Protein AF-0000000086704732 (afdb_homodimer)

Nearest PDB structures (foldseek):
  6et7-assembly1_B  TM=9.488E-01  e=5.090E-14  Idiomarina sp. A28L
  6zxc-assembly2_D  TM=8.901E-01  e=1.200E-12  Leptospira biflexa serovar Patoc strain 'Patoc 1 (Paris)'
  6eib-assembly4_D  TM=9.648E-01  e=4.124E-11  Vibrio cholerae O395
  7e6g-assembly1_B  TM=6.571E-01  e=1.592E-12  Pseudomonas aeruginosa
  6hc2-assembly4_S  TM=5.818E-01  e=4.267E-07  Homo sapiens

Secondary structure (DSSP, 8-state):
--------------SS------HHHHHHHHHHHHHSPS--THHHHHHHHHHHTGGGS-HHHHHHHHHHHHHTS--SSHHHHHHHHHHHHHHHHHHHHTT-HHHHHHHHHHHHHHHHHTT-HHHHHHHHHHHHHHHHHHT-HHHHHHHHHHHHHHHHHTT-HHHHHHHHHHHHHHHHHHT-HHHHHHHHHHHHHHHHHTT-HHHHHHHHHHHHHHHHHTT--HHHHHHHHHHHHHHHHTT-HHHHHHHHHHHHHHS-TTS-HHHHHHHHHHHHHHHHHTT-HHHHHHHHHHHGGG--TTT-HHHHHHHHHHHHHHHHHTT-HHHHHHHHHHHHHHHHHTT-HHHHHHHHHHHHHHHHHTT-HHHHHHHHHHHHHHHHHHHHHHHHHHHHHHHHHHHHHHHHHHHHHHHHHHHHHHHHHHHHHHHHHHHHHHHHHHHHHHHHHHHHHHHHHHHHHHHHHB-TTT-SBPHHHHHHHHHHHHHHHHHHT--EEEEEEEETTHHHHHHHH-HHHHHHHHHHHHHHHHTTS-TT-EEEE-SSSEEEEEEET--HHHHHHHHHHHHHHHHHS--TT-SS---EEEEEEE--TT--SHHHHHHHHHHHHHHHHHTTSSSEEE--/---------------S------HHHHHHHHHHHHHSPS--HHHHHHHHHHHHTGGGS-HHHHHHHHHHHHHTS--SSHHHHHHHHHHHHHHHHHHHHTT-HHHHHHHHHHHHHHHHHTT-HHHHHHHHHHHHHHHHHHT-HHHHHHHHHHHHHHHHHTT-HHHHHHHHHHHHHHHHHHT-HHHHHHHHHHHHHHHHHTT-HHHHHHHHHHHHHHHHHTT--HHHHHHHHHHHHHHHHTT-HHHHHHHHHHHHHHS-TTS-HHHHHHHHHHHHHHHHHTT-HHHHHHHHHHHGGG--TTT-HHHHHHHHHHHHHHHHHTT-HHHHHHHHHHHHHHHHHTT-HHHHHHHHHHHHHHHHHTT-HHHHHHHHHHHHHHHHHHHHHHHHHHHHHHHHHHHHHHHHHHHHHHHHHHHHHHHHHHHHHHHHHHHHHHHHHHHHHHHHHHHHHHHHHHHHHHHHHB-TTT-SBPHHHHHHHHHHHHHHHHHHT--EEEEEEEETTHHHHHHHH-HHHHHHHHHHHHHHHHHHS-TT-EEEE-SSSEEEEEEET--HHHHHHHHHHHHHHHHHS--TT-SS---EEEEEEE--TT--SHHHHHHHHHHHHHHHHHTTSSSEEE--

Organism: NCBI:txid218936

pLDDT: mean 85.39, std 13.97, range [18.52, 98.19]

Foldseek 3Di:
DDPDPVPPCPPPDDPDLPPDDDPVVLVVLLVCLLLAAPDFLVNLVVLVSCQVCLVVDDPVSSLSSLLNVLLNFDQQFLVSLVVSLVSLVVSLVVCVVVVNLLSNLSSLQSNLLSCVQNLNPVSSLVSLVVSLVSCVVVVPLLSNLSSLLSNLLLCLQQLLLLSSLVSLVSSLVSSVVVVSVNHNLVSLLSNLVSCLSVVVLVVSVVSLVVSVVVCVVVVPLLVVLVSLQSVLVSCLSNLVLVSNLVSLVVSLVSDDPSGDPLSNLVSLQSNLSSCVSVLNLVSSVVSLVVCVVSQDCGRGVLSNLSSLLSVLLSCLSVLNLVVSVVSLVVSCVSSVSSSRLSVNLSSLQSNLSSCVSVVVNVSSVVSVVVSVVSVVVSVVSNVVSVVVVVVVVVVVVVVVVVVVVVVVVVVVVVVVVVVVVVVVVVVVVVVVVVVVVVVVVVVVVVVVVVVVVCVVFADPLQRFGEQVNVQVVQQVLVVVCVVVVAKKKKKKKFWAPLVVVCVPPNVVSSSVLLNVLSVLLVVLDDPPKGKYDHDDGMIMIIDTRAHQVRVQVSVLVSQCSQQVDDDPPDPHGIGMFMFMFMDDPPQPGPVSRVVLSVVQSVVCNVVPHSHYGYRD/DCPDPPPPPPPPDDPDLPPDDDPVVLVVLLVCQLLAADDQLVSLVVLVSCQVCLVVDDPVSSLSSLLNVLLNFDQQFLVSLVVSLVSLVVSLVVCVVVVNLLSNLSSLQSNLLSCVQNLNPVSSLVSLVVSLVSCVVVVPLLSNLSSLLSNLLLCLQQLLLLSSLVSLVSSLVSSVVVVSVNVNLVSLLSNLVSCLSVVVLVVSVVSLVVSVVVCVVVVPLLVVLVSLQSVLVSCLSNLVLVSNLVSLVVSLVSDDPSGDPLVNLVSLQSNLSSCVSVLNLVSSVVSLVVCVVSQDCGGGVLSNLSSLLSVCLSCLSVLNLVVSVVSLVVSCVSSVSSSRLSVNLSSLQSNLSSCVSVVVNVSSVVSVVVSVVSVVVSVVSNVVSVVVVVVVVVVVVVVVVVVVVVVVVVVVVVVVVVVVVVVVVVVVVVVVVVVVVVVVVVVVVVVVVVVVVCVVFADPLQRFGEQVNVQVVQQVLVVVCVVVVAKKKKKKKFKAPLVVVCVVPNVVVSSVLLNVLSVLLVVLDDPPKGKYDHDDGMIMIIDTRAHQVRVQVSVLVSQCRQQVDDDPPDPHGIGMEMFMEMDDPPQPGPVSRVVLSVVQSVVCNVVPGSYYGYRD

Radius of gyration: 63.34 Å; Cα contacts (8 Å, |Δi|>4): 1736; chains: 2; bounding box: 105×170×114 Å

Solvent-accessible surface area (backbone atoms only — not comparable to full-atom values): 61531 Å² total; per-residue (Å²): 137,80,76,83,75,78,71,78,72,76,72,79,73,76,85,59,86,70,69,80,67,53,72,70,57,39,52,52,49,51,52,47,60,70,29,34,48,84,69,54,55,68,46,41,52,53,46,50,55,50,56,73,48,37,86,79,47,56,70,73,54,34,54,52,45,50,54,54,41,57,69,58,49,65,65,66,28,50,68,40,27,52,49,42,39,52,49,28,52,51,51,31,52,52,24,54,75,66,69,33,64,66,55,31,25,48,34,32,33,43,34,16,52,39,29,42,66,73,47,37,48,68,60,13,49,53,25,20,52,52,17,29,53,50,16,58,74,69,67,36,52,59,49,30,16,50,20,28,32,54,47,10,51,52,30,32,68,30,43,42,43,34,62,9,49,52,29,22,54,52,14,30,53,39,17,50,71,72,61,25,52,30,45,23,50,51,34,46,52,50,42,22,49,38,29,37,75,70,62,37,50,68,60,16,49,52,47,50,50,53,52,48,55,52,34,63,72,66,69,45,68,78,61,46,22,59,49,30,40,52,49,12,52,45,26,40,78,69,67,38,28,68,60,12,39,54,26,26,54,52,18,57,69,54,48,55,93,71,48,63,68,65,56,54,44,49,38,35,49,51,36,19,52,23,29,45,73,68,72,33,39,68,64,18,49,55,37,48,55,71,39,46,87,75,54,38,71,57,36,41,45,65,60,32,32,51,48,30,44,51,49,20,50,37,28,33,70,70,70,40,25,79,70,14,54,62,34,40,53,54,25,43,55,54,32,60,70,43,58,19,51,51,59,45,27,52,46,24,45,47,49,14,52,25,28,44,76,69,67,38,24,63,61,13,35,52,27,41,52,50,21,48,53,44,49,51,52,44,47,52,52,33,50,55,36,45,51,51,46,52,51,48,50,50,47,49,52,48,48,50,35,48,49,48,46,49,52,35,51,48,53,38,50,52,51,51,51,53,37,53,55,53,44,49,50,35,52,49,50,40,53,52,52,52,50,51,45,51,51,50,52,52,51,52,57,54,52,59,56,53,55,59,48,51,72,67,35,44,28,86,83,67,66,35,28,17,45,68,37,35,51,53,51,45,47,52,51,50,53,49,24,62,74,64,70,41,45,31,23,39,39,31,34,36,52,58,63,46,65,56,45,25,72,73,62,30,62,70,52,39,50,50,49,53,35,50,51,51,52,58,47,56,72,75,52,57,88,83,36,47,59,19,40,67,50,89,61,32,36,39,35,43,33,67,76,22,44,54,71,57,46,45,52,52,46,45,49,46,38,49,54,46,42,72,40,77,58,87,96,49,96,62,63,56,37,33,20,29,2,30,23,45,68,52,92,80,44,83,44,63,66,51,40,50,47,39,7,46,51,14,21,52,49,15,52,69,73,71,39,64,36,72,27,68,36,131,143,82,78,82,79,75,72,78,73,78,72,80,75,75,87,58,86,71,68,81,66,54,71,70,57,40,52,54,50,51,50,49,58,70,30,33,48,84,72,49,54,68,51,40,51,53,46,49,54,51,55,73,48,37,88,79,46,56,71,74,54,35,56,54,45,51,53,54,42,56,67,56,48,62,64,66,28,49,67,39,27,52,48,41,38,51,49,28,51,52,50,33,54,51,25,56,75,66,69,33,65,67,54,31,26,47,36,32,32,43,33,16,52,40,29,43,69,71,46,38,47,68,62,13,49,51,26,20,50,51,18,29,53,49,15,57,74,66,68,35,52,60,49,30,15,50,19,28,33,52,46,10,51,52,30,33,68,31,42,41,44,35,63,8,46,52,29,22,53,52,14,29,53,39,17,49,71,73,61,24,53,30,46,23,50,52,32,47,53,50,42,23,50,39,29,38,75,70,62,38,51,69,60,16,49,52,46,49,49,52,51,48,58,52,34,62,73,66,70,46,65,78,60,46,22,59,49,30,41,53,50,11,51,46,26,40,78,70,65,39,27,68,62,11,38,53,26,27,54,53,17,57,68,53,48,56,92,70,48,63,67,64,56,54,44,49,38,35,48,51,35,19,51,23,30,46,72,70,72,34,39,68,64,18,50,54,37,48,56,70,41,45,86,74,54,38,71,55,36,41,44,66,61,31,31,50,48,30,44,51,50,19,49,38,29,31,69,69,69,40,24,80,70,14,52,62,34,41,52,55,27,43,55,54,33,59,68,44,58,19,52,53,61,45,28,52,45,24,44,47,48,14,52,24,28,44,76,70,67,37,24,62,60,12,35,53,27,41,51,51,20,50,54,44,49,51,51,46,47,52,52,33,51,58,36,43,50,52,45,52,51,48,50,51,47,50,51,50,48,50,36,47,49,48,45,47,51,34,51,48,52,38,50,52,51,50,50,53,38,53,55,51,44,50,51,35,52,51,49,39,53,52,53,51,50,50,47,53,51,52,51,52,51,51,58,53,53,58,56,50,56,59,49,53,72,66,36,44,30,86,85,67,64,34,26,17,45,65,37,36,51,52,50,44,46,54,50,50,54,49,23,62,74,65,70,41,45,31,22,39,40,30,34,35,54,57,65,47,64,56,45,25,70,73,63,32,61,68,52,39,50,50,48,53,36,48,51,52,54,58,48,56,71,75,51,57,88,83,38,45,60,19,41,68,50,90,61,32,35,39,34,43,34,68,76,20,43,54,70,56,45,46,50,52,48,47,50,45,38,49,53,47,42,73,38,77,58,87,97,49,97,64,66,54,35,32,19,28,2,30,22,44,69,51,91,81,44,83,45,62,63,50,40,50,47,40,6,46,53,14,21,50,50,14,52,72,74,69,39,63,36,71,27,70,36,130

Structure (mmCIF, N/CA/C/O backbone):
data_AF-0000000086704732-model_v1
#
loop_
_entity.id
_entity.type
_entity.pdbx_description
1 polymer 'diguanylate cyclase'
#
loop_
_atom_site.group_PDB
_atom_site.id
_atom_site.type_symbol
_atom_site.label_atom_id
_atom_site.label_alt_id
_atom_site.label_comp_id
_atom_site.label_asym_id
_atom_site.label_entity_id
_atom_site.label_seq_id
_atom_site.pdbx_PDB_ins_code
_atom_site.Cartn_x
_atom_site.Cartn_y
_atom_site.Cartn_z
_atom_site.occupancy
_atom_site.B_iso_or_equiv
_atom_site.auth_seq_id
_atom_site.auth_comp_id
_atom_site.auth_asym_id
_atom_site.auth_atom_id
_atom_site.pdbx_PDB_model_num
ATOM 1 N N . MET A 1 1 ? 22.547 39.312 -31.703 1 18.84 1 MET A N 1
ATOM 2 C CA . MET A 1 1 ? 23.609 38.469 -32.25 1 18.84 1 MET A CA 1
ATOM 3 C C . MET A 1 1 ? 24.391 37.781 -31.156 1 18.84 1 MET A C 1
ATOM 5 O O . MET A 1 1 ? 24.547 36.531 -31.203 1 18.84 1 MET A O 1
ATOM 9 N N . VAL A 1 2 ? 25.391 38.312 -30.562 1 18.52 2 VAL A N 1
ATOM 10 C CA . VAL A 1 2 ? 26.75 37.875 -30.297 1 18.52 2 VAL A CA 1
ATOM 11 C C . VAL A 1 2 ? 26.828 37.25 -28.906 1 18.52 2 VAL A C 1
ATOM 13 O O . VAL A 1 2 ? 27.047 37.938 -27.906 1 18.52 2 VAL A O 1
ATOM 16 N N . LYS A 1 3 ? 25.734 36.875 -28.312 1 27.14 3 LYS A N 1
ATOM 17 C CA . LYS A 1 3 ? 26 36.594 -26.906 1 27.14 3 LYS A CA 1
ATOM 18 C C . LYS A 1 3 ? 27.109 35.562 -26.734 1 27.14 3 LYS A C 1
ATOM 20 O O . LYS A 1 3 ? 27.219 34.625 -27.516 1 27.14 3 LYS A O 1
ATOM 25 N N . ARG A 1 4 ? 28.109 35.844 -25.844 1 25.12 4 ARG A N 1
ATOM 26 C CA . ARG A 1 4 ? 29.422 35.406 -25.422 1 25.12 4 ARG A CA 1
ATOM 27 C C . ARG A 1 4 ? 29.375 33.969 -24.891 1 25.12 4 ARG A C 1
ATOM 29 O O . ARG A 1 4 ? 28.703 33.688 -23.906 1 25.12 4 ARG A O 1
ATOM 36 N N . ALA A 1 5 ? 29.562 32.938 -25.781 1 24.98 5 ALA A N 1
ATOM 37 C CA . ALA A 1 5 ? 29.766 31.516 -25.625 1 24.98 5 ALA A CA 1
ATOM 38 C C . ALA A 1 5 ? 30.938 31.219 -24.688 1 24.98 5 ALA A C 1
ATOM 40 O O . ALA A 1 5 ? 32.094 31.344 -25.078 1 24.98 5 ALA A O 1
ATOM 41 N N . VAL A 1 6 ? 30.875 31.828 -23.469 1 24.98 6 VAL A N 1
ATOM 42 C CA . VAL A 1 6 ? 32 31.531 -22.609 1 24.98 6 VAL A CA 1
ATOM 43 C C . VAL A 1 6 ? 32.281 30.016 -22.578 1 24.98 6 VAL A C 1
ATOM 45 O O . VAL A 1 6 ? 31.391 29.234 -22.188 1 24.98 6 VAL A O 1
ATOM 48 N N . TRP A 1 7 ? 33.031 29.5 -23.547 1 22.5 7 TRP A N 1
ATOM 49 C CA . TRP A 1 7 ? 33.625 28.188 -23.719 1 22.5 7 TRP A CA 1
ATOM 50 C C . TRP A 1 7 ? 34.281 27.703 -22.438 1 22.5 7 TRP A C 1
ATOM 52 O O . TRP A 1 7 ? 35.219 28.344 -21.938 1 22.5 7 TRP A O 1
ATOM 62 N N . LEU A 1 8 ? 33.5 27.328 -21.469 1 24.89 8 LEU A N 1
ATOM 63 C CA . LEU A 1 8 ? 34.125 26.625 -20.359 1 24.89 8 LEU A CA 1
ATOM 64 C C . LEU A 1 8 ? 35 25.5 -20.844 1 24.89 8 LEU A C 1
ATOM 66 O O . LEU A 1 8 ? 34.5 24.516 -21.406 1 24.89 8 LEU A O 1
ATOM 70 N N . LEU A 1 9 ? 36.156 25.812 -21.484 1 25.66 9 LEU A N 1
ATOM 71 C CA . LEU A 1 9 ? 37.25 24.938 -21.859 1 25.66 9 LEU A CA 1
ATOM 72 C C . LEU A 1 9 ? 37.625 24 -20.703 1 25.66 9 LEU A C 1
ATOM 74 O O . LEU A 1 9 ? 38.156 24.453 -19.688 1 25.66 9 LEU A O 1
ATOM 78 N N . CYS A 1 10 ? 36.781 23.094 -20.344 1 28 10 CYS A N 1
ATOM 79 C CA . CYS A 1 10 ? 37.25 21.984 -19.531 1 28 10 CYS A CA 1
ATOM 80 C C . CYS A 1 10 ? 38.469 21.328 -20.141 1 28 10 CYS A C 1
ATOM 82 O O . CYS A 1 10 ? 38.375 20.688 -21.203 1 28 10 CYS A O 1
ATOM 84 N N . GLY A 1 11 ? 39.688 22.031 -20.234 1 28.98 11 GLY A N 1
ATOM 85 C CA . GLY A 1 11 ? 40.969 21.484 -20.641 1 28.98 11 GLY A CA 1
ATOM 86 C C . GLY A 1 11 ? 41.219 20.078 -20.094 1 28.98 11 GLY A C 1
ATOM 87 O O . GLY A 1 11 ? 41.188 19.875 -18.875 1 28.98 11 GLY A O 1
ATOM 88 N N . VAL A 1 12 ? 40.906 19.109 -20.781 1 30.81 12 VAL A N 1
ATOM 89 C CA . VAL A 1 12 ? 41.344 17.734 -20.625 1 30.81 12 VAL A CA 1
ATOM 90 C C . VAL A 1 12 ? 42.875 17.703 -20.531 1 30.81 12 VAL A C 1
ATOM 92 O O . VAL A 1 12 ? 43.562 17.969 -21.516 1 30.81 12 VAL A O 1
ATOM 95 N N . SER A 1 13 ? 43.562 18.406 -19.594 1 31.7 13 SER A N 1
ATOM 96 C CA . SER A 1 13 ? 45 18.297 -19.453 1 31.7 13 SER A CA 1
ATOM 97 C C . SER A 1 13 ? 45.469 16.828 -19.516 1 31.7 13 SER A C 1
ATOM 99 O O . SER A 1 13 ? 44.75 15.945 -19.047 1 31.7 13 SER A O 1
ATOM 101 N N . LEU A 1 14 ? 46.375 16.5 -20.375 1 32.03 14 LEU A N 1
ATOM 102 C CA . LEU A 1 14 ? 47.25 15.359 -20.672 1 32.03 14 LEU A CA 1
ATOM 103 C C . LEU A 1 14 ? 47.781 14.742 -19.375 1 32.03 14 LEU A C 1
ATOM 105 O O . LEU A 1 14 ? 47.906 15.422 -18.344 1 32.03 14 LEU A O 1
ATOM 109 N N . MET A 1 15 ? 48.125 13.367 -19.391 1 36.94 15 MET A N 1
ATOM 110 C CA . MET A 1 15 ? 48.531 12.289 -18.484 1 36.94 15 MET A CA 1
ATOM 111 C C . MET A 1 15 ? 49.812 12.656 -17.75 1 36.94 15 MET A C 1
ATOM 113 O O . MET A 1 15 ? 50.5 11.773 -17.219 1 36.94 15 MET A O 1
ATOM 117 N N . GLY A 1 16 ? 50.438 13.82 -17.906 1 36.28 16 GLY A N 1
ATOM 118 C CA . GLY A 1 16 ? 51.625 13.836 -17.062 1 36.28 16 GLY A CA 1
ATOM 119 C C . GLY A 1 16 ? 51.344 13.477 -15.617 1 36.28 16 GLY A C 1
ATOM 120 O O . GLY A 1 16 ? 50.188 13.492 -15.188 1 36.28 16 GLY A O 1
ATOM 121 N N . ALA A 1 17 ? 52.375 13.016 -14.812 1 40.84 17 ALA A N 1
ATOM 122 C CA . ALA A 1 17 ? 52.312 12.805 -13.367 1 40.84 17 ALA A CA 1
ATOM 123 C C . ALA A 1 17 ? 51.469 13.898 -12.703 1 40.84 17 ALA A C 1
ATOM 125 O O . ALA A 1 17 ? 51.906 15.055 -12.633 1 40.84 17 ALA A O 1
ATOM 126 N N . ALA A 1 18 ? 50.25 13.898 -12.883 1 50.75 18 ALA A N 1
ATOM 127 C CA . ALA A 1 18 ? 49.344 14.906 -12.328 1 50.75 18 ALA A CA 1
ATOM 128 C C . ALA A 1 18 ? 49.781 15.312 -10.922 1 50.75 18 ALA A C 1
ATOM 130 O O . ALA A 1 18 ? 50.031 14.453 -10.078 1 50.75 18 ALA A O 1
ATOM 131 N N . ALA A 1 19 ? 50.406 16.359 -10.773 1 62.31 19 ALA A N 1
ATOM 132 C CA . ALA A 1 19 ? 50.719 17 -9.492 1 62.31 19 ALA A CA 1
ATOM 133 C C . ALA A 1 19 ? 49.625 16.766 -8.469 1 62.31 19 ALA A C 1
ATOM 135 O O . ALA A 1 19 ? 48.438 16.688 -8.828 1 62.31 19 ALA A O 1
ATOM 136 N N . PRO A 1 20 ? 50.094 16.203 -7.27 1 76.25 20 PRO A N 1
ATOM 137 C CA . PRO A 1 20 ? 49.125 16.078 -6.203 1 76.25 20 PRO A CA 1
ATOM 138 C C . PRO A 1 20 ? 48.156 17.266 -6.129 1 76.25 20 PRO A C 1
ATOM 140 O O . PRO A 1 20 ? 48.562 18.391 -6.406 1 76.25 20 PRO A O 1
ATOM 143 N N . LEU A 1 21 ? 46.938 16.938 -6.082 1 83.25 21 LEU A N 1
ATOM 144 C CA . LEU A 1 21 ? 45.906 17.969 -6.055 1 83.25 21 LEU A CA 1
ATOM 145 C C . LEU A 1 21 ? 46.094 18.875 -4.832 1 83.25 21 LEU A C 1
ATOM 147 O O . LEU A 1 21 ? 46.469 18.406 -3.758 1 83.25 21 LEU A O 1
ATOM 151 N N . PRO A 1 22 ? 45.938 20.125 -5.031 1 84.06 22 PRO A N 1
ATOM 152 C CA . PRO A 1 22 ? 45.906 21.016 -3.867 1 84.06 22 PRO A CA 1
ATOM 153 C C . PRO A 1 22 ? 44.812 20.656 -2.875 1 84.06 22 PRO A C 1
ATOM 155 O O . PRO A 1 22 ? 43.812 20 -3.242 1 84.06 22 PRO A O 1
ATOM 158 N N . PRO A 1 23 ? 44.969 21.031 -1.613 1 84.88 23 PRO A N 1
ATOM 159 C CA . PRO A 1 23 ? 44.062 20.594 -0.542 1 84.88 23 PRO A CA 1
ATOM 160 C C . PRO A 1 23 ? 42.594 20.938 -0.823 1 84.88 23 PRO A C 1
ATOM 162 O O . PRO A 1 23 ? 41.688 20.125 -0.558 1 84.88 23 PRO A O 1
ATOM 165 N N . GLU A 1 24 ? 42.375 22.109 -1.37 1 84.88 24 GLU A N 1
ATOM 166 C CA . GLU A 1 24 ? 41 22.5 -1.62 1 84.88 24 GLU A CA 1
ATOM 167 C C . GLU A 1 24 ? 40.375 21.672 -2.744 1 84.88 24 GLU A C 1
ATOM 169 O O . GLU A 1 24 ? 39.219 21.234 -2.646 1 84.88 24 GLU A O 1
ATOM 174 N N . GLN A 1 25 ? 41.125 21.406 -3.725 1 88.06 25 GLN A N 1
ATOM 175 C CA . GLN A 1 25 ? 40.656 20.609 -4.852 1 88.06 25 GLN A CA 1
ATOM 176 C C . GLN A 1 25 ? 40.531 19.141 -4.465 1 88.06 25 GLN A C 1
ATOM 178 O O . GLN A 1 25 ? 39.594 18.453 -4.926 1 88.06 25 GLN A O 1
ATOM 183 N N . LEU A 1 26 ? 41.375 18.766 -3.555 1 89.38 26 LEU A N 1
ATOM 184 C CA . LEU A 1 26 ? 41.312 17.391 -3.072 1 89.38 26 LEU A CA 1
ATOM 185 C C . LEU A 1 26 ? 40.031 17.141 -2.299 1 89.38 26 LEU A C 1
ATOM 187 O O . LEU A 1 26 ? 39.375 16.125 -2.508 1 89.38 26 LEU A O 1
ATOM 191 N N . GLU A 1 27 ? 39.719 18.094 -1.511 1 88.69 27 GLU A N 1
ATOM 192 C CA . GLU A 1 27 ? 38.5 17.938 -0.709 1 88.69 27 GLU A CA 1
ATOM 193 C C . GLU A 1 27 ? 37.25 17.891 -1.592 1 88.69 27 GLU A C 1
ATOM 195 O O . GLU A 1 27 ? 36.344 17.094 -1.352 1 88.69 27 GLU A O 1
ATOM 200 N N . GLN A 1 28 ? 37.312 18.688 -2.57 1 85.5 28 GLN A N 1
ATOM 201 C CA . GLN A 1 28 ? 36.156 18.734 -3.482 1 85.5 28 GLN A CA 1
ATOM 202 C C . GLN A 1 28 ? 36.062 17.438 -4.281 1 85.5 28 GLN A C 1
ATOM 204 O O . GLN A 1 28 ? 34.969 16.906 -4.477 1 85.5 28 GLN A O 1
ATOM 209 N N . GLU A 1 29 ? 37.156 16.969 -4.684 1 85.81 29 GLU A N 1
ATOM 210 C CA . GLU A 1 29 ? 37.156 15.742 -5.469 1 85.81 29 GLU A CA 1
ATOM 211 C C . GLU A 1 29 ? 36.75 14.539 -4.625 1 85.81 29 GLU A C 1
ATOM 213 O O . GLU A 1 29 ? 35.969 13.695 -5.07 1 85.81 29 GLU A O 1
ATOM 218 N N . LEU A 1 30 ? 37.281 14.5 -3.424 1 86.94 30 LEU A N 1
ATOM 219 C CA . LEU A 1 30 ? 36.969 13.391 -2.539 1 86.94 30 LEU A CA 1
ATOM 220 C C . LEU A 1 30 ? 35.469 13.383 -2.189 1 86.94 30 LEU A C 1
ATOM 222 O O . LEU A 1 30 ? 34.844 12.328 -2.203 1 86.94 30 LEU A O 1
ATOM 226 N N . THR A 1 31 ? 35 14.539 -1.972 1 83.81 31 THR A N 1
ATOM 227 C CA . THR A 1 31 ? 33.594 14.648 -1.632 1 83.81 31 THR A CA 1
ATOM 228 C C . THR A 1 31 ? 32.719 14.25 -2.82 1 83.81 31 THR A C 1
ATOM 230 O O . THR A 1 31 ? 31.688 13.586 -2.65 1 83.81 31 THR A O 1
ATOM 233 N N . SER A 1 32 ? 33.125 14.547 -3.967 1 81.25 32 SER A N 1
ATOM 234 C CA . SER A 1 32 ? 32.375 14.203 -5.176 1 81.25 32 SER A CA 1
ATOM 235 C C . SER A 1 32 ? 32.406 12.695 -5.422 1 81.25 32 SER A C 1
ATOM 237 O O . SER A 1 32 ? 31.391 12.109 -5.801 1 81.25 32 SER A O 1
ATOM 239 N N . LEU A 1 33 ? 33.5 12.18 -5.133 1 82.5 33 LEU A N 1
ATOM 240 C CA . LEU A 1 33 ? 33.656 10.742 -5.344 1 82.5 33 LEU A CA 1
ATOM 241 C C . LEU A 1 33 ? 32.875 9.961 -4.289 1 82.5 33 LEU A C 1
ATOM 243 O O . LEU A 1 33 ? 32.312 8.898 -4.582 1 82.5 33 LEU A O 1
ATOM 247 N N . GLU A 1 34 ? 32.812 10.492 -3.156 1 82.62 34 GLU A N 1
ATOM 248 C CA . GLU A 1 34 ? 32.125 9.82 -2.057 1 82.62 34 GLU A CA 1
ATOM 249 C C . GLU A 1 34 ? 30.625 9.93 -2.211 1 82.62 34 GLU A C 1
ATOM 251 O O . GLU A 1 34 ? 29.891 9.039 -1.773 1 82.62 34 GLU A O 1
ATOM 256 N N . GLN A 1 35 ? 30.156 11.023 -2.812 1 76.12 35 GLN A N 1
ATOM 257 C CA . GLN A 1 35 ? 28.719 11.266 -2.939 1 76.12 35 GLN A CA 1
ATOM 258 C C . GLN A 1 35 ? 28.188 10.727 -4.266 1 76.12 35 GLN A C 1
ATOM 260 O O . GLN A 1 35 ? 26.969 10.602 -4.449 1 76.12 35 GLN A O 1
ATOM 265 N N . GLY A 1 36 ? 29 10.406 -5.113 1 68.19 36 GLY A N 1
ATOM 266 C CA . GLY A 1 36 ? 28.609 9.969 -6.445 1 68.19 36 GLY A CA 1
ATOM 267 C C . GLY A 1 36 ? 28.375 8.469 -6.535 1 68.19 36 GLY A C 1
ATOM 268 O O . GLY A 1 36 ? 28.578 7.746 -5.559 1 68.19 36 GLY A O 1
ATOM 269 N N . PRO A 1 37 ? 27.625 8.109 -7.59 1 62.97 37 PRO A N 1
ATOM 270 C CA . PRO A 1 37 ? 27.406 6.68 -7.812 1 62.97 37 PRO A CA 1
ATOM 271 C C . PRO A 1 37 ? 28.703 5.898 -8 1 62.97 37 PRO A C 1
ATOM 273 O O . PRO A 1 37 ? 29.719 6.465 -8.414 1 62.97 37 PRO A O 1
ATOM 276 N N . PRO A 1 38 ? 28.625 4.695 -7.352 1 56.53 38 PRO A N 1
ATOM 277 C CA . PRO A 1 38 ? 29.859 3.924 -7.555 1 56.53 38 PRO A CA 1
ATOM 278 C C . PRO A 1 38 ? 30.312 3.92 -9.008 1 56.53 38 PRO A C 1
ATOM 280 O O . PRO A 1 38 ? 29.5 4.043 -9.922 1 56.53 38 PRO A O 1
ATOM 283 N N . LEU A 1 39 ? 31.875 3.641 -9.203 1 53.88 39 LEU A N 1
ATOM 284 C CA . LEU A 1 39 ? 33.062 3.902 -9.977 1 53.88 39 LEU A CA 1
ATOM 285 C C . LEU A 1 39 ? 32.906 3.387 -11.406 1 53.88 39 LEU A C 1
ATOM 287 O O . LEU A 1 39 ? 33 2.18 -11.648 1 53.88 39 LEU A O 1
ATOM 291 N N . PHE A 1 40 ? 31.984 4.16 -12.102 1 56.06 40 PHE A N 1
ATOM 292 C CA . PHE A 1 40 ? 32.094 3.828 -13.516 1 56.06 40 PHE A CA 1
ATOM 293 C C . PHE A 1 40 ? 33.312 4.484 -14.133 1 56.06 40 PHE A C 1
ATOM 295 O O . PHE A 1 40 ? 33.688 5.605 -13.758 1 56.06 40 PHE A O 1
ATOM 302 N N . GLY A 1 41 ? 33.938 3.811 -14.992 1 57.19 41 GLY A N 1
ATOM 303 C CA . GLY A 1 41 ? 35.094 4.035 -15.836 1 57.19 41 GLY A CA 1
ATOM 304 C C . GLY A 1 41 ? 35.938 5.238 -15.406 1 57.19 41 GLY A C 1
ATOM 305 O O . GLY A 1 41 ? 37.094 5.102 -15.055 1 57.19 41 GLY A O 1
ATOM 306 N N . SER A 1 42 ? 35.281 6.406 -15.523 1 58.81 42 SER A N 1
ATOM 307 C CA . SER A 1 42 ? 36.062 7.613 -15.258 1 58.81 42 SER A CA 1
ATOM 308 C C . SER A 1 42 ? 36.375 7.75 -13.773 1 58.81 42 SER A C 1
ATOM 310 O O . SER A 1 42 ? 37.469 8.18 -13.398 1 58.81 42 SER A O 1
ATOM 312 N N . LEU A 1 43 ? 35.469 7.199 -13 1 63.06 43 LEU A N 1
ATOM 313 C CA . LEU A 1 43 ? 35.656 7.34 -11.57 1 63.06 43 LEU A CA 1
ATOM 314 C C . LEU A 1 43 ? 36.75 6.375 -11.078 1 63.06 43 LEU A C 1
ATOM 316 O O . LEU A 1 43 ? 37.5 6.699 -10.164 1 63.06 43 LEU A O 1
ATOM 320 N N . HIS A 1 44 ? 36.875 5.406 -11.875 1 70.19 44 HIS A N 1
ATOM 321 C CA . HIS A 1 44 ? 37.938 4.434 -11.57 1 70.19 44 HIS A CA 1
ATOM 322 C C . HIS A 1 44 ? 39.312 5.027 -11.797 1 70.19 44 HIS A C 1
ATOM 324 O O . HIS A 1 44 ? 40.188 4.898 -10.953 1 70.19 44 HIS A O 1
ATOM 330 N N . ARG A 1 45 ? 39.312 5.754 -12.82 1 72.44 45 ARG A N 1
ATOM 331 C CA . ARG A 1 45 ? 40.594 6.336 -13.188 1 72.44 45 ARG A CA 1
ATOM 332 C C . ARG A 1 45 ? 41.031 7.422 -12.203 1 72.44 45 ARG A C 1
ATOM 334 O O . ARG A 1 45 ? 42.188 7.52 -11.836 1 72.44 45 ARG A O 1
ATOM 341 N N . ARG A 1 46 ? 40.062 8.133 -11.766 1 76.94 46 ARG A N 1
ATOM 342 C CA . ARG A 1 46 ? 40.344 9.219 -10.836 1 76.94 46 ARG A CA 1
ATOM 343 C C . ARG A 1 46 ? 40.781 8.68 -9.477 1 76.94 46 ARG A C 1
ATOM 345 O O . ARG A 1 46 ? 41.719 9.203 -8.875 1 76.94 46 ARG A O 1
ATOM 352 N N . THR A 1 47 ? 40.188 7.637 -9.07 1 80.88 47 THR A N 1
ATOM 353 C CA . THR A 1 47 ? 40.562 7.055 -7.781 1 80.88 47 THR A CA 1
ATOM 354 C C . THR A 1 47 ? 41.938 6.414 -7.844 1 80.88 47 THR A C 1
ATOM 356 O O . THR A 1 47 ? 42.719 6.512 -6.891 1 80.88 47 THR A O 1
ATOM 359 N N . HIS A 1 48 ? 42.219 5.867 -8.977 1 80.88 48 HIS A N 1
ATOM 360 C CA . HIS A 1 48 ? 43.531 5.254 -9.148 1 80.88 48 HIS A CA 1
ATOM 361 C C . HIS A 1 48 ? 44.656 6.309 -9.148 1 80.88 48 HIS A C 1
ATOM 363 O O . HIS A 1 48 ? 45.719 6.078 -8.602 1 80.88 48 HIS A O 1
ATOM 369 N N . ALA A 1 49 ? 44.312 7.402 -9.719 1 82.75 49 ALA A N 1
ATOM 370 C CA . ALA A 1 49 ? 45.281 8.492 -9.742 1 82.75 49 ALA A CA 1
ATOM 371 C C . ALA A 1 49 ? 45.531 9.016 -8.328 1 82.75 49 ALA A C 1
ATOM 373 O O . ALA A 1 49 ? 46.688 9.305 -7.984 1 82.75 49 ALA A O 1
ATOM 374 N N . LEU A 1 50 ? 44.5 9.094 -7.582 1 85.69 50 LEU A N 1
ATOM 375 C CA . LEU A 1 50 ? 44.656 9.562 -6.207 1 85.69 50 LEU A CA 1
ATOM 376 C C . LEU A 1 50 ? 45.438 8.555 -5.367 1 85.69 50 LEU A C 1
ATOM 378 O O . LEU A 1 50 ? 46.25 8.938 -4.531 1 85.69 50 LEU A O 1
ATOM 382 N N . SER A 1 51 ? 45.219 7.273 -5.605 1 86.56 51 SER A N 1
ATOM 383 C CA . SER A 1 51 ? 45.875 6.211 -4.848 1 86.56 51 SER A CA 1
ATOM 384 C C . SER A 1 51 ? 47.344 6.137 -5.176 1 86.56 51 SER A C 1
ATOM 386 O O . SER A 1 51 ? 48.156 5.773 -4.324 1 86.56 51 SER A O 1
ATOM 388 N N . ALA A 1 52 ? 47.656 6.469 -6.387 1 85.12 52 ALA A N 1
ATOM 389 C CA . ALA A 1 52 ? 49.062 6.453 -6.816 1 85.12 52 ALA A CA 1
ATOM 390 C C . ALA A 1 52 ? 49.875 7.52 -6.082 1 85.12 52 ALA A C 1
ATOM 392 O O . ALA A 1 52 ? 51.062 7.336 -5.828 1 85.12 52 ALA A O 1
ATOM 393 N N . ASP A 1 53 ? 49.219 8.594 -5.688 1 85.19 53 ASP A N 1
ATOM 394 C CA . ASP A 1 53 ? 49.906 9.703 -5.012 1 85.19 53 ASP A CA 1
ATOM 395 C C . ASP A 1 53 ? 49.562 9.711 -3.52 1 85.19 53 ASP A C 1
ATOM 397 O O . ASP A 1 53 ? 49.594 10.766 -2.879 1 85.19 53 ASP A O 1
ATOM 401 N N . LEU A 1 54 ? 49.25 8.625 -2.988 1 88.12 54 LEU A N 1
ATOM 402 C CA . LEU A 1 54 ? 48.688 8.523 -1.647 1 88.12 54 LEU A CA 1
ATOM 403 C C . LEU A 1 54 ? 49.625 9.148 -0.615 1 8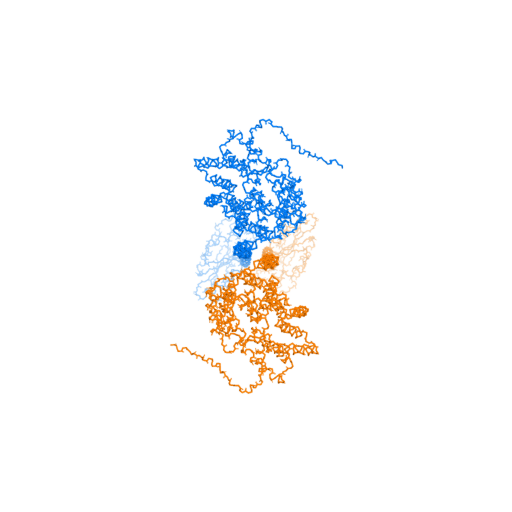8.12 54 LEU A C 1
ATOM 405 O O . LEU A 1 54 ? 49.156 9.852 0.295 1 88.12 54 LEU A O 1
ATOM 409 N N . SER A 1 55 ? 50.875 8.992 -0.789 1 86.5 55 SER A N 1
ATOM 410 C CA . SER A 1 55 ? 51.875 9.422 0.206 1 86.5 55 SER A CA 1
ATOM 411 C C . SER A 1 55 ? 51.969 10.938 0.271 1 86.5 55 SER A C 1
ATOM 413 O O . SER A 1 55 ? 52.438 11.492 1.271 1 86.5 55 SER A O 1
ATOM 415 N N . HIS A 1 56 ? 51.406 11.609 -0.687 1 88.44 56 HIS A N 1
ATOM 416 C CA . HIS A 1 56 ? 51.531 13.055 -0.762 1 88.44 56 HIS A CA 1
ATOM 417 C C . HIS A 1 56 ? 50.375 13.742 -0.027 1 88.44 56 HIS A C 1
ATOM 419 O O . HIS A 1 56 ? 50.406 14.961 0.181 1 88.44 56 HIS A O 1
ATOM 425 N N . TYR A 1 57 ? 49.406 12.984 0.333 1 90.88 57 TYR A N 1
ATOM 426 C CA . TYR A 1 57 ? 48.219 13.578 0.931 1 90.88 57 TYR A CA 1
ATOM 427 C C . TYR A 1 57 ? 48.25 13.422 2.445 1 90.88 57 TYR A C 1
ATOM 429 O O . TYR A 1 57 ? 48.938 12.539 2.979 1 90.88 57 TYR A O 1
ATOM 437 N N . PRO A 1 58 ? 47.531 14.258 3.215 1 88.75 58 PRO A N 1
ATOM 438 C CA . PRO A 1 58 ? 47.438 14.125 4.672 1 88.75 58 PRO A CA 1
ATOM 439 C C . PRO A 1 58 ? 46.781 12.828 5.105 1 88.75 58 PRO A C 1
ATOM 441 O O . PRO A 1 58 ? 46 12.234 4.336 1 88.75 58 PRO A O 1
ATOM 444 N N . PRO A 1 59 ? 47.062 12.438 6.309 1 86.31 59 PRO A N 1
ATOM 445 C CA . PRO A 1 59 ? 46.562 11.148 6.789 1 86.31 59 PRO A CA 1
ATOM 446 C C . PRO A 1 59 ? 45.031 11.055 6.715 1 86.31 59 PRO A C 1
ATOM 448 O O . PRO A 1 59 ? 44.5 9.992 6.371 1 86.31 59 PRO A O 1
ATOM 451 N N . ALA A 1 60 ? 44.438 12.117 6.977 1 86.69 60 ALA A N 1
ATOM 452 C CA . ALA A 1 60 ? 42.969 12.102 6.934 1 86.69 60 ALA A CA 1
ATOM 453 C C . ALA A 1 60 ? 42.469 11.844 5.516 1 86.69 60 ALA A C 1
ATOM 455 O O . ALA A 1 60 ? 41.5 11.109 5.316 1 86.69 60 ALA A O 1
ATOM 456 N N . ALA A 1 61 ? 43.125 12.398 4.562 1 89.94 61 ALA A N 1
ATOM 457 C CA . ALA A 1 61 ? 42.75 12.211 3.158 1 89.94 61 ALA A CA 1
ATOM 458 C C . ALA A 1 61 ? 43.188 10.82 2.67 1 89.94 61 ALA A C 1
ATOM 460 O O . ALA A 1 61 ? 42.5 10.227 1.833 1 89.94 61 ALA A O 1
ATOM 461 N N . GLN A 1 62 ? 44.25 10.383 3.234 1 90.44 62 GLN A N 1
ATOM 462 C CA . GLN A 1 62 ? 44.719 9.047 2.867 1 90.44 62 GLN A CA 1
ATOM 463 C C . GLN A 1 62 ? 43.688 7.988 3.24 1 90.44 62 GLN A C 1
ATOM 465 O O . GLN A 1 62 ? 43.406 7.07 2.463 1 90.44 62 GLN A O 1
ATOM 470 N N . ALA A 1 63 ? 43.125 8.133 4.371 1 89.75 63 ALA A N 1
ATOM 471 C CA . ALA A 1 63 ? 42.094 7.191 4.82 1 89.75 63 ALA A CA 1
ATOM 472 C C . ALA A 1 63 ? 40.906 7.191 3.883 1 89.75 63 ALA A C 1
ATOM 474 O O . ALA A 1 63 ? 40.344 6.133 3.553 1 89.75 63 ALA A O 1
ATOM 475 N N . ARG A 1 64 ? 40.594 8.32 3.391 1 89.94 64 ARG A N 1
ATOM 476 C CA . ARG A 1 64 ? 39.469 8.461 2.482 1 89.94 64 ARG A CA 1
ATOM 477 C C . ARG A 1 64 ? 39.781 7.855 1.12 1 89.94 64 ARG A C 1
ATOM 479 O O . ARG A 1 64 ? 38.906 7.199 0.52 1 89.94 64 ARG A O 1
ATOM 486 N N . ILE A 1 65 ? 40.938 8.055 0.74 1 90.44 65 ILE A N 1
ATOM 487 C CA . ILE A 1 65 ? 41.375 7.531 -0.553 1 90.44 65 ILE A CA 1
ATOM 488 C C . ILE A 1 65 ? 41.438 6.008 -0.497 1 90.44 65 ILE A C 1
ATOM 490 O O . ILE A 1 65 ? 41 5.328 -1.441 1 90.44 65 ILE A O 1
ATOM 494 N N . ARG A 1 66 ? 41.875 5.5 0.625 1 90.12 66 ARG A N 1
ATOM 495 C CA . ARG A 1 66 ? 41.938 4.055 0.8 1 90.12 66 ARG A CA 1
ATOM 496 C C . ARG A 1 66 ? 40.562 3.42 0.74 1 90.12 66 ARG A C 1
ATOM 498 O O . ARG A 1 66 ? 40.375 2.348 0.157 1 90.12 66 ARG A O 1
ATOM 505 N N . ARG A 1 67 ? 39.625 4.059 1.303 1 90.75 67 ARG A N 1
ATOM 506 C CA . ARG A 1 67 ? 38.25 3.572 1.27 1 90.75 67 ARG A CA 1
ATOM 507 C C . ARG A 1 67 ? 37.719 3.537 -0.158 1 90.75 67 ARG A C 1
ATOM 509 O O . ARG A 1 67 ? 37.094 2.562 -0.565 1 90.75 67 ARG A O 1
ATOM 516 N N . LEU A 1 68 ? 38 4.574 -0.843 1 88.88 68 LEU A N 1
ATOM 517 C CA . LEU A 1 68 ? 37.562 4.648 -2.23 1 88.88 68 LEU A CA 1
ATOM 518 C C . LEU A 1 68 ? 38.281 3.598 -3.084 1 88.88 68 LEU A C 1
ATOM 520 O O . LEU A 1 68 ? 37.656 2.996 -3.965 1 88.88 68 LEU A O 1
ATOM 524 N N . ASP A 1 69 ? 39.438 3.389 -2.768 1 88.19 69 ASP A N 1
ATOM 525 C CA . ASP A 1 69 ? 40.219 2.424 -3.516 1 88.19 69 ASP A CA 1
ATOM 526 C C . ASP A 1 69 ? 39.75 0.998 -3.266 1 88.19 69 ASP A C 1
ATOM 528 O O . ASP A 1 69 ? 39.844 0.145 -4.152 1 88.19 69 ASP A O 1
ATOM 532 N N . CYS A 1 70 ? 39.312 0.756 -2.094 1 91.19 70 CYS A N 1
ATOM 533 C CA . CYS A 1 70 ? 38.781 -0.559 -1.782 1 91.19 70 CYS A CA 1
ATOM 534 C C . CYS A 1 70 ? 37.656 -0.927 -2.748 1 91.19 70 CYS A C 1
ATOM 536 O O . CYS A 1 70 ? 37.625 -2.045 -3.264 1 91.19 70 CYS A O 1
ATOM 538 N N . TYR A 1 71 ? 36.781 -0.012 -3.096 1 88.5 71 TYR A N 1
ATOM 539 C CA . TYR A 1 71 ? 35.625 -0.254 -3.957 1 88.5 71 TYR A CA 1
ATOM 540 C C . TYR A 1 71 ? 36.062 -0.312 -5.422 1 88.5 71 TYR A C 1
ATOM 542 O O . TYR A 1 71 ? 35.281 -0.723 -6.281 1 88.5 71 TYR A O 1
ATOM 550 N N . ASN A 1 72 ? 37.25 0.075 -5.703 1 83.25 72 ASN A N 1
ATOM 551 C CA . ASN A 1 72 ? 37.656 0.219 -7.098 1 83.25 72 ASN A CA 1
ATOM 552 C C . ASN A 1 72 ? 38.625 -0.885 -7.516 1 83.25 72 ASN A C 1
ATOM 554 O O . ASN A 1 72 ? 39.219 -0.815 -8.586 1 83.25 72 ASN A O 1
ATOM 558 N N . GLN A 1 73 ? 38.688 -1.837 -6.711 1 83.06 73 GLN A N 1
ATOM 559 C CA . GLN A 1 73 ? 39.562 -2.949 -7.09 1 83.06 73 GLN A CA 1
ATOM 560 C C . GLN A 1 73 ? 38.969 -3.732 -8.258 1 83.06 73 GLN A C 1
ATOM 562 O O . GLN A 1 73 ? 37.75 -3.811 -8.406 1 83.06 73 GLN A O 1
ATOM 567 N N . SER A 1 74 ? 39.844 -4.203 -9.094 1 77.25 74 SER A N 1
ATOM 568 C CA . SER A 1 74 ? 39.375 -5.02 -10.211 1 77.25 74 SER A CA 1
ATOM 569 C C . SER A 1 74 ? 38.75 -6.32 -9.727 1 77.25 74 SER A C 1
ATOM 571 O O . SER A 1 74 ? 39.25 -6.949 -8.797 1 77.25 74 SER A O 1
ATOM 573 N N . ALA A 1 75 ? 37.656 -6.59 -10.195 1 77.06 75 ALA A N 1
ATOM 574 C CA . ALA A 1 75 ? 36.906 -7.789 -9.789 1 77.06 75 ALA A CA 1
ATOM 575 C C . ALA A 1 75 ? 36.438 -8.578 -11.008 1 77.06 75 ALA A C 1
ATOM 577 O O . ALA A 1 75 ? 35.312 -9.055 -11.039 1 77.06 75 ALA A O 1
ATOM 578 N N . ASP A 1 76 ? 37.375 -8.742 -11.961 1 75.44 76 ASP A N 1
ATOM 579 C CA . ASP A 1 76 ? 36.969 -9.391 -13.203 1 75.44 76 ASP A CA 1
ATOM 580 C C . ASP A 1 76 ? 37.312 -10.883 -13.18 1 75.44 76 ASP A C 1
ATOM 582 O O . ASP A 1 76 ? 36.844 -11.648 -14.023 1 75.44 76 ASP A O 1
ATOM 586 N N . ARG A 1 77 ? 38.219 -11.242 -12.227 1 84.94 77 ARG A N 1
ATOM 587 C CA . ARG A 1 77 ? 38.625 -12.641 -12.078 1 84.94 77 ARG A CA 1
ATOM 588 C C . ARG A 1 77 ? 38.562 -13.07 -10.625 1 84.94 77 ARG A C 1
ATOM 590 O O . ARG A 1 77 ? 38.688 -12.242 -9.719 1 84.94 77 ARG A O 1
ATOM 597 N N . ILE A 1 78 ? 38.406 -14.359 -10.492 1 88.25 78 ILE A N 1
ATOM 598 C CA . ILE A 1 78 ? 38.281 -14.898 -9.141 1 88.25 78 ILE A CA 1
ATOM 599 C C . ILE A 1 78 ? 39.531 -14.531 -8.344 1 88.25 78 ILE A C 1
ATOM 601 O O . ILE A 1 78 ? 39.438 -14.133 -7.18 1 88.25 78 ILE A O 1
ATOM 605 N N . GLU A 1 79 ? 40.688 -14.617 -9.031 1 89.06 79 GLU A N 1
ATOM 606 C CA . GLU A 1 79 ? 41.938 -14.312 -8.359 1 89.06 79 GLU A CA 1
ATOM 607 C C . GLU A 1 79 ? 42 -12.852 -7.93 1 89.06 79 GLU A C 1
ATOM 609 O O . GLU A 1 79 ? 42.469 -12.531 -6.844 1 89.06 79 GLU A O 1
ATOM 614 N N . LEU A 1 80 ? 41.531 -12.023 -8.781 1 88.31 80 LEU A N 1
ATOM 615 C CA . LEU A 1 80 ? 41.531 -10.594 -8.469 1 88.31 80 LEU A CA 1
ATOM 616 C C . LEU A 1 80 ? 40.5 -10.289 -7.363 1 88.31 80 LEU A C 1
ATOM 618 O O . LEU A 1 80 ? 40.75 -9.43 -6.516 1 88.31 80 LEU A O 1
ATOM 622 N N . MET A 1 81 ? 39.438 -10.938 -7.344 1 89.62 81 MET A N 1
ATOM 623 C CA . MET A 1 81 ? 38.438 -10.758 -6.297 1 89.62 81 MET A CA 1
ATOM 624 C C . MET A 1 81 ? 39 -11.203 -4.941 1 89.62 81 MET A C 1
ATOM 626 O O . MET A 1 81 ? 38.781 -10.539 -3.93 1 89.62 81 MET A O 1
ATOM 630 N N . GLN A 1 82 ? 39.688 -12.312 -4.992 1 93 82 GLN A N 1
ATOM 631 C CA . GLN A 1 82 ? 40.312 -12.805 -3.768 1 93 82 GLN A CA 1
ATOM 632 C C . GLN A 1 82 ? 41.375 -11.828 -3.271 1 93 82 GLN A C 1
ATOM 634 O O . GLN A 1 82 ? 41.5 -11.602 -2.066 1 93 82 GLN A O 1
ATOM 639 N N . ALA A 1 83 ? 42.094 -11.297 -4.219 1 93.75 83 ALA A N 1
ATOM 640 C CA . ALA A 1 83 ? 43.094 -10.289 -3.863 1 93.75 83 ALA A CA 1
ATOM 641 C C . ALA A 1 83 ? 42.406 -9.055 -3.266 1 93.75 83 ALA A C 1
ATOM 643 O O . ALA A 1 83 ? 42.969 -8.445 -2.338 1 93.75 83 ALA A O 1
ATOM 644 N N . ALA A 1 84 ? 41.312 -8.703 -3.865 1 93.38 84 ALA A N 1
ATOM 645 C CA . ALA A 1 84 ? 40.562 -7.555 -3.354 1 93.38 84 ALA A CA 1
ATOM 646 C C . ALA A 1 84 ? 40.094 -7.797 -1.92 1 93.38 84 ALA A C 1
ATOM 648 O O . ALA A 1 84 ? 40.125 -6.883 -1.094 1 93.38 84 ALA A O 1
ATOM 649 N N . VAL A 1 85 ? 39.719 -9.023 -1.603 1 95.75 85 VAL A N 1
ATOM 650 C CA . VAL A 1 85 ? 39.281 -9.383 -0.25 1 95.75 85 VAL A CA 1
ATOM 651 C C . VAL A 1 85 ? 40.469 -9.266 0.704 1 95.75 85 VAL A C 1
ATOM 653 O O . VAL A 1 85 ? 40.344 -8.727 1.805 1 95.75 85 VAL A O 1
ATOM 656 N N . ARG A 1 86 ? 41.594 -9.719 0.246 1 95.44 86 ARG A N 1
ATOM 657 C CA . ARG A 1 86 ? 42.781 -9.617 1.067 1 95.44 86 ARG A CA 1
ATOM 658 C C . ARG A 1 86 ? 43.156 -8.164 1.316 1 95.44 86 ARG A C 1
ATOM 660 O O . ARG A 1 86 ? 43.531 -7.793 2.434 1 95.44 86 ARG A O 1
ATOM 667 N N . GLU A 1 87 ? 43.062 -7.418 0.267 1 94.06 87 GLU A N 1
ATOM 668 C CA . GLU A 1 87 ? 43.375 -5.996 0.416 1 94.06 87 GLU A CA 1
ATOM 669 C C . GLU A 1 87 ? 42.375 -5.328 1.375 1 94.06 87 GLU A C 1
ATOM 671 O O . GLU A 1 87 ? 42.781 -4.504 2.203 1 94.06 87 GLU A O 1
ATOM 676 N N . ALA A 1 88 ? 41.156 -5.641 1.234 1 96.31 88 ALA A N 1
ATOM 677 C CA . ALA A 1 88 ? 40.156 -5.102 2.143 1 96.31 88 ALA A CA 1
ATOM 678 C C . ALA A 1 88 ? 40.469 -5.484 3.588 1 96.31 88 ALA A C 1
ATOM 680 O O . ALA A 1 88 ? 40.312 -4.664 4.496 1 96.31 88 ALA A O 1
ATOM 681 N N . ASN A 1 89 ? 40.875 -6.727 3.805 1 96.62 89 ASN A N 1
ATOM 682 C CA . ASN A 1 89 ? 41.281 -7.176 5.137 1 96.62 89 ASN A CA 1
ATOM 683 C C . ASN A 1 89 ? 42.406 -6.336 5.703 1 96.62 89 ASN A C 1
ATOM 685 O O . ASN A 1 89 ? 42.375 -5.945 6.875 1 96.62 89 ASN A O 1
ATOM 689 N N . ARG A 1 90 ? 43.344 -6.125 4.883 1 96 90 ARG A N 1
ATOM 690 C CA . ARG A 1 90 ? 44.469 -5.316 5.293 1 96 90 ARG A CA 1
ATOM 691 C C . ARG A 1 90 ? 44.031 -3.906 5.676 1 96 90 ARG A C 1
ATOM 693 O O . ARG A 1 90 ? 44.469 -3.379 6.711 1 96 90 ARG A O 1
ATOM 700 N N . LEU A 1 91 ? 43.219 -3.336 4.871 1 95.38 91 LEU A N 1
ATOM 701 C CA . LEU A 1 91 ? 42.75 -1.975 5.105 1 95.38 91 LEU A CA 1
ATOM 702 C C . LEU A 1 91 ? 41.906 -1.905 6.359 1 95.38 91 LEU A C 1
ATOM 704 O O . LEU A 1 91 ? 41.906 -0.905 7.078 1 95.38 91 LEU A O 1
ATOM 708 N N . ILE A 1 92 ? 41.125 -2.934 6.605 1 96.69 92 ILE A N 1
ATOM 709 C CA . ILE A 1 92 ? 40.281 -2.986 7.801 1 96.69 92 ILE A CA 1
ATOM 710 C C . ILE A 1 92 ? 41.156 -3.004 9.047 1 96.69 92 ILE A C 1
ATOM 712 O O . ILE A 1 92 ? 40.906 -2.273 10.008 1 96.69 92 ILE A O 1
ATOM 716 N N . GLU A 1 93 ? 42.219 -3.781 9.016 1 96.06 93 GLU A N 1
ATOM 717 C CA . GLU A 1 93 ? 43.156 -3.844 10.133 1 96.06 93 GLU A CA 1
ATOM 718 C C . GLU A 1 93 ? 43.844 -2.498 10.352 1 96.06 93 GLU A C 1
ATOM 720 O O . GLU A 1 93 ? 44.031 -2.072 11.492 1 96.06 93 GLU A O 1
ATOM 725 N N . LEU A 1 94 ? 44.219 -1.87 9.297 1 94.62 94 LEU A N 1
ATOM 726 C CA . LEU A 1 94 ? 44.812 -0.55 9.391 1 94.62 94 LEU A CA 1
ATOM 727 C C . LEU A 1 94 ? 43.844 0.456 10.008 1 94.62 94 LEU A C 1
ATOM 729 O O . LEU A 1 94 ? 44.25 1.264 10.852 1 94.62 94 LEU A O 1
ATOM 733 N N . ALA A 1 95 ? 42.656 0.448 9.562 1 95.06 95 ALA A N 1
ATOM 734 C CA . ALA A 1 95 ? 41.656 1.354 10.102 1 95.06 95 ALA A CA 1
ATOM 735 C C . ALA A 1 95 ? 41.438 1.094 11.594 1 95.06 95 ALA A C 1
ATOM 737 O O . ALA A 1 95 ? 41.188 2.025 12.359 1 95.06 95 ALA A O 1
ATOM 738 N N . ARG A 1 96 ? 41.469 -0.187 11.961 1 94.88 96 ARG A N 1
ATOM 739 C CA . ARG A 1 96 ? 41.344 -0.541 13.367 1 94.88 96 ARG A CA 1
ATOM 740 C C . ARG A 1 96 ? 42.5 0.031 14.195 1 94.88 96 ARG A C 1
ATOM 742 O O . ARG A 1 96 ? 42.281 0.53 15.305 1 94.88 96 ARG A O 1
ATOM 749 N N . GLN A 1 97 ? 43.656 0.004 13.688 1 94.12 97 GLN A N 1
ATOM 750 C CA . GLN A 1 97 ? 44.812 0.555 14.359 1 94.12 97 GLN A CA 1
ATOM 751 C C . GLN A 1 97 ? 44.688 2.07 14.508 1 94.12 97 GLN A C 1
ATOM 753 O O . GLN A 1 97 ? 45.125 2.631 15.523 1 94.12 97 GLN A O 1
ATOM 758 N N . GLU A 1 98 ? 44.062 2.586 13.477 1 92.25 98 GLU A N 1
ATOM 759 C CA . GLU A 1 98 ? 43.906 4.035 13.5 1 92.25 98 GLU A CA 1
ATOM 760 C C . GLU A 1 98 ? 42.656 4.426 14.312 1 92.25 98 GLU A C 1
ATOM 762 O O . GLU A 1 98 ? 42.344 5.609 14.406 1 92.25 98 GLU A O 1
ATOM 767 N N . GLN A 1 99 ? 41.906 3.512 14.867 1 92.69 99 GLN A N 1
ATOM 768 C CA . GLN A 1 99 ? 40.719 3.693 15.695 1 92.69 99 GLN A CA 1
ATOM 769 C C . GLN A 1 99 ? 39.656 4.465 14.945 1 92.69 99 GLN A C 1
ATOM 771 O O . GLN A 1 99 ? 39 5.348 15.516 1 92.69 99 GLN A O 1
ATOM 776 N N . ASP A 1 100 ? 39.562 4.215 13.648 1 93.19 100 ASP A N 1
ATOM 777 C CA . ASP A 1 100 ? 38.531 4.793 12.805 1 93.19 100 ASP A CA 1
ATOM 778 C C . ASP A 1 100 ? 37.406 3.787 12.562 1 93.19 100 ASP A C 1
ATOM 780 O O . ASP A 1 100 ? 37.406 3.07 11.562 1 93.19 100 ASP A O 1
ATOM 784 N N . ALA A 1 101 ? 36.406 3.869 13.375 1 93.69 101 ALA A N 1
ATOM 785 C CA . ALA A 1 101 ? 35.344 2.875 13.352 1 93.69 101 ALA A CA 1
ATOM 786 C C . ALA A 1 101 ? 34.469 3.041 12.109 1 93.69 101 ALA A C 1
ATOM 788 O O . ALA A 1 101 ? 33.938 2.061 11.586 1 93.69 101 ALA A O 1
ATOM 789 N N . VAL A 1 102 ? 34.344 4.227 11.641 1 93.88 102 VAL A N 1
ATOM 790 C CA . VAL A 1 102 ? 33.531 4.477 10.453 1 93.88 102 VAL A CA 1
ATOM 791 C C . VAL A 1 102 ? 34.219 3.857 9.227 1 93.88 102 VAL A C 1
ATOM 793 O O . VAL A 1 102 ? 33.531 3.238 8.391 1 93.88 102 VAL A O 1
ATOM 796 N N . ALA A 1 103 ? 35.5 4.016 9.203 1 94.5 103 ALA A N 1
ATOM 797 C CA . ALA A 1 103 ? 36.25 3.412 8.109 1 94.5 103 ALA A CA 1
ATOM 798 C C . ALA A 1 103 ? 36.156 1.889 8.164 1 94.5 103 ALA A C 1
ATOM 800 O O . ALA A 1 103 ? 36.094 1.225 7.129 1 94.5 103 ALA A O 1
ATOM 801 N N . VAL A 1 104 ? 36.156 1.374 9.328 1 96.19 104 VAL A N 1
ATOM 802 C CA . VAL A 1 104 ? 36.031 -0.072 9.492 1 96.19 104 VAL A CA 1
ATOM 803 C C . VAL A 1 104 ? 34.719 -0.55 8.922 1 96.19 104 VAL A C 1
ATOM 805 O O . VAL A 1 104 ? 34.656 -1.533 8.18 1 96.19 104 VAL A O 1
ATOM 808 N N . ALA A 1 105 ? 33.688 0.148 9.234 1 96.25 105 ALA A N 1
ATOM 809 C CA . ALA A 1 105 ? 32.375 -0.208 8.727 1 96.25 105 ALA A CA 1
ATOM 810 C C . ALA A 1 105 ? 32.312 -0.12 7.203 1 96.25 105 ALA A C 1
ATOM 812 O O . ALA A 1 105 ? 31.844 -1.039 6.535 1 96.25 105 ALA A O 1
ATOM 813 N N . ASP A 1 106 ? 32.812 0.891 6.699 1 95.44 106 ASP A N 1
ATOM 814 C CA . ASP A 1 106 ? 32.781 1.129 5.258 1 95.44 106 ASP A CA 1
ATOM 815 C C . ASP A 1 106 ? 33.594 0.053 4.516 1 95.44 106 ASP A C 1
ATOM 817 O O . ASP A 1 106 ? 33.094 -0.497 3.52 1 95.44 106 ASP A O 1
ATOM 821 N N . LEU A 1 107 ? 34.719 -0.191 5.02 1 96.38 107 LEU A N 1
ATOM 822 C CA . LEU A 1 107 ? 35.594 -1.177 4.391 1 96.38 107 LEU A CA 1
ATOM 823 C C . LEU A 1 107 ? 35.031 -2.582 4.531 1 96.38 107 LEU A C 1
ATOM 825 O O . LEU A 1 107 ? 35.219 -3.43 3.658 1 96.38 107 LEU A O 1
ATOM 829 N N . THR A 1 108 ? 34.281 -2.826 5.574 1 97.38 108 THR A N 1
ATOM 830 C CA . THR A 1 108 ? 33.594 -4.105 5.754 1 97.38 108 THR A CA 1
ATOM 831 C C . THR A 1 108 ? 32.5 -4.281 4.707 1 97.38 108 THR A C 1
ATOM 833 O O . THR A 1 108 ? 32.281 -5.387 4.207 1 97.38 108 THR A O 1
ATOM 836 N N . ILE A 1 109 ? 31.859 -3.209 4.391 1 96.44 109 ILE A N 1
ATOM 837 C CA . ILE A 1 109 ? 30.859 -3.236 3.328 1 96.44 109 ILE A CA 1
ATOM 838 C C . ILE A 1 109 ? 31.531 -3.596 2.002 1 96.44 109 ILE A C 1
ATOM 840 O O . ILE A 1 109 ? 31.031 -4.438 1.256 1 96.44 109 ILE A O 1
ATOM 844 N N . CYS A 1 110 ? 32.594 -2.943 1.782 1 94.81 110 CYS A N 1
ATOM 845 C CA . CYS A 1 110 ? 33.375 -3.197 0.562 1 94.81 110 CYS A CA 1
ATOM 846 C C . CYS A 1 110 ? 33.75 -4.664 0.464 1 94.81 110 CYS A C 1
ATOM 848 O O . CYS A 1 110 ? 33.562 -5.301 -0.572 1 94.81 110 CYS A O 1
ATOM 850 N N . ARG A 1 111 ? 34.281 -5.215 1.532 1 96.19 111 ARG A N 1
ATOM 851 C CA . ARG A 1 111 ? 34.656 -6.617 1.547 1 96.19 111 ARG A CA 1
ATOM 852 C C . ARG A 1 111 ? 33.469 -7.527 1.263 1 96.19 111 ARG A C 1
ATOM 854 O O . ARG A 1 111 ? 33.594 -8.492 0.499 1 96.19 111 ARG A O 1
ATOM 861 N N . GLY A 1 112 ? 32.406 -7.223 1.927 1 95.75 112 GLY A N 1
ATOM 862 C CA . GLY A 1 112 ? 31.188 -7.988 1.681 1 95.75 112 GLY A CA 1
ATOM 863 C C . GLY A 1 112 ? 30.781 -8.023 0.217 1 95.75 112 GLY A C 1
ATOM 864 O O . GLY A 1 112 ? 30.312 -9.047 -0.279 1 95.75 112 GLY A O 1
ATOM 865 N N . GLY A 1 113 ? 30.969 -6.934 -0.478 1 93.69 113 GLY A N 1
ATOM 866 C CA . GLY A 1 113 ? 30.688 -6.879 -1.904 1 93.69 113 GLY A CA 1
ATOM 867 C C . GLY A 1 113 ? 31.5 -7.871 -2.711 1 93.69 113 GLY A C 1
ATOM 868 O O . GLY A 1 113 ? 30.984 -8.516 -3.623 1 93.69 113 GLY A O 1
ATOM 869 N N . TYR A 1 114 ? 32.75 -7.977 -2.332 1 93.38 114 TYR A N 1
ATOM 870 C CA . TYR A 1 114 ? 33.625 -8.906 -3.045 1 93.38 114 TYR A CA 1
ATOM 871 C C . TYR A 1 114 ? 33.281 -10.352 -2.695 1 93.38 114 TYR A C 1
ATOM 873 O O . TYR A 1 114 ? 33.375 -11.234 -3.547 1 93.38 114 TYR A O 1
ATOM 881 N N . TYR A 1 115 ? 32.844 -10.602 -1.432 1 93.44 115 TYR A N 1
ATOM 882 C CA . TYR A 1 115 ? 32.375 -11.93 -1.074 1 93.44 115 TYR A CA 1
ATOM 883 C C . TYR A 1 115 ? 31.156 -12.312 -1.911 1 93.44 115 TYR A C 1
ATOM 885 O O . TYR A 1 115 ? 31.031 -13.453 -2.361 1 93.44 115 TYR A O 1
ATOM 893 N N . GLN A 1 116 ? 30.297 -11.383 -2.113 1 90.88 116 GLN A N 1
ATOM 894 C CA . GLN A 1 116 ? 29.109 -11.633 -2.926 1 90.88 116 GLN A CA 1
ATOM 895 C C . GLN A 1 116 ? 29.484 -12 -4.355 1 90.88 116 GLN A C 1
ATOM 897 O O . GLN A 1 116 ? 28.922 -12.922 -4.938 1 90.88 116 GLN A O 1
ATOM 902 N N . LEU A 1 117 ? 30.438 -11.266 -4.922 1 86.69 117 LEU A N 1
ATOM 903 C CA . LEU A 1 117 ? 30.891 -11.523 -6.289 1 86.69 117 LEU A CA 1
ATOM 904 C C . LEU A 1 117 ? 31.516 -12.914 -6.398 1 86.69 117 LEU A C 1
ATOM 906 O O . LEU A 1 117 ? 31.406 -13.562 -7.441 1 86.69 117 LEU A O 1
ATOM 910 N N . LEU A 1 118 ? 32.125 -13.328 -5.297 1 87.62 118 LEU A N 1
ATOM 911 C CA . LEU A 1 118 ? 32.75 -14.633 -5.254 1 87.62 118 LEU A CA 1
ATOM 912 C C . LEU A 1 118 ? 31.734 -15.742 -5.047 1 87.62 118 LEU A C 1
ATOM 914 O O . LEU A 1 118 ? 32.062 -16.922 -5.113 1 87.62 118 LEU A O 1
ATOM 918 N N . GLY A 1 119 ? 30.5 -15.359 -4.762 1 86.56 119 GLY A N 1
ATOM 919 C CA . GLY A 1 119 ? 29.422 -16.328 -4.547 1 86.56 119 GLY A CA 1
ATOM 920 C C . GLY A 1 119 ? 29.312 -16.766 -3.1 1 86.56 119 GLY A C 1
ATOM 921 O O . GLY A 1 119 ? 28.578 -17.703 -2.793 1 86.56 119 GLY A O 1
ATOM 922 N N . ASP A 1 120 ? 30.094 -16.156 -2.254 1 90.06 120 ASP A N 1
ATOM 923 C CA . ASP A 1 120 ? 30 -16.469 -0.829 1 90.06 120 ASP A CA 1
ATOM 924 C C . ASP A 1 120 ? 28.953 -15.586 -0.144 1 90.06 120 ASP A C 1
ATOM 926 O O . ASP A 1 120 ? 29.297 -14.641 0.574 1 90.06 120 ASP A O 1
ATOM 930 N N . VAL A 1 121 ? 27.797 -16 -0.254 1 92 121 VAL A N 1
ATOM 931 C CA . VAL A 1 121 ? 26.656 -15.219 0.2 1 92 121 VAL A CA 1
ATOM 932 C C . VAL A 1 121 ? 26.656 -15.125 1.724 1 92 121 VAL A C 1
ATOM 934 O O . VAL A 1 121 ? 26.328 -14.078 2.291 1 92 121 VAL A O 1
ATOM 937 N N . GLU A 1 122 ? 27.047 -16.172 2.369 1 92.81 122 GLU A N 1
ATOM 938 C CA . GLU A 1 122 ? 27.047 -16.188 3.828 1 92.81 122 GLU A CA 1
ATOM 939 C C . GLU A 1 122 ? 28.062 -15.18 4.383 1 92.81 122 GLU A C 1
ATOM 941 O O . GLU A 1 122 ? 27.75 -14.422 5.305 1 92.81 122 GLU A O 1
ATOM 946 N N . ALA A 1 123 ? 29.234 -15.18 3.824 1 95.12 123 ALA A N 1
ATOM 947 C CA . ALA A 1 123 ? 30.25 -14.242 4.254 1 95.12 123 ALA A CA 1
ATOM 948 C C . ALA A 1 123 ? 29.844 -12.805 3.959 1 95.12 123 ALA A C 1
ATOM 950 O O . ALA A 1 123 ? 30.078 -11.906 4.773 1 95.12 123 ALA A O 1
ATOM 951 N N . ALA A 1 124 ? 29.312 -12.578 2.83 1 96.25 124 ALA A N 1
ATOM 952 C CA . ALA A 1 124 ? 28.828 -11.25 2.459 1 96.25 124 ALA A CA 1
ATOM 953 C C . ALA A 1 124 ? 27.766 -10.758 3.439 1 96.25 124 ALA A C 1
ATOM 955 O O . ALA A 1 124 ? 27.844 -9.625 3.922 1 96.25 124 ALA A O 1
ATOM 956 N N . ARG A 1 125 ? 26.828 -11.625 3.756 1 95.44 125 ARG A N 1
ATOM 957 C CA . ARG A 1 125 ? 25.766 -11.266 4.676 1 95.44 125 ARG A CA 1
ATOM 958 C C . ARG A 1 125 ? 26.312 -10.914 6.051 1 95.44 125 ARG A C 1
ATOM 960 O O . ARG A 1 125 ? 25.891 -9.938 6.664 1 95.44 125 ARG A O 1
ATOM 967 N N . ARG A 1 126 ? 27.25 -11.695 6.504 1 96.5 126 ARG A N 1
ATOM 968 C CA . ARG A 1 126 ? 27.875 -11.43 7.797 1 96.5 126 ARG A CA 1
ATOM 969 C C . ARG A 1 126 ? 28.531 -10.055 7.812 1 96.5 126 ARG A C 1
ATOM 971 O O . ARG A 1 126 ? 28.406 -9.305 8.781 1 96.5 126 ARG A O 1
ATOM 978 N N . ASP A 1 127 ? 29.188 -9.727 6.766 1 97.81 127 ASP A N 1
ATOM 979 C CA . ASP A 1 127 ? 29.859 -8.438 6.672 1 97.81 127 ASP A CA 1
ATOM 980 C C . ASP A 1 127 ? 28.859 -7.293 6.645 1 97.81 127 ASP A C 1
ATOM 982 O O . ASP A 1 127 ? 29.016 -6.297 7.352 1 97.81 127 ASP A O 1
ATOM 986 N N . PHE A 1 128 ? 27.875 -7.406 5.816 1 97.94 128 PHE A N 1
ATOM 987 C CA . PHE A 1 128 ? 26.875 -6.352 5.719 1 97.94 128 PHE A CA 1
ATOM 988 C C . PHE A 1 128 ? 26.172 -6.148 7.055 1 97.94 128 PHE A C 1
ATOM 990 O O . PHE A 1 128 ? 25.938 -5.016 7.48 1 97.94 128 PHE A O 1
ATOM 997 N N . ASP A 1 129 ? 25.875 -7.281 7.766 1 97 129 ASP A N 1
ATOM 998 C CA . ASP A 1 129 ? 25.234 -7.199 9.07 1 97 129 ASP A CA 1
ATOM 999 C C . ASP A 1 129 ? 26.141 -6.531 10.102 1 97 129 ASP A C 1
ATOM 1001 O O . ASP A 1 129 ? 25.688 -5.68 10.867 1 97 129 ASP A O 1
ATOM 1005 N N . ALA A 1 130 ? 27.344 -6.941 10.078 1 97.19 130 ALA A N 1
ATOM 1006 C CA . ALA A 1 130 ? 28.312 -6.367 11.008 1 97.19 130 ALA A CA 1
ATOM 1007 C C . ALA A 1 130 ? 28.5 -4.871 10.758 1 97.19 130 ALA A C 1
ATOM 1009 O O . ALA A 1 130 ? 28.531 -4.078 11.703 1 97.19 130 ALA A O 1
ATOM 1010 N N . ALA A 1 131 ? 28.641 -4.504 9.508 1 97.56 131 ALA A N 1
ATOM 1011 C CA . ALA A 1 131 ? 28.812 -3.1 9.156 1 97.56 131 ALA A CA 1
ATOM 1012 C C . ALA A 1 131 ? 27.578 -2.287 9.531 1 97.56 131 ALA A C 1
ATOM 1014 O O . ALA A 1 131 ? 27.688 -1.147 9.992 1 97.56 131 ALA A O 1
ATOM 1015 N N . LEU A 1 132 ? 26.438 -2.879 9.281 1 96.5 132 LEU A N 1
ATOM 1016 C CA . LEU A 1 132 ? 25.188 -2.213 9.625 1 96.5 132 LEU A CA 1
ATOM 1017 C C . LEU A 1 132 ? 25.109 -1.943 11.125 1 96.5 132 LEU A C 1
ATOM 1019 O O . LEU A 1 132 ? 24.766 -0.832 11.539 1 96.5 132 LEU A O 1
ATOM 1023 N N . HIS A 1 133 ? 25.422 -2.93 11.906 1 96.19 133 HIS A N 1
ATOM 1024 C CA . HIS A 1 133 ? 25.391 -2.791 13.352 1 96.19 133 HIS A CA 1
ATOM 1025 C C . HIS A 1 133 ? 26.359 -1.711 13.828 1 96.19 133 HIS A C 1
ATOM 1027 O O . HIS A 1 133 ? 26.016 -0.884 14.672 1 96.19 133 HIS A O 1
ATOM 1033 N N . GLU A 1 134 ? 27.5 -1.735 13.289 1 94.94 134 GLU A N 1
ATOM 1034 C CA . GLU A 1 134 ? 28.516 -0.753 13.664 1 94.94 134 GLU A CA 1
ATOM 1035 C C . GLU A 1 134 ? 28.109 0.653 13.234 1 94.94 134 GLU A C 1
ATOM 1037 O O . GLU A 1 134 ? 28.281 1.612 13.992 1 94.94 134 GLU A O 1
ATOM 1042 N N . ALA A 1 135 ? 27.594 0.787 12.047 1 95.75 135 ALA A N 1
ATOM 1043 C CA . ALA A 1 135 ? 27.172 2.09 11.547 1 95.75 135 ALA A CA 1
ATOM 1044 C C . ALA A 1 135 ? 26.047 2.662 12.406 1 95.75 135 ALA A C 1
ATOM 1046 O O . ALA A 1 135 ? 26.016 3.865 12.68 1 95.75 135 ALA A O 1
ATOM 1047 N N . GLN A 1 136 ? 25.188 1.799 12.797 1 94.56 136 GLN A N 1
ATOM 1048 C CA . GLN A 1 136 ? 24.078 2.225 13.641 1 94.56 136 GLN A CA 1
ATOM 1049 C C . GLN A 1 136 ? 24.578 2.668 15.016 1 94.56 136 GLN A C 1
ATOM 1051 O O . GLN A 1 136 ? 24.141 3.693 15.539 1 94.56 136 GLN A O 1
ATOM 1056 N N . ARG A 1 137 ? 25.5 1.926 15.555 1 94.31 137 ARG A N 1
ATOM 1057 C CA . ARG A 1 137 ? 26.094 2.268 16.844 1 94.31 137 ARG A CA 1
ATOM 1058 C C . ARG A 1 137 ? 26.797 3.627 16.781 1 94.31 137 ARG A C 1
ATOM 1060 O O . ARG A 1 137 ? 26.688 4.422 17.719 1 94.31 137 ARG A O 1
ATOM 1067 N N . LEU A 1 138 ? 27.391 3.979 15.719 1 94.06 138 LEU A N 1
ATOM 1068 C CA . LEU A 1 138 ? 28.188 5.191 15.547 1 94.06 138 LEU A CA 1
ATOM 1069 C C . LEU A 1 138 ? 27.328 6.328 15 1 94.06 138 LEU A C 1
ATOM 1071 O O . LEU A 1 138 ? 27.797 7.461 14.867 1 94.06 138 LEU A O 1
ATOM 1075 N N . HIS A 1 139 ? 26.078 6.027 14.609 1 92.94 139 HIS A N 1
ATOM 1076 C CA . HIS A 1 139 ? 25.156 6.973 13.977 1 92.94 139 HIS A CA 1
ATOM 1077 C C . HIS A 1 139 ? 25.719 7.5 12.664 1 92.94 139 HIS A C 1
ATOM 1079 O O . HIS A 1 139 ? 25.609 8.688 12.367 1 92.94 139 HIS A O 1
ATOM 1085 N N . ALA A 1 140 ? 26.438 6.621 12.016 1 94.06 140 ALA A N 1
ATOM 1086 C CA . ALA A 1 140 ? 26.938 6.934 10.672 1 94.06 140 ALA A CA 1
ATOM 1087 C C . ALA A 1 140 ? 25.875 6.645 9.617 1 94.06 140 ALA A C 1
ATOM 1089 O O . ALA A 1 140 ? 25.797 5.527 9.102 1 94.06 140 ALA A O 1
ATOM 1090 N N . ILE A 1 141 ? 25.172 7.613 9.078 1 93.56 141 ILE A N 1
ATOM 1091 C CA . ILE A 1 141 ? 23.969 7.465 8.273 1 93.56 141 ILE A CA 1
ATOM 1092 C C . ILE A 1 141 ? 24.328 6.984 6.871 1 93.56 141 ILE A C 1
ATOM 1094 O O . ILE A 1 141 ? 23.641 6.137 6.301 1 93.56 141 ILE A O 1
ATOM 1098 N N . ARG A 1 142 ? 25.359 7.492 6.379 1 91.62 142 ARG A N 1
ATOM 1099 C CA . ARG A 1 142 ? 25.75 7.105 5.027 1 91.62 142 ARG A CA 1
ATOM 1100 C C . ARG A 1 142 ? 26.125 5.625 4.969 1 91.62 142 ARG A C 1
ATOM 1102 O O . ARG A 1 142 ? 25.641 4.891 4.105 1 91.62 142 ARG A O 1
ATOM 1109 N N . GLU A 1 143 ? 26.953 5.219 5.953 1 94.19 143 GLU A N 1
ATOM 1110 C CA . GLU A 1 143 ? 27.391 3.83 5.984 1 94.19 143 GLU A CA 1
ATOM 1111 C C . GLU A 1 143 ? 26.25 2.885 6.312 1 94.19 143 GLU A C 1
ATOM 1113 O O . GLU A 1 143 ? 26.203 1.757 5.816 1 94.19 143 GLU A O 1
ATOM 1118 N N . GLU A 1 144 ? 25.359 3.346 7.094 1 96.44 144 GLU A N 1
ATOM 1119 C CA . GLU A 1 144 ? 24.156 2.566 7.336 1 96.44 144 GLU A CA 1
ATOM 1120 C C . GLU A 1 144 ? 23.375 2.35 6.047 1 96.44 144 GLU A C 1
ATOM 1122 O O . GLU A 1 144 ? 22.953 1.227 5.742 1 96.44 144 GLU A O 1
ATOM 1127 N N . GLY A 1 145 ? 23.203 3.438 5.32 1 95.12 145 GLY A N 1
ATOM 1128 C CA . GLY A 1 145 ? 22.5 3.355 4.047 1 95.12 145 GLY A CA 1
ATOM 1129 C C . GLY A 1 145 ? 23.203 2.455 3.043 1 95.12 145 GLY A C 1
ATOM 1130 O O . GLY A 1 145 ? 22.562 1.672 2.346 1 95.12 145 GLY A O 1
ATOM 1131 N N . LEU A 1 146 ? 24.484 2.51 3.027 1 94.44 146 LEU A N 1
ATOM 1132 C CA . LEU A 1 146 ? 25.266 1.707 2.086 1 94.44 146 LEU A CA 1
ATOM 1133 C C . LEU A 1 146 ? 25.188 0.227 2.443 1 94.44 146 LEU A C 1
ATOM 1135 O O . LEU A 1 146 ? 25.047 -0.624 1.561 1 94.44 146 LEU A O 1
ATOM 1139 N N . ALA A 1 147 ? 25.281 -0.064 3.715 1 97 147 ALA A N 1
ATOM 1140 C CA . ALA A 1 147 ? 25.188 -1.449 4.168 1 97 147 ALA A CA 1
ATOM 1141 C C . ALA A 1 147 ? 23.828 -2.045 3.82 1 97 147 ALA A C 1
ATOM 1143 O O . ALA A 1 147 ? 23.75 -3.168 3.316 1 97 147 ALA A O 1
ATOM 1144 N N . LEU A 1 148 ? 22.812 -1.279 4.02 1 96 148 LEU A N 1
ATOM 1145 C CA . LEU A 1 148 ? 21.453 -1.71 3.689 1 96 148 LEU A CA 1
ATOM 1146 C C . LEU A 1 148 ? 21.297 -1.896 2.184 1 96 148 LEU A C 1
ATOM 1148 O O . LEU A 1 148 ? 20.656 -2.85 1.735 1 96 148 LEU A O 1
ATOM 1152 N N . ALA A 1 149 ? 21.828 -1.055 1.438 1 95.38 149 ALA A N 1
ATOM 1153 C CA . ALA A 1 149 ? 21.734 -1.12 -0.018 1 95.38 149 ALA A CA 1
ATOM 1154 C C . ALA A 1 149 ? 22.375 -2.402 -0.549 1 95.38 149 ALA A C 1
ATOM 1156 O O . ALA A 1 149 ? 21.766 -3.115 -1.352 1 95.38 149 ALA A O 1
ATOM 1157 N N . LYS A 1 150 ? 23.516 -2.672 -0.062 1 96.31 150 LYS A N 1
ATOM 1158 C CA . LYS A 1 150 ? 24.234 -3.852 -0.53 1 96.31 150 LYS A CA 1
ATOM 1159 C C . LYS A 1 150 ? 23.562 -5.133 -0.056 1 96.31 150 LYS A C 1
ATOM 1161 O O . LYS A 1 150 ? 23.438 -6.094 -0.82 1 96.31 150 LYS A O 1
ATOM 1166 N N . ARG A 1 151 ? 23.156 -5.109 1.175 1 96.44 151 ARG A N 1
ATOM 1167 C CA . ARG A 1 151 ? 22.438 -6.277 1.677 1 96.44 151 ARG A CA 1
ATOM 1168 C C . ARG A 1 151 ? 21.141 -6.496 0.909 1 96.44 151 ARG A C 1
ATOM 1170 O O . ARG A 1 151 ? 20.797 -7.629 0.566 1 96.44 151 ARG A O 1
ATOM 1177 N N . GLY A 1 152 ? 20.469 -5.41 0.674 1 94.38 152 GLY A N 1
ATOM 1178 C CA . GLY A 1 152 ? 19.234 -5.492 -0.093 1 94.38 152 GLY A CA 1
ATOM 1179 C C . GLY A 1 152 ? 19.438 -6.031 -1.497 1 94.38 152 GLY A C 1
ATOM 1180 O O . GLY A 1 152 ? 18.641 -6.836 -1.98 1 94.38 152 GLY A O 1
ATOM 1181 N N . ASP A 1 153 ? 20.453 -5.633 -2.137 1 94.25 153 ASP A N 1
ATOM 1182 C CA . ASP A 1 153 ? 20.781 -6.113 -3.477 1 94.25 153 ASP A CA 1
ATOM 1183 C C . ASP A 1 153 ? 21.078 -7.613 -3.467 1 94.25 153 ASP A C 1
ATOM 1185 O O . ASP A 1 153 ? 20.625 -8.344 -4.352 1 94.25 153 ASP A O 1
ATOM 1189 N N . MET A 1 154 ? 21.828 -7.977 -2.496 1 94.19 154 MET A N 1
ATOM 1190 C CA . MET A 1 154 ? 22.172 -9.391 -2.369 1 94.19 154 MET A CA 1
ATOM 1191 C C . MET A 1 154 ? 20.938 -10.234 -2.127 1 94.19 154 MET A C 1
ATOM 1193 O O . MET A 1 154 ? 20.75 -11.273 -2.768 1 94.19 154 MET A O 1
ATOM 1197 N N . LEU A 1 155 ? 20.109 -9.789 -1.223 1 91.94 155 LEU A N 1
ATOM 1198 C CA . LEU A 1 155 ? 18.891 -10.508 -0.904 1 91.94 155 LEU A CA 1
ATOM 1199 C C . LEU A 1 155 ? 17.969 -10.594 -2.123 1 91.94 155 LEU A C 1
ATOM 1201 O O . LEU A 1 155 ? 17.406 -11.648 -2.404 1 91.94 155 LEU A O 1
ATOM 1205 N N . SER A 1 156 ? 17.844 -9.516 -2.871 1 91.5 156 SER A N 1
ATOM 1206 C CA . SER A 1 156 ? 17.078 -9.5 -4.113 1 91.5 156 SER A CA 1
ATOM 1207 C C . SER A 1 156 ? 17.641 -10.516 -5.113 1 91.5 156 SER A C 1
ATOM 1209 O O . SER A 1 156 ? 16.875 -11.242 -5.75 1 91.5 156 SER A O 1
ATOM 1211 N N . TYR A 1 157 ? 18.938 -10.602 -5.207 1 91.38 157 TYR A N 1
ATOM 1212 C CA . TYR A 1 157 ? 19.594 -11.484 -6.16 1 91.38 157 TYR A CA 1
ATOM 1213 C C . TYR A 1 157 ? 19.312 -12.945 -5.84 1 91.38 157 TYR A C 1
ATOM 1215 O O . TYR A 1 157 ? 19.062 -13.758 -6.738 1 91.38 157 TYR A O 1
ATOM 1223 N N . ILE A 1 158 ? 19.219 -13.305 -4.57 1 89.62 158 ILE A N 1
ATOM 1224 C CA . ILE A 1 158 ? 19.109 -14.719 -4.199 1 89.62 158 ILE A CA 1
ATOM 1225 C C . ILE A 1 158 ? 17.641 -15.102 -4.039 1 89.62 158 ILE A C 1
ATOM 1227 O O . ILE A 1 158 ? 17.328 -16.219 -3.623 1 89.62 158 ILE A O 1
ATOM 1231 N N . GLY A 1 159 ? 16.781 -14.148 -4.195 1 87.56 159 GLY A N 1
ATOM 1232 C CA . GLY A 1 159 ? 15.375 -14.5 -4.246 1 87.56 159 GLY A CA 1
ATOM 1233 C C . GLY A 1 159 ? 14.617 -14.109 -2.994 1 87.56 159 GLY A C 1
ATOM 1234 O O . GLY A 1 159 ? 13.445 -14.461 -2.84 1 87.56 159 GLY A O 1
ATOM 1235 N N . ARG A 1 160 ? 15.281 -13.5 -2.09 1 87.06 160 ARG A N 1
ATOM 1236 C CA . ARG A 1 160 ? 14.594 -12.969 -0.919 1 87.06 160 ARG A CA 1
ATOM 1237 C C . ARG A 1 160 ? 14.133 -11.531 -1.162 1 87.06 160 ARG A C 1
ATOM 1239 O O . ARG A 1 160 ? 14.648 -10.602 -0.546 1 87.06 160 ARG A O 1
ATOM 1246 N N . LEU A 1 161 ? 13.164 -11.43 -2.002 1 86.69 161 LEU A N 1
ATOM 1247 C CA . LEU A 1 161 ? 12.781 -10.18 -2.656 1 86.69 161 LEU A CA 1
ATOM 1248 C C . LEU A 1 161 ? 12.133 -9.219 -1.662 1 86.69 161 LEU A C 1
ATOM 1250 O O . LEU A 1 161 ? 12.406 -8.023 -1.688 1 86.69 161 LEU A O 1
ATOM 1254 N N . GLY A 1 162 ? 11.32 -9.742 -0.802 1 81.31 162 GLY A N 1
ATOM 1255 C CA . GLY A 1 162 ? 10.664 -8.891 0.178 1 81.31 162 GLY A CA 1
ATOM 1256 C C . GLY A 1 162 ? 11.625 -8.203 1.124 1 81.31 162 GLY A C 1
ATOM 1257 O O . GLY A 1 162 ? 11.539 -6.996 1.339 1 81.31 162 GLY A O 1
ATOM 1258 N N . GLU A 1 163 ? 12.578 -8.93 1.634 1 85.19 163 GLU A N 1
ATOM 1259 C CA . GLU A 1 163 ? 13.602 -8.367 2.508 1 85.19 163 GLU A CA 1
ATOM 1260 C C . GLU A 1 163 ? 14.5 -7.395 1.75 1 85.19 163 GLU A C 1
ATOM 1262 O O . GLU A 1 163 ? 14.898 -6.359 2.289 1 85.19 163 GLU A O 1
ATOM 1267 N N . GLY A 1 164 ? 14.773 -7.754 0.559 1 90.31 164 GLY A N 1
ATOM 1268 C CA . GLY A 1 164 ? 15.625 -6.906 -0.265 1 90.31 164 GLY A CA 1
ATOM 1269 C C . GLY A 1 164 ? 15.047 -5.523 -0.494 1 90.31 164 GLY A C 1
ATOM 1270 O O . GLY A 1 164 ? 15.719 -4.516 -0.272 1 90.31 164 GLY A O 1
ATOM 1271 N N . ILE A 1 165 ? 13.773 -5.484 -0.853 1 87.06 165 ILE A N 1
ATOM 1272 C CA . ILE A 1 165 ? 13.156 -4.203 -1.179 1 87.06 165 ILE A CA 1
ATOM 1273 C C . ILE A 1 165 ? 13.016 -3.359 0.086 1 87.06 165 ILE A C 1
ATOM 1275 O O . ILE A 1 165 ? 13.141 -2.133 0.039 1 87.06 165 ILE A O 1
ATOM 1279 N N . LYS A 1 166 ? 12.797 -3.996 1.194 1 82.81 166 LYS A N 1
ATOM 1280 C CA . LYS A 1 166 ? 12.727 -3.289 2.469 1 82.81 166 LYS A CA 1
ATOM 1281 C C . LYS A 1 166 ? 14.039 -2.58 2.785 1 82.81 166 LYS A C 1
ATOM 1283 O O . LYS A 1 166 ? 14.039 -1.397 3.133 1 82.81 166 LYS A O 1
ATOM 1288 N N . ASP A 1 167 ? 15.094 -3.285 2.678 1 90.81 167 ASP A N 1
ATOM 1289 C CA . ASP A 1 167 ? 16.422 -2.719 2.91 1 90.81 167 ASP A CA 1
ATOM 1290 C C . ASP A 1 167 ? 16.703 -1.582 1.933 1 90.81 167 ASP A C 1
ATOM 1292 O O . ASP A 1 167 ? 17.219 -0.531 2.328 1 90.81 167 ASP A O 1
ATOM 1296 N N . GLN A 1 168 ? 16.359 -1.773 0.734 1 91.81 168 GLN A N 1
ATOM 1297 C CA . GLN A 1 168 ? 16.656 -0.795 -0.31 1 91.81 168 GLN A CA 1
ATOM 1298 C C . GLN A 1 168 ? 15.844 0.485 -0.098 1 91.81 168 GLN A C 1
ATOM 1300 O O . GLN A 1 168 ? 16.359 1.587 -0.292 1 91.81 168 GLN A O 1
ATOM 1305 N N . GLN A 1 169 ? 14.641 0.358 0.276 1 85.44 169 GLN A N 1
ATOM 1306 C CA . GLN A 1 169 ? 13.812 1.529 0.547 1 85.44 169 GLN A CA 1
ATOM 1307 C C . GLN A 1 169 ? 14.383 2.346 1.705 1 85.44 169 GLN A C 1
ATOM 1309 O O . GLN A 1 169 ? 14.453 3.574 1.631 1 85.44 169 GLN A O 1
ATOM 1314 N N . GLN A 1 170 ? 14.758 1.633 2.76 1 88.06 170 GLN A N 1
ATOM 1315 C CA . GLN A 1 170 ? 15.367 2.312 3.898 1 88.06 170 GLN A CA 1
ATOM 1316 C C . GLN A 1 170 ? 16.688 2.969 3.5 1 88.06 170 GLN A C 1
ATOM 1318 O O . GLN A 1 170 ? 16.969 4.098 3.902 1 88.06 170 GLN A O 1
ATOM 1323 N N . ALA A 1 171 ? 17.438 2.26 2.748 1 93.81 171 ALA A N 1
ATOM 1324 C CA . ALA A 1 171 ? 18.703 2.797 2.26 1 93.81 171 ALA A CA 1
ATOM 1325 C C . ALA A 1 171 ? 18.484 4.066 1.44 1 93.81 171 ALA A C 1
ATOM 1327 O O . ALA A 1 171 ? 19.188 5.059 1.617 1 93.81 171 ALA A O 1
ATOM 1328 N N . TYR A 1 172 ? 17.469 4.07 0.585 1 91.62 172 TYR A N 1
ATOM 1329 C CA . TYR A 1 172 ? 17.156 5.219 -0.262 1 91.62 172 TYR A CA 1
ATOM 1330 C C . TYR A 1 172 ? 16.828 6.445 0.58 1 91.62 172 TYR A C 1
ATOM 1332 O O . TYR A 1 172 ? 17.328 7.543 0.314 1 91.62 172 TYR A O 1
ATOM 1340 N N . ARG A 1 173 ? 16.078 6.215 1.58 1 84.19 173 ARG A N 1
ATOM 1341 C CA . ARG A 1 173 ? 15.688 7.309 2.465 1 84.19 173 ARG A CA 1
ATOM 1342 C C . ARG A 1 173 ? 16.906 7.879 3.199 1 84.19 173 ARG A C 1
ATOM 1344 O O . ARG A 1 173 ? 17.078 9.094 3.248 1 84.19 173 ARG A O 1
ATOM 1351 N N . LEU A 1 174 ? 17.719 7.031 3.756 1 88.62 174 LEU A N 1
ATOM 1352 C CA . LEU A 1 174 ? 18.891 7.445 4.527 1 88.62 174 LEU A CA 1
ATOM 1353 C C . LEU A 1 174 ? 19.891 8.188 3.648 1 88.62 174 LEU A C 1
ATOM 1355 O O . LEU A 1 174 ? 20.359 9.258 4.02 1 88.62 174 LEU A O 1
ATOM 1359 N N . LEU A 1 175 ? 20.125 7.684 2.479 1 91.19 175 LEU A N 1
ATOM 1360 C CA . LEU A 1 175 ? 21.109 8.273 1.581 1 91.19 175 LEU A CA 1
ATOM 1361 C C . LEU A 1 175 ? 20.594 9.586 0.996 1 91.19 175 LEU A C 1
ATOM 1363 O O . LEU A 1 175 ? 21.375 10.523 0.782 1 91.19 175 LEU A O 1
ATOM 1367 N N . HIS A 1 176 ? 19.359 9.633 0.776 1 84.25 176 HIS A N 1
ATOM 1368 C CA . HIS A 1 176 ? 18.766 10.883 0.302 1 84.25 176 HIS A CA 1
ATOM 1369 C C . HIS A 1 176 ? 18.844 11.969 1.365 1 84.25 176 HIS A C 1
ATOM 1371 O O . HIS A 1 176 ? 19.078 13.141 1.048 1 84.25 176 HIS A O 1
ATOM 1377 N N . GLN A 1 177 ? 18.688 11.562 2.527 1 83.25 177 GLN A N 1
ATOM 1378 C CA . GLN A 1 177 ? 18.75 12.492 3.65 1 83.25 177 GLN A CA 1
ATOM 1379 C C . GLN A 1 177 ? 20.156 13.055 3.807 1 83.25 177 GLN A C 1
ATOM 1381 O O . GLN A 1 177 ? 20.328 14.219 4.172 1 83.25 177 GLN A O 1
ATOM 1386 N N . THR A 1 178 ? 21.188 12.281 3.551 1 85 178 THR A N 1
ATOM 1387 C CA . THR A 1 178 ? 22.578 12.695 3.73 1 85 178 THR A CA 1
ATOM 1388 C C . THR A 1 178 ? 23.047 13.523 2.541 1 85 178 THR A C 1
ATOM 1390 O O . THR A 1 178 ? 24.125 14.117 2.584 1 85 178 THR A O 1
ATOM 1393 N N . GLY A 1 179 ? 22.234 13.562 1.493 1 82.19 179 GLY A N 1
ATOM 1394 C CA . GLY A 1 179 ? 22.625 14.297 0.301 1 82.19 179 GLY A CA 1
ATOM 1395 C C . GLY A 1 179 ? 23.484 13.477 -0.655 1 82.19 179 GLY A C 1
ATOM 1396 O O . GLY A 1 179 ? 23.969 14 -1.658 1 82.19 179 GLY A O 1
ATOM 1397 N N . ALA A 1 180 ? 23.719 12.258 -0.33 1 85.75 180 ALA A N 1
ATOM 1398 C CA . ALA A 1 180 ? 24.438 11.367 -1.235 1 85.75 180 ALA A CA 1
ATOM 1399 C C . ALA A 1 180 ? 23.562 10.953 -2.41 1 85.75 180 ALA A C 1
ATOM 1401 O O . ALA A 1 180 ? 23.219 9.773 -2.551 1 85.75 180 ALA A O 1
ATOM 1402 N N . ILE A 1 181 ? 23.359 11.766 -3.377 1 81.88 181 ILE A N 1
ATOM 1403 C CA . ILE A 1 181 ? 22.359 11.633 -4.426 1 81.88 181 ILE A CA 1
ATOM 1404 C C . ILE A 1 181 ? 22.781 10.555 -5.414 1 81.88 181 ILE A C 1
ATOM 1406 O O . ILE A 1 181 ? 21.953 9.82 -5.945 1 81.88 181 ILE A O 1
ATOM 1410 N N . GLY A 1 182 ? 24.016 10.461 -5.641 1 83.06 182 GLY A N 1
ATOM 1411 C CA . GLY A 1 182 ? 24.5 9.422 -6.535 1 83.06 182 GLY A CA 1
ATOM 1412 C C . GLY A 1 182 ? 24.219 8.016 -6.027 1 83.06 182 GLY A C 1
ATOM 1413 O O . GLY A 1 182 ? 23.734 7.168 -6.777 1 83.06 182 GLY A O 1
ATOM 1414 N N . HIS A 1 183 ? 24.469 7.828 -4.754 1 88.69 183 HIS A N 1
ATOM 1415 C CA . HIS A 1 183 ? 24.188 6.535 -4.137 1 88.69 183 HIS A CA 1
ATOM 1416 C C . HIS A 1 183 ? 22.688 6.266 -4.082 1 88.69 183 HIS A C 1
ATOM 1418 O O . HIS A 1 183 ? 22.25 5.129 -4.285 1 88.69 183 HIS A O 1
ATOM 1424 N N . ALA A 1 184 ? 21.969 7.281 -3.838 1 88.25 184 ALA A N 1
ATOM 1425 C CA . ALA A 1 184 ? 20.516 7.141 -3.791 1 88.25 184 ALA A CA 1
ATOM 1426 C C . ALA A 1 184 ? 19.969 6.688 -5.141 1 88.25 184 ALA A C 1
ATOM 1428 O O . ALA A 1 184 ? 19.047 5.863 -5.203 1 88.25 184 ALA A O 1
ATOM 1429 N N . ARG A 1 185 ? 20.5 7.16 -6.152 1 86.31 185 ARG A N 1
ATOM 1430 C CA . ARG A 1 185 ? 20.078 6.785 -7.492 1 86.31 185 ARG A CA 1
ATOM 1431 C C . ARG A 1 185 ? 20.375 5.316 -7.773 1 86.31 185 ARG A C 1
ATOM 1433 O O . ARG A 1 185 ? 19.578 4.617 -8.391 1 86.31 185 ARG A O 1
ATOM 1440 N N . VAL A 1 186 ? 21.531 4.902 -7.328 1 88.62 186 VAL A N 1
ATOM 1441 C CA . VAL A 1 186 ? 21.906 3.508 -7.512 1 88.62 186 VAL A CA 1
ATOM 1442 C C . VAL A 1 186 ? 20.938 2.6 -6.766 1 88.62 186 VAL A C 1
ATOM 1444 O O . VAL A 1 186 ? 20.531 1.553 -7.281 1 88.62 186 VAL A O 1
ATOM 1447 N N . VAL A 1 187 ? 20.641 3.02 -5.617 1 92 187 VAL A N 1
ATOM 1448 C CA . VAL A 1 187 ? 19.688 2.242 -4.832 1 92 187 VAL A CA 1
ATOM 1449 C C . VAL A 1 187 ? 18.328 2.242 -5.52 1 92 187 VAL A C 1
ATOM 1451 O O . VAL A 1 187 ? 17.625 1.228 -5.52 1 92 187 VAL A O 1
ATOM 1454 N N . GLN A 1 188 ? 17.938 3.346 -6.109 1 89.5 188 GLN A N 1
ATOM 1455 C CA . GLN A 1 188 ? 16.672 3.426 -6.836 1 89.5 188 GLN A CA 1
ATOM 1456 C C . GLN A 1 188 ? 16.656 2.463 -8.016 1 89.5 188 GLN A C 1
ATOM 1458 O O . GLN A 1 188 ? 15.641 1.829 -8.297 1 89.5 188 GLN A O 1
ATOM 1463 N N . LEU A 1 189 ? 17.719 2.367 -8.672 1 91.06 189 LEU A N 1
ATOM 1464 C CA . LEU A 1 189 ? 17.859 1.411 -9.766 1 91.06 189 LEU A CA 1
ATOM 1465 C C . LEU A 1 189 ? 17.734 -0.021 -9.258 1 91.06 189 LEU A C 1
ATOM 1467 O O . LEU A 1 189 ? 17.109 -0.863 -9.891 1 91.06 189 LEU A O 1
ATOM 1471 N N . ALA A 1 190 ? 18.359 -0.223 -8.109 1 93.56 190 ALA A N 1
ATOM 1472 C CA . ALA A 1 190 ? 18.281 -1.54 -7.484 1 93.56 190 ALA A CA 1
ATOM 1473 C C . ALA A 1 190 ? 16.844 -1.872 -7.09 1 93.56 190 ALA A C 1
ATOM 1475 O O . ALA A 1 190 ? 16.406 -3.02 -7.211 1 93.56 190 ALA A O 1
ATOM 1476 N N . MET A 1 191 ? 16.188 -0.88 -6.641 1 89.81 191 MET A N 1
ATOM 1477 C CA . MET A 1 191 ? 14.781 -1.07 -6.316 1 89.81 191 MET A CA 1
ATOM 1478 C C . MET A 1 191 ? 13.984 -1.456 -7.559 1 89.81 191 MET A C 1
ATOM 1480 O O . MET A 1 191 ? 13.164 -2.369 -7.512 1 89.81 191 MET A O 1
ATOM 1484 N N . ALA A 1 192 ? 14.227 -0.785 -8.664 1 91.06 192 ALA A N 1
ATOM 1485 C CA . ALA A 1 192 ? 13.547 -1.11 -9.922 1 91.06 192 ALA A CA 1
ATOM 1486 C C . ALA A 1 192 ? 13.828 -2.553 -10.336 1 91.06 192 ALA A C 1
ATOM 1488 O O . ALA A 1 192 ? 12.922 -3.262 -10.781 1 91.06 192 ALA A O 1
ATOM 1489 N N . ARG A 1 193 ? 15.008 -2.992 -10.125 1 94 193 ARG A N 1
ATOM 1490 C CA . ARG A 1 193 ? 15.391 -4.371 -10.414 1 94 193 ARG A CA 1
ATOM 1491 C C . ARG A 1 193 ? 14.625 -5.348 -9.531 1 94 193 ARG A C 1
ATOM 1493 O O . ARG A 1 193 ? 14.141 -6.375 -10.008 1 94 193 ARG A O 1
ATOM 1500 N N . THR A 1 194 ? 14.617 -5.023 -8.305 1 91.62 194 THR A N 1
ATOM 1501 C CA . THR A 1 194 ? 13.914 -5.891 -7.363 1 91.62 194 THR A CA 1
ATOM 1502 C C . THR A 1 194 ? 12.43 -5.969 -7.703 1 91.62 194 THR A C 1
ATOM 1504 O O . THR A 1 194 ? 11.836 -7.047 -7.68 1 91.62 194 THR A O 1
ATOM 1507 N N . TYR A 1 195 ? 11.797 -4.832 -8.055 1 86.12 195 TYR A N 1
ATOM 1508 C CA . TYR A 1 195 ? 10.398 -4.828 -8.477 1 86.12 195 TYR A CA 1
ATOM 1509 C C . TYR A 1 195 ? 10.195 -5.688 -9.719 1 86.12 195 TYR A C 1
ATOM 1511 O O . TYR A 1 195 ? 9.195 -6.395 -9.836 1 86.12 195 TYR A O 1
ATOM 1519 N N . ARG A 1 196 ? 11.117 -5.566 -10.609 1 90.12 196 ARG A N 1
ATOM 1520 C CA . ARG A 1 196 ? 11.062 -6.418 -11.797 1 90.12 196 ARG A CA 1
ATOM 1521 C C . ARG A 1 196 ? 11.078 -7.891 -11.414 1 90.12 196 ARG A C 1
ATOM 1523 O O . ARG A 1 196 ? 10.273 -8.68 -11.914 1 90.12 196 ARG A O 1
ATOM 1530 N N . ARG A 1 197 ? 12 -8.242 -10.445 1 89.19 197 ARG A N 1
ATOM 1531 C CA . ARG A 1 197 ? 12.141 -9.625 -10.016 1 89.19 197 ARG A CA 1
ATOM 1532 C C . ARG A 1 197 ? 10.898 -10.094 -9.273 1 89.19 197 ARG A C 1
ATOM 1534 O O . ARG A 1 197 ? 10.578 -11.289 -9.273 1 89.19 197 ARG A O 1
ATOM 1541 N N . MET A 1 198 ? 10.203 -9.164 -8.703 1 81.31 198 MET A N 1
ATOM 1542 C CA . MET A 1 198 ? 8.945 -9.438 -8.023 1 81.31 198 MET A CA 1
ATOM 1543 C C . MET A 1 198 ? 7.793 -9.516 -9.023 1 81.31 198 MET A C 1
ATOM 1545 O O . MET A 1 198 ? 6.648 -9.766 -8.641 1 81.31 198 MET A O 1
ATOM 1549 N N . GLU A 1 199 ? 8.078 -9.156 -10.297 1 82.38 199 GLU A N 1
ATOM 1550 C CA . GLU A 1 199 ? 7.121 -9.141 -11.398 1 82.38 199 GLU A CA 1
ATOM 1551 C C . GLU A 1 199 ? 6.152 -7.965 -11.281 1 82.38 199 GLU A C 1
ATOM 1553 O O . GLU A 1 199 ? 5.027 -8.031 -11.773 1 82.38 199 GLU A O 1
ATOM 1558 N N . TYR A 1 200 ? 6.566 -7.008 -10.5 1 80.19 200 TYR A N 1
ATOM 1559 C CA . TYR A 1 200 ? 5.875 -5.727 -10.492 1 80.19 200 TYR A CA 1
ATOM 1560 C C . TYR A 1 200 ? 6.391 -4.82 -11.602 1 80.19 200 TYR A C 1
ATOM 1562 O O . TYR A 1 200 ? 7.043 -3.807 -11.328 1 80.19 200 TYR A O 1
ATOM 1570 N N . TYR A 1 201 ? 6.035 -5.086 -12.766 1 85.38 201 TYR A N 1
ATOM 1571 C CA . TYR A 1 201 ? 6.664 -4.484 -13.938 1 85.38 201 TYR A CA 1
ATOM 1572 C C . TYR A 1 201 ? 6.285 -3.016 -14.07 1 85.38 201 TYR A C 1
ATOM 1574 O O . TYR A 1 201 ? 7.113 -2.186 -14.445 1 85.38 201 TYR A O 1
ATOM 1582 N N . SER A 1 202 ? 5.047 -2.689 -13.773 1 79.75 202 SER A N 1
ATOM 1583 C CA . SER A 1 202 ? 4.617 -1.3 -13.883 1 79.75 202 SER A CA 1
ATOM 1584 C C . SER A 1 202 ? 5.367 -0.411 -12.898 1 79.75 202 SER A C 1
ATOM 1586 O O . SER A 1 202 ? 5.762 0.707 -13.234 1 79.75 202 SER A O 1
ATOM 1588 N N . GLU A 1 203 ? 5.566 -0.923 -11.711 1 78.69 203 GLU A N 1
ATOM 1589 C CA . GLU A 1 203 ? 6.312 -0.177 -10.703 1 78.69 203 GLU A CA 1
ATOM 1590 C C . GLU A 1 203 ? 7.781 -0.03 -11.102 1 78.69 203 GLU A C 1
ATOM 1592 O O . GLU A 1 203 ? 8.367 1.04 -10.938 1 78.69 203 GLU A O 1
ATOM 1597 N N . ALA A 1 204 ? 8.352 -1.103 -11.516 1 89.19 204 ALA A N 1
ATOM 1598 C CA . ALA A 1 204 ? 9.727 -1.063 -11.992 1 89.19 204 ALA A CA 1
ATOM 1599 C C . ALA A 1 204 ? 9.898 -0.027 -13.102 1 89.19 204 ALA A C 1
ATOM 1601 O O . ALA A 1 204 ? 10.828 0.785 -13.062 1 89.19 204 ALA A O 1
ATOM 1602 N N . LEU A 1 205 ? 8.953 -0.027 -14.047 1 88.62 205 LEU A N 1
ATOM 1603 C CA . LEU A 1 205 ? 9 0.898 -15.18 1 88.62 205 LEU A CA 1
ATOM 1604 C C . LEU A 1 205 ? 8.875 2.342 -14.703 1 88.62 205 LEU A C 1
ATOM 1606 O O . LEU A 1 205 ? 9.562 3.229 -15.211 1 88.62 205 LEU A O 1
ATOM 1610 N N . SER A 1 206 ? 7.996 2.566 -13.766 1 83.69 206 SER A N 1
ATOM 1611 C CA . SER A 1 206 ? 7.816 3.904 -13.211 1 83.69 206 SER A CA 1
ATOM 1612 C C . SER A 1 206 ? 9.117 4.426 -12.602 1 83.69 206 SER A C 1
ATOM 1614 O O . SER A 1 206 ? 9.484 5.582 -12.805 1 83.69 206 SER A O 1
ATOM 1616 N N . HIS A 1 207 ? 9.812 3.574 -11.844 1 86.69 207 HIS A N 1
ATOM 1617 C CA . HIS A 1 207 ? 11.094 3.959 -11.25 1 86.69 207 HIS A CA 1
ATOM 1618 C C . HIS A 1 207 ? 12.133 4.258 -12.32 1 86.69 207 HIS A C 1
ATOM 1620 O O . HIS A 1 207 ? 12.844 5.258 -12.234 1 86.69 207 HIS A O 1
ATOM 1626 N N . LEU A 1 208 ? 12.203 3.418 -13.297 1 92.62 208 LEU A N 1
ATOM 1627 C CA . LEU A 1 208 ? 13.172 3.611 -14.375 1 92.62 208 LEU A CA 1
ATOM 1628 C C . LEU A 1 208 ? 12.891 4.91 -15.125 1 92.62 208 LEU A C 1
ATOM 1630 O O . LEU A 1 208 ? 13.82 5.66 -15.438 1 92.62 208 LEU A O 1
ATOM 1634 N N . ASN A 1 209 ? 11.648 5.184 -15.359 1 90.5 209 ASN A N 1
ATOM 1635 C CA . ASN A 1 209 ? 11.266 6.402 -16.062 1 90.5 209 ASN A CA 1
ATOM 1636 C C . ASN A 1 209 ? 11.625 7.648 -15.266 1 90.5 209 ASN A C 1
ATOM 1638 O O . ASN A 1 209 ? 12.07 8.648 -15.836 1 90.5 209 ASN A O 1
ATOM 1642 N N . ARG A 1 210 ? 11.461 7.594 -14 1 86 210 ARG A N 1
ATOM 1643 C CA . ARG A 1 210 ? 11.828 8.711 -13.141 1 86 210 ARG A CA 1
ATOM 1644 C C . ARG A 1 210 ? 13.328 8.961 -13.172 1 86 210 ARG A C 1
ATOM 1646 O O . ARG A 1 210 ? 13.773 10.109 -13.227 1 86 210 ARG A O 1
ATOM 1653 N N . ILE A 1 211 ? 14.086 7.859 -13.094 1 87.94 211 ILE A N 1
ATOM 1654 C CA . ILE A 1 211 ? 15.539 7.969 -13.172 1 87.94 211 ILE A CA 1
ATOM 1655 C C . ILE A 1 211 ? 15.945 8.531 -14.531 1 87.94 211 ILE A C 1
ATOM 1657 O O . ILE A 1 211 ? 16.797 9.422 -14.609 1 87.94 211 ILE A O 1
ATOM 1661 N N . HIS A 1 212 ? 15.32 8.016 -15.562 1 89.19 212 HIS A N 1
ATOM 1662 C CA . HIS A 1 212 ? 15.602 8.469 -16.922 1 89.19 212 HIS A CA 1
ATOM 1663 C C . HIS A 1 212 ? 15.359 9.969 -17.062 1 89.19 212 HIS A C 1
ATOM 1665 O O . HIS A 1 212 ? 16.203 10.695 -17.594 1 89.19 212 HIS A O 1
ATOM 1671 N N . ALA A 1 213 ? 14.219 10.438 -16.578 1 85.88 213 ALA A N 1
ATOM 1672 C CA . ALA A 1 213 ? 13.867 11.852 -16.656 1 85.88 213 ALA A CA 1
ATOM 1673 C C . ALA A 1 213 ? 14.898 12.719 -15.945 1 85.88 213 ALA A C 1
ATOM 1675 O O . ALA A 1 213 ? 15.281 13.781 -16.453 1 85.88 213 ALA A O 1
ATOM 1676 N N . ARG A 1 214 ? 15.414 12.273 -14.844 1 82.62 214 ARG A N 1
ATOM 1677 C CA . ARG A 1 214 ? 16.391 13.023 -14.07 1 82.62 214 ARG A CA 1
ATOM 1678 C C . ARG A 1 214 ? 17.75 13.023 -14.766 1 82.62 214 ARG A C 1
ATOM 1680 O O . ARG A 1 214 ? 18.453 14.031 -14.75 1 82.62 214 ARG A O 1
ATOM 1687 N N . LEU A 1 215 ? 18.125 11.891 -15.297 1 83.25 215 LEU A N 1
ATOM 1688 C CA . LEU A 1 215 ? 19.422 11.773 -15.961 1 83.25 215 LEU A CA 1
ATOM 1689 C C . LEU A 1 215 ? 19.469 12.625 -17.219 1 83.25 215 LEU A C 1
ATOM 1691 O O . LEU A 1 215 ? 20.5 13.219 -17.547 1 83.25 215 LEU A O 1
ATOM 1695 N N . VAL A 1 216 ? 18.391 12.648 -17.969 1 80.94 216 VAL A N 1
ATOM 1696 C CA . VAL A 1 216 ? 18.312 13.461 -19.172 1 80.94 216 VAL A CA 1
ATOM 1697 C C . VAL A 1 216 ? 18.422 14.938 -18.812 1 80.94 216 VAL A C 1
ATOM 1699 O O . VAL A 1 216 ? 19.125 15.695 -19.484 1 80.94 216 VAL A O 1
ATOM 1702 N N . GLN A 1 217 ? 17.844 15.289 -17.75 1 76.94 217 GLN A N 1
ATOM 1703 C CA . GLN A 1 217 ? 17.891 16.672 -17.281 1 76.94 217 GLN A CA 1
ATOM 1704 C C . GLN A 1 217 ? 19.312 17.062 -16.875 1 76.94 217 GLN A C 1
ATOM 1706 O O . GLN A 1 217 ? 19.75 18.188 -17.094 1 76.94 217 GLN A O 1
ATOM 1711 N N . GLN A 1 218 ? 20.094 16.125 -16.359 1 75.25 218 GLN A N 1
ATOM 1712 C CA . GLN A 1 218 ? 21.422 16.406 -15.844 1 75.25 218 GLN A CA 1
ATOM 1713 C C . GLN A 1 218 ? 22.5 16.078 -16.875 1 75.25 218 GLN A C 1
ATOM 1715 O O . GLN A 1 218 ? 23.688 16.172 -16.594 1 75.25 218 GLN A O 1
ATOM 1720 N N . GLU A 1 219 ? 22.094 15.672 -18.109 1 66.44 219 GLU A N 1
ATOM 1721 C CA . GLU A 1 219 ? 22.984 15.344 -19.219 1 66.44 219 GLU A CA 1
ATOM 1722 C C . GLU A 1 219 ? 24.031 14.305 -18.812 1 66.44 219 GLU A C 1
ATOM 1724 O O . GLU A 1 219 ? 25.203 14.445 -19.125 1 66.44 219 GLU A O 1
ATOM 1729 N N . ARG A 1 220 ? 23.688 13.406 -17.984 1 70.25 220 ARG A N 1
ATOM 1730 C CA . ARG A 1 220 ? 24.578 12.328 -17.547 1 70.25 220 ARG A CA 1
ATOM 1731 C C . ARG A 1 220 ? 24.406 11.102 -18.453 1 70.25 220 ARG A C 1
ATOM 1733 O O . ARG A 1 220 ? 23.688 10.164 -18.094 1 70.25 220 ARG A O 1
ATOM 1740 N N . HIS A 1 221 ? 25.188 10.906 -19.5 1 65.31 221 HIS A N 1
ATOM 1741 C CA . HIS A 1 221 ? 25.016 9.906 -20.547 1 65.31 221 HIS A CA 1
ATOM 1742 C C . HIS A 1 221 ? 25.578 8.555 -20.109 1 65.31 221 HIS A C 1
ATOM 1744 O O . HIS A 1 221 ? 25.094 7.508 -20.578 1 65.31 221 HIS A O 1
ATOM 1750 N N . ASP A 1 222 ? 26.547 8.57 -19.203 1 65.69 222 ASP A N 1
ATOM 1751 C CA . ASP A 1 222 ? 27.188 7.32 -18.812 1 65.69 222 ASP A CA 1
ATOM 1752 C C . ASP A 1 222 ? 26.219 6.43 -18.031 1 65.69 222 ASP A C 1
ATOM 1754 O O . ASP A 1 222 ? 26.234 5.207 -18.172 1 65.69 222 ASP A O 1
ATOM 1758 N N . GLU A 1 223 ? 25.375 7.027 -17.422 1 74.62 223 GLU A N 1
ATOM 1759 C CA . GLU A 1 223 ? 24.453 6.266 -16.578 1 74.62 223 GLU A CA 1
ATOM 1760 C C . GLU A 1 223 ? 23.234 5.785 -17.391 1 74.62 223 GLU A C 1
ATOM 1762 O O . GLU A 1 223 ? 22.516 4.898 -16.938 1 74.62 223 GLU A O 1
ATOM 1767 N N . LEU A 1 224 ? 23.172 6.246 -18.672 1 79 224 LEU A N 1
ATOM 1768 C CA . LEU A 1 224 ? 22.016 5.918 -19.5 1 79 224 LEU A CA 1
ATOM 1769 C C . LEU A 1 224 ? 22.125 4.5 -20.047 1 79 224 LEU A C 1
ATOM 1771 O O . LEU A 1 224 ? 21.109 3.824 -20.25 1 79 224 LEU A O 1
ATOM 1775 N N . ALA A 1 225 ? 23.375 4.121 -20.188 1 81.81 225 ALA A N 1
ATOM 1776 C CA . ALA A 1 225 ? 23.578 2.764 -20.688 1 81.81 225 ALA A CA 1
ATOM 1777 C C . ALA A 1 225 ? 23.047 1.728 -19.703 1 81.81 225 ALA A C 1
ATOM 1779 O O . ALA A 1 225 ? 22.375 0.778 -20.094 1 81.81 225 ALA A O 1
ATOM 1780 N N . ARG A 1 226 ? 23.328 1.909 -18.5 1 83.5 226 ARG A N 1
ATOM 1781 C CA . ARG A 1 226 ? 22.859 0.998 -17.469 1 83.5 226 ARG A CA 1
ATOM 1782 C C . ARG A 1 226 ? 21.328 1.021 -17.359 1 83.5 226 ARG A C 1
ATOM 1784 O O . ARG A 1 226 ? 20.703 -0.013 -17.125 1 83.5 226 ARG A O 1
ATOM 1791 N N . LEU A 1 227 ? 20.828 2.186 -17.578 1 88.69 227 LEU A N 1
ATOM 1792 C CA . LEU A 1 227 ? 19.375 2.316 -17.562 1 88.69 227 LEU A CA 1
ATOM 1793 C C . LEU A 1 227 ? 18.75 1.537 -18.703 1 88.69 227 LEU A C 1
ATOM 1795 O O . LEU A 1 227 ? 17.703 0.897 -18.531 1 88.69 227 LEU A O 1
ATOM 1799 N N . GLN A 1 228 ? 19.359 1.585 -19.812 1 89.75 228 GLN A N 1
ATOM 1800 C CA . GLN A 1 228 ? 18.844 0.856 -20.969 1 89.75 228 GLN A CA 1
ATOM 1801 C C . GLN A 1 228 ? 18.891 -0.651 -20.734 1 89.75 228 GLN A C 1
ATOM 1803 O O . GLN A 1 228 ? 18 -1.38 -21.156 1 89.75 228 GLN A O 1
ATOM 1808 N N . LEU A 1 229 ? 19.938 -1.041 -20.109 1 92 229 LEU A N 1
ATOM 1809 C CA . LEU A 1 229 ? 20.047 -2.455 -19.766 1 92 229 LEU A CA 1
ATOM 1810 C C . LEU A 1 229 ? 18.906 -2.875 -18.828 1 92 229 LEU A C 1
ATOM 1812 O O . LEU A 1 229 ? 18.312 -3.939 -19.016 1 92 229 LEU A O 1
ATOM 1816 N N . GLU A 1 230 ? 18.641 -2.051 -17.906 1 93.81 230 GLU A N 1
ATOM 1817 C CA . GLU A 1 230 ? 17.547 -2.357 -16.984 1 93.81 230 GLU A CA 1
ATOM 1818 C C . GLU A 1 230 ? 16.203 -2.396 -17.703 1 93.81 230 GLU A C 1
ATOM 1820 O O . GLU A 1 230 ? 15.352 -3.221 -17.391 1 93.81 230 GLU A O 1
ATOM 1825 N N . TYR A 1 231 ? 16 -1.52 -18.719 1 94.44 231 TYR A N 1
ATOM 1826 C CA . TYR A 1 231 ? 14.797 -1.575 -19.547 1 94.44 231 TYR A CA 1
ATOM 1827 C C . TYR A 1 231 ? 14.711 -2.9 -20.297 1 94.44 231 TYR A C 1
ATOM 1829 O O . TYR A 1 231 ? 13.648 -3.523 -20.344 1 94.44 231 TYR A O 1
ATOM 1837 N N . ALA A 1 232 ? 15.82 -3.258 -20.781 1 96.12 232 ALA A N 1
ATOM 1838 C CA . ALA A 1 232 ? 15.867 -4.488 -21.578 1 96.12 232 ALA A CA 1
ATOM 1839 C C . ALA A 1 232 ? 15.508 -5.699 -20.719 1 96.12 232 ALA A C 1
ATOM 1841 O O . ALA A 1 232 ? 14.703 -6.539 -21.141 1 96.12 232 ALA A O 1
ATOM 1842 N N . LEU A 1 233 ? 16.062 -5.738 -19.562 1 96.12 233 LEU A N 1
ATOM 1843 C CA . LEU A 1 233 ? 15.797 -6.852 -18.656 1 96.12 233 LEU A CA 1
ATOM 1844 C C . LEU A 1 233 ? 14.344 -6.848 -18.203 1 96.12 233 LEU A C 1
ATOM 1846 O O . LEU A 1 233 ? 13.742 -7.91 -18.031 1 96.12 233 LEU A O 1
ATOM 1850 N N . LEU A 1 234 ? 13.797 -5.695 -18.016 1 94.75 234 LEU A N 1
ATOM 1851 C CA . LEU A 1 234 ? 12.391 -5.57 -17.656 1 94.75 234 LEU A CA 1
ATOM 1852 C C . LEU A 1 234 ? 11.5 -6.125 -18.766 1 94.75 234 LEU A C 1
ATOM 1854 O O . LEU A 1 234 ? 10.578 -6.895 -18.5 1 94.75 234 LEU A O 1
ATOM 1858 N N . HIS A 1 235 ? 11.82 -5.758 -19.984 1 95.62 235 HIS A N 1
ATOM 1859 C CA . HIS A 1 235 ? 11.047 -6.246 -21.125 1 95.62 235 HIS A CA 1
ATOM 1860 C C . HIS A 1 235 ? 11.203 -7.754 -21.297 1 95.62 235 HIS A C 1
ATOM 1862 O O . HIS A 1 235 ? 10.242 -8.445 -21.641 1 95.62 235 HIS A O 1
ATOM 1868 N N . LEU A 1 236 ? 12.336 -8.203 -21 1 96.06 236 LEU A N 1
ATOM 1869 C CA . LEU A 1 236 ? 12.602 -9.633 -21.094 1 96.06 236 LEU A CA 1
ATOM 1870 C C . LEU A 1 236 ? 11.758 -10.406 -20.078 1 96.06 236 LEU A C 1
ATOM 1872 O O . LEU A 1 236 ? 11.039 -11.344 -20.453 1 96.06 236 LEU A O 1
ATOM 1876 N N . ASP A 1 237 ? 11.781 -9.992 -18.844 1 93 237 ASP A N 1
ATOM 1877 C CA . ASP A 1 237 ? 11.078 -10.688 -17.781 1 93 237 ASP A CA 1
ATOM 1878 C C . ASP A 1 237 ? 9.562 -10.594 -17.953 1 93 237 ASP A C 1
ATOM 1880 O O . ASP A 1 237 ? 8.82 -11.469 -17.5 1 93 237 ASP A O 1
ATOM 1884 N N . SER A 1 238 ? 9.109 -9.539 -18.688 1 89.56 238 SER A N 1
ATOM 1885 C CA . SER A 1 238 ? 7.676 -9.344 -18.891 1 89.56 238 SER A CA 1
ATOM 1886 C C . SER A 1 238 ? 7.191 -10.055 -20.156 1 89.56 238 SER A C 1
ATOM 1888 O O . SER A 1 238 ? 6.027 -9.914 -20.547 1 89.56 238 SER A O 1
ATOM 1890 N N . GLY A 1 239 ? 8.07 -10.68 -20.844 1 91.31 239 GLY A N 1
ATOM 1891 C CA . GLY A 1 239 ? 7.699 -11.461 -22.016 1 91.31 239 GLY A CA 1
ATOM 1892 C C . GLY A 1 239 ? 7.598 -10.641 -23.281 1 91.31 239 GLY A C 1
ATOM 1893 O O . GLY A 1 239 ? 7.121 -11.133 -24.312 1 91.31 239 GLY A O 1
ATOM 1894 N N . ARG A 1 240 ? 7.969 -9.391 -23.266 1 92.94 240 ARG A N 1
ATOM 1895 C CA . ARG A 1 240 ? 8.008 -8.539 -24.453 1 92.94 240 ARG A CA 1
ATOM 1896 C C . ARG A 1 240 ? 9.352 -8.641 -25.156 1 92.94 240 ARG A C 1
ATOM 1898 O O . ARG A 1 240 ? 10.156 -7.707 -25.109 1 92.94 240 ARG A O 1
ATOM 1905 N N . TYR A 1 241 ? 9.562 -9.695 -25.812 1 96.5 241 TYR A N 1
ATOM 1906 C CA . TYR A 1 241 ? 10.875 -10.117 -26.281 1 96.5 241 TYR A CA 1
ATOM 1907 C C . TYR A 1 241 ? 11.398 -9.164 -27.359 1 96.5 241 TYR A C 1
ATOM 1909 O O . TYR A 1 241 ? 12.586 -8.82 -27.359 1 96.5 241 TYR A O 1
ATOM 1917 N N . GLN A 1 242 ? 10.531 -8.695 -28.219 1 96.75 242 GLN A N 1
ATOM 1918 C CA . GLN A 1 242 ? 10.992 -7.789 -29.25 1 96.75 242 GLN A CA 1
ATOM 1919 C C . GLN A 1 242 ? 11.477 -6.469 -28.656 1 96.75 242 GLN A C 1
ATOM 1921 O O . GLN A 1 242 ? 12.531 -5.957 -29.047 1 96.75 242 GLN A O 1
ATOM 1926 N N . MET A 1 243 ? 10.719 -5.941 -27.75 1 95.56 243 MET A N 1
ATOM 1927 C CA . MET A 1 243 ? 11.125 -4.715 -27.078 1 95.56 243 MET A CA 1
ATOM 1928 C C . MET A 1 243 ? 12.43 -4.922 -26.312 1 95.56 243 MET A C 1
ATOM 1930 O O . MET A 1 243 ? 13.266 -4.016 -26.234 1 95.56 243 MET A O 1
ATOM 1934 N N . ALA A 1 244 ? 12.562 -6.105 -25.703 1 97.06 244 ALA A N 1
ATOM 1935 C CA . ALA A 1 244 ? 13.789 -6.438 -24.984 1 97.06 244 ALA A CA 1
ATOM 1936 C C . ALA A 1 244 ? 14.992 -6.402 -25.922 1 97.06 244 ALA A C 1
ATOM 1938 O O . ALA A 1 244 ? 16.016 -5.797 -25.609 1 97.06 244 ALA A O 1
ATOM 1939 N N . ILE A 1 245 ? 14.844 -7 -27.078 1 97 245 ILE A N 1
ATOM 1940 C CA . ILE A 1 245 ? 15.922 -7.055 -28.062 1 97 245 ILE A CA 1
ATOM 1941 C C . ILE A 1 245 ? 16.312 -5.641 -28.484 1 97 245 ILE A C 1
ATOM 1943 O O . ILE A 1 245 ? 17.484 -5.297 -28.516 1 97 245 ILE A O 1
ATOM 1947 N N . ASP A 1 246 ? 15.289 -4.805 -28.734 1 96.06 246 ASP A N 1
ATOM 1948 C CA . ASP A 1 246 ? 15.547 -3.42 -29.125 1 96.06 246 ASP A CA 1
ATOM 1949 C C . ASP A 1 246 ? 16.312 -2.682 -28.031 1 96.06 246 ASP A C 1
ATOM 1951 O O . ASP A 1 246 ? 17.266 -1.95 -28.312 1 96.06 246 ASP A O 1
ATOM 1955 N N . SER A 1 247 ? 15.914 -2.936 -26.859 1 94.88 247 SER A N 1
ATOM 1956 C CA . SER A 1 247 ? 16.562 -2.27 -25.734 1 94.88 247 SER A CA 1
ATOM 1957 C C . SER A 1 247 ? 17.969 -2.811 -25.5 1 94.88 247 SER A C 1
ATOM 1959 O O . SER A 1 247 ? 18.875 -2.061 -25.125 1 94.88 247 SER A O 1
ATOM 1961 N N . PHE A 1 248 ? 18.172 -4.105 -25.656 1 95.25 248 PHE A N 1
ATOM 1962 C CA . PHE A 1 248 ? 19.5 -4.68 -25.531 1 95.25 248 PHE A CA 1
ATOM 1963 C C . PHE A 1 248 ? 20.438 -4.113 -26.578 1 95.25 248 PHE A C 1
ATOM 1965 O O . PHE A 1 248 ? 21.594 -3.781 -26.281 1 95.25 248 PHE A O 1
ATOM 1972 N N . ILE A 1 249 ? 19.953 -3.99 -27.781 1 93.75 249 ILE A N 1
ATOM 1973 C CA . ILE A 1 249 ? 20.734 -3.426 -28.875 1 93.75 249 ILE A CA 1
ATOM 1974 C C . ILE A 1 249 ? 21.109 -1.979 -28.547 1 93.75 249 ILE A C 1
ATOM 1976 O O . ILE A 1 249 ? 22.25 -1.571 -28.703 1 93.75 249 ILE A O 1
ATOM 1980 N N . ALA A 1 250 ? 20.125 -1.246 -28.062 1 91.12 250 ALA A N 1
ATOM 1981 C CA . ALA A 1 250 ? 20.375 0.137 -27.656 1 91.12 250 ALA A CA 1
ATOM 1982 C C . ALA A 1 250 ? 21.422 0.209 -26.547 1 91.12 250 ALA A C 1
ATOM 1984 O O . ALA A 1 250 ? 22.297 1.083 -26.562 1 91.12 250 ALA A O 1
ATOM 1985 N N . ALA A 1 251 ? 21.312 -0.729 -25.594 1 90.19 251 ALA A N 1
ATOM 1986 C CA . ALA A 1 251 ? 22.266 -0.769 -24.5 1 90.19 251 ALA A CA 1
ATOM 1987 C C . ALA A 1 251 ? 23.672 -1.109 -25 1 90.19 251 ALA A C 1
ATOM 1989 O O . ALA A 1 251 ? 24.656 -0.517 -24.547 1 90.19 251 ALA A O 1
ATOM 1990 N N . ARG A 1 252 ? 23.766 -2.049 -25.828 1 87.69 252 ARG A N 1
ATOM 1991 C CA . ARG A 1 252 ? 25.062 -2.451 -26.391 1 87.69 252 ARG A CA 1
ATOM 1992 C C . ARG A 1 252 ? 25.734 -1.278 -27.078 1 87.69 252 ARG A C 1
ATOM 1994 O O . ARG A 1 252 ? 26.953 -1.114 -26.984 1 87.69 252 ARG A O 1
ATOM 2001 N N . HIS A 1 253 ? 24.953 -0.402 -27.734 1 85.62 253 HIS A N 1
ATOM 2002 C CA . HIS A 1 253 ? 25.5 0.758 -28.438 1 85.62 253 HIS A CA 1
ATOM 2003 C C . HIS A 1 253 ? 25.906 1.852 -27.453 1 85.62 253 HIS A C 1
ATOM 2005 O O . HIS A 1 253 ? 26.844 2.607 -27.719 1 85.62 253 HIS A O 1
ATOM 2011 N N . ALA A 1 254 ? 25.172 1.868 -26.391 1 81.81 254 ALA A N 1
ATOM 2012 C CA . ALA A 1 254 ? 25.438 2.914 -25.406 1 81.81 254 ALA A CA 1
ATOM 2013 C C . ALA A 1 254 ? 26.688 2.592 -24.594 1 81.81 254 ALA A C 1
ATOM 2015 O O . ALA A 1 254 ? 27.391 3.498 -24.125 1 81.81 254 ALA A O 1
ATOM 2016 N N . PHE A 1 255 ? 26.906 1.252 -24.391 1 78 255 PHE A N 1
ATOM 2017 C CA . PHE A 1 255 ? 28.078 0.862 -23.625 1 78 255 PHE A CA 1
ATOM 2018 C C . PHE A 1 255 ? 29.344 1.072 -24.438 1 78 255 PHE A C 1
ATOM 2020 O O . PHE A 1 255 ? 29.406 0.705 -25.625 1 78 255 PHE A O 1
ATOM 2027 N N . GLY A 1 256 ? 30.219 1.97 -24.109 1 64.25 256 GLY A N 1
ATOM 2028 C CA . GLY A 1 256 ? 31.469 2.297 -24.781 1 64.25 256 GLY A CA 1
ATOM 2029 C C . GLY A 1 256 ? 32.625 1.403 -24.375 1 64.25 256 GLY A C 1
ATOM 2030 O O . GLY A 1 256 ? 32.438 0.432 -23.641 1 64.25 256 GLY A O 1
ATOM 2031 N N . GLU A 1 257 ? 33.844 1.513 -25.016 1 56.66 257 GLU A N 1
ATOM 2032 C CA . GLU A 1 257 ? 35.094 0.779 -24.828 1 56.66 257 GLU A CA 1
ATOM 2033 C C . GLU A 1 257 ? 35.5 0.783 -23.359 1 56.66 257 GLU A C 1
ATOM 2035 O O . GLU A 1 257 ? 36.125 -0.163 -22.875 1 56.66 257 GLU A O 1
ATOM 2040 N N . GLY A 1 258 ? 35.094 1.749 -22.531 1 57.22 258 GLY A N 1
ATOM 2041 C CA . GLY A 1 258 ? 35.531 1.82 -21.141 1 57.22 258 GLY A CA 1
ATOM 2042 C C . GLY A 1 258 ? 34.594 1.097 -20.188 1 57.22 258 GLY A C 1
ATOM 2043 O O . GLY A 1 258 ? 34.938 0.93 -19.016 1 57.22 258 GLY A O 1
ATOM 2044 N N . ASP A 1 259 ? 33.562 0.456 -20.688 1 61.03 259 ASP A N 1
ATOM 2045 C CA . ASP A 1 259 ? 32.594 -0.167 -19.797 1 61.03 259 ASP A CA 1
ATOM 2046 C C . ASP A 1 259 ? 32.938 -1.634 -19.547 1 61.03 259 ASP A C 1
ATOM 2048 O O . ASP A 1 259 ? 33.75 -2.217 -20.281 1 61.03 259 ASP A O 1
ATOM 2052 N N . SER A 1 260 ? 32.406 -2.117 -18.406 1 66.75 260 SER A N 1
ATOM 2053 C CA . SER A 1 260 ? 32.719 -3.465 -17.938 1 66.75 260 SER A CA 1
ATOM 2054 C C . SER A 1 260 ? 32.344 -4.508 -18.984 1 66.75 260 SER A C 1
ATOM 2056 O O . SER A 1 260 ? 31.234 -4.484 -19.516 1 66.75 260 SER A O 1
ATOM 2058 N N . VAL A 1 261 ? 33.344 -5.234 -19.453 1 73.38 261 VAL A N 1
ATOM 2059 C CA . VAL A 1 261 ? 33.188 -6.336 -20.406 1 73.38 261 VAL A CA 1
ATOM 2060 C C . VAL A 1 261 ? 32.094 -7.277 -19.922 1 73.38 261 VAL A C 1
ATOM 2062 O O . VAL A 1 261 ? 31.359 -7.848 -20.719 1 73.38 261 VAL A O 1
ATOM 2065 N N . GLN A 1 262 ? 31.875 -7.285 -18.656 1 78.44 262 GLN A N 1
ATOM 2066 C CA . GLN A 1 262 ? 30.875 -8.156 -18.062 1 78.44 262 GLN A CA 1
ATOM 2067 C C . GLN A 1 262 ? 29.469 -7.676 -18.422 1 78.44 262 GLN A C 1
ATOM 2069 O O . GLN A 1 262 ? 28.562 -8.484 -18.656 1 78.44 262 GLN A O 1
ATOM 2074 N N . ASP A 1 263 ? 29.312 -6.441 -18.578 1 81.88 263 ASP A N 1
ATOM 2075 C CA . ASP A 1 263 ? 28 -5.887 -18.906 1 81.88 263 ASP A CA 1
ATOM 2076 C C . ASP A 1 263 ? 27.625 -6.195 -20.359 1 81.88 263 ASP A C 1
ATOM 2078 O O . ASP A 1 263 ? 26.469 -6.504 -20.641 1 81.88 263 ASP A O 1
ATOM 2082 N N . ILE A 1 264 ? 28.625 -6.117 -21.156 1 85.25 264 ILE A N 1
ATOM 2083 C CA . ILE A 1 264 ? 28.375 -6.395 -22.562 1 85.25 264 ILE A CA 1
ATOM 2084 C C . ILE A 1 264 ? 27.984 -7.859 -22.734 1 85.25 264 ILE A C 1
ATOM 2086 O O . ILE A 1 264 ? 27.094 -8.18 -23.531 1 85.25 264 ILE A O 1
ATOM 2090 N N . ASP A 1 265 ? 28.656 -8.68 -22.016 1 89.19 265 ASP A N 1
ATOM 2091 C CA . ASP A 1 265 ? 28.344 -10.102 -22.094 1 89.19 265 ASP A CA 1
ATOM 2092 C C . ASP A 1 265 ? 26.938 -10.375 -21.531 1 89.19 265 ASP A C 1
ATOM 2094 O O . ASP A 1 265 ? 26.203 -11.195 -22.078 1 89.19 265 ASP A O 1
ATOM 2098 N N . LEU A 1 266 ? 26.641 -9.711 -20.469 1 91.06 266 LEU A N 1
ATOM 2099 C CA . LEU A 1 266 ? 25.281 -9.852 -19.922 1 91.06 266 LEU A CA 1
ATOM 2100 C C . LEU A 1 266 ? 24.234 -9.438 -20.953 1 91.06 266 LEU A C 1
ATOM 2102 O O . LEU A 1 266 ? 23.188 -10.07 -21.078 1 91.06 266 LEU A O 1
ATOM 2106 N N . ILE A 1 267 ? 24.5 -8.398 -21.703 1 92.88 267 ILE A N 1
ATOM 2107 C CA . ILE A 1 267 ? 23.594 -7.895 -22.734 1 92.88 267 ILE A CA 1
ATOM 2108 C C . ILE A 1 267 ? 23.406 -8.953 -23.812 1 92.88 267 ILE A C 1
ATOM 2110 O O . ILE A 1 267 ? 22.266 -9.242 -24.219 1 92.88 267 ILE A O 1
ATOM 2114 N N . ARG A 1 268 ? 24.5 -9.547 -24.203 1 94.19 268 ARG A N 1
ATOM 2115 C CA . ARG A 1 268 ? 24.438 -10.57 -25.234 1 94.19 268 ARG A CA 1
ATOM 2116 C C . ARG A 1 268 ? 23.641 -11.781 -24.766 1 94.19 268 ARG A C 1
ATOM 2118 O O . ARG A 1 268 ? 22.828 -12.32 -25.516 1 94.19 268 ARG A O 1
ATOM 2125 N N . ILE A 1 269 ? 23.922 -12.18 -23.547 1 95.88 269 ILE A N 1
ATOM 2126 C CA . ILE A 1 269 ? 23.219 -13.328 -22.984 1 95.88 269 ILE A CA 1
ATOM 2127 C C . ILE A 1 269 ? 21.734 -13.016 -22.859 1 95.88 269 ILE A C 1
ATOM 2129 O O . ILE A 1 269 ? 20.891 -13.844 -23.219 1 95.88 269 ILE A O 1
ATOM 2133 N N . GLY A 1 270 ? 21.422 -11.812 -22.391 1 96.69 270 GLY A N 1
ATOM 2134 C CA . GLY A 1 270 ? 20.031 -11.391 -22.297 1 96.69 270 GLY A CA 1
ATOM 2135 C C . GLY A 1 270 ? 19.344 -11.336 -23.641 1 96.69 270 GLY A C 1
ATOM 2136 O O . GLY A 1 270 ? 18.203 -11.781 -23.766 1 96.69 270 GLY A O 1
ATOM 2137 N N . GLU A 1 271 ? 20.047 -10.805 -24.609 1 96.94 271 GLU A N 1
ATOM 2138 C CA . GLU A 1 271 ? 19.484 -10.766 -25.969 1 96.94 271 GLU A CA 1
ATOM 2139 C C . GLU A 1 271 ? 19.234 -12.18 -26.5 1 96.94 271 GLU A C 1
ATOM 2141 O O . GLU A 1 271 ? 18.219 -12.422 -27.156 1 96.94 271 GLU A O 1
ATOM 2146 N N . ALA A 1 272 ? 20.125 -13.047 -26.219 1 97.88 272 ALA A N 1
ATOM 2147 C CA . ALA A 1 272 ? 19.969 -14.438 -26.625 1 97.88 272 ALA A CA 1
ATOM 2148 C C . ALA A 1 272 ? 18.703 -15.047 -26 1 97.88 272 ALA A C 1
ATOM 2150 O O . ALA A 1 272 ? 17.953 -15.75 -26.672 1 97.88 272 ALA A O 1
ATOM 2151 N N . GLU A 1 273 ? 18.547 -14.805 -24.781 1 97.38 273 GLU A N 1
ATOM 2152 C CA . GLU A 1 273 ? 17.359 -15.312 -24.094 1 97.38 273 GLU A CA 1
ATOM 2153 C C . GLU A 1 273 ? 16.078 -14.766 -24.719 1 97.38 273 GLU A C 1
ATOM 2155 O O . GLU A 1 273 ? 15.102 -15.5 -24.891 1 97.38 273 GLU A O 1
ATOM 2160 N N . ALA A 1 274 ? 16.078 -13.508 -25.078 1 97.44 274 ALA A N 1
ATOM 2161 C CA . ALA A 1 274 ? 14.93 -12.891 -25.734 1 97.44 274 ALA A CA 1
ATOM 2162 C C . ALA A 1 274 ? 14.664 -13.523 -27.094 1 97.44 274 ALA A C 1
ATOM 2164 O O . ALA A 1 274 ? 13.508 -13.734 -27.469 1 97.44 274 ALA A O 1
ATOM 2165 N N . ARG A 1 275 ? 15.742 -13.828 -27.781 1 97.62 275 ARG A N 1
ATOM 2166 C CA . ARG A 1 275 ? 15.609 -14.469 -29.078 1 97.62 275 ARG A CA 1
ATOM 2167 C C . ARG A 1 275 ? 15.008 -15.867 -28.938 1 97.62 275 ARG A C 1
ATOM 2169 O O . ARG A 1 275 ? 14.242 -16.297 -29.797 1 97.62 275 ARG A O 1
ATOM 2176 N N . LEU A 1 276 ? 15.383 -16.547 -27.891 1 97.19 276 LEU A N 1
ATOM 2177 C CA . LEU A 1 276 ? 14.781 -17.844 -27.609 1 97.19 276 LEU A CA 1
ATOM 2178 C C . LEU A 1 276 ? 13.281 -17.719 -27.375 1 97.19 276 LEU A C 1
ATOM 2180 O O . LEU A 1 276 ? 12.5 -18.578 -27.781 1 97.19 276 LEU A O 1
ATOM 2184 N N . GLY A 1 277 ? 12.891 -16.594 -26.703 1 95.62 277 GLY A N 1
ATOM 2185 C CA . GLY A 1 277 ? 11.477 -16.344 -26.484 1 95.62 277 GLY A CA 1
ATOM 2186 C C . GLY A 1 277 ? 10.703 -16.141 -27.781 1 95.62 277 GLY A C 1
ATOM 2187 O O . GLY A 1 277 ? 9.516 -16.484 -27.844 1 95.62 277 GLY A O 1
ATOM 2188 N N . LEU A 1 278 ? 11.391 -15.711 -28.812 1 96.19 278 LEU A N 1
ATOM 2189 C CA . LEU A 1 278 ? 10.773 -15.5 -30.109 1 96.19 278 LEU A CA 1
ATOM 2190 C C . LEU A 1 278 ? 10.969 -16.719 -31 1 96.19 278 LEU A C 1
ATOM 2192 O O . LEU A 1 278 ? 10.719 -16.672 -32.219 1 96.19 278 LEU A O 1
ATOM 2196 N N . ARG A 1 279 ? 11.5 -17.828 -30.5 1 95.81 279 ARG A N 1
ATOM 2197 C CA . ARG A 1 279 ? 11.727 -19.094 -31.188 1 95.81 279 ARG A CA 1
ATOM 2198 C C . ARG A 1 279 ? 12.742 -18.938 -32.312 1 95.81 279 ARG A C 1
ATOM 2200 O O . ARG A 1 279 ? 12.516 -19.391 -33.438 1 95.81 279 ARG A O 1
ATOM 2207 N N . GLN A 1 280 ? 13.773 -18.125 -31.984 1 96.94 280 GLN A N 1
ATOM 2208 C CA . GLN A 1 280 ? 14.898 -17.938 -32.906 1 96.94 280 GLN A CA 1
ATOM 2209 C C . GLN A 1 280 ? 16.188 -18.484 -32.312 1 96.94 280 GLN A C 1
ATOM 2211 O O . GLN A 1 280 ? 17.125 -17.719 -32.062 1 96.94 280 GLN A O 1
ATOM 2216 N N . PRO A 1 281 ? 16.297 -19.781 -32.125 1 96.94 281 PRO A N 1
ATOM 2217 C CA . PRO A 1 281 ? 17.453 -20.359 -31.422 1 96.94 281 PRO A CA 1
ATOM 2218 C C . PRO A 1 281 ? 18.766 -20.172 -32.188 1 96.94 281 PRO A C 1
ATOM 2220 O O . PRO A 1 281 ? 19.828 -20.094 -31.562 1 96.94 281 PRO A O 1
ATOM 2223 N N . GLU A 1 282 ? 18.766 -20.031 -33.5 1 97.12 282 GLU A N 1
ATOM 2224 C CA . GLU A 1 282 ? 19.984 -19.844 -34.281 1 97.12 282 GLU A CA 1
ATOM 2225 C C . GLU A 1 282 ? 20.641 -18.5 -33.969 1 97.12 282 GLU A C 1
ATOM 2227 O O . GLU A 1 282 ? 21.859 -18.406 -33.844 1 97.12 282 GLU A O 1
ATOM 2232 N N . LEU A 1 283 ? 19.797 -17.5 -33.938 1 96.81 283 LEU A N 1
ATOM 2233 C CA . LEU A 1 283 ? 20.297 -16.172 -33.594 1 96.81 283 LEU A CA 1
ATOM 2234 C C . LEU A 1 283 ? 20.828 -16.141 -32.156 1 96.81 283 LEU A C 1
ATOM 2236 O O . LEU A 1 283 ? 21.812 -15.461 -31.875 1 96.81 283 LEU A O 1
ATOM 2240 N N . ALA A 1 284 ? 20.156 -16.859 -31.266 1 97.75 284 ALA A N 1
ATOM 2241 C CA . ALA A 1 284 ? 20.625 -16.984 -29.891 1 97.75 284 ALA A CA 1
ATOM 2242 C C . ALA A 1 284 ? 21.984 -17.656 -29.828 1 97.75 284 ALA A C 1
ATOM 2244 O O . ALA A 1 284 ? 22.859 -17.25 -29.062 1 97.75 284 ALA A O 1
ATOM 2245 N N . GLN A 1 285 ? 22.125 -18.672 -30.609 1 97.5 285 GLN A N 1
ATOM 2246 C CA . GLN A 1 285 ? 23.391 -19.406 -30.656 1 97.5 285 GLN A CA 1
ATOM 2247 C C . GLN A 1 285 ? 24.531 -18.484 -31.078 1 97.5 285 GLN A C 1
ATOM 2249 O O . GLN A 1 285 ? 25.625 -18.547 -30.5 1 97.5 285 GLN A O 1
ATOM 2254 N N . ALA A 1 286 ? 24.312 -17.672 -32.062 1 96.94 286 ALA A N 1
ATOM 2255 C CA . ALA A 1 286 ? 25.344 -16.75 -32.562 1 96.94 286 ALA A CA 1
ATOM 2256 C C . ALA A 1 286 ? 25.766 -15.789 -31.438 1 96.94 286 ALA A C 1
ATOM 2258 O O . ALA A 1 286 ? 26.969 -15.523 -31.281 1 96.94 286 ALA A O 1
ATOM 2259 N N . LEU A 1 287 ? 24.828 -15.266 -30.734 1 96 287 LEU A N 1
ATOM 2260 C CA . LEU A 1 287 ? 25.094 -14.32 -29.656 1 96 287 LEU A CA 1
ATOM 2261 C C . LEU A 1 287 ? 25.875 -14.992 -28.531 1 96 287 LEU A C 1
ATOM 2263 O O . LEU A 1 287 ? 26.844 -14.422 -28 1 96 287 LEU A O 1
ATOM 2267 N N . LEU A 1 288 ? 25.5 -16.219 -28.156 1 96.56 288 LEU A N 1
ATOM 2268 C CA . LEU A 1 288 ? 26.156 -16.953 -27.078 1 96.56 288 LEU A CA 1
ATOM 2269 C C . LEU A 1 288 ? 27.578 -17.359 -27.484 1 96.56 288 LEU A C 1
ATOM 2271 O O . LEU A 1 288 ? 28.484 -17.391 -26.656 1 96.56 288 LEU A O 1
ATOM 2275 N N . GLN A 1 289 ? 27.719 -17.625 -28.734 1 95.56 289 GLN A N 1
ATOM 2276 C CA . GLN A 1 289 ? 29.047 -17.953 -29.25 1 95.56 289 GLN A CA 1
ATOM 2277 C C . GLN A 1 289 ? 29.984 -16.75 -29.188 1 95.56 289 GLN A C 1
ATOM 2279 O O . GLN A 1 289 ? 31.188 -16.906 -28.953 1 95.56 289 GLN A O 1
ATOM 2284 N N . GLU A 1 290 ? 29.484 -15.586 -29.406 1 92.69 290 GLU A N 1
ATOM 2285 C CA . GLU A 1 290 ? 30.281 -14.359 -29.328 1 92.69 290 GLU A CA 1
ATOM 2286 C C . GLU A 1 290 ? 30.781 -14.125 -27.906 1 92.69 290 GLU A C 1
ATOM 2288 O O . GLU A 1 290 ? 31.875 -13.562 -27.719 1 92.69 290 GLU A O 1
ATOM 2293 N N . SER A 1 291 ? 30.047 -14.609 -26.953 1 91.06 291 SER A N 1
ATOM 2294 C CA . SER A 1 291 ? 30.438 -14.398 -25.562 1 91.06 291 SER A CA 1
ATOM 2295 C C . SER A 1 291 ? 31.297 -15.547 -25.047 1 91.06 291 SER A C 1
ATOM 2297 O O . SER A 1 291 ? 31.969 -15.422 -24.016 1 91.06 291 SER A O 1
ATOM 2299 N N . ALA A 1 292 ? 31.375 -16.641 -25.719 1 92.19 292 ALA A N 1
ATOM 2300 C CA . ALA A 1 292 ? 31.969 -17.906 -25.281 1 92.19 292 ALA A CA 1
ATOM 2301 C C . ALA A 1 292 ? 33.438 -17.734 -24.906 1 92.19 292 ALA A C 1
ATOM 2303 O O . ALA A 1 292 ? 33.875 -18.25 -23.891 1 92.19 292 ALA A O 1
ATOM 2304 N N . PRO A 1 293 ? 34.188 -16.906 -25.688 1 88.38 293 PRO A N 1
ATOM 2305 C CA . PRO A 1 293 ? 35.625 -16.797 -25.375 1 88.38 293 PRO A CA 1
ATOM 2306 C C . PRO A 1 293 ? 35.875 -16.141 -24.031 1 88.38 293 PRO A C 1
ATOM 2308 O O . PRO A 1 293 ? 36.906 -16.375 -23.406 1 88.38 293 PRO A O 1
ATOM 2311 N N . ARG A 1 294 ? 34.969 -15.406 -23.562 1 84.56 294 ARG A N 1
ATOM 2312 C CA . ARG A 1 294 ? 35.156 -14.672 -22.328 1 84.56 294 ARG A CA 1
ATOM 2313 C C . ARG A 1 294 ? 34.469 -15.391 -21.156 1 84.56 294 ARG A C 1
ATOM 2315 O O . ARG A 1 294 ? 34.656 -15 -20 1 84.56 294 ARG A O 1
ATOM 2322 N N . MET A 1 295 ? 33.75 -16.391 -21.5 1 87.5 295 MET A N 1
ATOM 2323 C CA . MET A 1 295 ? 33 -17.125 -20.469 1 87.5 295 MET A CA 1
ATOM 2324 C C . MET A 1 295 ? 33.875 -18.219 -19.844 1 87.5 295 MET A C 1
ATOM 2326 O O . MET A 1 295 ? 34.25 -19.172 -20.516 1 87.5 295 MET A O 1
ATOM 2330 N N . ASN A 1 296 ? 34.188 -17.969 -18.672 1 84.31 296 ASN A N 1
ATOM 2331 C CA . ASN A 1 296 ? 34.938 -18.969 -17.906 1 84.31 296 ASN A CA 1
ATOM 2332 C C . ASN A 1 296 ? 34.594 -18.906 -16.422 1 84.31 296 ASN A C 1
ATOM 2334 O O . ASN A 1 296 ? 34.188 -17.844 -15.914 1 84.31 296 ASN A O 1
ATOM 2338 N N . ARG A 1 297 ? 34.656 -19.969 -15.711 1 82.75 297 ARG A N 1
ATOM 2339 C CA . ARG A 1 297 ? 34.281 -20.094 -14.312 1 82.75 297 ARG A CA 1
ATOM 2340 C C . ARG A 1 297 ? 35.219 -19.281 -13.414 1 82.75 297 ARG A C 1
ATOM 2342 O O . ARG A 1 297 ? 34.844 -18.906 -12.305 1 82.75 297 ARG A O 1
ATOM 2349 N N . GLN A 1 298 ? 36.344 -18.938 -13.992 1 81.88 298 GLN A N 1
ATOM 2350 C CA . GLN A 1 298 ? 37.344 -18.234 -13.195 1 81.88 298 GLN A CA 1
ATOM 2351 C C . GLN A 1 298 ? 37.156 -16.734 -13.242 1 81.88 298 GLN A C 1
ATOM 2353 O O . GLN A 1 298 ? 37.656 -16 -12.391 1 81.88 298 GLN A O 1
ATOM 2358 N N . SER A 1 299 ? 36.406 -16.219 -14.203 1 80 299 SER A N 1
ATOM 2359 C CA . SER A 1 299 ? 36.188 -14.781 -14.32 1 80 299 SER A CA 1
ATOM 2360 C C . SER A 1 299 ? 34.938 -14.344 -13.57 1 80 299 SER A C 1
ATOM 2362 O O . SER A 1 299 ? 35.031 -13.555 -12.633 1 80 299 SER A O 1
ATOM 2364 N N . ASP A 1 300 ? 33.812 -14.766 -13.938 1 82.19 300 ASP A N 1
ATOM 2365 C CA . ASP A 1 300 ? 32.531 -14.492 -13.289 1 82.19 300 ASP A CA 1
ATOM 2366 C C . ASP A 1 300 ? 31.672 -15.75 -13.203 1 82.19 300 ASP A C 1
ATOM 2368 O O . ASP A 1 300 ? 30.922 -16.047 -14.133 1 82.19 300 ASP A O 1
ATOM 2372 N N . PRO A 1 301 ? 31.859 -16.281 -12.023 1 84.88 301 PRO A N 1
ATOM 2373 C CA . PRO A 1 301 ? 31.156 -17.562 -11.914 1 84.88 301 PRO A CA 1
ATOM 2374 C C . PRO A 1 301 ? 29.656 -17.422 -12.055 1 84.88 301 PRO A C 1
ATOM 2376 O O . PRO A 1 301 ? 29 -18.312 -12.602 1 84.88 301 PRO A O 1
ATOM 2379 N N . SER A 1 302 ? 29.078 -16.359 -11.547 1 87 302 SER A N 1
ATOM 2380 C CA . SER A 1 302 ? 27.641 -16.156 -11.625 1 87 302 SER A CA 1
ATOM 2381 C C . SER A 1 302 ? 27.188 -15.984 -13.07 1 87 302 SER A C 1
ATOM 2383 O O . SER A 1 302 ? 26.219 -16.609 -13.5 1 87 302 SER A O 1
ATOM 2385 N N . LEU A 1 303 ? 27.891 -15.172 -13.805 1 89.44 303 LEU A N 1
ATOM 2386 C CA . LEU A 1 303 ? 27.547 -14.93 -15.203 1 89.44 303 LEU A CA 1
ATOM 2387 C C . LEU A 1 303 ? 27.75 -16.188 -16.047 1 89.44 303 LEU A C 1
ATOM 2389 O O . LEU A 1 303 ? 26.969 -16.453 -16.969 1 89.44 303 LEU A O 1
ATOM 2393 N N . TYR A 1 304 ? 28.781 -16.891 -15.68 1 92.25 304 TYR A N 1
ATOM 2394 C CA . TYR A 1 304 ? 29.078 -18.125 -16.391 1 92.25 304 TYR A CA 1
ATOM 2395 C C . TYR A 1 304 ? 27.953 -19.141 -16.203 1 92.25 304 TYR A C 1
ATOM 2397 O O . TYR A 1 304 ? 27.516 -19.781 -17.156 1 92.25 304 TYR A O 1
ATOM 2405 N N . ALA A 1 305 ? 27.531 -19.25 -14.953 1 93.5 305 ALA A N 1
ATOM 2406 C CA . ALA A 1 305 ? 26.422 -20.172 -14.672 1 93.5 305 ALA A CA 1
ATOM 2407 C C . ALA A 1 305 ? 25.156 -19.75 -15.406 1 93.5 305 ALA A C 1
ATOM 2409 O O . ALA A 1 305 ? 24.406 -20.609 -15.898 1 93.5 305 ALA A O 1
ATOM 2410 N N . TYR A 1 306 ? 24.906 -18.531 -15.492 1 94.5 306 TYR A N 1
ATOM 2411 C CA . TYR A 1 306 ? 23.766 -18.016 -16.234 1 94.5 306 TYR A CA 1
ATOM 2412 C C . TYR A 1 306 ? 23.906 -18.312 -17.719 1 94.5 306 TYR A C 1
ATOM 2414 O O . TYR A 1 306 ? 22.938 -18.719 -18.375 1 94.5 306 TYR A O 1
ATOM 2422 N N . TRP A 1 307 ? 25.109 -18.094 -18.219 1 95.81 307 TRP A N 1
ATOM 2423 C CA . TRP A 1 307 ? 25.422 -18.406 -19.609 1 95.81 307 TRP A CA 1
ATOM 2424 C C . TRP A 1 307 ? 25.156 -19.891 -19.891 1 95.81 307 TRP A C 1
ATOM 2426 O O . TRP A 1 307 ? 24.578 -20.219 -20.938 1 95.81 307 TRP A O 1
ATOM 2436 N N . GLU A 1 308 ? 25.531 -20.766 -18.969 1 96.69 308 GLU A N 1
ATOM 2437 C CA . GLU A 1 308 ? 25.281 -22.203 -19.109 1 96.69 308 GLU A CA 1
ATOM 2438 C C . GLU A 1 308 ? 23.781 -22.5 -19.172 1 96.69 308 GLU A C 1
ATOM 2440 O O . GLU A 1 308 ? 23.344 -23.328 -19.953 1 96.69 308 GLU A O 1
ATOM 2445 N N . LEU A 1 309 ? 23.047 -21.844 -18.359 1 97.31 309 LEU A N 1
ATOM 2446 C CA . LEU A 1 309 ? 21.594 -22.016 -18.328 1 97.31 309 LEU A CA 1
ATOM 2447 C C . LEU A 1 309 ? 20.969 -21.641 -19.672 1 97.31 309 LEU A C 1
ATOM 2449 O O . LEU A 1 309 ? 20.172 -22.406 -20.219 1 97.31 309 LEU A O 1
ATOM 2453 N N . ILE A 1 310 ? 21.375 -20.516 -20.219 1 97.75 310 ILE A N 1
ATOM 2454 C CA . ILE A 1 310 ? 20.781 -20.047 -21.469 1 97.75 310 ILE A CA 1
ATOM 2455 C C . ILE A 1 310 ? 21.266 -20.922 -22.625 1 97.75 310 ILE A C 1
ATOM 2457 O O . ILE A 1 310 ? 20.5 -21.188 -23.562 1 97.75 310 ILE A O 1
ATOM 2461 N N . GLN A 1 311 ? 22.531 -21.359 -22.516 1 97.62 311 GLN A N 1
ATOM 2462 C CA . GLN A 1 311 ? 23.031 -22.312 -23.5 1 97.62 311 GLN A CA 1
ATOM 2463 C C . GLN A 1 311 ? 22.203 -23.594 -23.5 1 97.62 311 GLN A C 1
ATOM 2465 O O . GLN A 1 311 ? 21.875 -24.109 -24.578 1 97.62 311 GLN A O 1
ATOM 2470 N N . ALA A 1 312 ? 21.875 -24.031 -22.344 1 98.12 312 ALA A N 1
ATOM 2471 C CA . ALA A 1 312 ? 21.078 -25.25 -22.234 1 98.12 312 ALA A CA 1
ATOM 2472 C C . ALA A 1 312 ? 19.703 -25.062 -22.859 1 98.12 312 ALA A C 1
ATOM 2474 O O . ALA A 1 312 ? 19.203 -25.938 -23.562 1 98.12 312 ALA A O 1
ATOM 2475 N N . LYS A 1 313 ? 19.078 -23.953 -22.594 1 97.88 313 LYS A N 1
ATOM 2476 C CA . LYS A 1 313 ? 17.781 -23.641 -23.172 1 97.88 313 LYS A CA 1
ATOM 2477 C C . LYS A 1 313 ? 17.859 -23.609 -24.703 1 97.88 313 LYS A C 1
ATOM 2479 O O . LYS A 1 313 ? 16.953 -24.094 -25.391 1 97.88 313 LYS A O 1
ATOM 2484 N N . MET A 1 314 ? 18.938 -23 -25.188 1 97.75 314 MET A N 1
ATOM 2485 C CA . MET A 1 314 ? 19.156 -22.906 -26.625 1 97.75 314 MET A CA 1
ATOM 2486 C C . MET A 1 314 ? 19.312 -24.281 -27.25 1 97.75 314 MET A C 1
ATOM 2488 O O . MET A 1 314 ? 18.688 -24.594 -28.266 1 97.75 314 MET A O 1
ATOM 2492 N N . LEU A 1 315 ? 20.078 -25.125 -26.609 1 97.94 315 LEU A N 1
ATOM 2493 C CA . LEU A 1 315 ? 20.297 -26.484 -27.109 1 97.94 315 LEU A CA 1
ATOM 2494 C C . LEU A 1 315 ? 19 -27.266 -27.125 1 97.94 315 LEU A C 1
ATOM 2496 O O . LEU A 1 315 ? 18.75 -28.031 -28.062 1 97.94 315 LEU A O 1
ATOM 2500 N N . THR A 1 316 ? 18.219 -27.125 -26.109 1 97.75 316 THR A N 1
ATOM 2501 C CA . THR A 1 316 ? 16.922 -27.797 -26.078 1 97.75 316 THR A CA 1
ATOM 2502 C C . THR A 1 316 ? 16.031 -27.312 -27.219 1 97.75 316 THR A C 1
ATOM 2504 O O . THR A 1 316 ? 15.367 -28.125 -27.875 1 97.75 316 THR A O 1
ATOM 2507 N N . ALA A 1 317 ? 16.031 -26 -27.5 1 97.06 317 ALA A N 1
ATOM 2508 C CA . ALA A 1 317 ? 15.234 -25.406 -28.562 1 97.06 317 ALA A CA 1
ATOM 2509 C C . ALA A 1 317 ? 15.703 -25.906 -29.938 1 97.06 317 ALA A C 1
ATOM 2511 O O . ALA A 1 317 ? 14.898 -26 -30.859 1 97.06 317 ALA A O 1
ATOM 2512 N N . LEU A 1 318 ? 16.984 -26.25 -30.031 1 96.81 318 LEU A N 1
ATOM 2513 C CA . LEU A 1 318 ? 17.547 -26.734 -31.281 1 96.81 318 LEU A CA 1
ATOM 2514 C C . LEU A 1 318 ? 17.391 -28.25 -31.422 1 96.81 318 LEU A C 1
ATOM 2516 O O . LEU A 1 318 ? 17.828 -28.844 -32.406 1 96.81 318 LEU A O 1
ATOM 2520 N N . GLY A 1 319 ? 16.797 -28.859 -30.406 1 95.81 319 GLY A N 1
ATOM 2521 C CA . GLY A 1 319 ? 16.562 -30.297 -30.438 1 95.81 319 GLY A CA 1
ATOM 2522 C C . GLY A 1 319 ? 17.734 -31.094 -29.891 1 95.81 319 GLY A C 1
ATOM 2523 O O . GLY A 1 319 ? 17.812 -32.312 -30.125 1 95.81 319 GLY A O 1
ATOM 2524 N N . GLN A 1 320 ? 18.703 -30.469 -29.281 1 97.06 320 GLN A N 1
ATOM 2525 C CA . GLN A 1 320 ? 19.875 -31.125 -28.703 1 97.06 320 GLN A CA 1
ATOM 2526 C C . GLN A 1 320 ? 19.797 -31.141 -27.188 1 97.06 320 GLN A C 1
ATOM 2528 O O . GLN A 1 320 ? 20.75 -30.75 -26.5 1 97.06 320 GLN A O 1
ATOM 2533 N N . ALA A 1 321 ? 18.719 -31.641 -26.719 1 97 321 ALA A N 1
ATOM 2534 C CA . ALA A 1 321 ? 18.422 -31.578 -25.281 1 97 321 ALA A CA 1
ATOM 2535 C C . ALA A 1 321 ? 19.375 -32.469 -24.484 1 97 321 ALA A C 1
ATOM 2537 O O . ALA A 1 321 ? 19.672 -32.156 -23.328 1 97 321 ALA A O 1
ATOM 2538 N N . GLN A 1 322 ? 19.906 -33.469 -25.078 1 97.25 322 GLN A N 1
ATOM 2539 C CA . GLN A 1 322 ? 20.828 -34.375 -24.375 1 97.25 322 GLN A CA 1
ATOM 2540 C C . GLN A 1 322 ? 22.078 -33.625 -23.922 1 97.25 322 GLN A C 1
ATOM 2542 O O . GLN A 1 322 ? 22.609 -33.875 -22.859 1 97.25 322 GLN A O 1
ATOM 2547 N N . GLN A 1 323 ? 22.5 -32.688 -24.781 1 97.25 323 GLN A N 1
ATOM 2548 C CA . GLN A 1 323 ? 23.688 -31.906 -24.484 1 97.25 323 GLN A CA 1
ATOM 2549 C C . GLN A 1 323 ? 23.391 -30.797 -23.484 1 97.25 323 GLN A C 1
ATOM 2551 O O . GLN A 1 323 ? 24.297 -30.234 -22.875 1 97.25 323 GLN A O 1
ATOM 2556 N N . ALA A 1 324 ? 22.156 -30.484 -23.281 1 97.62 324 ALA A N 1
ATOM 2557 C CA . ALA A 1 324 ? 21.734 -29.406 -22.375 1 97.62 324 ALA A CA 1
ATOM 2558 C C . ALA A 1 324 ? 21.812 -29.844 -20.922 1 97.62 324 ALA A C 1
ATOM 2560 O O . ALA A 1 324 ? 22.062 -29.031 -20.031 1 97.62 324 ALA A O 1
ATOM 2561 N N . LEU A 1 325 ? 21.594 -31.172 -20.609 1 97.62 325 LEU A N 1
ATOM 2562 C CA . LEU A 1 325 ? 21.406 -31.688 -19.266 1 97.62 325 LEU A CA 1
ATOM 2563 C C . LEU A 1 325 ? 22.672 -31.5 -18.422 1 97.62 325 LEU A C 1
ATOM 2565 O O . LEU A 1 325 ? 22.609 -31.031 -17.297 1 97.62 325 LEU A O 1
ATOM 2569 N N . PRO A 1 326 ? 23.891 -31.781 -19.031 1 97.25 326 PRO A N 1
ATOM 2570 C CA . PRO A 1 326 ? 25.109 -31.547 -18.234 1 97.25 326 PRO A CA 1
ATOM 2571 C C . PRO A 1 326 ? 25.312 -30.078 -17.891 1 97.25 326 PRO A C 1
ATOM 2573 O O . PRO A 1 326 ? 25.828 -29.75 -16.812 1 97.25 326 PRO A O 1
ATOM 2576 N N . LEU A 1 327 ? 24.984 -29.172 -18.812 1 97.06 327 LEU A N 1
ATOM 2577 C CA . LEU A 1 327 ? 25.094 -27.734 -18.547 1 97.06 327 LEU A CA 1
ATOM 2578 C C . LEU A 1 327 ? 24.188 -27.312 -17.406 1 97.06 327 LEU A C 1
ATOM 2580 O O . LEU A 1 327 ? 24.609 -26.516 -16.547 1 97.06 327 LEU A O 1
ATOM 2584 N N . LEU A 1 328 ? 22.984 -27.828 -17.375 1 97.88 328 LEU A N 1
ATOM 2585 C CA . LEU A 1 328 ? 22.031 -27.516 -16.312 1 97.88 328 LEU A CA 1
ATOM 2586 C C . LEU A 1 328 ? 22.516 -28.031 -14.961 1 97.88 328 LEU A C 1
ATOM 2588 O O . LEU A 1 328 ? 22.359 -27.359 -13.945 1 97.88 328 LEU A O 1
ATOM 2592 N N . GLU A 1 329 ? 23.125 -29.188 -14.953 1 97.19 329 GLU A N 1
ATOM 2593 C CA . GLU A 1 329 ? 23.656 -29.766 -13.719 1 97.19 329 GLU A CA 1
ATOM 2594 C C . GLU A 1 329 ? 24.781 -28.906 -13.141 1 97.19 329 GLU A C 1
ATOM 2596 O O . GLU A 1 329 ? 24.828 -28.688 -11.93 1 97.19 329 GLU A O 1
ATOM 2601 N N . GLN A 1 330 ? 25.641 -28.438 -14.023 1 95.44 330 GLN A N 1
ATOM 2602 C CA . GLN A 1 330 ? 26.75 -27.594 -13.586 1 95.44 330 GLN A CA 1
ATOM 2603 C C . GLN A 1 330 ? 26.25 -26.266 -13.039 1 95.44 330 GLN A C 1
ATOM 2605 O O . GLN A 1 330 ? 26.703 -25.812 -11.984 1 95.44 330 GLN A O 1
ATOM 2610 N N . ALA A 1 331 ? 25.344 -25.641 -13.789 1 96 331 ALA A N 1
ATOM 2611 C CA . ALA A 1 331 ? 24.766 -24.375 -13.328 1 96 331 ALA A CA 1
ATOM 2612 C C . ALA A 1 331 ? 24.047 -24.562 -12 1 96 331 ALA A C 1
ATOM 2614 O O . ALA A 1 331 ? 24.109 -23.688 -11.125 1 96 331 ALA A O 1
ATOM 2615 N N . GLU A 1 332 ? 23.344 -25.688 -11.828 1 96.75 332 GLU A N 1
ATOM 2616 C CA . GLU A 1 332 ? 22.609 -25.984 -10.602 1 96.75 332 GLU A CA 1
ATOM 2617 C C . GLU A 1 332 ? 23.547 -26.062 -9.398 1 96.75 332 GLU A C 1
ATOM 2619 O O . GLU A 1 332 ? 23.219 -25.578 -8.32 1 96.75 332 GLU A O 1
ATOM 2624 N N . LEU A 1 333 ? 24.688 -26.703 -9.609 1 94.56 333 LEU A N 1
ATOM 2625 C CA . LEU A 1 333 ? 25.672 -26.828 -8.531 1 94.56 333 LEU A CA 1
ATOM 2626 C C . LEU A 1 333 ? 26.094 -25.453 -8.023 1 94.56 333 LEU A C 1
ATOM 2628 O O . LEU A 1 333 ? 26.203 -25.25 -6.812 1 94.56 333 LEU A O 1
ATOM 2632 N N . PHE A 1 334 ? 26.328 -24.531 -8.93 1 91.06 334 PHE A N 1
ATOM 2633 C CA . PHE A 1 334 ? 26.766 -23.188 -8.547 1 91.06 334 PHE A CA 1
ATOM 2634 C C . PHE A 1 334 ? 25.672 -22.453 -7.793 1 91.06 334 PHE A C 1
ATOM 2636 O O . PHE A 1 334 ? 25.906 -21.922 -6.707 1 91.06 334 PHE A O 1
ATOM 2643 N N . PHE A 1 335 ? 24.453 -22.438 -8.375 1 93.44 335 PHE A N 1
ATOM 2644 C CA . PHE A 1 335 ? 23.359 -21.641 -7.797 1 93.44 335 PHE A CA 1
ATOM 2645 C C . PHE A 1 335 ? 22.859 -22.281 -6.508 1 93.44 335 PHE A C 1
ATOM 2647 O O . PHE A 1 335 ? 22.328 -21.594 -5.633 1 93.44 335 PHE A O 1
ATOM 2654 N N . ALA A 1 336 ? 22.984 -23.594 -6.336 1 93.75 336 ALA A N 1
ATOM 2655 C CA . ALA A 1 336 ? 22.641 -24.266 -5.082 1 93.75 336 ALA A CA 1
ATOM 2656 C C . ALA A 1 336 ? 23.594 -23.828 -3.961 1 93.75 336 ALA A C 1
ATOM 2658 O O . ALA A 1 336 ? 23.156 -23.625 -2.824 1 93.75 336 ALA A O 1
ATOM 2659 N N . HIS A 1 337 ? 24.875 -23.656 -4.375 1 89.44 337 HIS A N 1
ATOM 2660 C CA . HIS A 1 337 ? 25.859 -23.203 -3.408 1 89.44 337 HIS A CA 1
ATOM 2661 C C . HIS A 1 337 ? 25.547 -21.781 -2.932 1 89.44 337 HIS A C 1
ATOM 2663 O O . HIS A 1 337 ? 25.75 -21.469 -1.758 1 89.44 337 HIS A O 1
ATOM 2669 N N . GLU A 1 338 ? 25.031 -20.984 -3.869 1 87.88 338 GLU A N 1
ATOM 2670 C CA . GLU A 1 338 ? 24.672 -19.609 -3.545 1 87.88 338 GLU A CA 1
ATOM 2671 C C . GLU A 1 338 ? 23.312 -19.547 -2.861 1 87.88 338 GLU A C 1
ATOM 2673 O O . GLU A 1 338 ? 22.875 -18.469 -2.432 1 87.88 338 GLU A O 1
ATOM 2678 N N . GLU A 1 339 ? 22.641 -20.625 -2.734 1 88.56 339 GLU A N 1
ATOM 2679 C CA . GLU A 1 339 ? 21.281 -20.672 -2.229 1 88.56 339 GLU A CA 1
ATOM 2680 C C . GLU A 1 339 ? 20.375 -19.703 -2.984 1 88.56 339 GLU A C 1
ATOM 2682 O O . GLU A 1 339 ? 19.594 -18.969 -2.375 1 88.56 339 GLU A O 1
ATOM 2687 N N . ASN A 1 340 ? 20.609 -19.641 -4.371 1 92.31 340 ASN A N 1
ATOM 2688 C CA . ASN A 1 340 ? 19.812 -18.766 -5.223 1 92.31 340 ASN A CA 1
ATOM 2689 C C . ASN A 1 340 ? 18.547 -19.469 -5.703 1 92.31 340 ASN A C 1
ATOM 2691 O O . ASN A 1 340 ? 18.562 -20.172 -6.715 1 92.31 340 ASN A O 1
ATOM 2695 N N . GLN A 1 341 ? 17.484 -19.203 -5.031 1 91.69 341 GLN A N 1
ATOM 2696 C CA . GLN A 1 341 ? 16.234 -19.906 -5.301 1 91.69 341 GLN A CA 1
ATOM 2697 C C . GLN A 1 341 ? 15.664 -19.516 -6.66 1 91.69 341 GLN A C 1
ATOM 2699 O O . GLN A 1 341 ? 15.008 -20.328 -7.324 1 91.69 341 GLN A O 1
ATOM 2704 N N . ARG A 1 342 ? 15.914 -18.375 -7.098 1 90.56 342 ARG A N 1
ATOM 2705 C CA . ARG A 1 342 ? 15.383 -17.891 -8.367 1 90.56 342 ARG A CA 1
ATOM 2706 C C . ARG A 1 342 ? 15.969 -18.656 -9.539 1 90.56 342 ARG A C 1
ATOM 2708 O O . ARG A 1 342 ? 15.227 -19.188 -10.375 1 90.56 342 ARG A O 1
ATOM 2715 N N . PHE A 1 343 ? 17.266 -18.75 -9.57 1 94.19 343 PHE A N 1
ATOM 2716 C CA . PHE A 1 343 ? 17.922 -19.438 -10.68 1 94.19 343 PHE A CA 1
ATOM 2717 C C . PHE A 1 343 ? 17.703 -20.938 -10.602 1 94.19 343 PHE A C 1
ATOM 2719 O O . PHE A 1 343 ? 17.594 -21.609 -11.625 1 94.19 343 PHE A O 1
ATOM 2726 N N . LEU A 1 344 ? 17.609 -21.391 -9.336 1 95.75 344 LEU A N 1
ATOM 2727 C CA . LEU A 1 344 ? 17.297 -22.797 -9.188 1 95.75 344 LEU A CA 1
ATOM 2728 C C . LEU A 1 344 ? 15.922 -23.125 -9.781 1 95.75 344 LEU A C 1
ATOM 2730 O O . LEU A 1 344 ? 15.742 -24.156 -10.43 1 95.75 344 LEU A O 1
ATOM 2734 N N . MET A 1 345 ? 15 -22.203 -9.539 1 95.06 345 MET A N 1
ATOM 2735 C CA . MET A 1 345 ? 13.672 -22.344 -10.133 1 95.06 345 MET A CA 1
ATOM 2736 C C . MET A 1 345 ? 13.758 -22.375 -11.656 1 95.06 345 MET A C 1
ATOM 2738 O O . MET A 1 345 ? 13.148 -23.234 -12.297 1 95.06 345 MET A O 1
ATOM 2742 N N . TRP A 1 346 ? 14.562 -21.547 -12.266 1 95.25 346 TRP A N 1
ATOM 2743 C CA . TRP A 1 346 ? 14.711 -21.469 -13.711 1 95.25 346 TRP A CA 1
ATOM 2744 C C . TRP A 1 346 ? 15.367 -22.719 -14.266 1 95.25 346 TRP A C 1
ATOM 2746 O O . TRP A 1 346 ? 15.016 -23.188 -15.352 1 95.25 346 TRP A O 1
ATOM 2756 N N . ILE A 1 347 ? 16.297 -23.234 -13.531 1 97.62 347 ILE A N 1
ATOM 2757 C CA . ILE A 1 347 ? 17.016 -24.422 -13.953 1 97.62 347 ILE A CA 1
ATOM 2758 C C . ILE A 1 347 ? 16.062 -25.625 -13.992 1 97.62 347 ILE A C 1
ATOM 2760 O O . ILE A 1 347 ? 16.094 -26.406 -14.945 1 97.62 347 ILE A O 1
ATOM 2764 N N . GLN A 1 348 ? 15.211 -25.688 -12.961 1 97.69 348 GLN A N 1
ATOM 2765 C CA . GLN A 1 348 ? 14.266 -26.797 -12.938 1 97.69 348 GLN A CA 1
ATOM 2766 C C . GLN A 1 348 ? 13.273 -26.688 -14.094 1 97.69 348 GLN A C 1
ATOM 2768 O O . GLN A 1 348 ? 12.867 -27.703 -14.664 1 97.69 348 GLN A O 1
ATOM 2773 N N . ARG A 1 349 ? 12.898 -25.547 -14.422 1 97 349 ARG A N 1
ATOM 2774 C CA . ARG A 1 349 ? 12.016 -25.344 -15.562 1 97 349 ARG A CA 1
ATOM 2775 C C . ARG A 1 349 ? 12.695 -25.766 -16.859 1 97 349 ARG A C 1
ATOM 2777 O O . ARG A 1 349 ? 12.094 -26.469 -17.672 1 97 349 ARG A O 1
ATOM 2784 N N . ALA A 1 350 ? 13.953 -25.359 -17.031 1 97.75 350 ALA A N 1
ATOM 2785 C CA . ALA A 1 350 ? 14.719 -25.719 -18.219 1 97.75 350 ALA A CA 1
ATOM 2786 C C . ALA A 1 350 ? 14.945 -27.219 -18.297 1 97.75 350 ALA A C 1
ATOM 2788 O O . ALA A 1 350 ? 14.867 -27.828 -19.375 1 97.75 350 ALA A O 1
ATOM 2789 N N . ARG A 1 351 ? 15.219 -27.812 -17.125 1 98.06 351 ARG A N 1
ATOM 2790 C CA . ARG A 1 351 ? 15.414 -29.266 -17.062 1 98.06 351 ARG A CA 1
ATOM 2791 C C . ARG A 1 351 ? 14.148 -30 -17.469 1 98.06 351 ARG A C 1
ATOM 2793 O O . ARG A 1 351 ? 14.211 -30.984 -18.219 1 98.06 351 ARG A O 1
ATOM 2800 N N . SER A 1 352 ? 13.008 -29.516 -16.953 1 98.19 352 SER A N 1
ATOM 2801 C CA . SER A 1 352 ? 11.727 -30.125 -17.297 1 98.19 352 SER A CA 1
ATOM 2802 C C . SER A 1 352 ? 11.484 -30.094 -18.812 1 98.19 352 SER A C 1
ATOM 2804 O O . SER A 1 352 ? 11.094 -31.094 -19.406 1 98.19 352 SER A O 1
ATOM 2806 N N . GLU A 1 353 ? 11.789 -29.031 -19.453 1 97.06 353 GLU A N 1
ATOM 2807 C CA . GLU A 1 353 ? 11.586 -28.859 -20.891 1 97.06 353 GLU A CA 1
ATOM 2808 C C . GLU A 1 353 ? 12.539 -29.75 -21.688 1 97.06 353 GLU A C 1
ATOM 2810 O O . GLU A 1 353 ? 12.156 -30.344 -22.688 1 97.06 353 GLU A O 1
ATOM 2815 N N . ALA A 1 354 ? 13.789 -29.797 -21.219 1 98 354 ALA A N 1
ATOM 2816 C CA . ALA A 1 354 ? 14.781 -30.641 -21.891 1 98 354 ALA A CA 1
ATOM 2817 C C . ALA A 1 354 ? 14.383 -32.094 -21.828 1 98 354 ALA A C 1
ATOM 2819 O O . ALA A 1 354 ? 14.43 -32.812 -22.828 1 98 354 ALA A O 1
ATOM 2820 N N . MET A 1 355 ? 13.938 -32.531 -20.656 1 98.12 355 MET A N 1
ATOM 2821 C CA . MET A 1 355 ? 13.539 -33.906 -20.469 1 98.12 355 MET A CA 1
ATOM 2822 C C . MET A 1 355 ? 12.305 -34.25 -21.312 1 98.12 355 MET A C 1
ATOM 2824 O O . MET A 1 355 ? 12.195 -35.344 -21.859 1 98.12 355 MET A O 1
ATOM 2828 N N . ALA A 1 356 ? 11.359 -33.312 -21.359 1 97.25 356 ALA A N 1
ATOM 2829 C CA . ALA A 1 356 ? 10.164 -33.531 -22.172 1 97.25 356 ALA A CA 1
ATOM 2830 C C . ALA A 1 356 ? 10.523 -33.656 -23.641 1 97.25 356 ALA A C 1
ATOM 2832 O O . ALA A 1 356 ? 9.938 -34.469 -24.359 1 97.25 356 ALA A O 1
ATOM 2833 N N . SER A 1 357 ? 11.539 -32.844 -24.109 1 96.5 357 SER A N 1
ATOM 2834 C CA . SER A 1 357 ? 12 -32.906 -25.5 1 96.5 357 SER A CA 1
ATOM 2835 C C . SER A 1 357 ? 12.625 -34.281 -25.812 1 96.5 357 SER A C 1
ATOM 2837 O O . SER A 1 357 ? 12.578 -34.75 -26.953 1 96.5 357 SER A O 1
ATOM 2839 N N . LEU A 1 358 ? 13.18 -34.969 -24.766 1 97 358 LEU A N 1
ATOM 2840 C CA . LEU A 1 358 ? 13.773 -36.312 -24.891 1 97 358 LEU A CA 1
ATOM 2841 C C . LEU A 1 358 ? 12.734 -37.406 -24.672 1 97 358 LEU A C 1
ATOM 2843 O O . LEU A 1 358 ? 13.078 -38.594 -24.609 1 97 358 LEU A O 1
ATOM 2847 N N . GLN A 1 359 ? 11.469 -36.969 -24.406 1 96.25 359 GLN A N 1
ATOM 2848 C CA . GLN A 1 359 ? 10.336 -37.875 -24.188 1 96.25 359 GLN A CA 1
ATOM 2849 C C . GLN A 1 359 ? 10.508 -38.656 -22.891 1 96.25 359 GLN A C 1
ATOM 2851 O O . GLN A 1 359 ? 10.055 -39.812 -22.781 1 96.25 359 GLN A O 1
ATOM 2856 N N . ARG A 1 360 ? 11.344 -38.125 -22.016 1 97 360 ARG A N 1
ATOM 2857 C CA . ARG A 1 360 ? 11.453 -38.656 -20.656 1 97 360 ARG A CA 1
ATOM 2858 C C . ARG A 1 360 ? 10.484 -37.938 -19.719 1 97 360 ARG A C 1
ATOM 2860 O O . ARG A 1 360 ? 10.906 -37.188 -18.828 1 97 360 ARG A O 1
ATOM 2867 N N . TYR A 1 361 ? 9.25 -38.25 -19.828 1 97.19 361 TYR A N 1
ATOM 2868 C CA . TYR A 1 361 ? 8.172 -37.469 -19.234 1 97.19 361 TYR A CA 1
ATOM 2869 C C . TYR A 1 361 ? 8.125 -37.656 -17.719 1 97.19 361 TYR A C 1
ATOM 2871 O O . TYR A 1 361 ? 7.699 -36.781 -17 1 97.19 361 TYR A O 1
ATOM 2879 N N . GLU A 1 362 ? 8.57 -38.844 -17.219 1 97 362 GLU A N 1
ATOM 2880 C CA . GLU A 1 362 ? 8.617 -39.031 -15.766 1 97 362 GLU A CA 1
ATOM 2881 C C . GLU A 1 362 ? 9.555 -38.031 -15.109 1 97 362 GLU A C 1
ATOM 2883 O O . GLU A 1 362 ? 9.195 -37.375 -14.117 1 97 362 GLU A O 1
ATOM 2888 N N . GLU A 1 363 ? 10.719 -37.906 -15.711 1 97.31 363 GLU A N 1
ATOM 2889 C CA . GLU A 1 363 ? 11.703 -36.969 -15.195 1 97.31 363 GLU A CA 1
ATOM 2890 C C . GLU A 1 363 ? 11.273 -35.531 -15.445 1 97.31 363 GLU A C 1
ATOM 2892 O O . GLU A 1 363 ? 11.523 -34.656 -14.617 1 97.31 363 GLU A O 1
ATOM 2897 N N . ALA A 1 364 ? 10.633 -35.281 -16.609 1 98.06 364 ALA A N 1
ATOM 2898 C CA . ALA A 1 364 ? 10.117 -33.938 -16.922 1 98.06 364 ALA A CA 1
ATOM 2899 C C . ALA A 1 364 ? 9.078 -33.5 -15.891 1 98.06 364 ALA A C 1
ATOM 2901 O O . ALA A 1 364 ? 9.094 -32.375 -15.43 1 98.06 364 ALA A O 1
ATOM 2902 N N . TYR A 1 365 ? 8.234 -34.469 -15.539 1 97.44 365 TYR A N 1
ATOM 2903 C CA . TYR A 1 365 ? 7.188 -34.219 -14.555 1 97.44 365 TYR A CA 1
ATOM 2904 C C . TYR A 1 365 ? 7.785 -33.938 -13.188 1 97.44 365 TYR A C 1
ATOM 2906 O O . TYR A 1 365 ? 7.359 -33 -12.5 1 97.44 365 TYR A O 1
ATOM 2914 N N . ALA A 1 366 ? 8.766 -34.656 -12.805 1 97.19 366 ALA A N 1
ATOM 2915 C CA . ALA A 1 366 ? 9.414 -34.469 -11.508 1 97.19 366 ALA A CA 1
ATOM 2916 C C . ALA A 1 366 ? 10.109 -33.125 -11.438 1 97.19 366 ALA A C 1
ATOM 2918 O O . ALA A 1 366 ? 10.016 -32.438 -10.422 1 97.19 366 ALA A O 1
ATOM 2919 N N . ALA A 1 367 ? 10.758 -32.719 -12.523 1 97.75 367 ALA A N 1
ATOM 2920 C CA . ALA A 1 367 ? 11.438 -31.422 -12.578 1 97.75 367 ALA A CA 1
ATOM 2921 C C . ALA A 1 367 ? 10.438 -30.266 -12.516 1 97.75 367 ALA A C 1
ATOM 2923 O O . ALA A 1 367 ? 10.688 -29.25 -11.867 1 97.75 367 ALA A O 1
ATOM 2924 N N . LEU A 1 368 ? 9.352 -30.438 -13.188 1 97.38 368 LEU A N 1
ATOM 2925 C CA . LEU A 1 368 ? 8.312 -29.406 -13.18 1 97.38 368 LEU A CA 1
ATOM 2926 C C . LEU A 1 368 ? 7.695 -29.281 -11.789 1 97.38 368 LEU A C 1
ATOM 2928 O O . LEU A 1 368 ? 7.352 -28.172 -11.367 1 97.38 368 LEU A O 1
ATOM 2932 N N . GLN A 1 369 ? 7.535 -30.391 -11.078 1 97 369 GLN A N 1
ATOM 2933 C CA . GLN A 1 369 ? 7.039 -30.359 -9.703 1 97 369 GLN A CA 1
ATOM 2934 C C . GLN A 1 369 ? 8 -29.594 -8.797 1 97 369 GLN A C 1
ATOM 2936 O O . GLN A 1 369 ? 7.566 -28.828 -7.926 1 97 369 GLN A O 1
ATOM 2941 N N . LEU A 1 370 ? 9.266 -29.812 -9.039 1 96.19 370 LEU A N 1
ATOM 2942 C CA . LEU A 1 370 ? 10.266 -29.094 -8.25 1 96.19 370 LEU A CA 1
ATOM 2943 C C . LEU A 1 370 ? 10.242 -27.609 -8.547 1 96.19 370 LEU A C 1
ATOM 2945 O O . LEU A 1 370 ? 10.383 -26.781 -7.645 1 96.19 370 LEU A O 1
ATOM 2949 N N . TYR A 1 371 ? 10.031 -27.25 -9.852 1 96 371 TYR A N 1
ATOM 2950 C CA . TYR A 1 371 ? 9.859 -25.859 -10.242 1 96 371 TYR A CA 1
ATOM 2951 C C . TYR A 1 371 ? 8.711 -25.219 -9.469 1 96 371 TYR A C 1
ATOM 2953 O O . TYR A 1 371 ? 8.859 -24.125 -8.922 1 96 371 TYR A O 1
ATOM 2961 N N . LEU A 1 372 ? 7.629 -25.922 -9.445 1 94.88 372 LEU A N 1
ATOM 2962 C CA . LEU A 1 372 ? 6.43 -25.422 -8.789 1 94.88 372 LEU A CA 1
ATOM 2963 C C . LEU A 1 372 ? 6.664 -25.234 -7.293 1 94.88 372 LEU A C 1
ATOM 2965 O O . LEU A 1 372 ? 6.215 -24.234 -6.711 1 94.88 372 LEU A O 1
ATOM 2969 N N . ALA A 1 373 ? 7.32 -26.172 -6.684 1 93.75 373 ALA A N 1
ATOM 2970 C CA . ALA A 1 373 ? 7.605 -26.078 -5.254 1 93.75 373 ALA A CA 1
ATOM 2971 C C . ALA A 1 373 ? 8.469 -24.859 -4.941 1 93.75 373 ALA A C 1
ATOM 2973 O O . ALA A 1 373 ? 8.211 -24.141 -3.973 1 93.75 373 ALA A O 1
ATOM 2974 N N . LEU A 1 374 ? 9.477 -24.609 -5.789 1 92.56 374 LEU A N 1
ATOM 2975 C CA . LEU A 1 374 ? 10.359 -23.469 -5.605 1 92.56 374 LEU A CA 1
ATOM 2976 C C . LEU A 1 374 ? 9.617 -22.156 -5.836 1 92.56 374 LEU A C 1
ATOM 2978 O O . LEU A 1 374 ? 9.789 -21.188 -5.078 1 92.56 374 LEU A O 1
ATOM 2982 N N . GLU A 1 375 ? 8.789 -22.125 -6.844 1 91.25 375 GLU A N 1
ATOM 2983 C CA . GLU A 1 375 ? 8.008 -20.938 -7.148 1 91.25 375 GLU A CA 1
ATOM 2984 C C . GLU A 1 375 ? 7.062 -20.594 -6 1 91.25 375 GLU A C 1
ATOM 2986 O O . GLU A 1 375 ? 6.957 -19.438 -5.605 1 91.25 375 GLU A O 1
ATOM 2991 N N . HIS A 1 376 ? 6.402 -21.609 -5.473 1 88.38 376 HIS A N 1
ATOM 2992 C CA . HIS A 1 376 ? 5.477 -21.391 -4.367 1 88.38 376 HIS A CA 1
ATOM 2993 C C . HIS A 1 376 ? 6.211 -20.875 -3.131 1 88.38 376 HIS A C 1
ATOM 2995 O O . HIS A 1 376 ? 5.691 -20.031 -2.408 1 88.38 376 HIS A O 1
ATOM 3001 N N . ARG A 1 377 ? 7.379 -21.344 -2.904 1 87.25 377 ARG A N 1
ATOM 3002 C CA . ARG A 1 377 ? 8.164 -20.875 -1.766 1 87.25 377 ARG A CA 1
ATOM 3003 C C . ARG A 1 377 ? 8.539 -19.406 -1.917 1 87.25 377 ARG A C 1
ATOM 3005 O O . ARG A 1 377 ? 8.43 -18.625 -0.965 1 87.25 377 ARG A O 1
ATOM 3012 N N . ILE A 1 378 ? 8.953 -19.062 -3.105 1 86.25 378 ILE A N 1
ATOM 3013 C CA . ILE A 1 378 ? 9.336 -17.688 -3.381 1 86.25 378 ILE A CA 1
ATOM 3014 C C . ILE A 1 378 ? 8.117 -16.766 -3.234 1 86.25 378 ILE A C 1
ATOM 3016 O O . ILE A 1 378 ? 8.188 -15.719 -2.598 1 86.25 378 ILE A O 1
ATOM 3020 N N . ASP A 1 379 ? 6.988 -17.219 -3.723 1 82.38 379 ASP A N 1
ATOM 3021 C CA . ASP A 1 379 ? 5.758 -16.438 -3.674 1 82.38 379 ASP A CA 1
ATOM 3022 C C . ASP A 1 379 ? 5.277 -16.266 -2.234 1 82.38 379 ASP A C 1
ATOM 3024 O O . ASP A 1 379 ? 4.84 -15.18 -1.85 1 82.38 379 ASP A O 1
ATOM 3028 N N . GLU A 1 380 ? 5.344 -17.312 -1.535 1 80.44 380 GLU A N 1
ATOM 3029 C CA . GLU A 1 380 ? 4.922 -17.25 -0.138 1 80.44 380 GLU A CA 1
ATOM 3030 C C . GLU A 1 380 ? 5.77 -16.266 0.652 1 80.44 380 GLU A C 1
ATOM 3032 O O . GLU A 1 380 ? 5.238 -15.477 1.438 1 80.44 380 GLU A O 1
ATOM 3037 N N . GLN A 1 381 ? 7.027 -16.312 0.414 1 78.56 381 GLN A N 1
ATOM 3038 C CA . GLN A 1 381 ? 7.93 -15.375 1.091 1 78.56 381 GLN A CA 1
ATOM 3039 C C . GLN A 1 381 ? 7.664 -13.938 0.655 1 78.56 381 GLN A C 1
ATOM 3041 O O . GLN A 1 381 ? 7.672 -13.023 1.48 1 78.56 381 GLN A O 1
ATOM 3046 N N . LEU A 1 382 ? 7.383 -13.828 -0.595 1 77.69 382 LEU A N 1
ATOM 3047 C CA . LEU A 1 382 ? 7.125 -12.5 -1.149 1 77.69 382 LEU A CA 1
ATOM 3048 C C . LEU A 1 382 ? 5.844 -11.914 -0.572 1 77.69 382 LEU A C 1
ATOM 3050 O O . LEU A 1 382 ? 5.824 -10.75 -0.154 1 77.69 382 LEU A O 1
ATOM 3054 N N . LEU A 1 383 ? 4.809 -12.695 -0.571 1 74.56 383 LEU A N 1
ATOM 3055 C CA . LEU A 1 383 ? 3.508 -12.227 -0.107 1 74.56 383 LEU A CA 1
ATOM 3056 C C . LEU A 1 383 ? 3.562 -11.844 1.369 1 74.56 383 LEU A C 1
ATOM 3058 O O . LEU A 1 383 ? 2.994 -10.828 1.772 1 74.56 383 LEU A O 1
ATOM 3062 N N . GLU A 1 384 ? 4.223 -12.547 2.131 1 70.25 384 GLU A N 1
ATOM 3063 C CA . GLU A 1 384 ? 4.367 -12.242 3.551 1 70.25 384 GLU A CA 1
ATOM 3064 C C . GLU A 1 384 ? 5.109 -10.922 3.76 1 70.25 384 GLU A C 1
ATOM 3066 O O . GLU A 1 384 ? 4.691 -10.094 4.57 1 70.25 384 GLU A O 1
ATOM 3071 N N . GLN A 1 385 ? 6.066 -10.797 3.002 1 68.75 385 GLN A N 1
ATOM 3072 C CA . GLN A 1 385 ? 6.895 -9.602 3.15 1 68.75 385 GLN A CA 1
ATOM 3073 C C . GLN A 1 385 ? 6.184 -8.367 2.604 1 68.75 385 GLN A C 1
ATOM 3075 O O . GLN A 1 385 ? 6.293 -7.281 3.172 1 68.75 385 GLN A O 1
ATOM 3080 N N . GLN A 1 386 ? 5.461 -8.523 1.506 1 67.88 386 GLN A N 1
ATOM 3081 C CA . GLN A 1 386 ? 4.688 -7.438 0.924 1 67.88 386 GLN A CA 1
ATOM 3082 C C . GLN A 1 386 ? 3.633 -6.926 1.903 1 67.88 386 GLN A C 1
ATOM 3084 O O . GLN A 1 386 ? 3.412 -5.719 2.012 1 67.88 386 GLN A O 1
ATOM 3089 N N . GLN A 1 387 ? 3.031 -7.867 2.492 1 65.56 387 GLN A N 1
ATOM 3090 C CA . GLN A 1 387 ? 2.027 -7.48 3.479 1 65.56 387 GLN A CA 1
ATOM 3091 C C . GLN A 1 387 ? 2.639 -6.613 4.574 1 65.56 387 GLN A C 1
ATOM 3093 O O . GLN A 1 387 ? 2.045 -5.617 4.988 1 65.56 387 GLN A O 1
ATOM 3098 N N . ILE A 1 388 ? 3.756 -7 4.98 1 60.41 388 ILE A N 1
ATOM 3099 C CA . ILE A 1 388 ? 4.449 -6.246 6.023 1 60.41 388 ILE A CA 1
ATOM 3100 C C . ILE A 1 388 ? 4.805 -4.855 5.504 1 60.41 388 ILE A C 1
ATOM 3102 O O . ILE A 1 388 ? 4.609 -3.857 6.203 1 60.41 388 ILE A O 1
ATOM 3106 N N . TRP A 1 389 ? 5.184 -4.906 4.297 1 61.88 389 TRP A N 1
ATOM 3107 C CA . TRP A 1 389 ? 5.574 -3.641 3.689 1 61.88 389 TRP A CA 1
ATOM 3108 C C . TRP A 1 389 ? 4.367 -2.717 3.537 1 61.88 389 TRP A C 1
ATOM 3110 O O . TRP A 1 389 ? 4.441 -1.53 3.865 1 61.88 389 TRP A O 1
ATOM 3120 N N . MET A 1 390 ? 3.301 -3.26 2.957 1 61.56 390 MET A N 1
ATOM 3121 C CA . MET A 1 390 ? 2.09 -2.467 2.762 1 61.56 390 MET A CA 1
ATOM 3122 C C . MET A 1 390 ? 1.582 -1.917 4.09 1 61.56 390 MET A C 1
ATOM 3124 O O . MET A 1 390 ? 1.209 -0.746 4.18 1 61.56 390 MET A O 1
ATOM 3128 N N . ARG A 1 391 ? 1.631 -2.758 5.035 1 61.59 391 ARG A N 1
ATOM 3129 C CA . ARG A 1 391 ? 1.207 -2.338 6.367 1 61.59 391 ARG A CA 1
ATOM 3130 C C . ARG A 1 391 ? 2.098 -1.22 6.898 1 61.59 391 ARG A C 1
ATOM 3132 O O . ARG A 1 391 ? 1.604 -0.247 7.473 1 61.59 391 ARG A O 1
ATOM 3139 N N . ASN A 1 392 ? 3.377 -1.403 6.703 1 54.78 392 ASN A N 1
ATOM 3140 C CA . ASN A 1 392 ? 4.324 -0.401 7.18 1 54.78 392 ASN A CA 1
ATOM 3141 C C . ASN A 1 392 ? 4.16 0.922 6.438 1 54.78 392 ASN A C 1
ATOM 3143 O O . ASN A 1 392 ? 4.203 1.991 7.047 1 54.78 392 ASN A O 1
ATOM 3147 N N . GLU A 1 393 ? 3.967 0.773 5.16 1 59.09 393 GLU A N 1
ATOM 3148 C CA . GLU A 1 393 ? 3.779 1.982 4.363 1 59.09 393 GLU A CA 1
ATOM 3149 C C . GLU A 1 393 ? 2.506 2.719 4.77 1 59.09 393 GLU A C 1
ATOM 3151 O O . GLU A 1 393 ? 2.492 3.949 4.855 1 59.09 393 GLU A O 1
ATOM 3156 N N . PHE A 1 394 ? 1.518 1.973 4.965 1 56.72 394 PHE A N 1
ATOM 3157 C CA . PHE A 1 394 ? 0.259 2.562 5.402 1 56.72 394 PHE A CA 1
ATOM 3158 C C . PHE A 1 394 ? 0.406 3.188 6.785 1 56.72 394 PHE A C 1
ATOM 3160 O O . PHE A 1 394 ? -0.088 4.289 7.027 1 56.72 394 PHE A O 1
ATOM 3167 N N . THR A 1 395 ? 1.127 2.463 7.566 1 55.28 395 THR A N 1
ATOM 3168 C CA . THR A 1 395 ? 1.361 2.996 8.906 1 55.28 395 THR A CA 1
ATOM 3169 C C . THR A 1 395 ? 2.18 4.281 8.836 1 55.28 395 THR A C 1
ATOM 3171 O O . THR A 1 395 ? 1.887 5.246 9.547 1 55.28 395 THR A O 1
ATOM 3174 N N . LEU A 1 396 ? 3.164 4.234 7.988 1 55.19 396 LEU A N 1
ATOM 3175 C CA . LEU A 1 396 ? 3.99 5.426 7.82 1 55.19 396 LEU A CA 1
ATOM 3176 C C . LEU A 1 396 ? 3.166 6.586 7.277 1 55.19 396 LEU A C 1
ATOM 3178 O O . LEU A 1 396 ? 3.301 7.719 7.746 1 55.19 396 LEU A O 1
ATOM 3182 N N . ALA A 1 397 ? 2.361 6.305 6.375 1 58.47 397 ALA A N 1
ATOM 3183 C CA . ALA A 1 397 ? 1.498 7.34 5.809 1 58.47 397 ALA A CA 1
ATOM 3184 C C . ALA A 1 397 ? 0.532 7.879 6.859 1 58.47 397 ALA A C 1
ATOM 3186 O O . ALA A 1 397 ? 0.307 9.094 6.938 1 58.47 397 ALA A O 1
ATOM 3187 N N . ARG A 1 398 ? 0.064 7.023 7.648 1 60.66 398 ARG A N 1
ATOM 3188 C CA . ARG A 1 398 ? -0.85 7.406 8.719 1 60.66 398 ARG A CA 1
ATOM 3189 C C . ARG A 1 398 ? -0.134 8.242 9.781 1 60.66 398 ARG A C 1
ATOM 3191 O O . ARG A 1 398 ? -0.681 9.227 10.273 1 60.66 398 ARG A O 1
ATOM 3198 N N . GLU A 1 399 ? 1.032 7.789 10.039 1 61.31 399 GLU A N 1
ATOM 3199 C CA . GLU A 1 399 ? 1.811 8.516 11.039 1 61.31 399 GLU A CA 1
ATOM 3200 C C . GLU A 1 399 ? 2.199 9.906 10.531 1 61.31 399 GLU A C 1
ATOM 3202 O O . GLU A 1 399 ? 2.162 10.875 11.281 1 61.31 399 GLU A O 1
ATOM 3207 N N . GLN A 1 400 ? 2.549 9.945 9.336 1 65.06 400 GLN A N 1
ATOM 3208 C CA . GLN A 1 400 ? 2.873 11.242 8.742 1 65.06 400 GLN A CA 1
ATOM 3209 C C . GLN A 1 400 ? 1.654 12.156 8.727 1 65.06 400 GLN A C 1
ATOM 3211 O O . GLN A 1 400 ? 1.764 13.352 9.023 1 65.06 400 GLN A O 1
ATOM 3216 N N . ALA A 1 401 ? 0.534 11.586 8.391 1 63.16 401 ALA A N 1
ATOM 3217 C CA . ALA A 1 401 ? -0.703 12.367 8.414 1 63.16 401 ALA A CA 1
ATOM 3218 C C . ALA A 1 401 ? -1.012 12.852 9.828 1 63.16 401 ALA A C 1
ATOM 3220 O O . ALA A 1 401 ? -1.422 14 10.016 1 63.16 401 ALA A O 1
ATOM 3221 N N . LYS A 1 402 ? -0.784 11.977 10.711 1 65.94 402 LYS A N 1
ATOM 3222 C CA . LYS A 1 402 ? -0.971 12.344 12.109 1 65.94 402 LYS A CA 1
ATOM 3223 C C . LYS A 1 402 ? -0.006 13.453 12.516 1 65.94 402 LYS A C 1
ATOM 3225 O O . LYS A 1 402 ? -0.4 14.406 13.188 1 65.94 402 LYS A O 1
ATOM 3230 N N . HIS A 1 403 ? 1.228 13.258 12.156 1 66.88 403 HIS A N 1
ATOM 3231 C CA . HIS A 1 403 ? 2.234 14.273 12.461 1 66.88 403 HIS A CA 1
ATOM 3232 C C . HIS A 1 403 ? 1.859 15.617 11.844 1 66.88 403 HIS A C 1
ATOM 3234 O O . HIS A 1 403 ? 1.976 16.656 12.5 1 66.88 403 HIS A O 1
ATOM 3240 N N . ASP A 1 404 ? 1.45 15.602 10.711 1 66.69 404 ASP A N 1
ATOM 3241 C CA . ASP A 1 404 ? 1.041 16.828 10.031 1 66.69 404 ASP A CA 1
ATOM 3242 C C . ASP A 1 404 ? -0.168 17.453 10.727 1 66.69 404 ASP A C 1
ATOM 3244 O O . ASP A 1 404 ? -0.236 18.688 10.875 1 66.69 404 ASP A O 1
ATOM 3248 N N . ARG A 1 405 ? -1.057 16.625 11.125 1 69.06 405 ARG A N 1
ATOM 3249 C CA . ARG A 1 405 ? -2.219 17.094 11.867 1 69.06 405 ARG A CA 1
ATOM 3250 C C . ARG A 1 405 ? -1.801 17.703 13.203 1 69.06 405 ARG A C 1
ATOM 3252 O O . ARG A 1 405 ? -2.301 18.766 13.586 1 69.06 405 ARG A O 1
ATOM 3259 N N . LEU A 1 406 ? -0.867 17.094 13.812 1 71.44 406 LEU A N 1
ATOM 3260 C CA . LEU A 1 406 ? -0.394 17.594 15.102 1 71.44 406 LEU A CA 1
ATOM 3261 C C . LEU A 1 406 ? 0.365 18.906 14.938 1 71.44 406 LEU A C 1
ATOM 3263 O O . LEU A 1 406 ? 0.213 19.812 15.758 1 71.44 406 LEU A O 1
ATOM 3267 N N . LYS A 1 407 ? 1.146 18.969 13.969 1 75.12 407 LYS A N 1
ATOM 3268 C CA . LYS A 1 407 ? 1.852 20.219 13.672 1 75.12 407 LYS A CA 1
ATOM 3269 C C . LYS A 1 407 ? 0.87 21.359 13.406 1 75.12 407 LYS A C 1
ATOM 3271 O O . LYS A 1 407 ? 1.048 22.469 13.906 1 75.12 407 LYS A O 1
ATOM 3276 N N . ALA A 1 408 ? -0.128 21.062 12.68 1 73.94 408 ALA A N 1
ATOM 3277 C CA . ALA A 1 408 ? -1.151 22.062 12.391 1 73.94 408 ALA A CA 1
ATOM 3278 C C . ALA A 1 408 ? -1.904 22.453 13.656 1 73.94 408 ALA A C 1
ATOM 3280 O O . ALA A 1 408 ? -2.174 23.641 13.891 1 73.94 408 ALA A O 1
ATOM 3281 N N . ALA A 1 409 ? -2.195 21.453 14.43 1 75.38 409 ALA A N 1
ATOM 3282 C CA . ALA A 1 409 ? -2.877 21.719 15.695 1 75.38 409 ALA A CA 1
ATOM 3283 C C . ALA A 1 409 ? -2.006 22.578 16.609 1 75.38 409 ALA A C 1
ATOM 3285 O O . ALA A 1 409 ? -2.502 23.484 17.281 1 75.38 409 ALA A O 1
ATOM 3286 N N . HIS A 1 410 ? -0.738 22.312 16.594 1 77.62 410 HIS A N 1
ATOM 3287 C CA . HIS A 1 410 ? 0.199 23.094 17.391 1 77.62 410 HIS A CA 1
ATOM 3288 C C . HIS A 1 410 ? 0.296 24.531 16.875 1 77.62 410 HIS A C 1
ATOM 3290 O O . HIS A 1 410 ? 0.343 25.469 17.672 1 77.62 410 HIS A O 1
ATOM 3296 N N . ALA A 1 411 ? 0.355 24.672 15.672 1 78.62 411 ALA A N 1
ATOM 3297 C CA . ALA A 1 411 ? 0.405 26 15.07 1 78.62 411 ALA A CA 1
ATOM 3298 C C . ALA A 1 411 ? -0.858 26.797 15.391 1 78.62 411 ALA A C 1
ATOM 3300 O O . ALA A 1 411 ? -0.791 27.984 15.68 1 78.62 411 ALA A O 1
ATOM 3301 N N . LEU A 1 412 ? -1.934 26.109 15.398 1 80.25 412 LEU A N 1
ATOM 3302 C CA . LEU A 1 412 ? -3.199 26.734 15.758 1 80.25 412 LEU A CA 1
ATOM 3303 C C . LEU A 1 412 ? -3.201 27.141 17.234 1 80.25 412 LEU A C 1
ATOM 3305 O O . LEU A 1 412 ? -3.646 28.25 17.562 1 80.25 412 LEU A O 1
ATOM 3309 N N . GLN A 1 413 ? -2.686 26.312 18 1 80.81 413 GLN A N 1
ATOM 3310 C CA . GLN A 1 413 ? -2.621 26.609 19.422 1 80.81 413 GLN A CA 1
ATOM 3311 C C . GLN A 1 413 ? -1.682 27.781 19.703 1 80.81 413 GLN A C 1
ATOM 3313 O O . GLN A 1 413 ? -1.991 28.656 20.5 1 80.81 413 GLN A O 1
ATOM 3318 N N . GLN A 1 414 ? -0.555 27.781 19.047 1 80.5 414 GLN A N 1
ATOM 3319 C CA . GLN A 1 414 ? 0.398 28.891 19.188 1 80.5 414 GLN A CA 1
ATOM 3320 C C . GLN A 1 414 ? -0.211 30.203 18.734 1 80.5 414 GLN A C 1
ATOM 3322 O O . GLN A 1 414 ? -0.043 31.234 19.391 1 80.5 414 GLN A O 1
ATOM 3327 N N . GLN A 1 415 ? -0.951 30.156 17.703 1 79.56 415 GLN A N 1
ATOM 3328 C CA . GLN A 1 415 ? -1.592 31.359 17.203 1 79.56 415 GLN A CA 1
ATOM 3329 C C . GLN A 1 415 ? -2.676 31.844 18.172 1 79.56 415 GLN A C 1
ATOM 3331 O O . GLN A 1 415 ? -2.848 33.062 18.359 1 79.56 415 GLN A O 1
ATOM 3336 N N . LYS A 1 416 ? -3.307 30.938 18.75 1 80.81 416 LYS A N 1
ATOM 3337 C CA . LYS A 1 416 ? -4.309 31.281 19.75 1 80.81 416 LYS A CA 1
ATOM 3338 C C . LYS A 1 416 ? -3.668 31.938 20.969 1 80.81 416 LYS A C 1
ATOM 3340 O O . LYS A 1 416 ? -4.191 32.906 21.5 1 80.81 416 LYS A O 1
ATOM 3345 N N . LEU A 1 417 ? -2.541 31.469 21.344 1 79.94 417 LEU A N 1
ATOM 3346 C CA . LEU A 1 417 ? -1.83 32.031 22.484 1 79.94 417 LEU A CA 1
ATOM 3347 C C . LEU A 1 417 ? -1.329 33.438 22.156 1 79.94 417 LEU A C 1
ATOM 3349 O O . LEU A 1 417 ? -1.453 34.344 22.984 1 79.94 417 LEU A O 1
ATOM 3353 N N . GLU A 1 418 ? -0.864 33.625 21.031 1 80.75 418 GLU A N 1
ATOM 3354 C CA . GLU A 1 418 ? -0.391 34.938 20.609 1 80.75 418 GLU A CA 1
ATOM 3355 C C . GLU A 1 418 ? -1.538 35.938 20.531 1 80.75 418 GLU A C 1
ATOM 3357 O O . GLU A 1 418 ? -1.38 37.094 20.906 1 80.75 418 GLU A O 1
ATOM 3362 N N . ARG A 1 419 ? -2.646 35.438 20.172 1 78.25 419 ARG A N 1
ATOM 3363 C CA . ARG A 1 419 ? -3.84 36.25 20.141 1 78.25 419 ARG A CA 1
ATOM 3364 C C . ARG A 1 419 ? -4.238 36.719 21.547 1 78.25 419 ARG A C 1
ATOM 3366 O O . ARG A 1 419 ? -4.512 37.875 21.781 1 78.25 419 ARG A O 1
ATOM 3373 N N . LEU A 1 420 ? -4.195 35.844 22.391 1 80.81 420 LEU A N 1
ATOM 3374 C CA . LEU A 1 420 ? -4.609 36.156 23.766 1 80.81 420 LEU A CA 1
ATOM 3375 C C . LEU A 1 420 ? -3.66 37.188 24.406 1 80.81 420 LEU A C 1
ATOM 3377 O O . LEU A 1 420 ? -4.102 38.094 25.109 1 80.81 420 LEU A O 1
ATOM 3381 N N . VAL A 1 421 ? -2.393 37.062 24.078 1 81.19 421 VAL A N 1
ATOM 3382 C CA . VAL A 1 421 ? -1.405 38 24.641 1 81.19 421 VAL A CA 1
ATOM 3383 C C . VAL A 1 421 ? -1.603 39.375 24.047 1 81.19 421 VAL A C 1
ATOM 3385 O O . VAL A 1 421 ? -1.585 40.375 24.781 1 81.19 421 VAL A O 1
ATOM 3388 N N . GLU A 1 422 ? -1.897 39.438 22.797 1 82.56 422 GLU A N 1
ATOM 3389 C CA . GLU A 1 422 ? -2.07 40.719 22.125 1 82.56 422 GLU A CA 1
ATOM 3390 C C . GLU A 1 422 ? -3.352 41.406 22.594 1 82.56 422 GLU A C 1
ATOM 3392 O O . GLU A 1 422 ? -3.355 42.625 22.859 1 82.56 422 GLU A O 1
ATOM 3397 N N . VAL A 1 423 ? -4.375 40.688 22.75 1 81.44 423 VAL A N 1
ATOM 3398 C CA . VAL A 1 423 ? -5.648 41.25 23.203 1 81.44 423 VAL A CA 1
ATOM 3399 C C . VAL A 1 423 ? -5.527 41.719 24.641 1 81.44 423 VAL A C 1
ATOM 3401 O O . VAL A 1 423 ? -6.055 42.781 25 1 81.44 423 VAL A O 1
ATOM 3404 N N . ARG A 1 424 ? -4.797 41.031 25.422 1 79.38 424 ARG A N 1
ATOM 3405 C CA . ARG A 1 424 ? -4.605 41.438 26.812 1 79.38 424 ARG A CA 1
ATOM 3406 C C . ARG A 1 424 ? -3.83 42.75 26.922 1 79.38 424 ARG A C 1
ATOM 3408 O O . ARG A 1 424 ? -4.141 43.594 27.766 1 79.38 424 ARG A O 1
ATOM 3415 N N . PHE A 1 425 ? -2.967 42.969 26 1 82.19 425 PHE A N 1
ATOM 3416 C CA . PHE A 1 425 ? -2.178 44.188 25.984 1 82.19 425 PHE A CA 1
ATOM 3417 C C . PHE A 1 425 ? -3.057 45.375 25.688 1 82.19 425 PHE A C 1
ATOM 3419 O O . PHE A 1 425 ? -3.045 46.375 26.422 1 82.19 425 PHE A O 1
ATOM 3426 N N . TRP A 1 426 ? -3.854 45.156 24.719 1 82.5 426 TRP A N 1
ATOM 3427 C CA . TRP A 1 426 ? -4.703 46.25 24.312 1 82.5 426 TRP A CA 1
ATOM 3428 C C . TRP A 1 426 ? -5.793 46.531 25.344 1 82.5 426 TRP A C 1
ATOM 3430 O O . TRP A 1 426 ? -6.113 47.688 25.641 1 82.5 426 TRP A O 1
ATOM 3440 N N . ARG A 1 427 ? -6.203 45.438 25.875 1 80.31 427 ARG A N 1
ATOM 3441 C CA . ARG A 1 427 ? -7.199 45.562 26.922 1 80.31 427 ARG A CA 1
ATOM 3442 C C . ARG A 1 427 ? -6.621 46.281 28.141 1 80.31 427 ARG A C 1
ATOM 3444 O O . ARG A 1 427 ? -7.258 47.156 28.703 1 80.31 427 ARG A O 1
ATOM 3451 N N . ASN A 1 428 ? -5.375 46.062 28.484 1 81.06 428 ASN A N 1
ATOM 3452 C CA . ASN A 1 428 ? -4.723 46.719 29.625 1 81.06 428 ASN A CA 1
ATOM 3453 C C . ASN A 1 428 ? -4.426 48.188 29.328 1 81.06 428 ASN A C 1
ATOM 3455 O O . ASN A 1 428 ? -4.539 49.031 30.219 1 81.06 428 ASN A O 1
ATOM 3459 N N . LEU A 1 429 ? -4.25 48.438 28.125 1 83.44 429 LEU A N 1
ATOM 3460 C CA . LEU A 1 429 ? -3.994 49.812 27.719 1 83.44 429 LEU A CA 1
ATOM 3461 C C . LEU A 1 429 ? -5.27 50.656 27.797 1 83.44 429 LEU A C 1
ATOM 3463 O O . LEU A 1 429 ? -5.234 51.781 28.25 1 83.44 429 LEU A O 1
ATOM 3467 N N . VAL A 1 430 ? -6.352 50.062 27.516 1 82.44 430 VAL A N 1
ATOM 3468 C CA . VAL A 1 430 ? -7.645 50.719 27.609 1 82.44 430 VAL A CA 1
ATOM 3469 C C . VAL A 1 430 ? -7.984 51 29.078 1 82.44 430 VAL A C 1
ATOM 3471 O O . VAL A 1 430 ? -8.43 52.062 29.438 1 82.44 430 VAL A O 1
ATOM 3474 N N . TYR A 1 431 ? -7.641 50.094 29.891 1 81.06 431 TYR A N 1
ATOM 3475 C CA . TYR A 1 431 ? -7.883 50.25 31.328 1 81.06 431 TYR A CA 1
ATOM 3476 C C . TYR A 1 431 ? -7 51.375 31.906 1 81.06 431 TYR A C 1
ATOM 3478 O O . TYR A 1 431 ? -7.465 52.188 32.688 1 81.06 431 TYR A O 1
ATOM 3486 N N . ALA A 1 432 ? -5.816 51.469 31.422 1 82.81 432 ALA A N 1
ATOM 3487 C CA . ALA A 1 432 ? -4.879 52.469 31.906 1 82.81 432 ALA A CA 1
ATOM 3488 C C . ALA A 1 432 ? -5.293 53.875 31.469 1 82.81 432 ALA A C 1
ATOM 3490 O O . ALA A 1 432 ? -5.301 54.812 32.281 1 82.81 432 ALA A O 1
ATOM 3491 N N . LEU A 1 433 ? -5.797 53.969 30.281 1 81.38 433 LEU A N 1
ATOM 3492 C CA . LEU A 1 433 ? -6.211 55.25 29.75 1 81.38 433 LEU A CA 1
ATOM 3493 C C . LEU A 1 433 ? -7.52 55.719 30.406 1 81.38 433 LEU A C 1
ATOM 3495 O O . LEU A 1 433 ? -7.684 56.875 30.703 1 81.38 433 LEU A O 1
ATOM 3499 N N . GLY A 1 434 ? -8.289 54.688 30.656 1 79.62 434 GLY A N 1
ATOM 3500 C CA . GLY A 1 434 ? -9.516 54.969 31.375 1 79.62 434 GLY A CA 1
ATOM 3501 C C . GLY A 1 434 ? -9.281 55.469 32.781 1 79.62 434 GLY A C 1
ATOM 3502 O O . GLY A 1 434 ? -9.922 56.406 33.25 1 79.62 434 GLY A O 1
ATOM 3503 N N . LEU A 1 435 ? -8.258 54.969 33.406 1 81.44 435 LEU A N 1
ATOM 3504 C CA . LEU A 1 435 ? -7.898 55.375 34.75 1 81.44 435 LEU A CA 1
ATOM 3505 C C . LEU A 1 435 ? -7.297 56.781 34.781 1 81.44 435 LEU A C 1
ATOM 3507 O O . LEU A 1 435 ? -7.617 57.594 35.656 1 81.44 435 LEU A O 1
ATOM 3511 N N . VAL A 1 436 ? -6.598 57.094 33.781 1 80.88 436 VAL A N 1
ATOM 3512 C CA . VAL A 1 436 ? -5.977 58.438 33.688 1 80.88 436 VAL A CA 1
ATOM 3513 C C . VAL A 1 436 ? -7.051 59.469 33.438 1 80.88 436 VAL A C 1
ATOM 3515 O O . VAL A 1 436 ? -7.035 60.531 34.062 1 80.88 436 VAL A O 1
ATOM 3518 N N . LEU A 1 437 ? -8 59.125 32.688 1 79.12 437 LEU A N 1
ATOM 3519 C CA . LEU A 1 437 ? -9.102 60.062 32.375 1 79.12 437 LEU A CA 1
ATOM 3520 C C . LEU A 1 437 ? -9.945 60.312 33.625 1 79.12 437 LEU A C 1
ATOM 3522 O O . LEU A 1 437 ? -10.336 61.438 33.906 1 79.12 437 LEU A O 1
ATOM 3526 N N . ALA A 1 438 ? -10.062 59.281 34.375 1 80.19 438 ALA A N 1
ATOM 3527 C CA . ALA A 1 438 ? -10.828 59.406 35.625 1 80.19 438 ALA A CA 1
ATOM 3528 C C . ALA A 1 438 ? -10.086 60.25 36.625 1 80.19 438 ALA A C 1
ATOM 3530 O O . ALA A 1 438 ? -10.695 61.125 37.281 1 80.19 438 ALA A O 1
ATOM 3531 N N . LEU A 1 439 ? -8.828 60.219 36.656 1 80.75 439 LEU A N 1
ATOM 3532 C CA . LEU A 1 439 ? -8.016 60.969 37.594 1 80.75 439 LEU A CA 1
ATOM 3533 C C . LEU A 1 439 ? -7.953 62.438 37.188 1 80.75 439 LEU A C 1
ATOM 3535 O O . LEU A 1 439 ? -8.055 63.344 38.062 1 80.75 439 LEU A O 1
ATOM 3539 N N . LEU A 1 440 ? -7.941 62.688 35.969 1 77.56 440 LEU A N 1
ATOM 3540 C CA . LEU A 1 440 ? -7.918 64.062 35.469 1 77.56 440 LEU A CA 1
ATOM 3541 C C . LEU A 1 440 ? -9.25 64.75 35.719 1 77.56 440 LEU A C 1
ATOM 3543 O O . LEU A 1 440 ? -9.289 65.938 36.062 1 77.56 440 LEU A O 1
ATOM 3547 N N . ALA A 1 441 ? -10.266 63.969 35.625 1 77.19 441 ALA A N 1
ATOM 3548 C CA . ALA A 1 441 ? -11.602 64.5 35.875 1 77.19 441 ALA A CA 1
ATOM 3549 C C . ALA A 1 441 ? -11.773 64.875 37.344 1 77.19 441 ALA A C 1
ATOM 3551 O O . ALA A 1 441 ? -12.305 65.938 37.656 1 77.19 441 ALA A O 1
ATOM 3552 N N . VAL A 1 442 ? -11.195 64.188 38.219 1 73.75 442 VAL A N 1
ATOM 3553 C CA . VAL A 1 442 ? -11.289 64.438 39.656 1 73.75 442 VAL A CA 1
ATOM 3554 C C . VAL A 1 442 ? -10.43 65.625 40.031 1 73.75 442 VAL A C 1
ATOM 3556 O O . VAL A 1 442 ? -10.859 66.5 40.781 1 73.75 442 VAL A O 1
ATOM 3559 N N . ALA A 1 443 ? -9.32 65.75 39.406 1 73.75 443 ALA A N 1
ATOM 3560 C CA . ALA A 1 443 ? -8.422 66.875 39.656 1 73.75 443 ALA A CA 1
ATOM 3561 C C . ALA A 1 443 ? -9.008 68.188 39.156 1 73.75 443 ALA A C 1
ATOM 3563 O O . ALA A 1 443 ? -8.914 69.188 39.812 1 73.75 443 ALA A O 1
ATOM 3564 N N . TRP A 1 444 ? -9.68 68.062 38.062 1 71.25 444 TRP A N 1
ATOM 3565 C CA . TRP A 1 444 ? -10.328 69.25 37.469 1 71.25 444 TRP A CA 1
ATOM 3566 C C . TRP A 1 444 ? -11.469 69.75 38.344 1 71.25 444 TRP A C 1
ATOM 3568 O O . TRP A 1 444 ? -11.586 70.938 38.625 1 71.25 444 TRP A O 1
ATOM 3578 N N . LEU A 1 445 ? -12.188 68.812 38.938 1 69.56 445 LEU A N 1
ATOM 3579 C CA . LEU A 1 445 ? -13.312 69.188 39.781 1 69.56 445 LEU A CA 1
ATOM 3580 C C . LEU A 1 445 ? -12.828 69.75 41.094 1 69.56 445 LEU A C 1
ATOM 3582 O O . LEU A 1 445 ? -13.406 70.75 41.594 1 69.56 445 LEU A O 1
ATOM 3586 N N . ALA A 1 446 ? -11.656 69.375 41.531 1 71.5 446 ALA A N 1
ATOM 3587 C CA . ALA A 1 446 ? -11.094 69.875 42.781 1 71.5 446 ALA A CA 1
ATOM 3588 C C . ALA A 1 446 ? -10.484 71.25 42.625 1 71.5 446 ALA A C 1
ATOM 3590 O O . ALA A 1 446 ? -10.656 72.125 43.469 1 71.5 446 ALA A O 1
ATOM 3591 N N . ALA A 1 447 ? -9.891 71.562 41.562 1 69.31 447 ALA A N 1
ATOM 3592 C CA . ALA A 1 447 ? -9.25 72.875 41.281 1 69.31 447 ALA A CA 1
ATOM 3593 C C . ALA A 1 447 ? -10.281 73.938 41.062 1 69.31 447 ALA A C 1
ATOM 3595 O O . ALA A 1 447 ? -10.141 75.062 41.562 1 69.31 447 ALA A O 1
ATOM 3596 N N . HIS A 1 448 ? -11.289 73.625 40.344 1 66.38 448 HIS A N 1
ATOM 3597 C CA . HIS A 1 448 ? -12.359 74.625 40.094 1 66.38 448 HIS A CA 1
ATOM 3598 C C . HIS A 1 448 ? -13.07 75 41.375 1 66.38 448 HIS A C 1
ATOM 3600 O O . HIS A 1 448 ? -13.391 76.188 41.594 1 66.38 448 HIS A O 1
ATOM 3606 N N . SER A 1 449 ? -13.102 74.188 42.312 1 64.25 449 SER A N 1
ATOM 3607 C CA . SER A 1 449 ? -13.773 74.438 43.562 1 64.25 449 SER A CA 1
ATOM 3608 C C . SER A 1 449 ? -12.93 75.312 44.469 1 64.25 449 SER A C 1
ATOM 3610 O O . SER A 1 449 ? -13.453 76.25 45.125 1 64.25 449 SER A O 1
ATOM 3612 N N . ARG A 1 450 ? -11.648 75.375 44.406 1 61.19 450 ARG A N 1
ATOM 3613 C CA . ARG A 1 450 ? -10.75 76.125 45.25 1 61.19 450 ARG A CA 1
ATOM 3614 C C . ARG A 1 450 ? -10.648 77.562 44.781 1 61.19 450 ARG A C 1
ATOM 3616 O O . ARG A 1 450 ? -10.656 78.5 45.594 1 61.19 450 ARG A O 1
ATOM 3623 N N . GLN A 1 451 ? -10.5 77.812 43.625 1 58.94 451 GLN A N 1
ATOM 3624 C CA . GLN A 1 451 ? -10.406 79.125 43.062 1 58.94 451 GLN A CA 1
ATOM 3625 C C . GLN A 1 451 ? -11.68 79.938 43.281 1 58.94 451 GLN A C 1
ATOM 3627 O O . GLN A 1 451 ? -11.625 81.125 43.656 1 58.94 451 GLN A O 1
ATOM 3632 N N . LEU A 1 452 ? -12.766 79.438 43.188 1 59.88 452 LEU A N 1
ATOM 3633 C CA . LEU A 1 452 ? -14.039 80.125 43.438 1 59.88 452 LEU A CA 1
ATOM 3634 C C . LEU A 1 452 ? -14.164 80.5 44.906 1 59.88 452 LEU A C 1
ATOM 3636 O O . LEU A 1 452 ? -14.688 81.562 45.188 1 59.88 452 LEU A O 1
ATOM 3640 N N . ARG A 1 453 ? -13.422 79.875 45.719 1 59.34 453 ARG A N 1
ATOM 3641 C CA . ARG A 1 453 ? -13.492 80.188 47.156 1 59.34 453 ARG A CA 1
ATOM 3642 C C . ARG A 1 453 ? -12.594 81.375 47.5 1 59.34 453 ARG A C 1
ATOM 3644 O O . ARG A 1 453 ? -12.984 82.25 48.281 1 59.34 453 ARG A O 1
ATOM 3651 N N . ALA A 1 454 ? -11.492 81.438 46.906 1 57.84 454 ALA A N 1
ATOM 3652 C CA . ALA A 1 454 ? -10.547 82.562 47.188 1 57.84 454 ALA A CA 1
ATOM 3653 C C . ALA A 1 454 ? -11.055 83.875 46.688 1 57.84 454 ALA A C 1
ATOM 3655 O O . ALA A 1 454 ? -10.953 84.875 47.375 1 57.84 454 ALA A O 1
ATOM 3656 N N . LEU A 1 455 ? -11.57 83.938 45.531 1 56.38 455 LEU A N 1
ATOM 3657 C CA . LEU A 1 455 ? -12.086 85.125 44.938 1 56.38 455 LEU A CA 1
ATOM 3658 C C . LEU A 1 455 ? -13.305 85.625 45.719 1 56.38 455 LEU A C 1
ATOM 3660 O O . LEU A 1 455 ? -13.508 86.875 45.844 1 56.38 455 LEU A O 1
ATOM 3664 N N . ALA A 1 456 ? -13.852 84.75 46.406 1 59.72 456 ALA A N 1
ATOM 3665 C CA . ALA A 1 456 ? -15.125 85.125 47.031 1 59.72 456 ALA A CA 1
ATOM 3666 C C . ALA A 1 456 ? -14.938 85.562 48.469 1 59.72 456 ALA A C 1
ATOM 3668 O O . ALA A 1 456 ? -15.766 86.25 49.031 1 59.72 456 ALA A O 1
ATOM 3669 N N . PHE A 1 457 ? -13.516 85.375 48.969 1 66.25 457 PHE A N 1
ATOM 3670 C CA . PHE A 1 457 ? -13.547 85.5 50.438 1 66.25 457 PHE A CA 1
ATOM 3671 C C . PHE A 1 457 ? -12.391 86.312 50.938 1 66.25 457 PHE A C 1
ATOM 3673 O O . PHE A 1 457 ? -12.242 86.562 52.125 1 66.25 457 PHE A O 1
ATOM 3680 N N . THR A 1 458 ? -11.469 86.938 50.062 1 75.25 458 THR A N 1
ATOM 3681 C CA . THR A 1 458 ? -10.32 87.75 50.531 1 75.25 458 THR A CA 1
ATOM 3682 C C . THR A 1 458 ? -10.25 89.062 49.844 1 75.25 458 THR A C 1
ATOM 3684 O O . THR A 1 458 ? -10.625 89.188 48.688 1 75.25 458 THR A O 1
ATOM 3687 N N . ASP A 1 459 ? -9.82 90.188 50.75 1 75 459 ASP A N 1
ATOM 3688 C CA . ASP A 1 459 ? -9.578 91.5 50.188 1 75 459 ASP A CA 1
ATOM 3689 C C . ASP A 1 459 ? -8.305 91.5 49.344 1 75 459 ASP A C 1
ATOM 3691 O O . ASP A 1 459 ? -7.234 91.125 49.812 1 75 459 ASP A O 1
ATOM 3695 N N . GLU A 1 460 ? -8.281 91.938 48.188 1 70.69 460 GLU A N 1
ATOM 3696 C CA . GLU A 1 460 ? -7.191 91.812 47.219 1 70.69 460 GLU A CA 1
ATOM 3697 C C . GLU A 1 460 ? -6.012 92.688 47.625 1 70.69 460 GLU A C 1
ATOM 3699 O O . GLU A 1 460 ? -4.855 92.312 47.406 1 70.69 460 GLU A O 1
ATOM 3704 N N . LEU A 1 461 ? -6.332 93.812 48.312 1 75.88 461 LEU A N 1
ATOM 3705 C CA . LEU A 1 461 ? -5.285 94.75 48.625 1 75.88 461 LEU A CA 1
ATOM 3706 C C . LEU A 1 461 ? -4.508 94.312 49.875 1 75.88 461 LEU A C 1
ATOM 3708 O O . LEU A 1 461 ? -3.275 94.375 49.875 1 75.88 461 LEU A O 1
ATOM 3712 N N . THR A 1 462 ? -5.16 93.938 50.906 1 85.38 462 THR A N 1
ATOM 3713 C CA . THR A 1 462 ? -4.543 93.75 52.219 1 85.38 462 THR A CA 1
ATOM 3714 C C . THR A 1 462 ? -4.434 92.25 52.531 1 85.38 462 THR A C 1
ATOM 3716 O O . THR A 1 462 ? -3.709 91.875 53.438 1 85.38 462 THR A O 1
ATOM 3719 N N . GLY A 1 463 ? -5.211 91.312 51.75 1 81.25 463 GLY A N 1
ATOM 3720 C CA . GLY A 1 463 ? -5.137 89.875 51.969 1 81.25 463 GLY A CA 1
ATOM 3721 C C . GLY A 1 463 ? -5.988 89.438 53.156 1 81.25 463 GLY A C 1
ATOM 3722 O O . GLY A 1 463 ? -6.023 88.25 53.469 1 81.25 463 GLY A O 1
ATOM 3723 N N . ILE A 1 464 ? -6.598 90.375 53.75 1 86.06 464 ILE A N 1
ATOM 3724 C CA . ILE A 1 464 ? -7.438 90 54.875 1 86.06 464 ILE A CA 1
ATOM 3725 C C . ILE A 1 464 ? -8.852 89.688 54.406 1 86.06 464 ILE A C 1
ATOM 3727 O O . ILE A 1 464 ? -9.117 89.688 53.188 1 86.06 464 ILE A O 1
ATOM 3731 N N . LYS A 1 465 ? -9.648 89.188 55.344 1 85.75 465 LYS A N 1
ATOM 3732 C CA . LYS A 1 465 ? -11.023 88.812 55 1 85.75 465 LYS A CA 1
ATOM 3733 C C . LYS A 1 465 ? -11.758 90.062 54.406 1 85.75 465 LYS A C 1
ATOM 3735 O O . LYS A 1 465 ? -11.594 91.188 54.906 1 85.75 465 LYS A O 1
ATOM 3740 N N . ASN A 1 466 ? -12.484 89.812 53.375 1 80.69 466 ASN A N 1
ATOM 3741 C CA . ASN A 1 466 ? -13.297 90.938 52.812 1 80.69 466 ASN A CA 1
ATOM 3742 C C . ASN A 1 466 ? -14.586 91.125 53.625 1 80.69 466 ASN A C 1
ATOM 3744 O O . ASN A 1 466 ? -14.859 90.375 54.562 1 80.69 466 ASN A O 1
ATOM 3748 N N . ARG A 1 467 ? -15.305 92.188 53.344 1 80.62 467 ARG A N 1
ATOM 3749 C CA . ARG A 1 467 ? -16.516 92.562 54.094 1 80.62 467 ARG A CA 1
ATOM 3750 C C . ARG A 1 467 ? -17.453 91.375 54.219 1 80.62 467 ARG A C 1
ATOM 3752 O O . ARG A 1 467 ? -17.938 91.062 55.312 1 80.62 467 ARG A O 1
ATOM 3759 N N . ARG A 1 468 ? -17.578 90.562 53.062 1 76.25 468 ARG A N 1
ATOM 3760 C CA . ARG A 1 468 ? -18.5 89.438 53.062 1 76.25 468 ARG A CA 1
ATOM 3761 C C . ARG A 1 468 ? -18.031 88.375 54.031 1 76.25 468 ARG A C 1
ATOM 3763 O O . ARG A 1 468 ? -18.828 87.812 54.844 1 76.25 468 ARG A O 1
ATOM 3770 N N . ARG A 1 469 ? -16.812 88.188 54 1 81.31 469 ARG A N 1
ATOM 3771 C CA . ARG A 1 469 ? -16.25 87.062 54.812 1 81.31 469 ARG A CA 1
ATOM 3772 C C . ARG A 1 469 ? -16.234 87.438 56.281 1 81.31 469 ARG A C 1
ATOM 3774 O O . ARG A 1 469 ? -16.531 86.625 57.125 1 81.31 469 ARG A O 1
ATOM 3781 N N . ILE A 1 470 ? -15.852 88.562 56.5 1 90.06 470 ILE A N 1
ATOM 3782 C CA . ILE A 1 470 ? -15.727 89 57.906 1 90.06 470 ILE A CA 1
ATOM 3783 C C . ILE A 1 470 ? -17.125 89.062 58.531 1 90.06 470 ILE A C 1
ATOM 3785 O O . ILE A 1 470 ? -17.312 88.75 59.719 1 90.06 470 ILE A O 1
ATOM 3789 N N . MET A 1 471 ? -18.047 89.562 57.812 1 87 471 MET A N 1
ATOM 3790 C CA . MET A 1 471 ? -19.422 89.688 58.312 1 87 471 MET A CA 1
ATOM 3791 C C . MET A 1 471 ? -20 88.312 58.562 1 87 471 MET A C 1
ATOM 3793 O O . MET A 1 471 ? -20.672 88.062 59.562 1 87 471 MET A O 1
ATOM 3797 N N . ALA A 1 472 ? -19.672 87.375 57.625 1 86.25 472 ALA A N 1
ATOM 3798 C CA . ALA A 1 472 ? -20.141 86 57.781 1 86.25 472 ALA A CA 1
ATOM 3799 C C . ALA A 1 472 ? -19.5 85.375 59 1 86.25 472 ALA A C 1
ATOM 3801 O O . ALA A 1 472 ? -20.188 84.688 59.781 1 86.25 472 ALA A O 1
ATOM 3802 N N . ARG A 1 473 ? -18.281 85.625 59.156 1 89.69 473 ARG A N 1
ATOM 3803 C CA . ARG A 1 473 ? -17.562 85.062 60.281 1 89.69 473 ARG A CA 1
ATOM 3804 C C . ARG A 1 473 ? -18.078 85.688 61.594 1 89.69 473 ARG A C 1
ATOM 3806 O O . ARG A 1 473 ? -18.219 85 62.594 1 89.69 473 ARG A O 1
ATOM 3813 N N . GLY A 1 474 ? -18.297 86.875 61.562 1 93.12 474 GLY A N 1
ATOM 3814 C CA . GLY A 1 474 ? -18.797 87.625 62.719 1 93.12 474 GLY A CA 1
ATOM 3815 C C . GLY A 1 474 ? -20.172 87.125 63.156 1 93.12 474 GLY A C 1
ATOM 3816 O O . GLY A 1 474 ? -20.438 87 64.375 1 93.12 474 GLY A O 1
ATOM 3817 N N . ALA A 1 475 ? -21.062 86.938 62.25 1 91 475 ALA A N 1
ATOM 3818 C CA . ALA A 1 475 ? -22.391 86.438 62.562 1 91 475 ALA A CA 1
ATOM 3819 C C . ALA A 1 475 ? -22.328 85.062 63.25 1 91 475 ALA A C 1
ATOM 3821 O O . ALA A 1 475 ? -23.047 84.812 64.188 1 91 475 ALA A O 1
ATOM 3822 N N . GLY A 1 476 ? -21.406 84.25 62.719 1 89.25 476 GLY A N 1
ATOM 3823 C CA . GLY A 1 476 ? -21.188 83 63.344 1 89.25 476 GLY A CA 1
ATOM 3824 C C . GLY A 1 476 ? -20.625 83.062 64.75 1 89.25 476 GLY A C 1
ATOM 3825 O O . GLY A 1 476 ? -21.094 82.375 65.625 1 89.25 476 GLY A O 1
ATOM 3826 N N . MET A 1 477 ? -19.688 83.938 64.875 1 92.56 477 MET A N 1
ATOM 3827 C CA . MET A 1 477 ? -19.047 84.125 66.188 1 92.56 477 MET A CA 1
ATOM 3828 C C . MET A 1 477 ? -20.031 84.688 67.188 1 92.56 477 MET A C 1
ATOM 3830 O O . MET A 1 477 ? -20.016 84.312 68.375 1 92.56 477 MET A O 1
ATOM 3834 N N . LEU A 1 478 ? -20.812 85.562 66.75 1 94.06 478 LEU A N 1
ATOM 3835 C CA . LEU A 1 478 ? -21.812 86.188 67.625 1 94.06 478 LEU A CA 1
ATOM 3836 C C . LEU A 1 478 ? -22.828 85.125 68.125 1 94.06 478 LEU A C 1
ATOM 3838 O O . LEU A 1 478 ? -23.172 85.125 69.312 1 94.06 478 LEU A O 1
ATOM 3842 N N . SER A 1 479 ? -23.281 84.312 67.125 1 92.19 479 SER A N 1
ATOM 3843 C CA . SER A 1 479 ? -24.234 83.25 67.5 1 92.19 479 SER A CA 1
ATOM 3844 C C . SER A 1 479 ? -23.641 82.312 68.5 1 92.19 479 SER A C 1
ATOM 3846 O O . SER A 1 479 ? -24.328 81.875 69.438 1 92.19 479 SER A O 1
ATOM 3848 N N . LYS A 1 480 ? -22.453 82 68.375 1 90.56 480 LYS A N 1
ATOM 3849 C CA . LYS A 1 480 ? -21.766 81.125 69.312 1 90.56 480 LYS A CA 1
ATOM 3850 C C . LYS A 1 480 ? -21.609 81.812 70.688 1 90.56 480 LYS A C 1
ATOM 3852 O O . LYS A 1 480 ? -21.812 81.125 71.688 1 90.56 480 LYS A O 1
ATOM 3857 N N . ALA A 1 481 ? -21.266 82.938 70.688 1 93.12 481 ALA A N 1
ATOM 3858 C CA . ALA A 1 481 ? -21.078 83.688 71.938 1 93.12 481 ALA A CA 1
ATOM 3859 C C . ALA A 1 481 ? -22.391 83.75 72.688 1 93.12 481 ALA A C 1
ATOM 3861 O O . ALA A 1 481 ? -22.406 83.625 73.938 1 93.12 481 ALA A O 1
ATOM 3862 N N . ARG A 1 482 ? -23.422 84 72.062 1 91.38 482 ARG A N 1
ATOM 3863 C CA . ARG A 1 482 ? -24.734 84.062 72.625 1 91.38 482 ARG A CA 1
ATOM 3864 C C . ARG A 1 482 ? -25.141 82.75 73.25 1 91.38 482 ARG A C 1
ATOM 3866 O O . ARG A 1 482 ? -25.656 82.688 74.375 1 91.38 482 ARG A O 1
ATOM 3873 N N . ARG A 1 483 ? -24.859 81.75 72.5 1 88.94 483 ARG A N 1
ATOM 3874 C CA . ARG A 1 483 ? -25.234 80.375 72.938 1 88.94 483 ARG A CA 1
ATOM 3875 C C . ARG A 1 483 ? -24.422 80 74.188 1 88.94 483 ARG A C 1
ATOM 3877 O O . ARG A 1 483 ? -24.969 79.375 75.125 1 88.94 483 ARG A O 1
ATOM 3884 N N . GLN A 1 484 ? -23.266 80.375 74.188 1 90.06 484 GLN A N 1
ATOM 3885 C CA . GLN A 1 484 ? -22.375 80 75.25 1 90.06 484 GLN A CA 1
ATOM 3886 C C . GLN A 1 484 ? -22.297 81.062 76.375 1 90.06 484 GLN A C 1
ATOM 3888 O O . GLN A 1 484 ? -21.562 80.875 77.312 1 90.06 484 GLN A O 1
ATOM 3893 N N . GLN A 1 485 ? -22.953 82.062 76.188 1 89.56 485 GLN A N 1
ATOM 3894 C CA . GLN A 1 485 ? -22.984 83.125 77.188 1 89.56 485 GLN A CA 1
ATOM 3895 C C . GLN A 1 485 ? -21.578 83.688 77.438 1 89.56 485 GLN A C 1
ATOM 3897 O O . GLN A 1 485 ? -21.188 83.812 78.625 1 89.56 485 GLN A O 1
ATOM 3902 N N . GLN A 1 486 ? -20.906 83.75 76.438 1 91.94 486 GLN A N 1
ATOM 3903 C CA . GLN A 1 486 ? -19.547 84.25 76.562 1 91.94 486 GLN A CA 1
ATOM 3904 C C . GLN A 1 486 ? -19.453 85.688 76 1 91.94 486 GLN A C 1
ATOM 3906 O O . GLN A 1 486 ? -20.234 86.062 75.125 1 91.94 486 GLN A O 1
ATOM 3911 N N . PRO A 1 487 ? -18.562 86.438 76.562 1 94.31 487 PRO A N 1
ATOM 3912 C CA . PRO A 1 487 ? -18.422 87.812 76.062 1 94.31 487 PRO A CA 1
ATOM 3913 C C . PRO A 1 487 ? -17.875 87.875 74.625 1 94.31 487 PRO A C 1
ATOM 3915 O O . PRO A 1 487 ? -17.094 87 74.25 1 94.31 487 PRO A O 1
ATOM 3918 N N . PHE A 1 488 ? -18.344 88.812 73.875 1 94.38 488 PHE A N 1
ATOM 3919 C CA . PHE A 1 488 ? -17.953 89.062 72.5 1 94.38 488 PHE A CA 1
ATOM 3920 C C . PHE A 1 488 ? -17.859 90.562 72.188 1 94.38 488 PHE A C 1
ATOM 3922 O O . PHE A 1 488 ? -18.766 91.312 72.562 1 94.38 488 PHE A O 1
ATOM 3929 N N . SER A 1 489 ? -16.734 90.938 71.688 1 97 489 SER A N 1
ATOM 3930 C CA . SER A 1 489 ? -16.547 92.375 71.438 1 97 489 SER A CA 1
ATOM 3931 C C . SER A 1 489 ? -16.031 92.625 70 1 97 489 SER A C 1
ATOM 3933 O O . SER A 1 489 ? -15.5 91.688 69.375 1 97 489 SER A O 1
ATOM 3935 N N . VAL A 1 490 ? -16.266 93.812 69.5 1 97 490 VAL A N 1
ATOM 3936 C CA . VAL A 1 490 ? -15.773 94.188 68.125 1 97 490 VAL A CA 1
ATOM 3937 C C . VAL A 1 490 ? -15.008 95.5 68.25 1 97 490 VAL A C 1
ATOM 3939 O O . VAL A 1 490 ? -15.273 96.312 69.125 1 97 490 VAL A O 1
ATOM 3942 N N . LEU A 1 491 ? -13.977 95.625 67.438 1 96.56 491 LEU A N 1
ATOM 3943 C CA . LEU A 1 491 ? -13.25 96.875 67.25 1 96.56 491 LEU A CA 1
ATOM 3944 C C . LEU A 1 491 ? -13.484 97.438 65.812 1 96.56 491 LEU A C 1
ATOM 3946 O O . LEU A 1 491 ? -13.375 96.688 64.875 1 96.56 491 LEU A O 1
ATOM 3950 N N . LEU A 1 492 ? -13.93 98.562 65.688 1 95.25 492 LEU A N 1
ATOM 3951 C CA . LEU A 1 492 ? -14 99.25 64.438 1 95.25 492 LEU A CA 1
ATOM 3952 C C . LEU A 1 492 ? -12.984 100.375 64.375 1 95.25 492 LEU A C 1
ATOM 3954 O O . LEU A 1 492 ? -12.969 101.25 65.25 1 95.25 492 LEU A O 1
ATOM 3958 N N . PHE A 1 493 ? -12.125 100.312 63.406 1 94.38 493 PHE A N 1
ATOM 3959 C CA . PHE A 1 493 ? -11.148 101.375 63.375 1 94.38 493 PHE A CA 1
ATOM 3960 C C . PHE A 1 493 ? -10.969 101.875 61.969 1 94.38 493 PHE A C 1
ATOM 3962 O O . PHE A 1 493 ? -11.305 101.25 61 1 94.38 493 PHE A O 1
ATOM 3969 N N . ASP A 1 494 ? -10.516 103.062 61.875 1 92.88 494 ASP A N 1
ATOM 3970 C CA . ASP A 1 494 ? -10.281 103.812 60.656 1 92.88 494 ASP A CA 1
ATOM 3971 C C . ASP A 1 494 ? -8.93 104.5 60.688 1 92.88 494 ASP A C 1
ATOM 3973 O O . ASP A 1 494 ? -8.469 104.938 61.781 1 92.88 494 ASP A O 1
ATOM 3977 N N . ILE A 1 495 ? -8.359 104.75 59.562 1 93.62 495 ILE A N 1
ATOM 3978 C CA . ILE A 1 495 ? -7.105 105.5 59.469 1 93.62 495 ILE A CA 1
ATOM 3979 C C . ILE A 1 495 ? -7.387 107 59.469 1 93.62 495 ILE A C 1
ATOM 3981 O O . ILE A 1 495 ? -8.164 107.5 58.656 1 93.62 495 ILE A O 1
ATOM 3985 N N . ASP A 1 496 ? -6.695 107.688 60.406 1 91.62 496 ASP A N 1
ATOM 3986 C CA . ASP A 1 496 ? -6.934 109.125 60.562 1 91.62 496 ASP A CA 1
ATOM 3987 C C . ASP A 1 496 ? -6.402 109.875 59.406 1 91.62 496 ASP A C 1
ATOM 3989 O O . ASP A 1 496 ? -5.242 109.75 59 1 91.62 496 ASP A O 1
ATOM 3993 N N . ARG A 1 497 ? -7.191 110.688 58.75 1 87.88 497 ARG A N 1
ATOM 3994 C CA . ARG A 1 497 ? -6.848 111.625 57.656 1 87.88 497 ARG A CA 1
ATOM 3995 C C . ARG A 1 497 ? -6.262 110.875 56.469 1 87.88 497 ARG A C 1
ATOM 3997 O O . ARG A 1 497 ? -5.23 111.25 55.938 1 87.88 497 ARG A O 1
ATOM 4004 N N . PHE A 1 498 ? -6.891 109.875 56.188 1 87.56 498 PHE A N 1
ATOM 4005 C CA . PHE A 1 498 ? -6.383 109.062 55.125 1 87.56 498 PHE A CA 1
ATOM 4006 C C . PHE A 1 498 ? -6.457 109.75 53.75 1 87.56 498 PHE A C 1
ATOM 4008 O O . PHE A 1 498 ? -5.574 109.562 52.906 1 87.56 498 PHE A O 1
ATOM 4015 N N . LYS A 1 499 ? -7.445 110.375 53.625 1 77.81 499 LYS A N 1
ATOM 4016 C CA . LYS A 1 499 ? -7.59 111.188 52.406 1 77.81 499 LYS A CA 1
ATOM 4017 C C . LYS A 1 499 ? -6.426 112.125 52.219 1 77.81 499 LYS A C 1
ATOM 4019 O O . LYS A 1 499 ? -5.938 112.312 51.094 1 77.81 499 LYS A O 1
ATOM 4024 N N . ARG A 1 500 ? -6.074 112.688 53.219 1 81.38 500 ARG A N 1
ATOM 4025 C CA . ARG A 1 500 ? -4.941 113.625 53.156 1 81.38 500 ARG A CA 1
ATOM 4026 C C . ARG A 1 500 ? -3.662 112.875 52.781 1 81.38 500 ARG A C 1
ATOM 4028 O O . ARG A 1 500 ? -2.82 113.438 52.062 1 81.38 500 ARG A O 1
ATOM 4035 N N . ILE A 1 501 ? -3.537 111.75 53.25 1 85.88 501 ILE A N 1
ATOM 4036 C CA . ILE A 1 501 ? -2.389 110.875 52.875 1 85.88 501 ILE A CA 1
ATOM 4037 C C . ILE A 1 501 ? -2.41 110.625 51.375 1 85.88 501 ILE A C 1
ATOM 4039 O O . ILE A 1 501 ? -1.398 110.75 50.688 1 85.88 501 ILE A O 1
ATOM 4043 N N . ASN A 1 502 ? -3.557 110.312 50.938 1 80.06 502 ASN A N 1
ATOM 4044 C CA . ASN A 1 502 ? -3.713 110 49.531 1 80.06 502 ASN A CA 1
ATOM 4045 C C . ASN A 1 502 ? -3.441 111.25 48.656 1 80.06 502 ASN A C 1
ATOM 4047 O O . ASN A 1 502 ? -2.775 111.188 47.625 1 80.06 502 ASN A O 1
ATOM 4051 N N . ASP A 1 503 ? -3.908 112.312 49.156 1 73.38 503 ASP A N 1
ATOM 4052 C CA . ASP A 1 503 ? -3.797 113.562 48.406 1 73.38 503 ASP A CA 1
ATOM 4053 C C . ASP A 1 503 ? -2.352 114.062 48.375 1 73.38 503 ASP A C 1
ATOM 4055 O O . ASP A 1 503 ? -1.903 114.625 47.375 1 73.38 503 ASP A O 1
ATOM 4059 N N . SER A 1 504 ? -1.732 113.812 49.406 1 79.5 504 SER A N 1
ATOM 4060 C CA . SER A 1 504 ? -0.383 114.312 49.562 1 79.5 504 SER A CA 1
ATOM 4061 C C . SER A 1 504 ? 0.654 113.375 48.938 1 79.5 504 SER A C 1
ATOM 4063 O O . SER A 1 504 ? 1.642 113.875 48.375 1 79.5 504 SER A O 1
ATOM 4065 N N . PHE A 1 505 ? 0.401 112.125 49.031 1 79.38 505 PHE A N 1
ATOM 4066 C CA . PHE A 1 505 ? 1.47 111.188 48.688 1 79.38 505 PHE A CA 1
ATOM 4067 C C . PHE A 1 505 ? 1.03 110.25 47.562 1 79.38 505 PHE A C 1
ATOM 4069 O O . PHE A 1 505 ? 1.828 109.438 47.062 1 79.38 505 PHE A O 1
ATOM 4076 N N . GLY A 1 506 ? -0.164 110.375 47.219 1 77.69 506 GLY A N 1
ATOM 4077 C CA . GLY A 1 506 ? -0.665 109.5 46.156 1 77.69 506 GLY A CA 1
ATOM 4078 C C . GLY A 1 506 ? -1.384 108.312 46.656 1 77.69 506 GLY A C 1
ATOM 4079 O O . GLY A 1 506 ? -1.183 107.875 47.781 1 77.69 506 GLY A O 1
ATOM 4080 N N . HIS A 1 507 ? -2.141 107.625 45.781 1 75.31 507 HIS A N 1
ATOM 4081 C CA . HIS A 1 507 ? -2.947 106.438 46.125 1 75.31 507 HIS A CA 1
ATOM 4082 C C . HIS A 1 507 ? -2.072 105.188 46.344 1 75.31 507 HIS A C 1
ATOM 4084 O O . HIS A 1 507 ? -2.406 104.312 47.156 1 75.31 507 HIS A O 1
ATOM 4090 N N . HIS A 1 508 ? -1.062 105.125 45.688 1 77.69 508 HIS A N 1
ATOM 4091 C CA . HIS A 1 508 ? -0.152 104 45.875 1 77.69 508 HIS A CA 1
ATOM 4092 C C . HIS A 1 508 ? 0.423 104 47.281 1 77.69 508 HIS A C 1
ATOM 4094 O O . HIS A 1 508 ? 0.561 102.938 47.875 1 77.69 508 HIS A O 1
ATOM 4100 N N . GLN A 1 509 ? 0.773 105.188 47.656 1 80 509 GLN A N 1
ATOM 4101 C CA . GLN A 1 509 ? 1.268 105.312 49.031 1 80 509 GLN A CA 1
ATOM 4102 C C . GLN A 1 509 ? 0.163 105 50.031 1 80 509 GLN A C 1
ATOM 4104 O O . GLN A 1 509 ? 0.418 104.375 51.094 1 80 509 GLN A O 1
ATOM 4109 N N . GLY A 1 510 ? -1.005 105.438 49.719 1 86.19 510 GLY A N 1
ATOM 4110 C CA . GLY A 1 510 ? -2.15 105.062 50.531 1 86.19 510 GLY A CA 1
ATOM 4111 C C . GLY A 1 510 ? -2.363 103.562 50.656 1 86.19 510 GLY A C 1
ATOM 4112 O O . GLY A 1 510 ? -2.617 103.062 51.75 1 86.19 510 GLY A O 1
ATOM 4113 N N . ASP A 1 511 ? -2.193 102.875 49.562 1 83.75 511 ASP A N 1
ATOM 4114 C CA . ASP A 1 511 ? -2.314 101.438 49.562 1 83.75 511 ASP A CA 1
ATOM 4115 C C . ASP A 1 511 ? -1.27 100.812 50.469 1 83.75 511 ASP A C 1
ATOM 4117 O O . ASP A 1 511 ? -1.567 99.812 51.188 1 83.75 511 ASP A O 1
ATOM 4121 N N . ARG A 1 512 ? -0.15 101.312 50.438 1 85.94 512 ARG A N 1
ATOM 4122 C CA . ARG A 1 512 ? 0.927 100.75 51.281 1 85.94 512 ARG A CA 1
ATOM 4123 C C . ARG A 1 512 ? 0.634 101 52.75 1 85.94 512 ARG A C 1
ATOM 4125 O O . ARG A 1 512 ? 0.978 100.188 53.594 1 85.94 512 ARG A O 1
ATOM 4132 N N . VAL A 1 513 ? 0.078 102.062 53 1 90.88 513 VAL A N 1
ATOM 4133 C CA . VAL A 1 513 ? -0.297 102.438 54.375 1 90.88 513 VAL A CA 1
ATOM 4134 C C . VAL A 1 513 ? -1.36 101.438 54.844 1 90.88 513 VAL A C 1
ATOM 4136 O O . VAL A 1 513 ? -1.283 100.938 55.969 1 90.88 513 VAL A O 1
ATOM 4139 N N . LEU A 1 514 ? -2.316 101.188 54.031 1 91.94 514 LEU A N 1
ATOM 4140 C CA . LEU A 1 514 ? -3.357 100.25 54.375 1 91.94 514 LEU A CA 1
ATOM 4141 C C . LEU A 1 514 ? -2.754 98.875 54.688 1 91.94 514 LEU A C 1
ATOM 4143 O O . LEU A 1 514 ? -3.096 98.312 55.719 1 91.94 514 LEU A O 1
ATOM 4147 N N . GLN A 1 515 ? -1.889 98.438 53.875 1 89.69 515 GLN A N 1
ATOM 4148 C CA . GLN A 1 515 ? -1.226 97.188 54.094 1 89.69 515 GLN A CA 1
ATOM 4149 C C . GLN A 1 515 ? -0.41 97.188 55.375 1 89.69 515 GLN A C 1
ATOM 4151 O O . GLN A 1 515 ? -0.424 96.188 56.125 1 89.69 515 GLN A O 1
ATOM 4156 N N . TRP A 1 516 ? 0.288 98.188 55.5 1 89 516 TRP A N 1
ATOM 4157 C CA . TRP A 1 516 ? 1.136 98.312 56.688 1 89 516 TRP A CA 1
ATOM 4158 C C . TRP A 1 516 ? 0.3 98.312 57.969 1 89 516 TRP A C 1
ATOM 4160 O O . TRP A 1 516 ? 0.666 97.688 58.938 1 89 516 TRP A O 1
ATOM 4170 N N . VAL A 1 517 ? -0.736 99 58.031 1 93.75 517 VAL A N 1
ATOM 4171 C CA . VAL A 1 517 ? -1.618 99.062 59.188 1 93.75 517 VAL A CA 1
ATOM 4172 C C . VAL A 1 517 ? -2.145 97.688 59.5 1 93.75 517 VAL A C 1
ATOM 4174 O O . VAL A 1 517 ? -2.174 97.25 60.656 1 93.75 517 VAL A O 1
ATOM 4177 N N . VAL A 1 518 ? -2.6 96.938 58.406 1 93.31 518 VAL A N 1
ATOM 4178 C CA . VAL A 1 518 ? -3.119 95.625 58.562 1 93.31 518 VAL A CA 1
ATOM 4179 C C . VAL A 1 518 ? -2.049 94.688 59.156 1 93.31 518 VAL A C 1
ATOM 4181 O O . VAL A 1 518 ? -2.34 93.938 60.062 1 93.31 518 VAL A O 1
ATOM 4184 N N . LYS A 1 519 ? -0.879 94.875 58.781 1 88.31 519 LYS A N 1
ATOM 4185 C CA . LYS A 1 519 ? 0.229 94.062 59.344 1 88.31 519 LYS A CA 1
ATOM 4186 C C . LYS A 1 519 ? 0.447 94.375 60.812 1 88.31 519 LYS A C 1
ATOM 4188 O O . LYS A 1 519 ? 0.684 93.5 61.625 1 88.31 519 LYS A O 1
ATOM 4193 N N . CYS A 1 520 ? 0.449 95.562 61.125 1 89.5 520 CYS A N 1
ATOM 4194 C CA . CYS A 1 520 ? 0.631 96 62.5 1 89.5 520 CYS A CA 1
ATOM 4195 C C . CYS A 1 520 ? -0.454 95.438 63.406 1 89.5 520 CYS A C 1
ATOM 4197 O O . CYS A 1 520 ? -0.16 94.938 64.5 1 89.5 520 CYS A O 1
ATOM 4199 N N . VAL A 1 521 ? -1.653 95.562 62.938 1 93.81 521 VAL A N 1
ATOM 4200 C CA . VAL A 1 521 ? -2.787 95.125 63.75 1 93.81 521 VAL A CA 1
ATOM 4201 C C . VAL A 1 521 ? -2.779 93.625 63.875 1 93.81 521 VAL A C 1
ATOM 4203 O O . VAL A 1 521 ? -3.004 93.062 64.938 1 93.81 521 VAL A O 1
ATOM 4206 N N . ARG A 1 522 ? -2.576 93 62.781 1 89.94 522 ARG A N 1
ATOM 4207 C CA . ARG A 1 522 ? -2.574 91.5 62.75 1 89.94 522 ARG A CA 1
ATOM 4208 C C . ARG A 1 522 ? -1.573 90.938 63.75 1 89.94 522 ARG A C 1
ATOM 4210 O O . ARG A 1 522 ? -1.828 89.938 64.375 1 89.94 522 ARG A O 1
ATOM 4217 N N . CYS A 1 523 ? -0.484 91.562 63.969 1 84.62 523 CYS A N 1
ATOM 4218 C CA . CYS A 1 523 ? 0.573 91.125 64.875 1 84.62 523 CYS A CA 1
ATOM 4219 C C . CYS A 1 523 ? 0.103 91.188 66.312 1 84.62 523 CYS A C 1
ATOM 4221 O O . CYS A 1 523 ? 0.633 90.5 67.188 1 84.62 523 CYS A O 1
ATOM 4223 N N . LEU A 1 524 ? -0.849 91.875 66.625 1 88.31 524 LEU A N 1
ATOM 4224 C CA . LEU A 1 524 ? -1.287 92.062 68 1 88.31 524 LEU A CA 1
ATOM 4225 C C . LEU A 1 524 ? -2.539 91.25 68.312 1 88.31 524 LEU A C 1
ATOM 4227 O O . LEU A 1 524 ? -3.023 91.25 69.438 1 88.31 524 LEU A O 1
ATOM 4231 N N . LEU A 1 525 ? -3.068 90.625 67.25 1 91.75 525 LEU A N 1
ATOM 4232 C CA . LEU A 1 525 ? -4.289 89.812 67.438 1 91.75 525 LEU A CA 1
ATOM 4233 C C . LEU A 1 525 ? -3.965 88.375 67.688 1 91.75 525 LEU A C 1
ATOM 4235 O O . LEU A 1 525 ? -2.912 87.875 67.25 1 91.75 525 LEU A O 1
ATOM 4239 N N . ARG A 1 526 ? -4.926 87.625 68.25 1 84.5 526 ARG A N 1
ATOM 4240 C CA . ARG A 1 526 ? -4.809 86.188 68.5 1 84.5 526 ARG A CA 1
ATOM 4241 C C . ARG A 1 526 ? -5.328 85.375 67.312 1 84.5 526 ARG A C 1
ATOM 4243 O O . ARG A 1 526 ? -5.91 85.938 66.375 1 84.5 526 ARG A O 1
ATOM 4250 N N . HIS A 1 527 ? -5.066 84.125 67.438 1 82.5 527 HIS A N 1
ATOM 4251 C CA . HIS A 1 527 ? -5.453 83.188 66.438 1 82.5 527 HIS A CA 1
ATOM 4252 C C . HIS A 1 527 ? -6.965 83.188 66.25 1 82.5 527 HIS A C 1
ATOM 4254 O O . HIS A 1 527 ? -7.457 83 65.125 1 82.5 527 HIS A O 1
ATOM 4260 N N . ASP A 1 528 ? -7.688 83.312 67.312 1 84.44 528 ASP A N 1
ATOM 4261 C CA . ASP A 1 528 ? -9.141 83.188 67.312 1 84.44 528 ASP A CA 1
ATOM 4262 C C . ASP A 1 528 ? -9.789 84.5 66.875 1 84.44 528 ASP A C 1
ATOM 4264 O O . ASP A 1 528 ? -10.984 84.5 66.562 1 84.44 528 ASP A O 1
ATOM 4268 N N . ASP A 1 529 ? -9.016 85.625 66.875 1 91.38 529 ASP A N 1
ATOM 4269 C CA . ASP A 1 529 ? -9.523 86.875 66.438 1 91.38 529 ASP A CA 1
ATOM 4270 C C . ASP A 1 529 ? -9.602 86.938 64.938 1 91.38 529 ASP A C 1
ATOM 4272 O O . ASP A 1 529 ? -8.969 86.188 64.25 1 91.38 529 ASP A O 1
ATOM 4276 N N . ALA A 1 530 ? -10.469 87.812 64.375 1 92.69 530 ALA A N 1
ATOM 4277 C CA . ALA A 1 530 ? -10.602 87.938 62.969 1 92.69 530 ALA A CA 1
ATOM 4278 C C . ALA A 1 530 ? -10.508 89.438 62.562 1 92.69 530 ALA A C 1
ATOM 4280 O O . ALA A 1 530 ? -11.031 90.312 63.25 1 92.69 530 ALA A O 1
ATOM 4281 N N . LEU A 1 531 ? -9.797 89.688 61.562 1 94.12 531 LEU A N 1
ATOM 4282 C CA . LEU A 1 531 ? -9.617 91 61 1 94.12 531 LEU A CA 1
ATOM 4283 C C . LEU A 1 531 ? -10.148 91.062 59.562 1 94.12 531 LEU A C 1
ATOM 4285 O O . LEU A 1 531 ? -9.875 90.188 58.781 1 94.12 531 LEU A O 1
ATOM 4289 N N . GLY A 1 532 ? -10.984 91.938 59.312 1 93.31 532 GLY A N 1
ATOM 4290 C CA . GLY A 1 532 ? -11.531 92.125 57.969 1 93.31 532 GLY A CA 1
ATOM 4291 C C . GLY A 1 532 ? -11.633 93.562 57.531 1 93.31 532 GLY A C 1
ATOM 4292 O O . GLY A 1 532 ? -11.68 94.5 58.406 1 93.31 532 GLY A O 1
ATOM 4293 N N . ARG A 1 533 ? -11.57 93.875 56.281 1 90.06 533 ARG A N 1
ATOM 4294 C CA . ARG A 1 533 ? -11.719 95.188 55.719 1 90.06 533 ARG A CA 1
ATOM 4295 C C . ARG A 1 533 ? -13.156 95.438 55.281 1 90.06 533 ARG A C 1
ATOM 4297 O O . ARG A 1 533 ? -13.688 94.688 54.438 1 90.06 533 ARG A O 1
ATOM 4304 N N . THR A 1 534 ? -13.844 96.375 55.875 1 83.94 534 THR A N 1
ATOM 4305 C CA . THR A 1 534 ? -15.266 96.625 55.625 1 83.94 534 THR A CA 1
ATOM 4306 C C . THR A 1 534 ? -15.461 97.75 54.688 1 83.94 534 THR A C 1
ATOM 4308 O O . THR A 1 534 ? -16.531 97.938 54.062 1 83.94 534 THR A O 1
ATOM 4311 N N . GLY A 1 535 ? -14.516 98.625 54.594 1 77.25 535 GLY A N 1
ATOM 4312 C CA . GLY A 1 535 ? -14.562 99.812 53.719 1 77.25 535 GLY A CA 1
ATOM 4313 C C . GLY A 1 535 ? -13.203 100.188 53.156 1 77.25 535 GLY A C 1
ATOM 4314 O O . GLY A 1 535 ? -12.25 99.438 53.219 1 77.25 535 GLY A O 1
ATOM 4315 N N . GLY A 1 536 ? -13.086 101.375 52.562 1 77.88 536 GLY A N 1
ATOM 4316 C CA . GLY A 1 536 ? -11.82 101.875 52.031 1 77.88 536 GLY A CA 1
ATOM 4317 C C . GLY A 1 536 ? -10.711 101.938 53.062 1 77.88 536 GLY A C 1
ATOM 4318 O O . GLY A 1 536 ? -9.633 101.375 52.844 1 77.88 536 GLY A O 1
ATOM 4319 N N . GLU A 1 537 ? -10.984 102.562 54.094 1 87.75 537 GLU A N 1
ATOM 4320 C CA . GLU A 1 537 ? -10 102.75 55.156 1 87.75 537 GLU A CA 1
ATOM 4321 C C . GLU A 1 537 ? -10.547 102.25 56.469 1 87.75 537 GLU A C 1
ATOM 4323 O O . GLU A 1 537 ? -9.977 102.5 57.531 1 87.75 537 GLU A O 1
ATOM 4328 N N . GLU A 1 538 ? -11.648 101.5 56.406 1 90.62 538 GLU A N 1
ATOM 4329 C CA . GLU A 1 538 ? -12.312 101 57.625 1 90.62 538 GLU A CA 1
ATOM 4330 C C . GLU A 1 538 ? -12.078 99.5 57.812 1 90.62 538 GLU A C 1
ATOM 4332 O O . GLU A 1 538 ? -12.141 98.75 56.875 1 90.62 538 GLU A O 1
ATOM 4337 N N . PHE A 1 539 ? -11.797 99.125 59.031 1 94.25 539 PHE A N 1
ATOM 4338 C CA . PHE A 1 539 ? -11.477 97.75 59.375 1 94.25 539 PHE A CA 1
ATOM 4339 C C . PHE A 1 539 ? -12.305 97.312 60.562 1 94.25 539 PHE A C 1
ATOM 4341 O O . PHE A 1 539 ? -12.656 98.125 61.438 1 94.25 539 PHE A O 1
ATOM 4348 N N . LEU A 1 540 ? -12.641 96.062 60.562 1 95.38 540 LEU A N 1
ATOM 4349 C CA . LEU A 1 540 ? -13.391 95.438 61.656 1 95.38 540 LEU A CA 1
ATOM 4350 C C . LEU A 1 540 ? -12.578 94.312 62.281 1 95.38 540 LEU A C 1
ATOM 4352 O O . LEU A 1 540 ? -11.961 93.5 61.594 1 95.38 540 LEU A O 1
ATOM 4356 N N . VAL A 1 541 ? -12.445 94.312 63.531 1 96.12 541 VAL A N 1
ATOM 4357 C CA . VAL A 1 541 ? -11.828 93.25 64.312 1 96.12 541 VAL A CA 1
ATOM 4358 C C . VAL A 1 541 ? -12.875 92.562 65.188 1 96.12 541 VAL A C 1
ATOM 4360 O O . VAL A 1 541 ? -13.648 93.188 65.875 1 96.12 541 VAL A O 1
ATOM 4363 N N . LEU A 1 542 ? -12.953 91.312 65.062 1 95.81 542 LEU A N 1
ATOM 4364 C CA . LEU A 1 542 ? -13.828 90.5 65.938 1 95.81 542 LEU A CA 1
ATOM 4365 C C . LEU A 1 542 ? -13.039 89.812 67.062 1 95.81 542 LEU A C 1
ATOM 4367 O O . LEU A 1 542 ? -12.016 89.188 66.812 1 95.81 542 LEU A O 1
ATOM 4371 N N . LEU A 1 543 ? -13.469 90 68.312 1 96 543 LEU A N 1
ATOM 4372 C CA . LEU A 1 543 ? -12.789 89.5 69.5 1 96 543 LEU A CA 1
ATOM 4373 C C . LEU A 1 543 ? -13.695 88.562 70.312 1 96 543 LEU A C 1
ATOM 4375 O O . LEU A 1 543 ? -14.414 89 71.188 1 96 543 LEU A O 1
ATOM 4379 N N . PRO A 1 544 ? -13.547 87.312 70 1 94.31 544 PRO A N 1
ATOM 4380 C CA . PRO A 1 544 ? -14.32 86.375 70.812 1 94.31 544 PRO A CA 1
ATOM 4381 C C . PRO A 1 544 ? -13.789 86.188 72.188 1 94.31 544 PRO A C 1
ATOM 4383 O O . PRO A 1 544 ? -12.602 86.438 72.438 1 94.31 544 PRO A O 1
ATOM 4386 N N . HIS A 1 545 ? -14.609 85.938 73.188 1 93.06 545 HIS A N 1
ATOM 4387 C CA . HIS A 1 545 ? -14.281 85.688 74.562 1 93.06 545 HIS A CA 1
ATOM 4388 C C . HIS A 1 545 ? -13.594 86.875 75.188 1 93.06 545 HIS A C 1
ATOM 4390 O O . HIS A 1 545 ? -12.617 86.75 75.938 1 93.06 545 HIS A O 1
ATOM 4396 N N . THR A 1 546 ? -14 87.938 74.75 1 94.69 546 THR A N 1
ATOM 4397 C CA . THR A 1 546 ? -13.359 89.188 75.188 1 94.69 546 THR A CA 1
ATOM 4398 C C . THR A 1 546 ? -14.406 90.188 75.688 1 94.69 546 THR A C 1
ATOM 4400 O O . THR A 1 546 ? -15.344 90.5 74.938 1 94.69 546 THR A O 1
ATOM 4403 N N . ASN A 1 547 ? -14.297 90.625 76.812 1 93.62 547 ASN A N 1
ATOM 4404 C CA . ASN A 1 547 ? -15.219 91.625 77.375 1 93.62 547 ASN A CA 1
ATOM 4405 C C . ASN A 1 547 ? -14.781 93.062 77.062 1 93.62 547 ASN A C 1
ATOM 4407 O O . ASN A 1 547 ? -13.758 93.25 76.375 1 93.62 547 ASN A O 1
ATOM 4411 N N . LEU A 1 548 ? -15.531 94 77.375 1 95.25 548 LEU A N 1
ATOM 4412 C CA . LEU A 1 548 ? -15.344 95.375 77 1 95.25 548 LEU A CA 1
ATOM 4413 C C . LEU A 1 548 ? -14.008 95.875 77.5 1 95.25 548 LEU A C 1
ATOM 4415 O O . LEU A 1 548 ? -13.305 96.625 76.75 1 95.25 548 LEU A O 1
ATOM 4419 N N . THR A 1 549 ? -13.68 95.625 78.75 1 93.88 549 THR A N 1
ATOM 4420 C CA . THR A 1 549 ? -12.445 96.125 79.312 1 93.88 549 THR A CA 1
ATOM 4421 C C . THR A 1 549 ? -11.227 95.5 78.625 1 93.88 549 THR A C 1
ATOM 4423 O O . THR A 1 549 ? -10.266 96.25 78.375 1 93.88 549 THR A O 1
ATOM 4426 N N . GLU A 1 550 ? -11.312 94.25 78.375 1 91.94 550 GLU A N 1
ATOM 4427 C CA . GLU A 1 550 ? -10.227 93.625 77.688 1 91.94 550 GLU A CA 1
ATOM 4428 C C . GLU A 1 550 ? -10.109 94.125 76.25 1 91.94 550 GLU A C 1
ATOM 4430 O O . GLU A 1 550 ? -9 94.312 75.75 1 91.94 550 GLU A O 1
ATOM 4435 N N . ALA A 1 551 ? -11.227 94.25 75.625 1 96.31 551 ALA A N 1
ATOM 4436 C CA . ALA A 1 551 ? -11.25 94.75 74.25 1 96.31 551 ALA A CA 1
ATOM 4437 C C . ALA A 1 551 ? -10.648 96.188 74.188 1 96.31 551 ALA A C 1
ATOM 4439 O O . ALA A 1 551 ? -9.945 96.5 73.25 1 96.31 551 ALA A O 1
ATOM 4440 N N . ASP A 1 552 ? -10.953 96.875 75.125 1 95.31 552 ASP A N 1
ATOM 4441 C CA . ASP A 1 552 ? -10.414 98.25 75.25 1 95.31 552 ASP A CA 1
ATOM 4442 C C . ASP A 1 552 ? -8.891 98.188 75.375 1 95.31 552 ASP A C 1
ATOM 4444 O O . ASP A 1 552 ? -8.195 99.062 74.75 1 95.31 552 ASP A O 1
ATOM 4448 N N . ARG A 1 553 ? -8.422 97.375 76.125 1 92.62 553 ARG A N 1
ATOM 4449 C CA . ARG A 1 553 ? -6.98 97.188 76.25 1 92.62 553 ARG A CA 1
ATOM 4450 C C . ARG A 1 553 ? -6.32 96.812 74.938 1 92.62 553 ARG A C 1
ATOM 4452 O O . ARG A 1 553 ? -5.27 97.375 74.625 1 92.62 553 ARG A O 1
ATOM 4459 N N . VAL A 1 554 ? -6.98 95.875 74.312 1 93.69 554 VAL A N 1
ATOM 4460 C CA . VAL A 1 554 ? -6.465 95.5 73 1 93.69 554 VAL A CA 1
ATOM 4461 C C . VAL A 1 554 ? -6.496 96.688 72.062 1 93.69 554 VAL A C 1
ATOM 4463 O O . VAL A 1 554 ? -5.535 96.875 71.312 1 93.69 554 VAL A O 1
ATOM 4466 N N . ALA A 1 555 ? -7.504 97.375 72.062 1 96.5 555 ALA A N 1
ATOM 4467 C CA . ALA A 1 555 ? -7.676 98.562 71.188 1 96.5 555 ALA A CA 1
ATOM 4468 C C . ALA A 1 555 ? -6.613 99.625 71.438 1 96.5 555 ALA A C 1
ATOM 4470 O O . ALA A 1 555 ? -6.027 100.188 70.562 1 96.5 555 ALA A O 1
ATOM 4471 N N . ARG A 1 556 ? -6.414 99.875 72.688 1 94.69 556 ARG A N 1
ATOM 4472 C CA . ARG A 1 556 ? -5.414 100.875 73.062 1 94.69 556 ARG A CA 1
ATOM 4473 C C . ARG A 1 556 ? -4.012 100.438 72.688 1 94.69 556 ARG A C 1
ATOM 4475 O O . ARG A 1 556 ? -3.203 101.25 72.188 1 94.69 556 ARG A O 1
ATOM 4482 N N . ARG A 1 557 ? -3.809 99.188 72.875 1 93.25 557 ARG A N 1
ATOM 4483 C CA . ARG A 1 557 ? -2.525 98.625 72.438 1 93.25 557 ARG A CA 1
ATOM 4484 C C . ARG A 1 557 ? -2.322 98.812 70.938 1 93.25 557 ARG A C 1
ATOM 4486 O O . ARG A 1 557 ? -1.233 99.188 70.5 1 93.25 557 ARG A O 1
ATOM 4493 N N . ILE A 1 558 ? -3.326 98.5 70.188 1 94.06 558 ILE A N 1
ATOM 4494 C CA . ILE A 1 558 ? -3.275 98.625 68.75 1 94.06 558 ILE A CA 1
ATOM 4495 C C . ILE A 1 558 ? -3.035 100.125 68.375 1 94.06 558 ILE A C 1
ATOM 4497 O O . ILE A 1 558 ? -2.16 100.438 67.562 1 94.06 558 ILE A O 1
ATOM 4501 N N . CYS A 1 559 ? -3.801 100.938 68.875 1 94.75 559 CYS A N 1
ATOM 4502 C CA . CYS A 1 559 ? -3.703 102.375 68.625 1 94.75 559 CYS A CA 1
ATOM 4503 C C . CYS A 1 559 ? -2.295 102.875 68.938 1 94.75 559 CYS A C 1
ATOM 4505 O O . CYS A 1 559 ? -1.709 103.562 68.125 1 94.75 559 CYS A O 1
ATOM 4507 N N . GLN A 1 560 ? -1.772 102.562 70.062 1 90.62 560 GLN A N 1
ATOM 4508 C CA . GLN A 1 560 ? -0.437 102.938 70.438 1 90.62 560 GLN A CA 1
ATOM 4509 C C . GLN A 1 560 ? 0.631 102.375 69.562 1 90.62 560 GLN A C 1
ATOM 4511 O O . GLN A 1 560 ? 1.598 103.062 69.188 1 90.62 560 GLN A O 1
ATOM 4516 N N . PHE A 1 561 ? 0.454 101.188 69.312 1 92.12 561 PHE A N 1
ATOM 4517 C CA . PHE A 1 561 ? 1.415 100.438 68.438 1 92.12 561 PHE A CA 1
ATOM 4518 C C . PHE A 1 561 ? 1.521 101.125 67.062 1 92.12 561 PHE A C 1
ATOM 4520 O O . PHE A 1 561 ? 2.621 101.312 66.562 1 92.12 561 PHE A O 1
ATOM 4527 N N . VAL A 1 562 ? 0.444 101.438 66.438 1 92.56 562 VAL A N 1
ATOM 4528 C CA . VAL A 1 562 ? 0.41 102.062 65.125 1 92.56 562 VAL A CA 1
ATOM 4529 C C . VAL A 1 562 ? 0.989 103.438 65.188 1 92.56 562 VAL A C 1
ATOM 4531 O O . VAL A 1 562 ? 1.765 103.875 64.312 1 92.56 562 VAL A O 1
ATOM 4534 N N . ALA A 1 563 ? 0.683 104.125 66.188 1 90.5 563 ALA A N 1
ATOM 4535 C CA . ALA A 1 563 ? 1.123 105.5 66.375 1 90.5 563 ALA A CA 1
ATOM 4536 C C . ALA A 1 563 ? 2.619 105.562 66.625 1 90.5 563 ALA A C 1
ATOM 4538 O O . ALA A 1 563 ? 3.279 106.562 66.312 1 90.5 563 ALA A O 1
ATOM 4539 N N . ALA A 1 564 ? 3.102 104.625 67.312 1 85.56 564 ALA A N 1
ATOM 4540 C CA . ALA A 1 564 ? 4.492 104.625 67.75 1 85.56 564 ALA A CA 1
ATOM 4541 C C . ALA A 1 564 ? 5.434 104.25 66.562 1 85.56 564 ALA A C 1
ATOM 4543 O O . ALA A 1 564 ? 6.633 104.5 66.625 1 85.56 564 ALA A O 1
ATOM 4544 N N . ARG A 1 565 ? 4.895 103.688 65.562 1 81.62 565 ARG A N 1
ATOM 4545 C CA . ARG A 1 565 ? 5.754 103.188 64.5 1 81.62 565 ARG A CA 1
ATOM 4546 C C . ARG A 1 565 ? 5.746 104.188 63.312 1 81.62 565 ARG A C 1
ATOM 4548 O O . ARG A 1 565 ? 4.723 104.812 63.031 1 81.62 565 ARG A O 1
ATOM 4555 N N . VAL A 1 566 ? 6.922 104.312 62.781 1 77.31 566 VAL A N 1
ATOM 4556 C CA . VAL A 1 566 ? 7.082 105.25 61.688 1 77.31 566 VAL A CA 1
ATOM 4557 C C . VAL A 1 566 ? 7 104.5 60.344 1 77.31 566 VAL A C 1
ATOM 4559 O O . VAL A 1 566 ? 7.672 103.5 60.156 1 77.31 566 VAL A O 1
ATOM 4562 N N . PHE A 1 567 ? 5.91 104.812 59.531 1 81 567 PHE A N 1
ATOM 4563 C CA . PHE A 1 567 ? 5.824 104.312 58.156 1 81 567 PHE A CA 1
ATOM 4564 C C . PHE A 1 567 ? 6.898 104.938 57.281 1 81 567 PHE A C 1
ATOM 4566 O O . PHE A 1 567 ? 7.125 106.125 57.344 1 81 567 PHE A O 1
ATOM 4573 N N . PRO A 1 568 ? 7.676 104.188 56.594 1 75.06 568 PRO A N 1
ATOM 4574 C CA . PRO A 1 568 ? 8.789 104.688 55.812 1 75.06 568 PRO A CA 1
ATOM 4575 C C . PRO A 1 568 ? 8.352 105.812 54.844 1 75.06 568 PRO A C 1
ATOM 4577 O O . PRO A 1 568 ? 7.309 105.688 54.188 1 75.06 568 PRO A O 1
ATOM 4580 N N . ASN A 1 569 ? 9.031 106.938 54.719 1 72.81 569 ASN A N 1
ATOM 4581 C CA . ASN A 1 569 ? 8.922 108 53.75 1 72.81 569 ASN A CA 1
ATOM 4582 C C . ASN A 1 569 ? 7.695 108.875 54.031 1 72.81 569 ASN A C 1
ATOM 4584 O O . ASN A 1 569 ? 7.152 109.5 53.125 1 72.81 569 ASN A O 1
ATOM 4588 N N . MET A 1 570 ? 7.09 108.688 55.219 1 77.88 570 MET A N 1
ATOM 4589 C CA . MET A 1 570 ? 5.988 109.625 55.594 1 77.88 570 MET A CA 1
ATOM 4590 C C . MET A 1 570 ? 6.418 110.562 56.719 1 77.88 570 MET A C 1
ATOM 4592 O O . MET A 1 570 ? 7.031 110.188 57.688 1 77.88 570 MET A O 1
ATOM 4596 N N . PRO A 1 571 ? 6.277 111.875 56.5 1 76 571 PRO A N 1
ATOM 4597 C CA . PRO A 1 571 ? 6.734 112.875 57.469 1 76 571 PRO A CA 1
ATOM 4598 C C . PRO A 1 571 ? 5.961 112.875 58.781 1 76 571 PRO A C 1
ATOM 4600 O O . PRO A 1 571 ? 6.469 113.25 59.812 1 76 571 PRO A O 1
ATOM 4603 N N . ALA A 1 572 ? 4.688 112.438 58.812 1 78.75 572 ALA A N 1
ATOM 4604 C CA . ALA A 1 572 ? 3.855 112.312 60 1 78.75 572 ALA A CA 1
ATOM 4605 C C . ALA A 1 572 ? 3.447 110.875 60.312 1 78.75 572 ALA A C 1
ATOM 4607 O O . ALA A 1 572 ? 3.338 110.062 59.406 1 78.75 572 ALA A O 1
ATOM 4608 N N . PRO A 1 573 ? 3.346 110.625 61.625 1 86.38 573 PRO A N 1
ATOM 4609 C CA . PRO A 1 573 ? 2.92 109.25 62 1 86.38 573 PRO A CA 1
ATOM 4610 C C . PRO A 1 573 ? 1.508 108.938 61.531 1 86.38 573 PRO A C 1
ATOM 4612 O O . PRO A 1 573 ? 0.641 109.812 61.5 1 86.38 573 PRO A O 1
ATOM 4615 N N . VAL A 1 574 ? 1.309 107.75 61.062 1 91.19 574 VAL A N 1
ATOM 4616 C CA . VAL A 1 574 ? -0.021 107.25 60.75 1 91.19 574 VAL A CA 1
ATOM 4617 C C . VAL A 1 574 ? -0.744 106.875 62.031 1 91.19 574 VAL A C 1
ATOM 4619 O O . VAL A 1 574 ? -0.179 106.188 62.906 1 91.19 574 VAL A O 1
ATOM 4622 N N . THR A 1 575 ? -1.843 107.5 62.312 1 93.69 575 THR A N 1
ATOM 4623 C CA . THR A 1 575 ? -2.623 107.188 63.531 1 93.69 575 THR A CA 1
ATOM 4624 C C . THR A 1 575 ? -3.979 106.625 63.156 1 93.69 575 THR A C 1
ATOM 4626 O O . THR A 1 575 ? -4.426 106.75 62 1 93.69 575 THR A O 1
ATOM 4629 N N . ILE A 1 576 ? -4.531 105.875 64.062 1 94.44 576 ILE A N 1
ATOM 4630 C CA . ILE A 1 576 ? -5.855 105.312 63.844 1 94.44 576 ILE A CA 1
ATOM 4631 C C . ILE A 1 576 ? -6.754 105.625 65 1 94.44 576 ILE A C 1
ATOM 4633 O O . ILE A 1 576 ? -6.266 105.938 66.125 1 94.44 576 ILE A O 1
ATOM 4637 N N . SER A 1 577 ? -8.047 105.75 64.812 1 96.75 577 SER A N 1
ATOM 4638 C CA . SER A 1 577 ? -9.086 105.875 65.812 1 96.75 577 SER A CA 1
ATOM 4639 C C . SER A 1 577 ? -9.938 104.625 65.938 1 96.75 577 SER A C 1
ATOM 4641 O O . SER A 1 577 ? -10.242 104 64.938 1 96.75 577 SER A O 1
ATOM 4643 N N . ILE A 1 578 ? -10.234 104.25 67.125 1 96.19 578 ILE A N 1
ATOM 4644 C CA . ILE A 1 578 ? -10.883 102.938 67.312 1 96.19 578 ILE A CA 1
ATOM 4645 C C . ILE A 1 578 ? -12.148 103.125 68.125 1 96.19 578 ILE A C 1
ATOM 4647 O O . ILE A 1 578 ? -12.148 103.875 69.125 1 96.19 578 ILE A O 1
ATOM 4651 N N . GLY A 1 579 ? -13.289 102.562 67.688 1 96.94 579 GLY A N 1
ATOM 4652 C CA . GLY A 1 579 ? -14.5 102.375 68.5 1 96.94 579 GLY A CA 1
ATOM 4653 C C . GLY A 1 579 ? -14.656 100.938 69 1 96.94 579 GLY A C 1
ATOM 4654 O O . GLY A 1 579 ? -14.438 99.938 68.25 1 96.94 579 GLY A O 1
ATOM 4655 N N . VAL A 1 580 ? -14.906 100.75 70.25 1 96.88 580 VAL A N 1
ATOM 4656 C CA . VAL A 1 580 ? -15.023 99.438 70.875 1 96.88 580 VAL A CA 1
ATOM 4657 C C . VAL A 1 580 ? -16.453 99.25 71.375 1 96.88 580 VAL A C 1
ATOM 4659 O O . VAL A 1 580 ? -17.062 100.125 71.938 1 96.88 580 VAL A O 1
ATOM 4662 N N . ALA A 1 581 ? -16.984 98.062 71.125 1 96.81 581 ALA A N 1
ATOM 4663 C CA . ALA A 1 581 ? -18.312 97.688 71.625 1 96.81 581 ALA A CA 1
ATOM 4664 C C . ALA A 1 581 ? -18.375 96.188 72 1 96.81 581 ALA A C 1
ATOM 4666 O O . ALA A 1 581 ? -17.797 95.375 71.375 1 96.81 581 ALA A O 1
ATOM 4667 N N . GLN A 1 582 ? -18.938 95.938 73.062 1 96.19 582 GLN A N 1
ATOM 4668 C CA . GLN A 1 582 ? -19.203 94.562 73.5 1 96.19 582 GLN A CA 1
ATOM 4669 C C . GLN A 1 582 ? -20.641 94.188 73.25 1 96.19 582 GLN A C 1
ATOM 4671 O O . GLN A 1 582 ? -21.547 95 73.375 1 96.19 582 GLN A O 1
ATOM 4676 N N . LEU A 1 583 ? -20.797 92.938 72.938 1 94.62 583 LEU A N 1
ATOM 4677 C CA . LEU A 1 583 ? -22.125 92.375 72.688 1 94.62 583 LEU A CA 1
ATOM 4678 C C . LEU A 1 583 ? -23 92.5 73.938 1 94.62 583 LEU A C 1
ATOM 4680 O O . LEU A 1 583 ? -22.562 92.188 75.062 1 94.62 583 LEU A O 1
ATOM 4684 N N . LYS A 1 584 ? -24.141 93.125 73.75 1 92.25 584 LYS A N 1
ATOM 4685 C CA . LYS A 1 584 ? -25.156 93.25 74.812 1 92.25 584 LYS A CA 1
ATOM 4686 C C . LYS A 1 584 ? -26.406 92.438 74.5 1 92.25 584 LYS A C 1
ATOM 4688 O O . LYS A 1 584 ? -26.578 92 73.312 1 92.25 584 LYS A O 1
ATOM 4693 N N . GLU A 1 585 ? -27.219 92.25 75.438 1 87.75 585 GLU A N 1
ATOM 4694 C CA . GLU A 1 585 ? -28.469 91.5 75.25 1 87.75 585 GLU A CA 1
ATOM 4695 C C . GLU A 1 585 ? -29.391 92.25 74.312 1 87.75 585 GLU A C 1
ATOM 4697 O O . GLU A 1 585 ? -30.125 91.625 73.5 1 87.75 585 GLU A O 1
ATOM 4702 N N . GLU A 1 586 ? -29.219 93.5 74.125 1 83.81 586 GLU A N 1
ATOM 4703 C CA . GLU A 1 586 ? -30.094 94.312 73.312 1 83.81 586 GLU A CA 1
ATOM 4704 C C . GLU A 1 586 ? -29.641 94.375 71.875 1 83.81 586 GLU A C 1
ATOM 4706 O O . GLU A 1 586 ? -30.406 94.688 71 1 83.81 586 GLU A O 1
ATOM 4711 N N . ASP A 1 587 ? -28.484 93.875 71.625 1 87.56 587 ASP A N 1
ATOM 4712 C CA . ASP A 1 587 ? -28 93.812 70.25 1 87.56 587 ASP A CA 1
ATOM 4713 C C . ASP A 1 587 ? -28.672 92.688 69.438 1 87.56 587 ASP A C 1
ATOM 4715 O O . ASP A 1 587 ? -28.469 91.562 69.75 1 87.56 587 ASP A O 1
ATOM 4719 N N . GLY A 1 588 ? -29.422 93.062 68.5 1 81.94 588 GLY A N 1
ATOM 4720 C CA . GLY A 1 588 ? -30.156 92.125 67.75 1 81.94 588 GLY A CA 1
ATOM 4721 C C . GLY A 1 588 ? -29.266 91.25 66.812 1 81.94 588 GLY A C 1
ATOM 4722 O O . GLY A 1 588 ? -29.531 90.125 66.562 1 81.94 588 GLY A O 1
ATOM 4723 N N . ASP A 1 589 ? -28.422 91.875 66.312 1 86.19 589 ASP A N 1
ATOM 4724 C CA . ASP A 1 589 ? -27.531 91.25 65.375 1 86.19 589 ASP A CA 1
ATOM 4725 C C . ASP A 1 589 ? -26.156 91.938 65.312 1 86.19 589 ASP A C 1
ATOM 4727 O O . ASP A 1 589 ? -25.922 92.875 66.062 1 86.19 589 ASP A O 1
ATOM 4731 N N . LEU A 1 590 ? -25.25 91.312 64.5 1 91.94 590 LEU A N 1
ATOM 4732 C CA . LEU A 1 590 ? -23.891 91.812 64.375 1 91.94 590 LEU A CA 1
ATOM 4733 C C . LEU A 1 590 ? -23.891 93.312 63.906 1 91.94 590 LEU A C 1
ATOM 4735 O O . LEU A 1 590 ? -23.062 94.062 64.375 1 91.94 590 LEU A O 1
ATOM 4739 N N . ASN A 1 591 ? -24.766 93.688 63.094 1 86.56 591 ASN A N 1
ATOM 4740 C CA . ASN A 1 591 ? -24.875 95.062 62.594 1 86.56 591 ASN A CA 1
ATOM 4741 C C . ASN A 1 591 ? -25.141 96.062 63.719 1 86.56 591 ASN A C 1
ATOM 4743 O O . ASN A 1 591 ? -24.594 97.188 63.688 1 86.56 591 ASN A O 1
ATOM 4747 N N . ALA A 1 592 ? -25.984 95.625 64.562 1 88.38 592 ALA A N 1
ATOM 4748 C CA . ALA A 1 592 ? -26.297 96.438 65.688 1 88.38 592 ALA A CA 1
ATOM 4749 C C . ALA A 1 592 ? -25.047 96.688 66.562 1 88.38 592 ALA A C 1
ATOM 4751 O O . ALA A 1 592 ? -24.812 97.812 67 1 88.38 592 ALA A O 1
ATOM 4752 N N . LEU A 1 593 ? -24.359 95.688 66.75 1 93.25 593 LEU A N 1
ATOM 4753 C CA . LEU A 1 593 ? -23.125 95.75 67.562 1 93.25 593 LEU A CA 1
ATOM 4754 C C . LEU A 1 593 ? -22.109 96.688 66.812 1 93.25 593 LEU A C 1
ATOM 4756 O O . LEU A 1 593 ? -21.469 97.5 67.438 1 93.25 593 LEU A O 1
ATOM 4760 N N . ILE A 1 594 ? -21.938 96.5 65.5 1 92.94 594 ILE A N 1
ATOM 4761 C CA . ILE A 1 594 ? -21.016 97.312 64.688 1 92.94 594 ILE A CA 1
ATOM 4762 C C . ILE A 1 594 ? -21.438 98.75 64.688 1 92.94 594 ILE A C 1
ATOM 4764 O O . ILE A 1 594 ? -20.594 99.688 64.688 1 92.94 594 ILE A O 1
ATOM 4768 N N . GLN A 1 595 ? -22.641 99 64.75 1 88.06 595 GLN A N 1
ATOM 4769 C CA . GLN A 1 595 ? -23.156 100.375 64.75 1 88.06 595 GLN A CA 1
ATOM 4770 C C . GLN A 1 595 ? -22.766 101.062 66.062 1 88.06 595 GLN A C 1
ATOM 4772 O O . GLN A 1 595 ? -22.453 102.25 66.062 1 88.06 595 GLN A O 1
ATOM 4777 N N . ARG A 1 596 ? -22.891 100.375 67.062 1 93.44 596 ARG A N 1
ATOM 4778 C CA . ARG A 1 596 ? -22.469 100.938 68.312 1 93.44 596 ARG A CA 1
ATOM 4779 C C . ARG A 1 596 ? -20.969 101.25 68.312 1 93.44 596 ARG A C 1
ATOM 4781 O O . ARG A 1 596 ? -20.531 102.312 68.812 1 93.44 596 ARG A O 1
ATOM 4788 N N . ALA A 1 597 ? -20.266 100.312 67.812 1 94.62 597 ALA A N 1
ATOM 4789 C CA . ALA A 1 597 ? -18.828 100.562 67.688 1 94.62 597 ALA A CA 1
ATOM 4790 C C . ALA A 1 597 ? -18.531 101.75 66.75 1 94.62 597 ALA A C 1
ATOM 4792 O O . ALA A 1 597 ? -17.594 102.5 67 1 94.62 597 ALA A O 1
ATOM 4793 N N . ASP A 1 598 ? -19.297 101.875 65.688 1 89.56 598 ASP A N 1
ATOM 4794 C CA . ASP A 1 598 ? -19.172 102.938 64.75 1 89.56 598 ASP A CA 1
ATOM 4795 C C . ASP A 1 598 ? -19.438 104.312 65.438 1 89.56 598 ASP A C 1
ATOM 4797 O O . ASP A 1 598 ? -18.781 105.25 65.125 1 89.56 598 ASP A O 1
ATOM 4801 N N . ALA A 1 599 ? -20.406 104.312 66.25 1 90.31 599 ALA A N 1
ATOM 4802 C CA . ALA A 1 599 ? -20.719 105.5 67 1 90.31 599 ALA A CA 1
ATOM 4803 C C . ALA A 1 599 ? -19.547 105.875 67.875 1 90.31 599 ALA A C 1
ATOM 4805 O O . ALA A 1 599 ? -19.219 107.062 68 1 90.31 599 ALA A O 1
ATOM 4806 N N . ALA A 1 600 ? -19.062 104.938 68.5 1 94.56 600 ALA A N 1
ATOM 4807 C CA . ALA A 1 600 ? -17.891 105.188 69.375 1 94.56 600 ALA A CA 1
ATOM 4808 C C . ALA A 1 600 ? -16.719 105.688 68.5 1 94.56 600 ALA A C 1
ATOM 4810 O O . ALA A 1 600 ? -15.969 106.562 68.938 1 94.56 600 ALA A O 1
ATOM 4811 N N . LEU A 1 601 ? -16.5 105.062 67.375 1 94.25 601 LEU A N 1
ATOM 4812 C CA . LEU A 1 601 ? -15.461 105.5 66.5 1 94.25 601 LEU A CA 1
ATOM 4813 C C . LEU A 1 601 ? -15.656 106.938 66.062 1 94.25 601 LEU A C 1
ATOM 4815 O O . LEU A 1 601 ? -14.695 107.75 66 1 94.25 601 LEU A O 1
ATOM 4819 N N . TYR A 1 602 ? -16.828 107.312 65.75 1 88.81 602 TYR A N 1
ATOM 4820 C CA . TYR A 1 602 ? -17.156 108.688 65.375 1 88.81 602 TYR A CA 1
ATOM 4821 C C . TYR A 1 602 ? -16.781 109.688 66.5 1 88.81 602 TYR A C 1
ATOM 4823 O O . TYR A 1 602 ? -16.234 110.75 66.25 1 88.81 602 TYR A O 1
ATOM 4831 N N . ARG A 1 603 ? -17.062 109.312 67.688 1 92.88 603 ARG A N 1
ATOM 4832 C CA . ARG A 1 603 ? -16.688 110.125 68.812 1 92.88 603 ARG A CA 1
ATOM 4833 C C . ARG A 1 603 ? -15.164 110.188 68.938 1 92.88 603 ARG A C 1
ATOM 4835 O O . ARG A 1 603 ? -14.641 111.312 69.25 1 92.88 603 ARG A O 1
ATOM 4842 N N . ALA A 1 604 ? -14.539 109.188 68.688 1 94.75 604 ALA A N 1
ATOM 4843 C CA . ALA A 1 604 ? -13.086 109.188 68.688 1 94.75 604 ALA A CA 1
ATOM 4844 C C . ALA A 1 604 ? -12.516 110.188 67.688 1 94.75 604 ALA A C 1
ATOM 4846 O O . ALA A 1 604 ? -11.562 110.875 68 1 94.75 604 ALA A O 1
ATOM 4847 N N . LYS A 1 605 ? -13.047 110.188 66.5 1 91.31 605 LYS A N 1
ATOM 4848 C CA . LYS A 1 605 ? -12.617 111.062 65.438 1 91.31 605 LYS A CA 1
ATOM 4849 C C . LYS A 1 605 ? -12.914 112.5 65.812 1 91.31 605 LYS A C 1
ATOM 4851 O O . LYS A 1 605 ? -12.102 113.438 65.562 1 91.31 605 LYS A O 1
ATOM 4856 N N . GLU A 1 606 ? -13.961 112.75 66.438 1 87.56 606 GLU A N 1
ATOM 4857 C CA . GLU A 1 606 ? -14.398 114.125 66.812 1 87.56 606 GLU A CA 1
ATOM 4858 C C . GLU A 1 606 ? -13.609 114.625 68 1 87.56 606 GLU A C 1
ATOM 4860 O O . GLU A 1 606 ? -13.367 115.812 68.062 1 87.56 606 GLU A O 1
ATOM 4865 N N . ASN A 1 607 ? -13.258 113.812 68.875 1 91.44 607 ASN A N 1
ATOM 4866 C CA . ASN A 1 607 ? -12.586 114.188 70.062 1 91.44 607 ASN A CA 1
ATOM 4867 C C . ASN A 1 607 ? -11.078 114.312 69.875 1 91.44 607 ASN A C 1
ATOM 4869 O O . ASN A 1 607 ? -10.312 114.25 70.812 1 91.44 607 ASN A O 1
ATOM 4873 N N . GLY A 1 608 ? -10.578 114.375 68.625 1 86.31 608 GLY A N 1
ATOM 4874 C CA . GLY A 1 608 ? -9.172 114.688 68.438 1 86.31 608 GLY A CA 1
ATOM 4875 C C . GLY A 1 608 ? -8.43 113.625 67.688 1 86.31 608 GLY A C 1
ATOM 4876 O O . GLY A 1 608 ? -7.273 113.812 67.25 1 86.31 608 GLY A O 1
ATOM 4877 N N . ARG A 1 609 ? -9.008 112.438 67.375 1 91.75 609 ARG A N 1
ATOM 4878 C CA . ARG A 1 609 ? -8.43 111.375 66.625 1 91.75 609 ARG A CA 1
ATOM 4879 C C . ARG A 1 609 ? -7.27 110.688 67.375 1 91.75 609 ARG A C 1
ATOM 4881 O O . ARG A 1 609 ? -6.902 111.188 68.438 1 91.75 609 ARG A O 1
ATOM 4888 N N . ASN A 1 610 ? -6.824 109.562 67 1 93.81 610 ASN A N 1
ATOM 4889 C CA . ASN A 1 610 ? -5.758 108.812 67.688 1 93.81 610 ASN A CA 1
ATOM 4890 C C . ASN A 1 610 ? -6.125 108.438 69.062 1 93.81 610 ASN A C 1
ATOM 4892 O O . ASN A 1 610 ? -5.367 108.688 70 1 93.81 610 ASN A O 1
ATOM 4896 N N . ARG A 1 611 ? -7.258 107.875 69.188 1 95.06 611 ARG A N 1
ATOM 4897 C CA . ARG A 1 611 ? -7.707 107.5 70.5 1 95.06 611 ARG A CA 1
ATOM 4898 C C . ARG A 1 611 ? -8.727 106.375 70.438 1 95.06 611 ARG A C 1
ATOM 4900 O O . ARG A 1 611 ? -9.195 106 69.312 1 95.06 611 ARG A O 1
ATOM 4907 N N . VAL A 1 612 ? -9.047 105.75 71.5 1 96.62 612 VAL A N 1
ATOM 4908 C CA . VAL A 1 612 ? -10.008 104.688 71.625 1 96.62 612 VAL A CA 1
ATOM 4909 C C . VAL A 1 612 ? -11.227 105.188 72.375 1 96.62 612 VAL A C 1
ATOM 4911 O O . VAL A 1 612 ? -11.086 105.875 73.375 1 96.62 612 VAL A O 1
ATOM 4914 N N . GLU A 1 613 ? -12.391 104.938 71.875 1 96.69 613 GLU A N 1
ATOM 4915 C CA . GL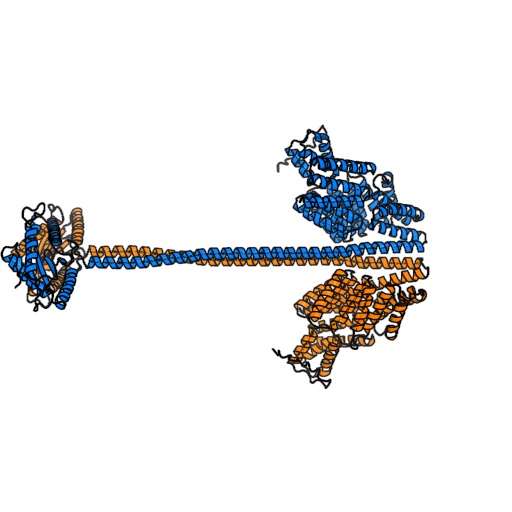U A 1 613 ? -13.633 105.25 72.562 1 96.69 613 GLU A CA 1
ATOM 4916 C C . GLU A 1 613 ? -14.5 104 72.75 1 96.69 613 GLU A C 1
ATOM 4918 O O . GLU A 1 613 ? -14.586 103.188 71.812 1 96.69 613 GLU A O 1
ATOM 4923 N N . ARG A 1 614 ? -15.148 103.812 73.875 1 94.94 614 ARG A N 1
ATOM 4924 C CA . ARG A 1 614 ? -16.016 102.688 74.188 1 94.94 614 ARG A CA 1
ATOM 4925 C C . ARG A 1 614 ? -17.484 103 73.938 1 94.94 614 ARG A C 1
ATOM 4927 O O . ARG A 1 614 ? -17.922 104.125 74.188 1 94.94 614 ARG A O 1
ATOM 4934 N N . ALA A 1 615 ? -18.172 102.125 73.188 1 87.94 615 ALA A N 1
ATOM 4935 C CA . ALA A 1 615 ? -19.609 102.25 73.125 1 87.94 615 ALA A CA 1
ATOM 4936 C C . ALA A 1 615 ? -20.297 101.75 74.375 1 87.94 615 ALA A C 1
ATOM 4938 O O . ALA A 1 615 ? -19.969 100.688 74.938 1 87.94 615 ALA A O 1
ATOM 4939 N N . ASP A 1 616 ? -20.875 102.688 75.312 1 70.12 616 ASP A N 1
ATOM 4940 C CA . ASP A 1 616 ? -21.562 102.375 76.562 1 70.12 616 ASP A CA 1
ATOM 4941 C C . ASP A 1 616 ? -22.719 101.375 76.312 1 70.12 616 ASP A C 1
ATOM 4943 O O . ASP A 1 616 ? -23.344 101.438 75.25 1 70.12 616 ASP A O 1
ATOM 4947 N N . MET B 1 1 ? -27.625 -4.434 48.594 1 20.41 1 MET B N 1
ATOM 4948 C CA . MET B 1 1 ? -28 -3.551 47.469 1 20.41 1 MET B CA 1
ATOM 4949 C C . MET B 1 1 ? -28.344 -4.355 46.219 1 20.41 1 MET B C 1
ATOM 4951 O O . MET B 1 1 ? -27.5 -5.105 45.719 1 20.41 1 MET B O 1
ATOM 4955 N N . VAL B 1 2 ? -29.672 -4.77 46.031 1 21.08 2 VAL B N 1
ATOM 4956 C CA . VAL B 1 2 ? -30.719 -5.641 45.469 1 21.08 2 VAL B CA 1
ATOM 4957 C C . VAL B 1 2 ? -31.031 -5.227 44.031 1 21.08 2 VAL B C 1
ATOM 4959 O O . VAL B 1 2 ? -31.828 -4.305 43.812 1 21.08 2 VAL B O 1
ATOM 4962 N N . LYS B 1 3 ? -29.953 -4.734 43.375 1 28.31 3 LYS B N 1
ATOM 4963 C CA . LYS B 1 3 ? -30.219 -4.07 42.094 1 28.31 3 LYS B CA 1
ATOM 4964 C C . LYS B 1 3 ? -31 -4.977 41.156 1 28.31 3 LYS B C 1
ATOM 4966 O O . LYS B 1 3 ? -30.688 -6.164 41.031 1 28.31 3 LYS B O 1
ATOM 4971 N N . ARG B 1 4 ? -32.188 -4.531 40.688 1 24.88 4 ARG B N 1
ATOM 4972 C CA . ARG B 1 4 ? -33.406 -5.016 40.062 1 24.88 4 ARG B CA 1
ATOM 4973 C C . ARG B 1 4 ? -33.094 -5.488 38.625 1 24.88 4 ARG B C 1
ATOM 4975 O O . ARG B 1 4 ? -32.625 -4.715 37.781 1 24.88 4 ARG B O 1
ATOM 4982 N N . ALA B 1 5 ? -32.812 -6.801 38.438 1 25.67 5 ALA B N 1
ATOM 4983 C CA . ALA B 1 5 ? -32.656 -7.652 37.25 1 25.67 5 ALA B CA 1
ATOM 4984 C C . ALA B 1 5 ? -33.875 -7.539 36.344 1 25.67 5 ALA B C 1
ATOM 4986 O O . ALA B 1 5 ? -34.938 -8.156 36.594 1 25.67 5 ALA B O 1
ATOM 4987 N N . VAL B 1 6 ? -34.25 -6.254 35.969 1 25.55 6 VAL B N 1
ATOM 4988 C CA . VAL B 1 6 ? -35.406 -6.168 35.094 1 25.55 6 VAL B CA 1
ATOM 4989 C C . VAL B 1 6 ? -35.25 -7.113 33.906 1 25.55 6 VAL B C 1
ATOM 4991 O O . VAL B 1 6 ? -34.312 -6.977 33.125 1 25.55 6 VAL B O 1
ATOM 4994 N N . TRP B 1 7 ? -35.656 -8.359 34 1 22.94 7 TRP B N 1
ATOM 4995 C CA . TRP B 1 7 ? -35.875 -9.461 33.062 1 22.94 7 TRP B CA 1
ATOM 4996 C C . TRP B 1 7 ? -36.594 -8.992 31.828 1 22.94 7 TRP B C 1
ATOM 4998 O O . TRP B 1 7 ? -37.75 -8.562 31.922 1 22.94 7 TRP B O 1
ATOM 5008 N N . LEU B 1 8 ? -35.938 -8.219 30.984 1 25.41 8 LEU B N 1
ATOM 5009 C CA . LEU B 1 8 ? -36.562 -7.953 29.703 1 25.41 8 LEU B CA 1
ATOM 5010 C C . LEU B 1 8 ? -37.031 -9.25 29.047 1 25.41 8 LEU B C 1
ATOM 5012 O O . LEU B 1 8 ? -36.219 -10.102 28.688 1 25.41 8 LEU B O 1
ATOM 5016 N N . LEU B 1 9 ? -38.125 -9.883 29.531 1 25.39 9 LEU B N 1
ATOM 5017 C CA . LEU B 1 9 ? -38.875 -10.992 28.969 1 25.39 9 LEU B CA 1
ATOM 5018 C C . LEU B 1 9 ? -39.188 -10.758 27.5 1 25.39 9 LEU B C 1
ATOM 5020 O O . LEU B 1 9 ? -39.969 -9.883 27.156 1 25.39 9 LEU B O 1
ATOM 5024 N N . CYS B 1 10 ? -38.188 -10.805 26.656 1 28.2 10 CYS B N 1
ATOM 5025 C CA . CYS B 1 10 ? -38.5 -10.938 25.234 1 28.2 10 CYS B CA 1
ATOM 5026 C C . CYS B 1 10 ? -39.469 -12.094 24.984 1 28.2 10 CYS B C 1
ATOM 5028 O O . CYS B 1 10 ? -39.094 -13.258 25.172 1 28.2 10 CYS B O 1
ATOM 5030 N N . GLY B 1 11 ? -40.781 -12.039 25.422 1 28.61 11 GLY B N 1
ATOM 5031 C CA . GLY B 1 11 ? -41.875 -12.969 25.125 1 28.61 11 GLY B CA 1
ATOM 5032 C C . GLY B 1 11 ? -41.844 -13.453 23.688 1 28.61 11 GLY B C 1
ATOM 5033 O O . GLY B 1 11 ? -41.938 -12.656 22.75 1 28.61 11 GLY B O 1
ATOM 5034 N N . VAL B 1 12 ? -41.219 -14.477 23.422 1 30.83 12 VAL B N 1
ATOM 5035 C CA . VAL B 1 12 ? -41.375 -15.289 22.219 1 30.83 12 VAL B CA 1
ATOM 5036 C C . VAL B 1 12 ? -42.844 -15.586 21.969 1 30.83 12 VAL B C 1
ATOM 5038 O O . VAL B 1 12 ? -43.469 -16.344 22.719 1 30.83 12 VAL B O 1
ATOM 5041 N N . SER B 1 13 ? -43.781 -14.594 21.812 1 31.64 13 SER B N 1
ATOM 5042 C CA . SER B 1 13 ? -45.156 -14.875 21.469 1 31.64 13 SER B CA 1
ATOM 5043 C C . SER B 1 13 ? -45.25 -15.93 20.375 1 31.64 13 SER B C 1
ATOM 5045 O O . SER B 1 13 ? -44.438 -15.961 19.469 1 31.64 13 SER B O 1
ATOM 5047 N N . LEU B 1 14 ? -46.031 -16.984 20.562 1 31.78 14 LEU B N 1
ATOM 5048 C CA . LEU B 1 14 ? -46.562 -18.109 19.797 1 31.78 14 LEU B CA 1
ATOM 5049 C C . LEU B 1 14 ? -47.094 -17.641 18.453 1 31.78 14 LEU B C 1
ATOM 5051 O O . LEU B 1 14 ? -47.469 -16.469 18.297 1 31.78 14 LEU B O 1
ATOM 5055 N N . MET B 1 15 ? -47.062 -18.516 17.359 1 36.75 15 MET B N 1
ATOM 5056 C CA . MET B 1 15 ? -47.312 -18.578 15.93 1 36.75 15 MET B CA 1
ATOM 5057 C C . MET B 1 15 ? -48.75 -18.125 15.617 1 36.75 15 MET B C 1
ATOM 5059 O O . MET B 1 15 ? -49.312 -18.484 14.578 1 36.75 15 MET B O 1
ATOM 5063 N N . GLY B 1 16 ? -49.594 -17.641 16.547 1 36.34 16 GLY B N 1
ATOM 5064 C CA . GLY B 1 16 ? -50.844 -17.281 15.922 1 36.34 16 GLY B CA 1
ATOM 5065 C C . GLY B 1 16 ? -50.688 -16.359 14.734 1 36.34 16 GLY B C 1
ATOM 5066 O O . GLY B 1 16 ? -49.656 -15.75 14.547 1 36.34 16 GLY B O 1
ATOM 5067 N N . ALA B 1 17 ? -51.719 -16.312 13.75 1 40.78 17 ALA B N 1
ATOM 5068 C CA . ALA B 1 17 ? -51.781 -15.344 12.656 1 40.78 17 ALA B CA 1
ATOM 5069 C C . ALA B 1 17 ? -51.312 -13.969 13.109 1 40.78 17 ALA B C 1
ATOM 5071 O O . ALA B 1 17 ? -51.969 -13.312 13.922 1 40.78 17 ALA B O 1
ATOM 5072 N N . ALA B 1 18 ? -50.094 -13.789 13.32 1 50.31 18 ALA B N 1
ATOM 5073 C CA . ALA B 1 18 ? -49.531 -12.539 13.805 1 50.31 18 ALA B CA 1
ATOM 5074 C C . ALA B 1 18 ? -50.219 -11.336 13.156 1 50.31 18 ALA B C 1
ATOM 5076 O O . ALA B 1 18 ? -50.375 -11.289 11.93 1 50.31 18 ALA B O 1
ATOM 5077 N N . ALA B 1 19 ? -51.156 -10.766 13.766 1 61.97 19 ALA B N 1
ATOM 5078 C CA . ALA B 1 19 ? -51.75 -9.5 13.398 1 61.97 19 ALA B CA 1
ATOM 5079 C C . ALA B 1 19 ? -50.75 -8.578 12.703 1 61.97 19 ALA B C 1
ATOM 5081 O O . ALA B 1 19 ? -49.562 -8.617 13 1 61.97 19 ALA B O 1
ATOM 5082 N N . PRO B 1 20 ? -51.25 -8.133 11.445 1 76.38 20 PRO B N 1
ATOM 5083 C CA . PRO B 1 20 ? -50.406 -7.156 10.773 1 76.38 20 PRO B CA 1
ATOM 5084 C C . PRO B 1 20 ? -49.781 -6.156 11.742 1 76.38 20 PRO B C 1
ATOM 5086 O O . PRO B 1 20 ? -50.406 -5.781 12.742 1 76.38 20 PRO B O 1
ATOM 5089 N N . LEU B 1 21 ? -48.531 -6.027 11.602 1 83.12 21 LEU B N 1
ATOM 5090 C CA . LEU B 1 21 ? -47.781 -5.141 12.492 1 83.12 21 LEU B CA 1
ATOM 5091 C C . LEU B 1 21 ? -48.312 -3.711 12.383 1 83.12 21 LEU B C 1
ATOM 5093 O O . LEU B 1 21 ? -48.656 -3.258 11.297 1 83.12 21 LEU B O 1
ATOM 5097 N N . PRO B 1 22 ? -48.438 -3.072 13.492 1 84.25 22 PRO B N 1
ATOM 5098 C CA . PRO B 1 22 ? -48.75 -1.646 13.438 1 84.25 22 PRO B CA 1
ATOM 5099 C C . PRO B 1 22 ? -47.719 -0.831 12.664 1 84.25 22 PRO B C 1
ATOM 5101 O O . PRO B 1 22 ? -46.594 -1.267 12.508 1 84.25 22 PRO B O 1
ATOM 5104 N N . PRO B 1 23 ? -48.125 0.308 12.117 1 84.88 23 PRO B N 1
ATOM 5105 C CA . PRO B 1 23 ? -47.281 1.089 11.211 1 84.88 23 PRO B CA 1
ATOM 5106 C C . PRO B 1 23 ? -45.938 1.434 11.82 1 84.88 23 PRO B C 1
ATOM 5108 O O . PRO B 1 23 ? -44.906 1.367 11.141 1 84.88 23 PRO B O 1
ATOM 5111 N N . GLU B 1 24 ? -45.938 1.755 13.086 1 84.81 24 GLU B N 1
ATOM 5112 C CA . GLU B 1 24 ? -44.656 2.133 13.703 1 84.81 24 GLU B CA 1
ATOM 5113 C C . GLU B 1 24 ? -43.75 0.926 13.844 1 84.81 24 GLU B C 1
ATOM 5115 O O . GLU B 1 24 ? -42.531 1.02 13.578 1 84.81 24 GLU B O 1
ATOM 5120 N N . GLN B 1 25 ? -44.281 -0.16 14.18 1 88 25 GLN B N 1
ATOM 5121 C CA . GLN B 1 25 ? -43.5 -1.384 14.336 1 88 25 GLN B CA 1
ATOM 5122 C C . GLN B 1 25 ? -43.062 -1.931 12.984 1 88 25 GLN B C 1
ATOM 5124 O O . GLN B 1 25 ? -41.969 -2.471 12.852 1 88 25 GLN B O 1
ATOM 5129 N N . LEU B 1 26 ? -43.906 -1.664 12.023 1 89.31 26 LEU B N 1
ATOM 5130 C CA . LEU B 1 26 ? -43.594 -2.104 10.672 1 89.31 26 LEU B CA 1
ATOM 5131 C C . LEU B 1 26 ? -42.375 -1.353 10.133 1 89.31 26 LEU B C 1
ATOM 5133 O O . LEU B 1 26 ? -41.469 -1.959 9.562 1 89.31 26 LEU B O 1
ATOM 5137 N N . GLU B 1 27 ? -42.375 -0.098 10.406 1 88.62 27 GLU B N 1
ATOM 5138 C CA . GLU B 1 27 ? -41.25 0.718 9.922 1 88.62 27 GLU B CA 1
ATOM 5139 C C . GLU B 1 27 ? -39.938 0.316 10.594 1 88.62 27 GLU B C 1
ATOM 5141 O O . GLU B 1 27 ? -38.906 0.245 9.93 1 88.62 27 GLU B O 1
ATOM 5146 N N . GLN B 1 28 ? -40.062 0.023 11.82 1 85.44 28 GLN B N 1
ATOM 5147 C CA . GLN B 1 28 ? -38.875 -0.38 12.547 1 85.44 28 GLN B CA 1
ATOM 5148 C C . GLN B 1 28 ? -38.375 -1.741 12.078 1 85.44 28 GLN B C 1
ATOM 5150 O O . GLN B 1 28 ? -37.156 -1.944 11.922 1 85.44 28 GLN B O 1
ATOM 5155 N N . GLU B 1 29 ? -39.281 -2.578 11.844 1 85.69 29 GLU B N 1
ATOM 5156 C CA . GLU B 1 29 ? -38.906 -3.92 11.398 1 85.69 29 GLU B CA 1
ATOM 5157 C C . GLU B 1 29 ? -38.312 -3.893 9.992 1 85.69 29 GLU B C 1
ATOM 5159 O O . GLU B 1 29 ? -37.312 -4.539 9.727 1 85.69 29 GLU B O 1
ATOM 5164 N N . LEU B 1 30 ? -38.938 -3.117 9.141 1 86.88 30 LEU B N 1
ATOM 5165 C CA . LEU B 1 30 ? -38.469 -3.029 7.766 1 86.88 30 LEU B CA 1
ATOM 5166 C C . LEU B 1 30 ? -37.094 -2.406 7.711 1 86.88 30 LEU B C 1
ATOM 5168 O O . LEU B 1 30 ? -36.219 -2.891 6.984 1 86.88 30 LEU B O 1
ATOM 5172 N N . THR B 1 31 ? -36.938 -1.44 8.516 1 83.69 31 THR B N 1
ATOM 5173 C CA . THR B 1 31 ? -35.625 -0.773 8.547 1 83.69 31 THR B CA 1
ATOM 5174 C C . THR B 1 31 ? -34.562 -1.707 9.094 1 83.69 31 THR B C 1
ATOM 5176 O O . THR B 1 31 ? -33.438 -1.727 8.602 1 83.69 31 THR B O 1
ATOM 5179 N N . SER B 1 32 ? -34.875 -2.502 10.008 1 81.06 32 SER B N 1
ATOM 5180 C CA . SER B 1 32 ? -33.938 -3.457 10.594 1 81.06 32 SER B CA 1
ATOM 5181 C C . SER B 1 32 ? -33.562 -4.547 9.594 1 81.06 32 SER B C 1
ATOM 5183 O O . SER B 1 32 ? -32.406 -4.938 9.492 1 81.06 32 SER B O 1
ATOM 5185 N N . LEU B 1 33 ? -34.562 -4.898 8.875 1 82.5 33 LEU B N 1
ATOM 5186 C CA . LEU B 1 33 ? -34.312 -5.949 7.887 1 82.5 33 LEU B CA 1
ATOM 5187 C C . LEU B 1 33 ? -33.5 -5.422 6.711 1 82.5 33 LEU B C 1
ATOM 5189 O O . LEU B 1 33 ? -32.688 -6.137 6.152 1 82.5 33 LEU B O 1
ATOM 5193 N N . GLU B 1 34 ? -33.719 -4.227 6.41 1 82.56 34 GLU B N 1
ATOM 5194 C CA . GLU B 1 34 ? -33.031 -3.613 5.281 1 82.56 34 GLU B CA 1
ATOM 5195 C C . GLU B 1 34 ? -31.578 -3.303 5.633 1 82.56 34 GLU B C 1
ATOM 5197 O O . GLU B 1 34 ? -30.703 -3.312 4.762 1 82.56 34 GLU B O 1
ATOM 5202 N N . GLN B 1 35 ? -31.312 -3 6.914 1 76.06 35 GLN B N 1
ATOM 5203 C CA . GLN B 1 35 ? -29.984 -2.607 7.348 1 76.06 35 GLN B CA 1
ATOM 5204 C C . GLN B 1 35 ? -29.188 -3.816 7.828 1 76.06 35 GLN B C 1
ATOM 5206 O O . GLN B 1 35 ? -27.953 -3.738 7.977 1 76.06 35 GLN B O 1
ATOM 5211 N N . GLY B 1 36 ? -29.812 -4.84 8.047 1 68.06 36 GLY B N 1
ATOM 5212 C CA . GLY B 1 36 ? -29.172 -6.02 8.602 1 68.06 36 GLY B CA 1
ATOM 5213 C C . GLY B 1 36 ? -28.578 -6.926 7.535 1 68.06 36 GLY B C 1
ATOM 5214 O O . GLY B 1 36 ? -28.734 -6.672 6.34 1 68.06 36 GLY B O 1
ATOM 5215 N N . PRO B 1 37 ? -27.641 -7.738 8.023 1 62.91 37 PRO B N 1
ATOM 5216 C CA . PRO B 1 37 ? -27.062 -8.711 7.09 1 62.91 37 PRO B CA 1
ATOM 5217 C C . PRO B 1 37 ? -28.109 -9.648 6.496 1 62.91 37 PRO B C 1
ATOM 5219 O O . PRO B 1 37 ? -29.141 -9.906 7.125 1 62.91 37 PRO B O 1
ATOM 5222 N N . PRO B 1 38 ? -27.891 -9.766 5.234 1 55.56 38 PRO B N 1
ATOM 5223 C CA . PRO B 1 38 ? -28.875 -10.695 4.672 1 55.56 38 PRO B CA 1
ATOM 5224 C C . PRO B 1 38 ? -29.016 -11.969 5.5 1 55.56 38 PRO B C 1
ATOM 5226 O O . PRO B 1 38 ? -28.109 -12.336 6.25 1 55.56 38 PRO B O 1
ATOM 5229 N N . LEU B 1 39 ? -30.219 -12.984 5.105 1 54.59 39 LEU B N 1
ATOM 5230 C CA . LEU B 1 39 ? -31.312 -13.945 5.238 1 54.59 39 LEU B CA 1
ATOM 5231 C C . LEU B 1 39 ? -30.875 -15.156 6.051 1 54.59 39 LEU B C 1
ATOM 5233 O O . LEU B 1 39 ? -30.359 -16.141 5.492 1 54.59 39 LEU B O 1
ATOM 5237 N N . PHE B 1 40 ? -30.234 -14.727 7.254 1 55.06 40 PHE B N 1
ATOM 5238 C CA . PHE B 1 40 ? -30.141 -15.961 8.031 1 55.06 40 PHE B CA 1
ATOM 5239 C C . PHE B 1 40 ? -31.484 -16.328 8.641 1 55.06 40 PHE B C 1
ATOM 5241 O O . PHE B 1 40 ? -32.281 -15.445 8.969 1 55.06 40 PHE B O 1
ATOM 5248 N N . GLY B 1 41 ? -31.766 -17.578 8.664 1 57.28 41 GLY B N 1
ATOM 5249 C CA . GLY B 1 41 ? -32.906 -18.359 9.094 1 57.28 41 GLY B CA 1
ATOM 5250 C C . GLY B 1 41 ? -34 -17.516 9.703 1 57.28 41 GLY B C 1
ATOM 5251 O O . GLY B 1 41 ? -35.156 -17.562 9.242 1 57.28 41 GLY B O 1
ATOM 5252 N N . SER B 1 42 ? -33.656 -16.781 10.711 1 59.28 42 SER B N 1
ATOM 5253 C CA . SER B 1 42 ? -34.688 -16.031 11.398 1 59.28 42 SER B CA 1
ATOM 5254 C C . SER B 1 42 ? -35.219 -14.891 10.531 1 59.28 42 SER B C 1
ATOM 5256 O O . SER B 1 42 ? -36.438 -14.617 10.516 1 59.28 42 SER B O 1
ATOM 5258 N N . LEU B 1 43 ? -34.281 -14.391 9.758 1 63.31 43 LEU B N 1
ATOM 5259 C CA . LEU B 1 43 ? -34.688 -13.258 8.938 1 63.31 43 LEU B CA 1
ATOM 5260 C C . LEU B 1 43 ? -35.594 -13.711 7.777 1 63.31 43 LEU B C 1
ATOM 5262 O O . LEU B 1 43 ? -36.5 -13.008 7.379 1 63.31 43 LEU B O 1
ATOM 5266 N N . HIS B 1 44 ? -35.375 -14.93 7.5 1 70.44 44 HIS B N 1
ATOM 5267 C CA . HIS B 1 44 ? -36.188 -15.516 6.449 1 70.44 44 HIS B CA 1
ATOM 5268 C C . HIS B 1 44 ? -37.656 -15.688 6.906 1 70.44 44 HIS B C 1
ATOM 5270 O O . HIS B 1 44 ? -38.562 -15.32 6.18 1 70.44 44 HIS B O 1
ATOM 5276 N N . ARG B 1 45 ? -37.688 -16.031 8.109 1 72.44 45 ARG B N 1
ATOM 5277 C CA . ARG B 1 45 ? -39.031 -16.281 8.656 1 72.44 45 ARG B CA 1
ATOM 5278 C C . ARG B 1 45 ? -39.812 -14.977 8.82 1 72.44 45 ARG B C 1
ATOM 5280 O O . ARG B 1 45 ? -41 -14.922 8.539 1 72.44 45 ARG B O 1
ATOM 5287 N N . ARG B 1 46 ? -39.094 -13.992 9.195 1 77.12 46 ARG B N 1
ATOM 5288 C CA . ARG B 1 46 ? -39.75 -12.695 9.414 1 77.12 46 ARG B CA 1
ATOM 5289 C C . ARG B 1 46 ? -40.219 -12.086 8.094 1 77.12 46 ARG B C 1
ATOM 5291 O O . ARG B 1 46 ? -41.312 -11.547 8.016 1 77.12 46 ARG B O 1
ATOM 5298 N N . THR B 1 47 ? -39.438 -12.25 7.109 1 80.81 47 THR B N 1
ATOM 5299 C CA . THR B 1 47 ? -39.812 -11.695 5.809 1 80.81 47 THR B CA 1
ATOM 5300 C C . THR B 1 47 ? -40.969 -12.461 5.203 1 80.81 47 THR B C 1
ATOM 5302 O O . THR B 1 47 ? -41.875 -11.859 4.594 1 80.81 47 THR B O 1
ATOM 5305 N N . HIS B 1 48 ? -40.969 -13.727 5.473 1 80.75 48 HIS B N 1
ATOM 5306 C CA . HIS B 1 48 ? -42.094 -14.539 4.961 1 80.75 48 HIS B CA 1
ATOM 5307 C C . HIS B 1 48 ? -43.406 -14.18 5.648 1 80.75 48 HIS B C 1
ATOM 5309 O O . HIS B 1 48 ? -44.438 -14.164 5.008 1 80.75 48 HIS B O 1
ATOM 5315 N N . ALA B 1 49 ? -43.25 -13.875 6.879 1 82.81 49 ALA B N 1
ATOM 5316 C CA . ALA B 1 49 ? -44.469 -13.477 7.625 1 82.81 49 ALA B CA 1
ATOM 5317 C C . ALA B 1 49 ? -45 -12.156 7.105 1 82.81 49 ALA B C 1
ATOM 5319 O O . ALA B 1 49 ? -46.219 -12 6.98 1 82.81 49 ALA B O 1
ATOM 5320 N N . LEU B 1 50 ? -44.125 -11.289 6.812 1 85.94 50 LEU B N 1
ATOM 5321 C CA . LEU B 1 50 ? -44.531 -9.992 6.289 1 85.94 50 LEU B CA 1
ATOM 5322 C C . LEU B 1 50 ? -45.156 -10.141 4.898 1 85.94 50 LEU B C 1
ATOM 5324 O O . LEU B 1 50 ? -46.125 -9.469 4.574 1 85.94 50 LEU B O 1
ATOM 5328 N N . SER B 1 51 ? -44.594 -11.031 4.082 1 86.69 51 SER B N 1
ATOM 5329 C CA . SER B 1 51 ? -45.062 -11.242 2.717 1 86.69 51 SER B CA 1
ATOM 5330 C C . SER B 1 51 ? -46.438 -11.906 2.699 1 86.69 51 SER B C 1
ATOM 5332 O O . SER B 1 51 ? -47.219 -11.672 1.787 1 86.69 51 SER B O 1
ATOM 5334 N N . ALA B 1 52 ? -46.688 -12.711 3.682 1 85.19 52 ALA B N 1
ATOM 5335 C CA . ALA B 1 52 ? -47.969 -13.391 3.785 1 85.19 52 ALA B CA 1
ATOM 5336 C C . ALA B 1 52 ? -49.094 -12.391 4.047 1 85.19 52 ALA B C 1
ATOM 5338 O O . ALA B 1 52 ? -50.219 -12.594 3.604 1 85.19 52 ALA B O 1
ATOM 5339 N N . ASP B 1 53 ? -48.781 -11.289 4.699 1 85.19 53 ASP B N 1
ATOM 5340 C CA . ASP B 1 53 ? -49.75 -10.273 5.043 1 85.19 53 ASP B CA 1
ATOM 5341 C C . ASP B 1 53 ? -49.625 -9.047 4.141 1 85.19 53 ASP B C 1
ATOM 5343 O O . ASP B 1 53 ? -49.969 -7.934 4.539 1 85.19 53 ASP B O 1
ATOM 5347 N N . LEU B 1 54 ? -49.125 -9.211 3.008 1 88.12 54 LEU B N 1
ATOM 5348 C CA . LEU B 1 54 ? -48.688 -8.109 2.145 1 88.12 54 LEU B CA 1
ATOM 5349 C C . LEU B 1 54 ? -49.875 -7.176 1.863 1 88.12 54 LEU B C 1
ATOM 5351 O O . LEU B 1 54 ? -49.719 -5.953 1.868 1 88.12 54 LEU B O 1
ATOM 5355 N N . SER B 1 55 ? -51.031 -7.723 1.714 1 86.56 55 SER B N 1
ATOM 5356 C CA . SER B 1 55 ? -52.219 -6.953 1.295 1 86.56 55 SER B CA 1
ATOM 5357 C C . SER B 1 55 ? -52.688 -6.016 2.402 1 86.56 55 SER B C 1
ATOM 5359 O O . SER B 1 55 ? -53.375 -5.035 2.139 1 86.56 55 SER B O 1
ATOM 5361 N N . HIS B 1 56 ? -52.188 -6.191 3.582 1 88.5 56 HIS B N 1
ATOM 5362 C CA . HIS B 1 56 ? -52.625 -5.406 4.727 1 88.5 56 HIS B CA 1
ATOM 5363 C C . HIS B 1 56 ? -51.781 -4.156 4.91 1 88.5 56 HIS B C 1
ATOM 5365 O O . HIS B 1 56 ? -52.125 -3.277 5.703 1 88.5 56 HIS B O 1
ATOM 5371 N N . TYR B 1 57 ? -50.719 -4.098 4.219 1 91 57 TYR B N 1
ATOM 5372 C CA . TYR B 1 57 ? -49.781 -2.996 4.434 1 91 57 TYR B CA 1
ATOM 5373 C C . TYR B 1 57 ? -49.938 -1.937 3.348 1 91 57 TYR B C 1
ATOM 5375 O O . TYR B 1 57 ? -50.438 -2.223 2.26 1 91 57 TYR B O 1
ATOM 5383 N N . PRO B 1 58 ? -49.562 -0.672 3.584 1 88.75 58 PRO B N 1
ATOM 5384 C CA . PRO B 1 58 ? -49.594 0.384 2.57 1 88.75 58 PRO B CA 1
ATOM 5385 C C . PRO B 1 58 ? -48.688 0.103 1.381 1 88.75 58 PRO B C 1
ATOM 5387 O O . PRO B 1 58 ? -47.719 -0.65 1.505 1 88.75 58 PRO B O 1
ATOM 5390 N N . PRO B 1 59 ? -49.031 0.716 0.279 1 86.25 59 PRO B N 1
ATOM 5391 C CA . PRO B 1 59 ? -48.281 0.438 -0.952 1 86.25 59 PRO B CA 1
ATOM 5392 C C . PRO B 1 59 ? -46.781 0.688 -0.804 1 86.25 59 PRO B C 1
ATOM 5394 O O . PRO B 1 59 ? -45.969 -0.072 -1.336 1 86.25 59 PRO B O 1
ATOM 5397 N N . ALA B 1 60 ? -46.469 1.677 -0.081 1 86.56 60 ALA B N 1
AT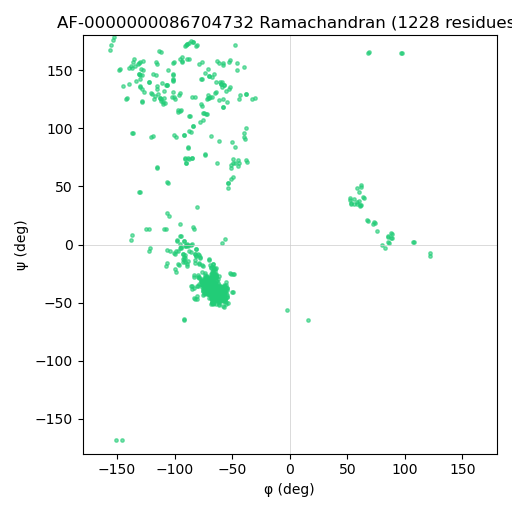OM 5398 C CA . ALA B 1 60 ? -45.062 1.986 0.102 1 86.56 60 ALA B CA 1
ATOM 5399 C C . ALA B 1 60 ? -44.344 0.87 0.861 1 86.56 60 ALA B C 1
ATOM 5401 O O . ALA B 1 60 ? -43.219 0.515 0.535 1 86.56 60 ALA B O 1
ATOM 5402 N N . ALA B 1 61 ? -45 0.308 1.812 1 89.94 61 ALA B N 1
ATOM 5403 C CA . ALA B 1 61 ? -44.469 -0.792 2.598 1 89.94 61 ALA B CA 1
ATOM 5404 C C . ALA B 1 61 ? -44.469 -2.092 1.8 1 89.94 61 ALA B C 1
ATOM 5406 O O . ALA B 1 61 ? -43.562 -2.92 1.946 1 89.94 61 ALA B O 1
ATOM 5407 N N . GLN B 1 62 ? -45.469 -2.186 0.983 1 90.44 62 GLN B N 1
ATOM 5408 C CA . GLN B 1 62 ? -45.531 -3.375 0.14 1 90.44 62 GLN B CA 1
ATOM 5409 C C . GLN B 1 62 ? -44.312 -3.469 -0.789 1 90.44 62 GLN B C 1
ATOM 5411 O O . GLN B 1 62 ? -43.75 -4.547 -0.969 1 90.44 62 GLN B O 1
ATOM 5416 N N . ALA B 1 63 ? -43.938 -2.381 -1.331 1 89.62 63 ALA B N 1
ATOM 5417 C CA . ALA B 1 63 ? -42.781 -2.348 -2.221 1 89.62 63 ALA B CA 1
ATOM 5418 C C . ALA B 1 63 ? -41.531 -2.771 -1.488 1 89.62 63 ALA B C 1
ATOM 5420 O O . ALA B 1 63 ? -40.719 -3.525 -2.027 1 89.62 63 ALA B O 1
ATOM 5421 N N . ARG B 1 64 ? -41.438 -2.402 -0.279 1 90 64 ARG B N 1
ATOM 5422 C CA . ARG B 1 64 ? -40.281 -2.736 0.537 1 90 64 ARG B CA 1
ATOM 5423 C C . ARG B 1 64 ? -40.281 -4.219 0.896 1 90 64 ARG B C 1
ATOM 5425 O O . ARG B 1 64 ? -39.219 -4.863 0.867 1 90 64 ARG B O 1
ATOM 5432 N N . ILE B 1 65 ? -41.406 -4.672 1.15 1 90.5 65 ILE B N 1
ATOM 5433 C CA . ILE B 1 65 ? -41.531 -6.078 1.518 1 90.5 65 ILE B CA 1
ATOM 5434 C C . ILE B 1 65 ? -41.219 -6.957 0.308 1 90.5 65 ILE B C 1
ATOM 5436 O O . ILE B 1 65 ? -40.562 -7.98 0.433 1 90.5 65 ILE B O 1
ATOM 5440 N N . ARG B 1 66 ? -41.656 -6.508 -0.836 1 90.12 66 ARG B N 1
ATOM 5441 C CA . ARG B 1 66 ? -41.406 -7.254 -2.064 1 90.12 66 ARG B CA 1
ATOM 5442 C C . ARG B 1 66 ? -39.906 -7.34 -2.355 1 90.12 66 ARG B C 1
ATOM 5444 O O . ARG B 1 66 ? -39.406 -8.383 -2.787 1 90.12 66 ARG B O 1
ATOM 5451 N N . ARG B 1 67 ? -39.25 -6.305 -2.109 1 90.75 67 ARG B N 1
ATOM 5452 C CA . ARG B 1 67 ? -37.781 -6.281 -2.303 1 90.75 67 ARG B CA 1
ATOM 5453 C C . ARG B 1 67 ? -37.094 -7.262 -1.366 1 90.75 67 ARG B C 1
ATOM 5455 O O . ARG B 1 67 ? -36.219 -8 -1.784 1 90.75 67 ARG B O 1
ATOM 5462 N N . LEU B 1 68 ? -37.562 -7.242 -0.169 1 88.88 68 LEU B N 1
ATOM 5463 C CA . LEU B 1 68 ? -36.969 -8.148 0.817 1 88.88 68 LEU B CA 1
ATOM 5464 C C . LEU B 1 68 ? -37.312 -9.602 0.471 1 88.88 68 LEU B C 1
ATOM 5466 O O . LEU B 1 68 ? -36.469 -10.484 0.633 1 88.88 68 LEU B O 1
ATOM 5470 N N . ASP B 1 69 ? -38.406 -9.766 -0.019 1 88.12 69 ASP B N 1
ATOM 5471 C CA . ASP B 1 69 ? -38.875 -11.109 -0.379 1 88.12 69 ASP B CA 1
ATOM 5472 C C . ASP B 1 69 ? -38.094 -11.648 -1.571 1 88.12 69 ASP B C 1
ATOM 5474 O O . ASP B 1 69 ? -37.844 -12.859 -1.67 1 88.12 69 ASP B O 1
ATOM 5478 N N . CYS B 1 70 ? -37.75 -10.797 -2.457 1 91.31 70 CYS B N 1
ATOM 5479 C CA . CYS B 1 70 ? -36.938 -11.203 -3.598 1 91.31 70 CYS B CA 1
ATOM 5480 C C . CYS B 1 70 ? -35.656 -11.883 -3.137 1 91.31 70 CYS B C 1
ATOM 5482 O O . CYS B 1 70 ? -35.281 -12.938 -3.658 1 91.31 70 CYS B O 1
ATOM 5484 N N . TYR B 1 71 ? -35 -11.391 -2.123 1 88.44 71 TYR B N 1
ATOM 5485 C CA . TYR B 1 71 ? -33.719 -11.906 -1.63 1 88.44 71 TYR B CA 1
ATOM 5486 C C . TYR B 1 71 ? -33.938 -13.164 -0.797 1 88.44 71 TYR B C 1
ATOM 5488 O O . TYR B 1 71 ? -32.969 -13.875 -0.48 1 88.44 71 TYR B O 1
ATOM 5496 N N . ASN B 1 72 ? -35.156 -13.461 -0.462 1 83.12 72 ASN B N 1
ATOM 5497 C CA . ASN B 1 72 ? -35.406 -14.539 0.484 1 83.12 72 ASN B CA 1
ATOM 5498 C C . ASN B 1 72 ? -36.031 -15.75 -0.202 1 83.12 72 ASN B C 1
ATOM 5500 O O . ASN B 1 72 ? -36.531 -16.656 0.466 1 83.12 72 ASN B O 1
ATOM 5504 N N . GLN B 1 73 ? -35.969 -15.719 -1.458 1 83.12 73 GLN B N 1
ATOM 5505 C CA . GLN B 1 73 ? -36.5 -16.891 -2.166 1 83.12 73 GLN B CA 1
ATOM 5506 C C . GLN B 1 73 ? -35.594 -18.109 -1.956 1 83.12 73 GLN B C 1
ATOM 5508 O O . GLN B 1 73 ? -34.406 -17.969 -1.782 1 83.12 73 GLN B O 1
ATOM 5513 N N . SER B 1 74 ? -36.25 -19.234 -1.886 1 77.38 74 SER B N 1
ATOM 5514 C CA . SER B 1 74 ? -35.469 -20.469 -1.75 1 77.38 74 SER B CA 1
ATOM 5515 C C . SER B 1 74 ? -34.594 -20.703 -2.98 1 77.38 74 SER B C 1
ATOM 5517 O O . SER B 1 74 ? -35.031 -20.484 -4.109 1 77.38 74 SER B O 1
ATOM 5519 N N . ALA B 1 75 ? -33.406 -20.969 -2.756 1 77.12 75 ALA B N 1
ATOM 5520 C CA . ALA B 1 75 ? -32.469 -21.188 -3.848 1 77.12 75 ALA B CA 1
ATOM 5521 C C . ALA B 1 75 ? -31.672 -22.469 -3.629 1 77.12 75 ALA B C 1
ATOM 5523 O O . ALA B 1 75 ? -30.453 -22.516 -3.842 1 77.12 75 ALA B O 1
ATOM 5524 N N . ASP B 1 76 ? -32.406 -23.531 -3.246 1 75.5 76 ASP B N 1
ATOM 5525 C CA . ASP B 1 76 ? -31.719 -24.766 -2.912 1 75.5 76 ASP B CA 1
ATOM 5526 C C . ASP B 1 76 ? -31.688 -25.719 -4.109 1 75.5 76 ASP B C 1
ATOM 5528 O O . ASP B 1 76 ? -30.938 -26.703 -4.109 1 75.5 76 ASP B O 1
ATOM 5532 N N . ARG B 1 77 ? -32.594 -25.438 -5.086 1 85.19 77 ARG B N 1
ATOM 5533 C CA . ARG B 1 77 ? -32.656 -26.25 -6.293 1 85.19 77 ARG B CA 1
ATOM 5534 C C . ARG B 1 77 ? -32.656 -25.375 -7.547 1 85.19 77 ARG B C 1
ATOM 5536 O O . ARG B 1 77 ? -33.094 -24.219 -7.496 1 85.19 77 ARG B O 1
ATOM 5543 N N . ILE B 1 78 ? -32.219 -26.016 -8.586 1 88.31 78 ILE B N 1
ATOM 5544 C CA . ILE B 1 78 ? -32.125 -25.266 -9.844 1 88.31 78 ILE B CA 1
ATOM 5545 C C . ILE B 1 78 ? -33.531 -24.75 -10.211 1 88.31 78 ILE B C 1
ATOM 5547 O O . ILE B 1 78 ? -33.656 -23.594 -10.633 1 88.31 78 ILE B O 1
ATOM 5551 N N . GLU B 1 79 ? -34.5 -25.609 -9.969 1 89.06 79 GLU B N 1
ATOM 5552 C CA . GLU B 1 79 ? -35.875 -25.219 -10.305 1 89.06 79 GLU B CA 1
ATOM 5553 C C . GLU B 1 79 ? -36.344 -24.031 -9.461 1 89.06 79 GLU B C 1
ATOM 5555 O O . GLU B 1 79 ? -37 -23.125 -9.969 1 89.06 79 GLU B O 1
ATOM 5560 N N . LEU B 1 80 ? -36 -24.062 -8.227 1 88.31 80 LEU B N 1
ATOM 5561 C CA . LEU B 1 80 ? -36.375 -22.969 -7.328 1 88.31 80 LEU B CA 1
ATOM 5562 C C . LEU B 1 80 ? -35.594 -21.703 -7.684 1 88.31 80 LEU B C 1
ATOM 5564 O O . LEU B 1 80 ? -36.156 -20.594 -7.598 1 88.31 80 LEU B O 1
ATOM 5568 N N . MET B 1 81 ? -34.438 -21.812 -8.07 1 89.69 81 MET B N 1
ATOM 5569 C CA . MET B 1 81 ? -33.625 -20.656 -8.492 1 89.69 81 MET B CA 1
ATOM 5570 C C . MET B 1 81 ? -34.219 -20.031 -9.75 1 89.69 81 MET B C 1
ATOM 5572 O O . MET B 1 81 ? -34.281 -18.797 -9.859 1 89.69 81 MET B O 1
ATOM 5576 N N . GLN B 1 82 ? -34.594 -20.891 -10.648 1 93.19 82 GLN B N 1
ATOM 5577 C CA . GLN B 1 82 ? -35.219 -20.406 -11.875 1 93.19 82 GLN B CA 1
ATOM 5578 C C . GLN B 1 82 ? -36.562 -19.703 -11.562 1 93.19 82 GLN B C 1
ATOM 5580 O O . GLN B 1 82 ? -36.875 -18.672 -12.164 1 93.19 82 GLN B O 1
ATOM 5585 N N . ALA B 1 83 ? -37.25 -20.281 -10.633 1 93.81 83 ALA B N 1
ATOM 5586 C CA . ALA B 1 83 ? -38.5 -19.656 -10.195 1 93.81 83 ALA B CA 1
ATOM 5587 C C . ALA B 1 83 ? -38.219 -18.297 -9.555 1 93.81 83 ALA B C 1
ATOM 5589 O O . ALA B 1 83 ? -39 -17.359 -9.742 1 93.81 83 ALA B O 1
ATOM 5590 N N . ALA B 1 84 ? -37.156 -18.281 -8.789 1 93.44 84 ALA B N 1
ATOM 5591 C CA . ALA B 1 84 ? -36.781 -17.016 -8.156 1 93.44 84 ALA B CA 1
ATOM 5592 C C . ALA B 1 84 ? -36.469 -15.953 -9.195 1 93.44 84 ALA B C 1
ATOM 5594 O O . ALA B 1 84 ? -36.781 -14.781 -9.023 1 93.44 84 ALA B O 1
ATOM 5595 N N . VAL B 1 85 ? -35.812 -16.344 -10.289 1 95.81 85 VAL B N 1
ATOM 5596 C CA . VAL B 1 85 ? -35.469 -15.422 -11.375 1 95.81 85 VAL B CA 1
ATOM 5597 C C . VAL B 1 85 ? -36.781 -14.922 -12.023 1 95.81 85 VAL B C 1
ATOM 5599 O O . VAL B 1 85 ? -36.906 -13.727 -12.289 1 95.81 85 VAL B O 1
ATOM 5602 N N . ARG B 1 86 ? -37.688 -15.805 -12.211 1 95.56 86 ARG B N 1
ATOM 5603 C CA . ARG B 1 86 ? -38.969 -15.414 -12.789 1 95.56 86 ARG B CA 1
ATOM 5604 C C . ARG B 1 86 ? -39.719 -14.445 -11.875 1 95.56 86 ARG B C 1
ATOM 5606 O O . ARG B 1 86 ? -40.281 -13.461 -12.344 1 95.56 86 ARG B O 1
ATOM 5613 N N . GLU B 1 87 ? -39.688 -14.781 -10.625 1 94.19 87 GLU B N 1
ATOM 5614 C CA . GLU B 1 87 ? -40.312 -13.891 -9.656 1 94.19 87 GLU B CA 1
ATOM 5615 C C . GLU B 1 87 ? -39.625 -12.516 -9.648 1 94.19 87 GLU B C 1
ATOM 5617 O O . GLU B 1 87 ? -40.312 -11.492 -9.586 1 94.19 87 GLU B O 1
ATOM 5622 N N . ALA B 1 88 ? -38.375 -12.516 -9.656 1 96.38 88 ALA B N 1
ATOM 5623 C CA . ALA B 1 88 ? -37.656 -11.258 -9.711 1 96.38 88 ALA B CA 1
ATOM 5624 C C . ALA B 1 88 ? -38.031 -10.453 -10.953 1 96.38 88 ALA B C 1
ATOM 5626 O O . ALA B 1 88 ? -38.188 -9.234 -10.883 1 96.38 88 ALA B O 1
ATOM 5627 N N . ASN B 1 89 ? -38.156 -11.133 -12.094 1 96.69 89 ASN B N 1
ATOM 5628 C CA . ASN B 1 89 ? -38.594 -10.484 -13.328 1 96.69 89 ASN B CA 1
ATOM 5629 C C . ASN B 1 89 ? -39.938 -9.828 -13.164 1 96.69 89 ASN B C 1
ATOM 5631 O O . ASN B 1 89 ? -40.156 -8.688 -13.594 1 96.69 89 ASN B O 1
ATOM 5635 N N . ARG B 1 90 ? -40.812 -10.555 -12.586 1 96 90 ARG B N 1
ATOM 5636 C CA . ARG B 1 90 ? -42.156 -10.031 -12.352 1 96 90 ARG B CA 1
ATOM 5637 C C . ARG B 1 90 ? -42.094 -8.797 -11.461 1 96 90 ARG B C 1
ATOM 5639 O O . ARG B 1 90 ? -42.75 -7.789 -11.766 1 96 90 ARG B O 1
ATOM 5646 N N . LEU B 1 91 ? -41.344 -8.867 -10.43 1 95.44 91 LEU B N 1
ATOM 5647 C CA . LEU B 1 91 ? -41.25 -7.758 -9.484 1 95.44 91 LEU B CA 1
ATOM 5648 C C . LEU B 1 91 ? -40.594 -6.547 -10.133 1 95.44 91 LEU B C 1
ATOM 5650 O O . LEU B 1 91 ? -40.938 -5.406 -9.828 1 95.44 91 LEU B O 1
ATOM 5654 N N . ILE B 1 92 ? -39.625 -6.789 -10.977 1 96.69 92 ILE B N 1
ATOM 5655 C CA . ILE B 1 92 ? -38.969 -5.699 -11.688 1 96.69 92 ILE B CA 1
ATOM 5656 C C . ILE B 1 92 ? -39.969 -4.98 -12.586 1 96.69 92 ILE B C 1
ATOM 5658 O O . ILE B 1 92 ? -40 -3.748 -12.617 1 96.69 92 ILE B O 1
ATOM 5662 N N . GLU B 1 93 ? -40.781 -5.734 -13.305 1 96 93 GLU B N 1
ATOM 5663 C CA . GLU B 1 93 ? -41.812 -5.145 -14.164 1 96 93 GLU B CA 1
ATOM 5664 C C . GLU B 1 93 ? -42.812 -4.344 -13.352 1 96 93 GLU B C 1
ATOM 5666 O O . GLU B 1 93 ? -43.25 -3.266 -13.773 1 96 93 GLU B O 1
ATOM 5671 N N . LEU B 1 94 ? -43.188 -4.852 -12.227 1 94.62 94 LEU B N 1
ATOM 5672 C CA . LEU B 1 94 ? -44.125 -4.145 -11.344 1 94.62 94 LEU B CA 1
ATOM 5673 C C . LEU B 1 94 ? -43.5 -2.834 -10.867 1 94.62 94 LEU B C 1
ATOM 5675 O O . LEU B 1 94 ? -44.188 -1.804 -10.828 1 94.62 94 LEU B O 1
ATOM 5679 N N . ALA B 1 95 ? -42.281 -2.883 -10.453 1 95.12 95 ALA B N 1
ATOM 5680 C CA . ALA B 1 95 ? -41.594 -1.684 -9.984 1 95.12 95 ALA B CA 1
ATOM 5681 C C . ALA B 1 95 ? -41.5 -0.647 -11.102 1 95.12 95 ALA B C 1
ATOM 5683 O O . ALA B 1 95 ? -41.594 0.557 -10.852 1 95.12 95 ALA B O 1
ATOM 5684 N N . ARG B 1 96 ? -41.281 -1.156 -12.32 1 94.94 96 ARG B N 1
ATOM 5685 C CA . ARG B 1 96 ? -41.219 -0.256 -13.469 1 94.94 96 ARG B CA 1
ATOM 5686 C C . ARG B 1 96 ? 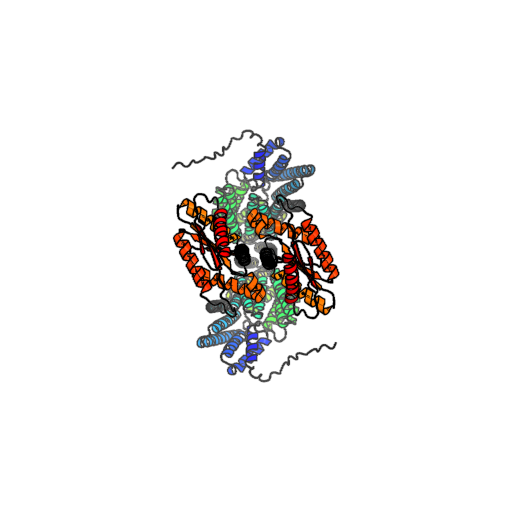-42.562 0.434 -13.688 1 94.94 96 ARG B C 1
ATOM 5688 O O . ARG B 1 96 ? -42.625 1.631 -13.977 1 94.94 96 ARG B O 1
ATOM 5695 N N . GLN B 1 97 ? -43.625 -0.256 -13.516 1 94.12 97 GLN B N 1
ATOM 5696 C CA . GLN B 1 97 ? -44.969 0.301 -13.648 1 94.12 97 GLN B CA 1
ATOM 5697 C C . GLN B 1 97 ? -45.25 1.35 -12.578 1 94.12 97 GLN B C 1
ATOM 5699 O O . GLN B 1 97 ? -45.906 2.357 -12.836 1 94.12 97 GLN B O 1
ATOM 5704 N N . GLU B 1 98 ? -44.625 1.031 -11.461 1 92.25 98 GLU B N 1
ATOM 5705 C CA . GLU B 1 98 ? -44.812 1.953 -10.344 1 92.25 98 GLU B CA 1
ATOM 5706 C C . GLU B 1 98 ? -43.812 3.109 -10.414 1 92.25 98 GLU B C 1
ATOM 5708 O O . GLU B 1 98 ? -43.812 3.977 -9.539 1 92.25 98 GLU B O 1
ATOM 5713 N N . GLN B 1 99 ? -42.938 3.17 -11.383 1 92.62 99 GLN B N 1
ATOM 5714 C CA . GLN B 1 99 ? -41.938 4.203 -11.633 1 92.62 99 GLN B CA 1
ATOM 5715 C C . GLN B 1 99 ? -41 4.359 -10.445 1 92.62 99 GLN B C 1
ATOM 5717 O O . GLN B 1 99 ? -40.656 5.477 -10.062 1 92.62 99 GLN B O 1
ATOM 5722 N N . ASP B 1 100 ? -40.719 3.232 -9.805 1 93.19 100 ASP B N 1
ATOM 5723 C CA . ASP B 1 100 ? -39.75 3.189 -8.711 1 93.19 100 ASP B CA 1
ATOM 5724 C C . ASP B 1 100 ? -38.375 2.684 -9.195 1 93.19 100 ASP B C 1
ATOM 5726 O O . ASP B 1 100 ? -38.094 1.485 -9.125 1 93.19 100 ASP B O 1
ATOM 5730 N N . ALA B 1 101 ? -37.562 3.586 -9.547 1 93.69 101 ALA B N 1
ATOM 5731 C CA . ALA B 1 101 ? -36.281 3.242 -10.172 1 93.69 101 ALA B CA 1
ATOM 5732 C C . ALA B 1 101 ? -35.344 2.605 -9.156 1 93.69 101 ALA B C 1
ATOM 5734 O O . ALA B 1 101 ? -34.531 1.753 -9.516 1 93.69 101 ALA B O 1
ATOM 5735 N N . VAL B 1 102 ? -35.438 2.982 -7.934 1 93.81 102 VAL B N 1
ATOM 5736 C CA . VAL B 1 102 ? -34.594 2.424 -6.898 1 93.81 102 VAL B CA 1
ATOM 5737 C C . VAL B 1 102 ? -34.938 0.954 -6.668 1 93.81 102 VAL B C 1
ATOM 5739 O O . VAL B 1 102 ? -34.062 0.11 -6.543 1 93.81 102 VAL B O 1
ATOM 5742 N N . ALA B 1 103 ? -36.188 0.718 -6.684 1 94.5 103 ALA B N 1
ATOM 5743 C CA . ALA B 1 103 ? -36.656 -0.666 -6.535 1 94.5 103 ALA B CA 1
ATOM 5744 C C . ALA B 1 103 ? -36.219 -1.512 -7.727 1 94.5 103 ALA B C 1
ATOM 5746 O O . ALA B 1 103 ? -35.844 -2.684 -7.57 1 94.5 103 ALA B O 1
ATOM 5747 N N . VAL B 1 104 ? -36.219 -0.935 -8.867 1 96.19 104 VAL B N 1
ATOM 5748 C CA . VAL B 1 104 ? -35.781 -1.645 -10.062 1 96.19 104 VAL B CA 1
ATOM 5749 C C . VAL B 1 104 ? -34.312 -2.037 -9.914 1 96.19 104 VAL B C 1
ATOM 5751 O O . VAL B 1 104 ? -33.938 -3.18 -10.18 1 96.19 104 VAL B O 1
ATOM 5754 N N . ALA B 1 105 ? -33.531 -1.131 -9.453 1 96.31 105 ALA B N 1
ATOM 5755 C CA . ALA B 1 105 ? -32.125 -1.404 -9.258 1 96.31 105 ALA B CA 1
ATOM 5756 C C . ALA B 1 105 ? -31.906 -2.504 -8.219 1 96.31 105 ALA B C 1
ATOM 5758 O O . ALA B 1 105 ? -31.141 -3.443 -8.445 1 96.31 105 ALA B O 1
ATOM 5759 N N . ASP B 1 106 ? -32.562 -2.406 -7.188 1 95.44 106 ASP B N 1
ATOM 5760 C CA . ASP B 1 106 ? -32.438 -3.359 -6.09 1 95.44 106 ASP B CA 1
ATOM 5761 C C . ASP B 1 106 ? -32.844 -4.766 -6.531 1 95.44 106 ASP B C 1
ATOM 5763 O O . ASP B 1 106 ? -32.125 -5.734 -6.277 1 95.44 106 ASP B O 1
ATOM 5767 N N . LEU B 1 107 ? -33.938 -4.801 -7.16 1 96.38 107 LEU B N 1
ATOM 5768 C CA . LEU B 1 107 ? -34.469 -6.082 -7.617 1 96.38 107 LEU B CA 1
ATOM 5769 C C . LEU B 1 107 ? -33.594 -6.672 -8.719 1 96.38 107 LEU B C 1
ATOM 5771 O O . LEU B 1 107 ? -33.469 -7.895 -8.836 1 96.38 107 LEU B O 1
ATOM 5775 N N . THR B 1 108 ? -32.938 -5.836 -9.484 1 97.38 108 THR B N 1
ATOM 5776 C CA . THR B 1 108 ? -32 -6.293 -10.492 1 97.38 108 THR B CA 1
ATOM 5777 C C . THR B 1 108 ? -30.766 -6.93 -9.844 1 97.38 108 THR B C 1
ATOM 5779 O O . THR B 1 108 ? -30.25 -7.922 -10.352 1 97.38 108 THR B O 1
ATOM 5782 N N . ILE B 1 109 ? -30.359 -6.375 -8.75 1 96.5 109 ILE B N 1
ATOM 5783 C CA . ILE B 1 109 ? -29.266 -6.961 -7.98 1 96.5 109 ILE B CA 1
ATOM 5784 C C . ILE B 1 109 ? -29.672 -8.352 -7.492 1 96.5 109 ILE B C 1
ATOM 5786 O O . ILE B 1 109 ? -28.891 -9.305 -7.613 1 96.5 109 ILE B O 1
ATOM 5790 N N . CYS B 1 110 ? -30.844 -8.398 -6.977 1 94.88 110 CYS B N 1
ATOM 5791 C CA . CYS B 1 110 ? -31.359 -9.672 -6.484 1 94.88 110 CYS B CA 1
ATOM 5792 C C . CYS B 1 110 ? -31.391 -10.719 -7.59 1 94.88 110 CYS B C 1
ATOM 5794 O O . CYS B 1 110 ? -30.922 -11.836 -7.395 1 94.88 110 CYS B O 1
ATOM 5796 N N . ARG B 1 111 ? -31.859 -10.352 -8.75 1 96.31 111 ARG B N 1
ATOM 5797 C CA . ARG B 1 111 ? -31.922 -11.273 -9.875 1 96.31 111 ARG B CA 1
ATOM 5798 C C . ARG B 1 111 ? -30.516 -11.742 -10.258 1 96.31 111 ARG B C 1
ATOM 5800 O O . ARG B 1 111 ? -30.297 -12.93 -10.516 1 96.31 111 ARG B O 1
ATOM 5807 N N . GLY B 1 112 ? -29.625 -10.789 -10.32 1 95.81 112 GLY B N 1
ATOM 5808 C CA . GLY B 1 112 ? -28.234 -11.141 -10.609 1 95.81 112 GLY B CA 1
ATOM 5809 C C . GLY B 1 112 ? -27.672 -12.18 -9.664 1 95.81 112 GLY B C 1
ATOM 5810 O O . GLY B 1 112 ? -26.906 -13.055 -10.078 1 95.81 112 GLY B O 1
ATOM 5811 N N . GLY B 1 113 ? -28.031 -12.109 -8.414 1 93.69 113 GLY B N 1
ATOM 5812 C CA . GLY B 1 113 ? -27.609 -13.102 -7.434 1 93.69 113 GLY B CA 1
ATOM 5813 C C . GLY B 1 113 ? -28.062 -14.508 -7.777 1 93.69 113 GLY B C 1
ATOM 5814 O O . GLY B 1 113 ? -27.297 -15.461 -7.633 1 93.69 113 GLY B O 1
ATOM 5815 N N . TYR B 1 114 ? -29.297 -14.586 -8.25 1 93.5 114 TYR B N 1
ATOM 5816 C CA . TYR B 1 114 ? -29.828 -15.891 -8.602 1 93.5 114 TYR B CA 1
ATOM 5817 C C . TYR B 1 114 ? -29.188 -16.406 -9.891 1 93.5 114 TYR B C 1
ATOM 5819 O O . TYR B 1 114 ? -28.953 -17.609 -10.047 1 93.5 114 TYR B O 1
ATOM 5827 N N . TYR B 1 115 ? -28.859 -15.492 -10.844 1 93.5 115 TYR B N 1
ATOM 5828 C CA . TYR B 1 115 ? -28.109 -15.891 -12.031 1 93.5 115 TYR B CA 1
ATOM 5829 C C . TYR B 1 115 ? -26.75 -16.469 -11.656 1 93.5 115 TYR B C 1
ATOM 5831 O O . TYR B 1 115 ? -26.312 -17.453 -12.227 1 93.5 115 TYR B O 1
ATOM 5839 N N . GLN B 1 116 ? -26.125 -15.852 -10.711 1 90.94 116 GLN B N 1
ATOM 5840 C CA . GLN B 1 116 ? -24.828 -16.328 -10.25 1 90.94 116 GLN B CA 1
ATOM 5841 C C . GLN B 1 116 ? -24.922 -17.734 -9.664 1 90.94 116 GLN B C 1
ATOM 5843 O O . GLN B 1 116 ? -24.094 -18.594 -9.938 1 90.94 116 GLN B O 1
ATOM 5848 N N . LEU B 1 117 ? -25.953 -17.953 -8.859 1 86.69 117 LEU B N 1
ATOM 5849 C CA . LEU B 1 117 ? -26.156 -19.266 -8.242 1 86.69 117 LEU B CA 1
ATOM 5850 C C . LEU B 1 117 ? -26.422 -20.328 -9.305 1 86.69 117 LEU B C 1
ATOM 5852 O O . LEU B 1 117 ? -26.031 -21.484 -9.133 1 86.69 117 LEU B O 1
ATOM 5856 N N . LEU B 1 118 ? -27.031 -19.875 -10.398 1 87.69 118 LEU B N 1
ATOM 5857 C CA . LEU B 1 118 ? -27.344 -20.781 -11.5 1 87.69 118 LEU B CA 1
ATOM 5858 C C . LEU B 1 118 ? -26.109 -21.031 -12.359 1 87.69 118 LEU B C 1
ATOM 5860 O O . LEU B 1 118 ? -26.141 -21.875 -13.266 1 87.69 118 LEU B O 1
ATOM 5864 N N . GLY B 1 119 ? -25.047 -20.297 -12.094 1 86.69 119 GLY B N 1
ATOM 5865 C CA . GLY B 1 119 ? -23.812 -20.438 -12.852 1 86.69 119 GLY B CA 1
ATOM 5866 C C . GLY B 1 119 ? -23.75 -19.578 -14.094 1 86.69 119 GLY B C 1
ATOM 5867 O O . GLY B 1 119 ? -22.859 -19.719 -14.922 1 86.69 119 GLY B O 1
ATOM 5868 N N . ASP B 1 120 ? -24.75 -18.75 -14.258 1 90.12 120 ASP B N 1
ATOM 5869 C CA . ASP B 1 120 ? -24.75 -17.828 -15.383 1 90.12 120 ASP B CA 1
ATOM 5870 C C . ASP B 1 120 ? -24.047 -16.531 -15.023 1 90.12 120 ASP B C 1
ATOM 5872 O O . ASP B 1 120 ? -24.688 -15.5 -14.797 1 90.12 120 ASP B O 1
ATOM 5876 N N . VAL B 1 121 ? -22.812 -16.578 -15.141 1 92 121 VAL B N 1
ATOM 5877 C CA . VAL B 1 121 ? -21.953 -15.477 -14.695 1 92 121 VAL B CA 1
ATOM 5878 C C . VAL B 1 121 ? -22.172 -14.258 -15.594 1 92 121 VAL B C 1
ATOM 5880 O O . VAL B 1 121 ? -22.172 -13.117 -15.117 1 92 121 VAL B O 1
ATOM 5883 N N . GLU B 1 122 ? -22.359 -14.492 -16.859 1 92.81 122 GLU B N 1
ATOM 5884 C CA . GLU B 1 122 ? -22.531 -13.383 -17.781 1 92.81 122 GLU B CA 1
ATOM 5885 C C . GLU B 1 122 ? -23.812 -12.617 -17.484 1 92.81 122 GLU B C 1
ATOM 5887 O O . GLU B 1 122 ? -23.812 -11.383 -17.453 1 92.81 122 GLU B O 1
ATOM 5892 N N . ALA B 1 123 ? -24.891 -13.32 -17.266 1 95.19 123 ALA B N 1
ATOM 5893 C CA . ALA B 1 123 ? -26.156 -12.68 -16.938 1 95.19 123 ALA B CA 1
ATOM 5894 C C . ALA B 1 123 ? -26.062 -11.945 -15.594 1 95.19 123 ALA B C 1
ATOM 5896 O O . ALA B 1 123 ? -26.609 -10.844 -15.453 1 95.19 123 ALA B O 1
ATOM 5897 N N . ALA B 1 124 ? -25.469 -12.539 -14.648 1 96.31 124 ALA B N 1
ATOM 5898 C CA . ALA B 1 124 ? -25.297 -11.914 -13.344 1 96.31 124 ALA B CA 1
ATOM 5899 C C . ALA B 1 124 ? -24.516 -10.609 -13.469 1 96.31 124 ALA B C 1
ATOM 5901 O O . ALA B 1 124 ? -24.906 -9.578 -12.914 1 96.31 124 ALA B O 1
ATOM 5902 N N . ARG B 1 125 ? -23.422 -10.664 -14.227 1 95.44 125 ARG B N 1
ATOM 5903 C CA . ARG B 1 125 ? -22.578 -9.484 -14.414 1 95.44 125 ARG B CA 1
ATOM 5904 C C . ARG B 1 125 ? -23.359 -8.352 -15.078 1 95.44 125 ARG B C 1
ATOM 5906 O O . ARG B 1 125 ? -23.266 -7.195 -14.672 1 95.44 125 ARG B O 1
ATOM 5913 N N . ARG B 1 126 ? -24.141 -8.703 -16.062 1 96.56 126 ARG B N 1
ATOM 5914 C CA . ARG B 1 126 ? -24.969 -7.715 -16.75 1 96.56 126 ARG B CA 1
ATOM 5915 C C . ARG B 1 126 ? -25.938 -7.043 -15.789 1 96.56 126 ARG B C 1
ATOM 5917 O O . ARG B 1 126 ? -26.094 -5.82 -15.812 1 96.56 126 ARG B O 1
ATOM 5924 N N . ASP B 1 127 ? -26.516 -7.805 -14.945 1 97.81 127 ASP B N 1
ATOM 5925 C CA . ASP B 1 127 ? -27.469 -7.273 -13.977 1 97.81 127 ASP B CA 1
ATOM 5926 C C . ASP B 1 127 ? -26.766 -6.363 -12.969 1 97.81 127 ASP B C 1
ATOM 5928 O O . ASP B 1 127 ? -27.25 -5.27 -12.672 1 97.81 127 ASP B O 1
ATOM 5932 N N . PHE B 1 128 ? -25.703 -6.82 -12.422 1 97.94 128 PHE B N 1
ATOM 5933 C CA . PHE B 1 128 ? -24.984 -6.02 -11.445 1 97.94 128 PHE B CA 1
ATOM 5934 C C . PHE B 1 128 ? -24.5 -4.707 -12.055 1 97.94 128 PHE B C 1
ATOM 5936 O O . PHE B 1 128 ? -24.609 -3.65 -11.43 1 97.94 128 PHE B O 1
ATOM 5943 N N . ASP B 1 129 ? -24.047 -4.773 -13.344 1 97 129 ASP B N 1
ATOM 5944 C CA . ASP B 1 129 ? -23.594 -3.568 -14.039 1 97 129 ASP B CA 1
ATOM 5945 C C . ASP B 1 129 ? -24.75 -2.607 -14.281 1 97 129 ASP B C 1
ATOM 5947 O O . ASP B 1 129 ? -24.625 -1.401 -14.062 1 97 129 ASP B O 1
ATOM 5951 N N . ALA B 1 130 ? -25.812 -3.17 -14.703 1 97.19 130 ALA B N 1
ATOM 5952 C CA . ALA B 1 130 ? -27 -2.354 -14.961 1 97.19 130 ALA B CA 1
ATOM 5953 C C . ALA B 1 130 ? -27.5 -1.693 -13.68 1 97.19 130 ALA B C 1
ATOM 5955 O O . ALA B 1 130 ? -27.828 -0.506 -13.68 1 97.19 130 ALA B O 1
ATOM 5956 N N . ALA B 1 131 ? -27.578 -2.455 -12.617 1 97.56 131 ALA B N 1
ATOM 5957 C CA . ALA B 1 131 ? -28.031 -1.93 -11.336 1 97.56 131 ALA B CA 1
ATOM 5958 C C . ALA B 1 131 ? -27.078 -0.853 -10.82 1 97.56 131 ALA B C 1
ATOM 5960 O O . ALA B 1 131 ? -27.516 0.148 -10.242 1 97.56 131 ALA B O 1
ATOM 5961 N N . LEU B 1 132 ? -25.812 -1.118 -10.992 1 96.56 132 LEU B N 1
ATOM 5962 C CA . LEU B 1 132 ? -24.812 -0.154 -10.562 1 96.56 132 LEU B CA 1
ATOM 5963 C C . LEU B 1 132 ? -24.969 1.172 -11.297 1 96.56 132 LEU B C 1
ATOM 5965 O O . LEU B 1 132 ? -24.984 2.236 -10.672 1 96.56 132 LEU B O 1
ATOM 5969 N N . HIS B 1 133 ? -25.141 1.1 -12.586 1 96.25 133 HIS B N 1
ATOM 5970 C CA . HIS B 1 133 ? -25.328 2.299 -13.398 1 96.25 133 HIS B CA 1
ATOM 5971 C C . HIS B 1 133 ? -26.578 3.064 -12.977 1 96.25 133 HIS B C 1
ATOM 5973 O O . HIS B 1 133 ? -26.547 4.289 -12.836 1 96.25 133 HIS B O 1
ATOM 5979 N N . GLU B 1 134 ? -27.609 2.357 -12.781 1 95 134 GLU B N 1
ATOM 5980 C CA . GLU B 1 134 ? -28.859 2.977 -12.375 1 95 134 GLU B CA 1
ATOM 5981 C C . GLU B 1 134 ? -28.75 3.592 -10.984 1 95 134 GLU B C 1
ATOM 5983 O O . GLU B 1 134 ? -29.25 4.695 -10.75 1 95 134 GLU B O 1
ATOM 5988 N N . ALA B 1 135 ? -28.156 2.895 -10.062 1 95.75 135 ALA B N 1
ATOM 5989 C CA . ALA B 1 135 ? -27.984 3.393 -8.703 1 95.75 135 ALA B CA 1
ATOM 5990 C C . ALA B 1 135 ? -27.141 4.668 -8.68 1 95.75 135 ALA B C 1
ATOM 5992 O O . ALA B 1 135 ? -27.438 5.598 -7.93 1 95.75 135 ALA B O 1
ATOM 5993 N N . GLN B 1 136 ? -26.156 4.652 -9.5 1 94.62 136 GLN B N 1
ATOM 5994 C CA . GLN B 1 136 ? -25.297 5.828 -9.586 1 94.62 136 GLN B CA 1
ATOM 5995 C C . GLN B 1 136 ? -26.062 7.02 -10.172 1 94.62 136 GLN B C 1
ATOM 5997 O O . GLN B 1 136 ? -25.953 8.141 -9.664 1 94.62 136 GLN B O 1
ATOM 6002 N N . ARG B 1 137 ? -26.844 6.758 -11.188 1 94.44 137 ARG B N 1
ATOM 6003 C CA . ARG B 1 137 ? -27.656 7.801 -11.812 1 94.44 137 ARG B CA 1
ATOM 6004 C C . ARG B 1 137 ? -28.641 8.398 -10.812 1 94.44 137 ARG B C 1
ATOM 6006 O O . ARG B 1 137 ? -28.859 9.609 -10.789 1 94.44 137 ARG B O 1
ATOM 6013 N N . LEU B 1 138 ? -29.172 7.645 -9.93 1 94.06 138 LEU B N 1
ATOM 6014 C CA . LEU B 1 138 ? -30.203 8.047 -8.984 1 94.06 138 LEU B CA 1
ATOM 6015 C C . LEU B 1 138 ? -29.578 8.516 -7.672 1 94.06 138 LEU B C 1
ATOM 6017 O O . LEU B 1 138 ? -30.297 8.969 -6.77 1 94.06 138 LEU B O 1
ATOM 6021 N N . HIS B 1 139 ? -28.266 8.344 -7.504 1 92.94 139 HIS B N 1
ATOM 6022 C CA . HIS B 1 139 ? -27.531 8.656 -6.281 1 92.94 139 HIS B CA 1
ATOM 6023 C C . HIS B 1 139 ? -28.031 7.828 -5.105 1 92.94 139 HIS B C 1
ATOM 6025 O O . HIS B 1 139 ? -28.172 8.344 -3.994 1 92.94 139 HIS B O 1
ATOM 6031 N N . ALA B 1 140 ? -28.438 6.621 -5.453 1 94.12 140 ALA B N 1
ATOM 6032 C CA . ALA B 1 140 ? -28.828 5.668 -4.418 1 94.12 140 ALA B CA 1
ATOM 6033 C C . ALA B 1 140 ? -27.609 4.945 -3.852 1 94.12 140 ALA B C 1
ATOM 6035 O O . ALA B 1 140 ? -27.203 3.906 -4.375 1 94.12 140 ALA B O 1
ATOM 6036 N N . ILE B 1 141 ? -27.109 5.289 -2.691 1 93.62 141 ILE B N 1
ATOM 6037 C CA . ILE B 1 141 ? -25.812 4.887 -2.16 1 93.62 141 ILE B CA 1
ATOM 6038 C C . ILE B 1 141 ? -25.875 3.438 -1.68 1 93.62 141 ILE B C 1
ATOM 6040 O O . ILE B 1 141 ? -24.938 2.664 -1.884 1 93.62 141 ILE B O 1
ATOM 6044 N N . ARG B 1 142 ? -26.938 3.111 -1.092 1 91.56 142 ARG B N 1
ATOM 6045 C CA . ARG B 1 142 ? -27.062 1.752 -0.578 1 91.56 142 ARG B CA 1
ATOM 6046 C C . ARG B 1 142 ? -27.062 0.734 -1.714 1 91.56 142 ARG B C 1
ATOM 6048 O O . ARG B 1 142 ? -26.312 -0.244 -1.675 1 91.56 142 ARG B O 1
ATOM 6055 N N . GLU B 1 143 ? -27.875 1.047 -2.744 1 94.19 143 GLU B N 1
ATOM 6056 C CA . GLU B 1 143 ? -27.969 0.134 -3.879 1 94.19 143 GLU B CA 1
ATOM 6057 C C . GLU B 1 143 ? -26.672 0.1 -4.676 1 94.19 143 GLU B C 1
ATOM 6059 O O . GLU B 1 143 ? -26.297 -0.941 -5.223 1 94.19 143 GLU B O 1
ATOM 6064 N N . GLU B 1 144 ? -26.016 1.187 -4.723 1 96.38 144 GLU B N 1
ATOM 6065 C CA . GLU B 1 144 ? -24.703 1.203 -5.336 1 96.38 144 GLU B CA 1
ATOM 6066 C C . GLU B 1 144 ? -23.734 0.277 -4.594 1 96.38 144 GLU B C 1
ATOM 6068 O O . GLU B 1 144 ? -23.031 -0.527 -5.215 1 96.38 144 GLU B O 1
ATOM 6073 N N . GLY B 1 145 ? -23.75 0.41 -3.27 1 95.06 145 GLY B N 1
ATOM 6074 C CA . GLY B 1 145 ? -22.906 -0.446 -2.447 1 95.06 145 GLY B CA 1
ATOM 6075 C C . GLY B 1 145 ? -23.25 -1.919 -2.582 1 95.06 145 GLY B C 1
ATOM 6076 O O . GLY B 1 145 ? -22.344 -2.762 -2.666 1 95.06 145 GLY B O 1
ATOM 6077 N N . LEU B 1 146 ? -24.484 -2.203 -2.684 1 94.44 146 LEU B N 1
ATOM 6078 C CA . LEU B 1 146 ? -24.922 -3.59 -2.789 1 94.44 146 LEU B CA 1
ATOM 6079 C C . LEU B 1 146 ? -24.531 -4.184 -4.141 1 94.44 146 LEU B C 1
ATOM 6081 O O . LEU B 1 146 ? -24.094 -5.332 -4.215 1 94.44 146 LEU B O 1
ATOM 6085 N N . ALA B 1 147 ? -24.719 -3.412 -5.18 1 97 147 ALA B N 1
ATOM 6086 C CA . ALA B 1 147 ? -24.344 -3.867 -6.516 1 97 147 ALA B CA 1
ATOM 6087 C C . ALA B 1 147 ? -22.844 -4.16 -6.598 1 97 147 ALA B C 1
ATOM 6089 O O . ALA B 1 147 ? -22.438 -5.195 -7.125 1 97 147 ALA B O 1
ATOM 6090 N N . LEU B 1 148 ? -22.062 -3.303 -6.02 1 96.06 148 LEU B N 1
ATOM 6091 C CA . LEU B 1 148 ? -20.609 -3.48 -5.984 1 96.06 148 LEU B CA 1
ATOM 6092 C C . LEU B 1 148 ? -20.234 -4.707 -5.16 1 96.06 148 LEU B C 1
ATOM 6094 O O . LEU B 1 148 ? -19.344 -5.461 -5.535 1 96.06 148 LEU B O 1
ATOM 6098 N N . ALA B 1 149 ? -20.875 -4.906 -4.102 1 95.38 149 ALA B N 1
ATOM 6099 C CA . ALA B 1 149 ? -20.609 -6.039 -3.221 1 95.38 149 ALA B CA 1
ATOM 6100 C C . ALA B 1 149 ? -20.844 -7.363 -3.938 1 95.38 149 ALA B C 1
ATOM 6102 O O . ALA B 1 149 ? -20 -8.25 -3.912 1 95.38 149 ALA B O 1
ATOM 6103 N N . LYS B 1 150 ? -21.938 -7.418 -4.582 1 96.31 150 LYS B N 1
ATOM 6104 C CA . LYS B 1 150 ? -22.297 -8.656 -5.273 1 96.31 150 LYS B CA 1
ATOM 6105 C C . LYS B 1 150 ? -21.391 -8.898 -6.477 1 96.31 150 LYS B C 1
ATOM 6107 O O . LYS B 1 150 ? -20.953 -10.023 -6.715 1 96.31 150 LYS B O 1
ATOM 6112 N N . ARG B 1 151 ? -21.156 -7.844 -7.191 1 96.5 151 ARG B N 1
ATOM 6113 C CA . ARG B 1 151 ? -20.234 -7.98 -8.32 1 96.5 151 ARG B CA 1
ATOM 6114 C C . ARG B 1 151 ? -18.844 -8.383 -7.852 1 96.5 151 ARG B C 1
ATOM 6116 O O . ARG B 1 151 ? -18.203 -9.234 -8.461 1 96.5 151 ARG B O 1
ATOM 6123 N N . GLY B 1 152 ? -18.422 -7.754 -6.797 1 94.5 152 GLY B N 1
ATOM 6124 C CA . GLY B 1 152 ? -17.125 -8.086 -6.23 1 94.5 152 GLY B CA 1
ATOM 6125 C C . GLY B 1 152 ? -17.031 -9.531 -5.777 1 94.5 152 GLY B C 1
ATOM 6126 O O . GLY B 1 152 ? -16 -10.188 -6 1 94.5 152 GLY B O 1
ATOM 6127 N N . ASP B 1 153 ? -18.031 -10.031 -5.188 1 94.38 153 ASP B N 1
ATOM 6128 C CA . ASP B 1 153 ? -18.078 -11.422 -4.746 1 94.38 153 ASP B CA 1
ATOM 6129 C C . ASP B 1 153 ? -17.984 -12.383 -5.934 1 94.38 153 ASP B C 1
ATOM 6131 O O . ASP B 1 153 ? -17.266 -13.383 -5.879 1 94.38 153 ASP B O 1
ATOM 6135 N N . MET B 1 154 ? -18.734 -12.039 -6.91 1 94.25 154 MET B N 1
ATOM 6136 C CA . MET B 1 154 ? -18.75 -12.867 -8.109 1 94.25 154 MET B CA 1
ATOM 6137 C C . MET B 1 154 ? -17.375 -12.883 -8.773 1 94.25 154 MET B C 1
ATOM 6139 O O . MET B 1 154 ? -16.875 -13.945 -9.141 1 94.25 154 MET B O 1
ATOM 6143 N N . LEU B 1 155 ? -16.797 -11.719 -8.914 1 92 155 LEU B N 1
ATOM 6144 C CA . LEU B 1 155 ? -15.484 -11.602 -9.523 1 92 155 LEU B CA 1
ATOM 6145 C C . LEU B 1 155 ? -14.438 -12.359 -8.711 1 92 155 LEU B C 1
ATOM 6147 O O . LEU B 1 155 ? -13.602 -13.07 -9.281 1 92 155 LEU B O 1
ATOM 6151 N N . SER B 1 156 ? -14.484 -12.258 -7.398 1 91.62 156 SER B N 1
ATOM 6152 C CA . SER B 1 156 ? -13.602 -13.008 -6.516 1 91.62 156 SER B CA 1
ATOM 6153 C C . SER B 1 156 ? -13.773 -14.516 -6.715 1 91.62 156 SER B C 1
ATOM 6155 O O . SER B 1 156 ? -12.781 -15.25 -6.781 1 91.62 156 SER B O 1
ATOM 6157 N N . TYR B 1 157 ? -14.992 -14.953 -6.859 1 91.5 157 TYR B N 1
ATOM 6158 C CA . TYR B 1 157 ? -15.305 -16.375 -7.008 1 91.5 157 TYR B CA 1
ATOM 6159 C C . TYR B 1 157 ? -14.719 -16.938 -8.297 1 91.5 157 TYR B C 1
ATOM 6161 O O . TYR B 1 157 ? -14.18 -18.047 -8.312 1 91.5 157 TYR B O 1
ATOM 6169 N N . ILE B 1 158 ? -14.68 -16.156 -9.375 1 89.69 158 ILE B N 1
ATOM 6170 C CA . ILE B 1 158 ? -14.289 -16.688 -10.68 1 89.69 158 ILE B CA 1
ATOM 6171 C C . ILE B 1 158 ? -12.797 -16.438 -10.906 1 89.69 158 ILE B C 1
ATOM 6173 O O . ILE B 1 158 ? -12.273 -16.719 -11.992 1 89.69 158 ILE B O 1
ATOM 6177 N N . GLY B 1 159 ? -12.188 -15.773 -9.984 1 87.56 159 GLY B N 1
ATOM 6178 C CA . GLY B 1 159 ? -10.742 -15.688 -10.062 1 87.56 159 GLY B CA 1
ATOM 6179 C C . GLY B 1 159 ? -10.25 -14.312 -10.469 1 87.56 159 GLY B C 1
ATOM 6180 O O . GLY B 1 159 ? -9.055 -14.109 -10.703 1 87.56 159 GLY B O 1
ATOM 6181 N N . ARG B 1 160 ? -11.141 -13.414 -10.648 1 87.12 160 ARG B N 1
ATOM 6182 C CA . ARG B 1 160 ? -10.75 -12.031 -10.906 1 87.12 160 ARG B CA 1
ATOM 6183 C C . ARG B 1 160 ? -10.625 -11.25 -9.602 1 87.12 160 ARG B C 1
ATOM 6185 O O . ARG B 1 160 ? -11.414 -10.344 -9.336 1 87.12 160 ARG B O 1
ATOM 6192 N N . LEU B 1 161 ? -9.617 -11.602 -8.883 1 86.81 161 LEU B N 1
ATOM 6193 C CA . LEU B 1 161 ? -9.469 -11.266 -7.469 1 86.81 161 LEU B CA 1
ATOM 6194 C C . LEU B 1 161 ? -9.195 -9.773 -7.289 1 86.81 161 LEU B C 1
ATOM 6196 O O . LEU B 1 161 ? -9.75 -9.141 -6.387 1 86.81 161 LEU B O 1
ATOM 6200 N N . GLY B 1 162 ? -8.391 -9.227 -8.133 1 81.31 162 GLY B N 1
ATOM 6201 C CA . GLY B 1 162 ? -8.078 -7.812 -8.023 1 81.31 162 GLY B CA 1
ATOM 6202 C C . GLY B 1 162 ? -9.289 -6.918 -8.211 1 81.31 162 GLY B C 1
ATOM 6203 O O . GLY B 1 162 ? -9.523 -6.008 -7.414 1 81.31 162 GLY B O 1
ATOM 6204 N N . GLU B 1 163 ? -10.086 -7.195 -9.203 1 85.31 163 GLU B N 1
ATOM 6205 C CA . GLU B 1 163 ? -11.312 -6.441 -9.445 1 85.31 163 GLU B CA 1
ATOM 6206 C C . GLU B 1 163 ? -12.328 -6.656 -8.32 1 85.31 163 GLU B C 1
ATOM 6208 O O . GLU B 1 163 ? -13.016 -5.719 -7.918 1 85.31 163 GLU B O 1
ATOM 6213 N N . GLY B 1 164 ? -12.367 -7.848 -7.867 1 90.38 164 GLY B N 1
ATOM 6214 C CA . GLY B 1 164 ? -13.297 -8.18 -6.797 1 90.38 164 GLY B CA 1
ATOM 6215 C C . GLY B 1 164 ? -13.039 -7.387 -5.527 1 90.38 164 GLY B C 1
ATOM 6216 O O . GLY B 1 164 ? -13.961 -6.777 -4.977 1 90.38 164 GLY B O 1
ATOM 6217 N N . ILE B 1 165 ? -11.781 -7.332 -5.125 1 87.19 165 ILE B N 1
ATOM 6218 C CA . ILE B 1 165 ? -11.453 -6.664 -3.869 1 87.19 165 ILE B CA 1
ATOM 6219 C C . ILE B 1 165 ? -11.68 -5.16 -4.008 1 87.19 165 ILE B 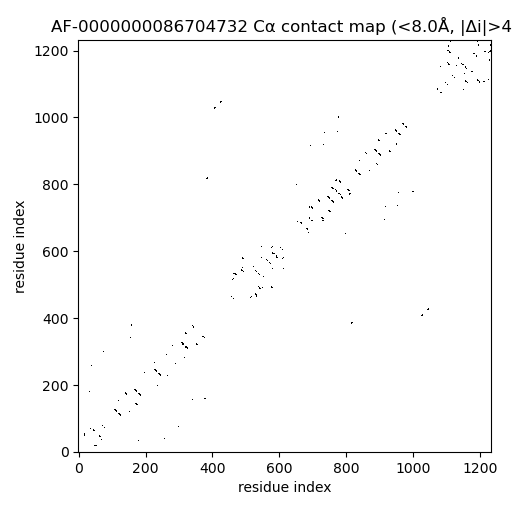C 1
ATOM 6221 O O . ILE B 1 165 ? -12.086 -4.492 -3.057 1 87.19 165 ILE B O 1
ATOM 6225 N N . LYS B 1 166 ? -11.438 -4.641 -5.18 1 82.88 166 LYS B N 1
ATOM 6226 C CA . LYS B 1 166 ? -11.68 -3.225 -5.438 1 82.88 166 LYS B CA 1
ATOM 6227 C C . LYS B 1 166 ? -13.156 -2.879 -5.246 1 82.88 166 LYS B C 1
ATOM 6229 O O . LYS B 1 166 ? -13.484 -1.908 -4.562 1 82.88 166 LYS B O 1
ATOM 6234 N N . ASP B 1 167 ? -13.992 -3.643 -5.836 1 90.88 167 ASP B N 1
ATOM 6235 C CA . ASP B 1 167 ? -15.43 -3.445 -5.699 1 90.88 167 ASP B CA 1
ATOM 6236 C C . ASP B 1 167 ? -15.867 -3.584 -4.242 1 90.88 167 ASP B C 1
ATOM 6238 O O . ASP B 1 167 ? -16.656 -2.779 -3.748 1 90.88 167 ASP B O 1
ATOM 6242 N N . GLN B 1 168 ? -15.359 -4.527 -3.59 1 91.94 168 GLN B N 1
ATOM 6243 C CA . GLN B 1 168 ? -15.742 -4.809 -2.211 1 91.94 168 GLN B CA 1
ATOM 6244 C C . GLN B 1 168 ? -15.305 -3.688 -1.275 1 91.94 168 GLN B C 1
ATOM 6246 O O . GLN B 1 168 ? -16.047 -3.301 -0.369 1 91.94 168 GLN B O 1
ATOM 6251 N N . GLN B 1 169 ? -14.156 -3.188 -1.474 1 85.62 169 GLN B N 1
ATOM 6252 C CA . GLN B 1 169 ? -13.672 -2.082 -0.654 1 85.62 169 GLN B CA 1
ATOM 6253 C C . GLN B 1 169 ? -14.555 -0.845 -0.828 1 85.62 169 GLN B C 1
ATOM 6255 O O . GLN B 1 169 ? -14.906 -0.186 0.152 1 85.62 169 GLN B O 1
ATOM 6260 N N . GLN B 1 170 ? -14.867 -0.555 -2.086 1 88.12 170 GLN B N 1
ATOM 6261 C CA . GLN B 1 170 ? -15.758 0.57 -2.355 1 88.12 170 GLN B CA 1
ATOM 6262 C C . GLN B 1 170 ? -17.141 0.336 -1.752 1 88.12 170 GLN B C 1
ATOM 6264 O O . GLN B 1 170 ? -17.734 1.248 -1.172 1 88.12 170 GLN B O 1
ATOM 6269 N N . ALA B 1 171 ? -17.594 -0.843 -1.898 1 94 171 ALA B N 1
ATOM 6270 C CA . ALA B 1 171 ? -18.891 -1.204 -1.322 1 94 171 ALA B CA 1
ATOM 6271 C C . ALA B 1 171 ? -18.891 -1.02 0.193 1 94 171 ALA B C 1
ATOM 6273 O O . ALA B 1 171 ? -19.828 -0.463 0.76 1 94 171 ALA B O 1
ATOM 6274 N N . TYR B 1 172 ? -17.812 -1.42 0.861 1 91.88 172 TYR B N 1
ATOM 6275 C CA . TYR B 1 172 ? -17.688 -1.311 2.311 1 91.88 172 TYR B CA 1
ATOM 6276 C C . TYR B 1 172 ? -17.766 0.145 2.756 1 91.88 172 TYR B C 1
ATOM 6278 O O . TYR B 1 172 ? -18.484 0.473 3.705 1 91.88 172 TYR B O 1
ATOM 6286 N N . ARG B 1 173 ? -17.109 0.955 2.023 1 84.44 173 ARG B N 1
ATOM 6287 C CA . ARG B 1 173 ? -17.109 2.379 2.344 1 84.44 173 ARG B CA 1
ATOM 6288 C C . ARG B 1 173 ? -18.484 2.984 2.18 1 84.44 173 ARG B C 1
ATOM 6290 O O . ARG B 1 173 ? -18.969 3.699 3.061 1 84.44 173 ARG B O 1
ATOM 6297 N N . LEU B 1 174 ? -19.141 2.691 1.082 1 88.94 174 LEU B N 1
ATOM 6298 C CA . LEU B 1 174 ? -20.469 3.244 0.778 1 88.94 174 LEU B CA 1
ATOM 6299 C C . LEU B 1 174 ? -21.5 2.773 1.795 1 88.94 174 LEU B C 1
ATOM 6301 O O . LEU B 1 174 ? -22.266 3.58 2.326 1 88.94 174 LEU B O 1
ATOM 6305 N N . LEU B 1 175 ? -21.469 1.522 2.125 1 91.25 175 LEU B N 1
ATOM 6306 C CA . LEU B 1 175 ? -22.453 0.95 3.037 1 91.25 175 LEU B CA 1
ATOM 6307 C C . LEU B 1 175 ? -22.203 1.411 4.469 1 91.25 175 LEU B C 1
ATOM 6309 O O . LEU B 1 175 ? -23.141 1.616 5.234 1 91.25 175 LEU B O 1
ATOM 6313 N N . HIS B 1 176 ? -21 1.582 4.789 1 84.38 176 HIS B N 1
ATOM 6314 C CA . HIS B 1 176 ? -20.672 2.109 6.105 1 84.38 176 HIS B CA 1
ATOM 6315 C C . HIS B 1 176 ? -21.141 3.553 6.254 1 84.38 176 HIS B C 1
ATOM 6317 O O . HIS B 1 176 ? -21.609 3.949 7.32 1 84.38 176 HIS B O 1
ATOM 6323 N N . GLN B 1 177 ? -21.016 4.238 5.219 1 83.19 177 GLN B N 1
ATOM 6324 C CA . GLN B 1 177 ? -21.453 5.633 5.207 1 83.19 177 GLN B CA 1
ATOM 6325 C C . GLN B 1 177 ? -22.953 5.746 5.383 1 83.19 177 GLN B C 1
ATOM 6327 O O . GLN B 1 177 ? -23.453 6.684 6.02 1 83.19 177 GLN B O 1
ATOM 6332 N N . THR B 1 178 ? -23.734 4.832 4.84 1 84.94 178 THR B N 1
ATOM 6333 C CA . THR B 1 178 ? -25.188 4.879 4.887 1 84.94 178 THR B CA 1
ATOM 6334 C C . THR B 1 178 ? -25.703 4.352 6.223 1 84.94 178 THR B C 1
ATOM 6336 O O . THR B 1 178 ? -26.891 4.477 6.531 1 84.94 178 THR B O 1
ATOM 6339 N N . GLY B 1 179 ? -24.812 3.768 7.008 1 82.31 179 GLY B N 1
ATOM 6340 C CA . GLY B 1 179 ? -25.219 3.203 8.281 1 82.31 179 GLY B CA 1
ATOM 6341 C C . GLY B 1 179 ? -25.719 1.778 8.172 1 82.31 179 GLY B C 1
ATOM 6342 O O . GLY B 1 179 ? -26.203 1.205 9.148 1 82.31 179 GLY B O 1
ATOM 6343 N N . ALA B 1 180 ? -25.703 1.238 7.012 1 85.62 180 ALA B N 1
ATOM 6344 C CA . ALA B 1 180 ? -26.078 -0.16 6.824 1 85.62 180 ALA B CA 1
ATOM 6345 C C . ALA B 1 180 ? -24.984 -1.097 7.344 1 85.62 180 ALA B C 1
ATOM 6347 O O . ALA B 1 180 ? -24.359 -1.814 6.566 1 85.62 180 ALA B O 1
ATOM 6348 N N . ILE B 1 181 ? -24.891 -1.302 8.602 1 81.81 181 ILE B N 1
ATOM 6349 C CA . ILE B 1 181 ? -23.766 -1.94 9.266 1 81.81 181 ILE B CA 1
ATOM 6350 C C . ILE B 1 181 ? -23.797 -3.445 9.016 1 81.81 181 ILE B C 1
ATOM 6352 O O . ILE B 1 181 ? -22.75 -4.086 8.883 1 81.81 181 ILE B O 1
ATOM 6356 N N . GLY B 1 182 ? -24.938 -3.967 8.953 1 82.94 182 GLY B N 1
ATOM 6357 C CA . GLY B 1 182 ? -25.047 -5.387 8.664 1 82.94 182 GLY B CA 1
ATOM 6358 C C . GLY B 1 182 ? -24.5 -5.766 7.301 1 82.94 182 GLY B C 1
ATOM 6359 O O . GLY B 1 182 ? -23.734 -6.73 7.18 1 82.94 182 GLY B O 1
ATOM 6360 N N . HIS B 1 183 ? -24.828 -4.965 6.316 1 88.62 183 HIS B N 1
ATOM 6361 C CA . HIS B 1 183 ? -24.328 -5.191 4.969 1 88.62 183 HIS B CA 1
ATOM 6362 C C . HIS B 1 183 ? -22.828 -4.949 4.898 1 88.62 183 HIS B C 1
ATOM 6364 O O . HIS B 1 183 ? -22.109 -5.676 4.207 1 88.62 183 HIS B O 1
ATOM 6370 N N . ALA B 1 184 ? -22.391 -3.984 5.609 1 88.31 184 ALA B N 1
ATOM 6371 C CA . ALA B 1 184 ? -20.969 -3.682 5.641 1 88.31 184 ALA B CA 1
ATOM 6372 C C . ALA B 1 184 ? -20.172 -4.852 6.215 1 88.31 184 ALA B C 1
ATOM 6374 O O . ALA B 1 184 ? -19.078 -5.168 5.727 1 88.31 184 ALA B O 1
ATOM 6375 N N . ARG B 1 185 ? -20.688 -5.484 7.145 1 86.12 185 ARG B N 1
ATOM 6376 C CA . ARG B 1 185 ? -20.031 -6.629 7.754 1 86.12 185 ARG B CA 1
ATOM 6377 C C . ARG B 1 185 ? -19.938 -7.793 6.777 1 86.12 185 ARG B C 1
ATOM 6379 O O . ARG B 1 185 ? -18.906 -8.484 6.723 1 86.12 185 ARG B O 1
ATOM 6386 N N . VAL B 1 186 ? -20.984 -7.969 6.051 1 88.62 186 VAL B N 1
ATOM 6387 C CA . VAL B 1 186 ? -21 -9.031 5.051 1 88.62 186 VAL B CA 1
ATOM 6388 C C . VAL B 1 186 ? -19.922 -8.766 3.998 1 88.62 186 VAL B C 1
ATOM 6390 O O . VAL B 1 186 ? -19.219 -9.688 3.57 1 88.62 186 VAL B O 1
ATOM 6393 N N . VAL B 1 187 ? -19.875 -7.566 3.617 1 92.12 187 VAL B N 1
ATOM 6394 C CA . VAL B 1 187 ? -18.875 -7.191 2.635 1 92.12 187 VAL B CA 1
ATOM 6395 C C . VAL B 1 187 ? -17.469 -7.391 3.227 1 92.12 187 VAL B C 1
ATOM 6397 O O . VAL B 1 187 ? -16.547 -7.828 2.533 1 92.12 187 VAL B O 1
ATOM 6400 N N . GLN B 1 188 ? -17.297 -7.09 4.492 1 89.56 188 GLN B N 1
ATOM 6401 C CA . GLN B 1 188 ? -16 -7.289 5.16 1 89.56 188 GLN B CA 1
ATOM 6402 C C . GLN B 1 188 ? -15.617 -8.766 5.176 1 89.56 188 GLN B C 1
ATOM 6404 O O . GLN B 1 188 ? -14.453 -9.109 4.98 1 89.56 188 GLN B O 1
ATOM 6409 N N . LEU B 1 189 ? -16.547 -9.578 5.391 1 91.06 189 LEU B N 1
ATOM 6410 C CA . LEU B 1 189 ? -16.312 -11.016 5.34 1 91.06 189 LEU B CA 1
ATOM 6411 C C . LEU B 1 189 ? -15.914 -11.453 3.934 1 91.06 189 LEU B C 1
ATOM 6413 O O . LEU B 1 189 ? -15.016 -12.289 3.766 1 91.06 189 LEU B O 1
ATOM 6417 N N . ALA B 1 190 ? -16.609 -10.852 2.982 1 93.56 190 ALA B N 1
ATOM 6418 C CA . ALA B 1 190 ? -16.281 -11.141 1.586 1 93.56 190 ALA B CA 1
ATOM 6419 C C . ALA B 1 190 ? -14.867 -10.688 1.243 1 93.56 190 ALA B C 1
ATOM 6421 O O . ALA B 1 190 ? -14.164 -11.359 0.488 1 93.56 190 ALA B O 1
ATOM 6422 N N . MET B 1 191 ? -14.531 -9.594 1.796 1 90 191 MET B N 1
ATOM 6423 C CA . MET B 1 191 ? -13.164 -9.117 1.604 1 90 191 MET B CA 1
ATOM 6424 C C . MET B 1 191 ? -12.148 -10.094 2.188 1 90 191 MET B C 1
ATOM 6426 O O . MET B 1 191 ? -11.141 -10.406 1.552 1 90 191 MET B O 1
ATOM 6430 N N . ALA B 1 192 ? -12.422 -10.609 3.373 1 91.25 192 ALA B N 1
ATOM 6431 C CA . ALA B 1 192 ? -11.539 -11.602 3.994 1 91.25 192 ALA B CA 1
ATOM 6432 C C . ALA B 1 192 ? -11.406 -12.844 3.121 1 91.25 192 ALA B C 1
ATOM 6434 O O . ALA B 1 192 ? -10.312 -13.391 2.965 1 91.25 192 ALA B O 1
ATOM 6435 N N . ARG B 1 193 ? -12.461 -13.227 2.518 1 94 193 ARG B N 1
ATOM 6436 C CA . ARG B 1 193 ? -12.469 -14.367 1.604 1 94 193 ARG B CA 1
ATOM 6437 C C . ARG B 1 193 ? -11.602 -14.086 0.381 1 94 193 ARG B C 1
ATOM 6439 O O . ARG B 1 193 ? -10.828 -14.945 -0.047 1 94 193 ARG B O 1
ATOM 6446 N N . THR B 1 194 ? -11.812 -12.953 -0.146 1 91.69 194 THR B N 1
ATOM 6447 C CA . THR B 1 194 ? -11.039 -12.578 -1.326 1 91.69 194 THR B CA 1
ATOM 6448 C C . THR B 1 194 ? -9.547 -12.516 -1.003 1 91.69 194 THR B C 1
ATOM 6450 O O . THR B 1 194 ? -8.719 -13 -1.774 1 91.69 194 THR B O 1
ATOM 6453 N N . TYR B 1 195 ? -9.164 -11.961 0.163 1 86.25 195 TYR B N 1
ATOM 6454 C CA . TYR B 1 195 ? -7.773 -11.938 0.59 1 86.25 195 TYR B CA 1
ATOM 6455 C C . TYR B 1 195 ? -7.223 -13.352 0.747 1 86.25 195 TYR B C 1
ATOM 6457 O O . TYR B 1 195 ? -6.07 -13.617 0.394 1 86.25 195 TYR B O 1
ATOM 6465 N N . ARG B 1 196 ? -8.039 -14.18 1.3 1 90.19 196 ARG B N 1
ATOM 6466 C CA . ARG B 1 196 ? -7.641 -15.578 1.407 1 90.19 196 ARG B CA 1
ATOM 6467 C C . ARG B 1 196 ? -7.344 -16.172 0.033 1 90.19 196 ARG B C 1
ATOM 6469 O O . ARG B 1 196 ? -6.316 -16.828 -0.157 1 90.19 196 ARG B O 1
ATOM 6476 N N . ARG B 1 197 ? -8.266 -15.859 -0.949 1 89.31 197 ARG B N 1
ATOM 6477 C CA . ARG B 1 197 ? -8.117 -16.391 -2.299 1 89.31 197 ARG B CA 1
ATOM 6478 C C . ARG B 1 197 ? -6.887 -15.797 -2.986 1 89.31 197 ARG B C 1
ATOM 6480 O O . ARG B 1 197 ? -6.293 -16.438 -3.861 1 89.31 197 ARG B O 1
ATOM 6487 N N . MET B 1 198 ? -6.512 -14.641 -2.555 1 81.44 198 MET B N 1
ATOM 6488 C CA . MET B 1 198 ? -5.309 -13.977 -3.051 1 81.44 198 MET B CA 1
ATOM 6489 C C . MET B 1 198 ? -4.066 -14.508 -2.346 1 81.44 198 MET B C 1
ATOM 6491 O O . MET B 1 198 ? -2.949 -14.086 -2.646 1 81.44 198 MET B O 1
ATOM 6495 N N . GLU B 1 199 ? -4.273 -15.336 -1.297 1 82.38 199 GLU B N 1
ATOM 6496 C CA . GLU B 1 199 ? -3.232 -15.938 -0.473 1 82.38 199 GLU B CA 1
ATOM 6497 C C . GLU B 1 199 ? -2.596 -14.906 0.457 1 82.38 199 GLU B C 1
ATOM 6499 O O . GLU B 1 199 ? -1.437 -15.055 0.851 1 82.38 199 GLU B O 1
ATOM 6504 N N . TYR B 1 200 ? -3.322 -13.844 0.644 1 80.25 200 TYR B N 1
ATOM 6505 C CA . TYR B 1 200 ? -2.967 -12.898 1.698 1 80.25 200 TYR B CA 1
ATOM 6506 C C . TYR B 1 200 ? -3.551 -13.336 3.037 1 80.25 200 TYR B C 1
ATOM 6508 O O . TYR B 1 200 ? -4.461 -12.688 3.562 1 80.25 200 TYR B O 1
ATOM 6516 N N . TYR B 1 201 ? -3.01 -14.297 3.615 1 85.44 201 TYR B N 1
ATOM 6517 C CA . TYR B 1 201 ? -3.619 -14.992 4.746 1 85.44 201 TYR B CA 1
ATOM 6518 C C . TYR B 1 201 ? -3.594 -14.117 5.996 1 85.44 201 TYR B C 1
ATOM 6520 O O . TYR B 1 201 ? -4.547 -14.117 6.777 1 85.44 201 TYR B O 1
ATOM 6528 N N . SER B 1 202 ? -2.514 -13.398 6.199 1 79.88 202 SER B N 1
ATOM 6529 C CA . SER B 1 202 ? -2.42 -12.539 7.375 1 79.88 202 SER B CA 1
ATOM 6530 C C . SER B 1 202 ? -3.475 -11.445 7.348 1 79.88 202 SER B C 1
ATOM 6532 O O . SER B 1 202 ? -4.086 -11.133 8.375 1 79.88 202 SER B O 1
ATOM 6534 N N . GLU B 1 203 ? -3.688 -10.898 6.191 1 78.81 203 GLU B N 1
ATOM 6535 C CA . GLU B 1 203 ? -4.707 -9.867 6.039 1 78.81 203 GLU B CA 1
ATOM 6536 C C . GLU B 1 203 ? -6.109 -10.438 6.234 1 78.81 203 GLU B C 1
ATOM 6538 O O . GLU B 1 203 ? -6.953 -9.82 6.883 1 78.81 203 GLU B O 1
ATOM 6543 N N . ALA B 1 204 ? -6.348 -11.531 5.602 1 89.31 204 ALA B N 1
ATOM 6544 C CA . ALA B 1 204 ? -7.629 -12.211 5.777 1 89.31 204 ALA B CA 1
ATOM 6545 C C . ALA B 1 204 ? -7.914 -12.477 7.254 1 89.31 204 ALA B C 1
ATOM 6547 O O . ALA B 1 204 ? -9.008 -12.188 7.742 1 89.31 204 ALA B O 1
ATOM 6548 N N . LEU B 1 205 ? -6.887 -12.969 7.969 1 88.69 205 LEU B N 1
ATOM 6549 C CA . LEU B 1 205 ? -7.02 -13.289 9.383 1 88.69 205 LEU B CA 1
ATOM 6550 C C . LEU B 1 205 ? -7.305 -12.031 10.203 1 88.69 205 LEU B C 1
ATOM 6552 O O . LEU B 1 205 ? -8.125 -12.062 11.125 1 88.69 205 LEU B O 1
ATOM 6556 N N . SER B 1 206 ? -6.625 -10.977 9.875 1 83.75 206 SER B N 1
ATOM 6557 C CA . SER B 1 206 ? -6.84 -9.711 10.57 1 83.75 206 SER B CA 1
ATOM 6558 C C . SER B 1 206 ? -8.289 -9.25 10.43 1 83.75 206 SER B C 1
ATOM 6560 O O . SER B 1 206 ? -8.898 -8.805 11.406 1 83.75 206 SER B O 1
ATOM 6562 N N . HIS B 1 207 ? -8.852 -9.344 9.227 1 86.94 207 HIS B N 1
ATOM 6563 C CA . HIS B 1 207 ? -10.242 -8.969 9 1 86.94 207 HIS B CA 1
ATOM 6564 C C . HIS B 1 207 ? -11.188 -9.867 9.789 1 86.94 207 HIS B C 1
ATOM 6566 O O . HIS B 1 207 ? -12.133 -9.383 10.422 1 86.94 207 HIS B O 1
ATOM 6572 N N . LEU B 1 208 ? -10.953 -11.141 9.75 1 92.69 208 LEU B N 1
ATOM 6573 C CA . LEU B 1 208 ? -11.797 -12.086 10.469 1 92.69 208 LEU B CA 1
ATOM 6574 C C . LEU B 1 208 ? -11.75 -11.812 11.969 1 92.69 208 LEU B C 1
ATOM 6576 O O . LEU B 1 208 ? -12.789 -11.828 12.641 1 92.69 208 LEU B O 1
ATOM 6580 N N . ASN B 1 209 ? -10.586 -11.516 12.477 1 90.62 209 ASN B N 1
ATOM 6581 C CA . ASN B 1 209 ? -10.43 -11.234 13.898 1 90.62 209 ASN B CA 1
ATOM 6582 C C . ASN B 1 209 ? -11.18 -9.969 14.305 1 90.62 209 ASN B C 1
ATOM 6584 O O . ASN B 1 209 ? -11.781 -9.914 15.375 1 90.62 209 ASN B O 1
ATOM 6588 N N . ARG B 1 210 ? -11.141 -9 13.477 1 86.19 210 ARG B N 1
ATOM 6589 C CA . ARG B 1 210 ? -11.867 -7.766 13.742 1 86.19 210 ARG B CA 1
ATOM 6590 C C . ARG B 1 210 ? -13.375 -8.016 13.789 1 86.19 210 ARG B C 1
ATOM 6592 O O . ARG B 1 210 ? -14.07 -7.48 14.648 1 86.19 210 ARG B O 1
ATOM 6599 N N . ILE B 1 211 ? -13.852 -8.781 12.812 1 88.12 211 ILE B N 1
ATOM 6600 C CA . ILE B 1 211 ? -15.266 -9.125 12.773 1 88.12 211 ILE B CA 1
ATOM 6601 C C . ILE B 1 211 ? -15.641 -9.93 14.016 1 88.12 211 ILE B C 1
ATOM 6603 O O . ILE B 1 211 ? -16.656 -9.672 14.656 1 88.12 211 ILE B O 1
ATOM 6607 N N . HIS B 1 212 ? -14.781 -10.875 14.352 1 89.19 212 HIS B N 1
ATOM 6608 C CA . HIS B 1 212 ? -15 -11.711 15.523 1 89.19 212 HIS B CA 1
ATOM 6609 C C . HIS B 1 212 ? -15.117 -10.867 16.781 1 89.19 212 HIS B C 1
ATOM 6611 O O . HIS B 1 212 ? -16.031 -11.055 17.594 1 89.19 212 HIS B O 1
ATOM 6617 N N . ALA B 1 213 ? -14.188 -9.938 16.984 1 86.12 213 ALA B N 1
ATOM 6618 C CA . ALA B 1 213 ? -14.18 -9.078 18.156 1 86.12 213 ALA B CA 1
ATOM 6619 C C . ALA B 1 213 ? -15.469 -8.266 18.25 1 86.12 213 ALA B C 1
ATOM 6621 O O . ALA B 1 213 ? -16.031 -8.117 19.344 1 86.12 213 ALA B O 1
ATOM 6622 N N . ARG B 1 214 ? -15.992 -7.824 17.156 1 82.69 214 ARG B N 1
ATOM 6623 C CA . ARG B 1 214 ? -17.219 -7.027 17.125 1 82.69 214 ARG B CA 1
ATOM 6624 C C . ARG B 1 214 ? -18.438 -7.891 17.406 1 82.69 214 ARG B C 1
ATOM 6626 O O . ARG B 1 214 ? -19.359 -7.453 18.094 1 82.69 214 ARG B O 1
ATOM 6633 N N . LEU B 1 215 ? -18.469 -9.07 16.828 1 83.31 215 LEU B N 1
ATOM 6634 C CA . LEU B 1 215 ? -19.609 -9.969 17 1 83.31 215 LEU B CA 1
ATOM 6635 C C . LEU B 1 215 ? -19.703 -10.438 18.453 1 83.31 215 LEU B C 1
ATOM 6637 O O . LEU B 1 215 ? -20.797 -10.57 19 1 83.31 215 LEU B O 1
ATOM 6641 N N . VAL B 1 216 ? -18.578 -10.711 19.062 1 81.25 216 VAL B N 1
ATOM 6642 C CA . VAL B 1 216 ? -18.562 -11.133 20.453 1 81.25 216 VAL B CA 1
ATOM 6643 C C . VAL B 1 216 ? -19.078 -10 21.344 1 81.25 216 VAL B C 1
ATOM 6645 O O . VAL B 1 216 ? -19.859 -10.242 22.281 1 81.25 216 VAL B O 1
ATOM 6648 N N . GLN B 1 217 ? -18.719 -8.844 21 1 77.31 217 GLN B N 1
ATOM 6649 C CA . GLN B 1 217 ? -19.156 -7.68 21.766 1 77.31 217 GLN B CA 1
ATOM 6650 C C . GLN B 1 217 ? -20.672 -7.477 21.641 1 77.31 217 GLN B C 1
ATOM 6652 O O . GLN B 1 217 ? -21.328 -7.086 22.594 1 77.31 217 GLN B O 1
ATOM 6657 N N . GLN B 1 218 ? -21.25 -7.844 20.516 1 75.5 218 GLN B N 1
ATOM 6658 C CA . GLN B 1 218 ? -22.656 -7.609 20.234 1 75.5 218 GLN B CA 1
ATOM 6659 C C . GLN B 1 218 ? -23.484 -8.859 20.516 1 75.5 218 GLN B C 1
ATOM 6661 O O . GLN B 1 218 ? -24.703 -8.867 20.281 1 75.5 218 GLN B O 1
ATOM 6666 N N . GLU B 1 219 ? -22.859 -9.945 21.031 1 67.25 219 GLU B N 1
ATOM 6667 C CA . GLU B 1 219 ? -23.5 -11.219 21.375 1 67.25 219 GLU B CA 1
ATOM 6668 C C . GLU B 1 219 ? -24.297 -11.766 20.203 1 67.25 219 GLU B C 1
ATOM 6670 O O . GLU B 1 219 ? -25.438 -12.203 20.375 1 67.25 219 GLU B O 1
ATOM 6675 N N . ARG B 1 220 ? -23.844 -11.594 19.031 1 70.81 220 ARG B N 1
ATOM 6676 C CA . ARG B 1 220 ? -24.484 -12.117 17.828 1 70.81 220 ARG B CA 1
ATOM 6677 C C . ARG B 1 220 ? -23.922 -13.492 17.484 1 70.81 220 ARG B C 1
ATOM 6679 O O . ARG B 1 220 ? -23.047 -13.602 16.625 1 70.81 220 ARG B O 1
ATOM 6686 N N . HIS B 1 221 ? -24.516 -14.609 17.891 1 65.75 221 HIS B N 1
ATOM 6687 C CA . HIS B 1 221 ? -23.984 -15.961 17.812 1 65.75 221 HIS B CA 1
ATOM 6688 C C . HIS B 1 221 ? -24.219 -16.562 16.438 1 65.75 221 HIS B C 1
ATOM 6690 O O . HIS B 1 221 ? -23.453 -17.422 15.984 1 65.75 221 HIS B O 1
ATOM 6696 N N . ASP B 1 222 ? -25.266 -16.125 15.75 1 65.88 222 ASP B N 1
ATOM 6697 C CA . ASP B 1 222 ? -25.609 -16.719 14.461 1 65.88 222 ASP B CA 1
ATOM 6698 C C . ASP B 1 222 ? -24.547 -16.406 13.414 1 65.88 222 ASP B C 1
ATOM 6700 O O . ASP B 1 222 ? -24.219 -17.25 12.578 1 65.88 222 ASP B O 1
ATOM 6704 N N . GLU B 1 223 ? -23.969 -15.359 13.594 1 74.56 223 GLU B N 1
ATOM 6705 C CA . GLU B 1 223 ? -22.984 -14.93 12.602 1 74.56 223 GLU B CA 1
ATOM 6706 C C . GLU B 1 223 ? -21.609 -15.531 12.891 1 74.56 223 GLU B C 1
ATOM 6708 O O . GLU B 1 223 ? -20.734 -15.555 12.016 1 74.56 223 GLU B O 1
ATOM 6713 N N . LEU B 1 224 ? -21.531 -16.219 14.078 1 79.06 224 LEU B N 1
ATOM 6714 C CA . LEU B 1 224 ? -20.234 -16.766 14.492 1 79.06 224 LEU B CA 1
ATOM 6715 C C . LEU B 1 224 ? -19.938 -18.062 13.75 1 79.06 224 LEU B C 1
ATOM 6717 O O . LEU B 1 224 ? -18.781 -18.375 13.469 1 79.06 224 LEU B O 1
ATOM 6721 N N . ALA B 1 225 ? -21.047 -18.703 13.406 1 81.75 225 ALA B N 1
ATOM 6722 C CA . ALA B 1 225 ? -20.859 -19.938 12.664 1 81.75 225 ALA B CA 1
ATOM 6723 C C . ALA B 1 225 ? -20.203 -19.688 11.312 1 81.75 225 ALA B C 1
ATOM 6725 O O . ALA B 1 225 ? -19.281 -20.391 10.914 1 81.75 225 ALA B O 1
ATOM 6726 N N . ARG B 1 226 ? -20.672 -18.719 10.656 1 83.44 226 ARG B N 1
ATOM 6727 C CA . ARG B 1 226 ? -20.109 -18.359 9.352 1 83.44 226 ARG B CA 1
ATOM 6728 C C . ARG B 1 226 ? -18.672 -17.891 9.477 1 83.44 226 ARG B C 1
ATOM 6730 O O . ARG B 1 226 ? -17.844 -18.188 8.602 1 83.44 226 ARG B O 1
ATOM 6737 N N . LEU B 1 227 ? -18.438 -17.266 10.562 1 88.62 227 LEU B N 1
ATOM 6738 C CA . LEU B 1 227 ? -17.078 -16.812 10.812 1 88.62 227 LEU B CA 1
ATOM 6739 C C . LEU B 1 227 ? -16.141 -18 11.008 1 88.62 227 LEU B C 1
ATOM 6741 O O . LEU B 1 227 ? -15 -17.984 10.523 1 88.62 227 LEU B O 1
ATOM 6745 N N . GLN B 1 228 ? -16.609 -18.969 11.68 1 89.69 228 GLN B N 1
ATOM 6746 C CA . GLN B 1 228 ? -15.797 -20.156 11.914 1 89.69 228 GLN B CA 1
ATOM 6747 C C . GLN B 1 228 ? -15.508 -20.891 10.602 1 89.69 228 GLN B C 1
ATOM 6749 O O . GLN B 1 228 ? -14.422 -21.438 10.422 1 89.69 228 GLN B O 1
ATOM 6754 N N . LEU B 1 229 ? -16.5 -20.891 9.781 1 92 229 LEU B N 1
ATOM 6755 C CA . LEU B 1 229 ? -16.297 -21.5 8.469 1 92 229 LEU B CA 1
ATOM 6756 C C . LEU B 1 229 ? -15.219 -20.766 7.691 1 92 229 LEU B C 1
ATOM 6758 O O . LEU B 1 229 ? -14.367 -21.391 7.059 1 92 229 LEU B O 1
ATOM 6762 N N . GLU B 1 230 ? -15.281 -19.5 7.762 1 93.81 230 GLU B N 1
ATOM 6763 C CA . GLU B 1 230 ? -14.266 -18.703 7.066 1 93.81 230 GLU B CA 1
ATOM 6764 C C . GLU B 1 230 ? -12.875 -18.953 7.645 1 93.81 230 GLU B C 1
ATOM 6766 O O . GLU B 1 230 ? -11.891 -18.984 6.91 1 93.81 230 GLU B O 1
ATOM 6771 N N . TYR B 1 231 ? -12.766 -19.156 8.984 1 94.44 231 TYR B N 1
ATOM 6772 C CA . TYR B 1 231 ? -11.5 -19.531 9.602 1 94.44 231 TYR B CA 1
ATOM 6773 C C . TYR B 1 231 ? -11.008 -20.875 9.07 1 94.44 231 TYR B C 1
ATOM 6775 O O . TYR B 1 231 ? -9.828 -21.016 8.742 1 94.44 231 TYR B O 1
ATOM 6783 N N . ALA B 1 232 ? -11.93 -21.734 8.984 1 96.12 232 ALA B N 1
ATOM 6784 C CA . ALA B 1 232 ? -11.586 -23.078 8.539 1 96.12 232 ALA B CA 1
ATOM 6785 C C . ALA B 1 232 ? -11.039 -23.062 7.109 1 96.12 232 ALA B C 1
ATOM 6787 O O . ALA B 1 232 ? -10.016 -23.688 6.82 1 96.12 232 ALA B O 1
ATOM 6788 N N . LEU B 1 233 ? -11.711 -22.328 6.285 1 96.12 233 LEU B N 1
ATOM 6789 C CA . LEU B 1 233 ? -11.289 -22.25 4.891 1 96.12 233 LEU B CA 1
ATOM 6790 C C . LEU B 1 233 ? -9.945 -21.547 4.77 1 96.12 233 LEU B C 1
ATOM 6792 O O . LEU B 1 233 ? -9.133 -21.891 3.916 1 96.12 233 LEU B O 1
ATOM 6796 N N . LEU B 1 234 ? -9.727 -20.562 5.59 1 94.81 234 LEU B N 1
ATOM 6797 C CA . LEU B 1 234 ? -8.438 -19.875 5.621 1 94.81 234 LEU B CA 1
ATOM 6798 C C . LEU B 1 234 ? -7.316 -20.844 6 1 94.81 234 LEU B C 1
ATOM 6800 O O . LEU B 1 234 ? -6.27 -20.875 5.348 1 94.81 234 LEU B O 1
ATOM 6804 N N . HIS B 1 235 ? -7.559 -21.625 7.023 1 95.69 235 HIS B N 1
ATOM 6805 C CA . HIS B 1 235 ? -6.562 -22.594 7.457 1 95.69 235 HIS B CA 1
ATOM 6806 C C . HIS B 1 235 ? -6.328 -23.672 6.391 1 95.69 235 HIS B C 1
ATOM 6808 O O . HIS B 1 235 ? -5.195 -24.109 6.188 1 95.69 235 HIS B O 1
ATOM 6814 N N . LEU B 1 236 ? -7.359 -24 5.734 1 96.12 236 LEU B N 1
ATOM 6815 C CA . LEU B 1 236 ? -7.258 -24.984 4.668 1 96.12 236 LEU B CA 1
ATOM 6816 C C . LEU B 1 236 ? -6.371 -24.469 3.537 1 96.12 236 LEU B C 1
ATOM 6818 O O . LEU B 1 236 ? -5.414 -25.141 3.143 1 96.12 236 LEU B O 1
ATOM 6822 N N . ASP B 1 237 ? -6.645 -23.281 3.066 1 93.06 237 ASP B N 1
ATOM 6823 C CA . ASP B 1 237 ? -5.926 -22.703 1.934 1 93.06 237 ASP B CA 1
ATOM 6824 C C . ASP B 1 237 ? -4.469 -22.422 2.297 1 93.06 237 ASP B C 1
ATOM 6826 O O . ASP B 1 237 ? -3.596 -22.422 1.428 1 93.06 237 ASP B O 1
ATOM 6830 N N . SER B 1 238 ? -4.195 -22.234 3.621 1 89.69 238 SER B N 1
ATOM 6831 C CA . SER B 1 238 ? -2.844 -21.922 4.062 1 89.69 238 SER B CA 1
ATOM 6832 C C . SER B 1 238 ? -2.053 -23.188 4.371 1 89.69 238 SER B C 1
ATOM 6834 O O . SER B 1 238 ? -0.921 -23.125 4.855 1 89.69 238 SER B O 1
ATOM 6836 N N . GLY B 1 239 ? -2.664 -24.312 4.23 1 91.38 239 GLY B N 1
ATOM 6837 C CA . GLY B 1 239 ? -1.978 -25.578 4.414 1 91.38 239 GLY B CA 1
ATOM 6838 C C . GLY B 1 239 ? -1.933 -26.031 5.859 1 91.38 239 GLY B C 1
ATOM 6839 O O . GLY B 1 239 ? -1.235 -26.984 6.195 1 91.38 239 GLY B O 1
ATOM 6840 N N . ARG B 1 240 ? -2.588 -25.359 6.77 1 93 240 ARG B N 1
ATOM 6841 C CA . ARG B 1 240 ? -2.689 -25.766 8.172 1 93 240 ARG B CA 1
ATOM 6842 C C . ARG B 1 240 ? -3.877 -26.703 8.391 1 93 240 ARG B C 1
ATOM 6844 O O . ARG B 1 240 ? -4.883 -26.297 8.984 1 93 240 ARG B O 1
ATOM 6851 N N . TYR B 1 241 ? -3.752 -27.875 7.969 1 96.56 241 TYR B N 1
ATOM 6852 C CA . TYR B 1 241 ? -4.859 -28.812 7.797 1 96.56 241 TYR B CA 1
ATOM 6853 C C . TYR B 1 241 ? -5.465 -29.188 9.141 1 96.56 241 TYR B C 1
ATOM 6855 O O . TYR B 1 241 ? -6.688 -29.266 9.281 1 96.56 241 TYR B O 1
ATOM 6863 N N . GLN B 1 242 ? -4.637 -29.344 10.148 1 96.81 242 GLN B N 1
ATOM 6864 C CA . GLN B 1 242 ? -5.176 -29.719 11.453 1 96.81 242 GLN B CA 1
ATOM 6865 C C . GLN B 1 242 ? -6.027 -28.594 12.031 1 96.81 242 GLN B C 1
ATOM 6867 O O . GLN B 1 242 ? -7.117 -28.828 12.547 1 96.81 242 GLN B O 1
ATOM 6872 N N . MET B 1 243 ? -5.539 -27.406 11.945 1 95.62 243 MET B N 1
ATOM 6873 C CA . MET B 1 243 ? -6.309 -26.25 12.414 1 95.62 243 MET B CA 1
ATOM 6874 C C . MET B 1 243 ? -7.605 -26.109 11.617 1 95.62 243 MET B C 1
ATOM 6876 O O . MET B 1 243 ? -8.633 -25.719 12.172 1 95.62 243 MET B O 1
ATOM 6880 N N . ALA B 1 244 ? -7.523 -26.375 10.305 1 97.06 244 ALA B N 1
ATOM 6881 C CA . ALA B 1 244 ? -8.711 -26.328 9.461 1 97.06 244 ALA B CA 1
ATOM 6882 C C . ALA B 1 244 ? -9.766 -27.312 9.945 1 97.06 244 ALA B C 1
ATOM 6884 O O . ALA B 1 244 ? -10.938 -26.969 10.094 1 97.06 244 ALA B O 1
ATOM 6885 N N . ILE B 1 245 ? -9.336 -28.516 10.234 1 97.06 245 ILE B N 1
ATOM 6886 C CA . ILE B 1 245 ? -10.234 -29.578 10.695 1 97.06 245 ILE B CA 1
ATOM 6887 C C . ILE B 1 245 ? -10.898 -29.141 12 1 97.06 245 ILE B C 1
ATOM 6889 O O . ILE B 1 245 ? -12.117 -29.25 12.148 1 97.06 245 ILE B O 1
ATOM 6893 N N . ASP B 1 246 ? -10.094 -28.578 12.922 1 96.06 246 ASP B N 1
ATOM 6894 C CA . ASP B 1 246 ? -10.633 -28.109 14.195 1 96.06 246 ASP B CA 1
ATOM 6895 C C . ASP B 1 246 ? -11.68 -27.031 13.977 1 96.06 246 ASP B C 1
ATOM 6897 O O . ASP B 1 246 ? -12.742 -27.047 14.609 1 96.06 246 ASP B O 1
ATOM 6901 N N . SER B 1 247 ? -11.383 -26.203 13.094 1 94.81 247 SER B N 1
ATOM 6902 C CA . SER B 1 247 ? -12.297 -25.094 12.812 1 94.81 247 SER B CA 1
ATOM 6903 C C . SER B 1 247 ? -13.555 -25.594 12.094 1 94.81 247 SER B C 1
ATOM 6905 O O . SER B 1 247 ? -14.648 -25.078 12.328 1 94.81 247 SER B O 1
ATOM 6907 N N . PHE B 1 248 ? -13.406 -26.531 11.172 1 95.25 248 PHE B N 1
ATOM 6908 C CA . PHE B 1 248 ? -14.562 -27.094 10.5 1 95.25 248 PHE B CA 1
ATOM 6909 C C . PHE B 1 248 ? -15.477 -27.797 11.5 1 95.25 248 PHE B C 1
ATOM 6911 O O . PHE B 1 248 ? -16.703 -27.656 11.43 1 95.25 248 PHE B O 1
ATOM 6918 N N . ILE B 1 249 ? -14.891 -28.516 12.406 1 93.75 249 ILE B N 1
ATOM 6919 C CA . ILE B 1 249 ? -15.656 -29.203 13.438 1 93.75 249 ILE B CA 1
ATOM 6920 C C . ILE B 1 249 ? -16.391 -28.172 14.297 1 93.75 249 ILE B C 1
ATOM 6922 O O . ILE B 1 249 ? -17.594 -28.344 14.578 1 93.75 249 ILE B O 1
ATOM 6926 N N . ALA B 1 250 ? -15.688 -27.125 14.656 1 91.19 250 ALA B N 1
ATOM 6927 C CA . ALA B 1 250 ? -16.312 -26.047 15.438 1 91.19 250 ALA B CA 1
ATOM 6928 C C . ALA B 1 250 ? -17.469 -25.422 14.672 1 91.19 250 ALA B C 1
ATOM 6930 O O . ALA B 1 250 ? -18.516 -25.125 15.25 1 91.19 250 ALA B O 1
ATOM 6931 N N . ALA B 1 251 ? -17.266 -25.234 13.359 1 90.06 251 ALA B N 1
ATOM 6932 C CA . ALA B 1 251 ? -18.297 -24.641 12.523 1 90.06 251 ALA B CA 1
ATOM 6933 C C . ALA B 1 251 ? -19.516 -25.578 12.422 1 90.06 251 ALA B C 1
ATOM 6935 O O . ALA B 1 251 ? -20.656 -25.125 12.484 1 90.06 251 ALA B O 1
ATOM 6936 N N . ARG B 1 252 ? -19.266 -26.797 12.211 1 87.75 252 ARG B N 1
ATOM 6937 C CA . ARG B 1 252 ? -20.344 -27.781 12.109 1 87.75 252 ARG B CA 1
ATOM 6938 C C . ARG B 1 252 ? -21.203 -27.781 13.375 1 87.75 252 ARG B C 1
ATOM 6940 O O . ARG B 1 252 ? -22.422 -27.906 13.297 1 87.75 252 ARG B O 1
ATOM 6947 N N . HIS B 1 253 ? -20.594 -27.547 14.555 1 85.69 253 HIS B N 1
ATOM 6948 C CA . HIS B 1 253 ? -21.312 -27.531 15.82 1 85.69 253 HIS B CA 1
ATOM 6949 C C . HIS B 1 253 ? -22.094 -26.219 15.992 1 85.69 253 HIS B C 1
ATOM 6951 O O . HIS B 1 253 ? -23.141 -26.203 16.625 1 85.69 253 HIS B O 1
ATOM 6957 N N . ALA B 1 254 ? -21.5 -25.234 15.414 1 81.81 254 ALA B N 1
ATOM 6958 C CA . ALA B 1 254 ? -22.125 -23.922 15.555 1 81.81 254 ALA B CA 1
ATOM 6959 C C . ALA B 1 254 ? -23.344 -23.797 14.648 1 81.81 254 ALA B C 1
ATOM 6961 O O . ALA B 1 254 ? -24.297 -23.062 14.969 1 81.81 254 ALA B O 1
ATOM 6962 N N . PHE B 1 255 ? -23.25 -24.484 13.477 1 78 255 PHE B N 1
ATOM 6963 C CA . PHE B 1 255 ? -24.375 -24.438 12.555 1 78 255 PHE B CA 1
ATOM 6964 C C . PHE B 1 255 ? -25.547 -25.25 13.086 1 78 255 PHE B C 1
ATOM 6966 O O . PHE B 1 255 ? -25.375 -26.375 13.547 1 78 255 PHE B O 1
ATOM 6973 N N . GLY B 1 256 ? -26.656 -24.672 13.461 1 64.31 256 GLY B N 1
ATOM 6974 C CA . GLY B 1 256 ? -27.859 -25.297 14 1 64.31 256 GLY B CA 1
ATOM 6975 C C . GLY B 1 256 ? -28.797 -25.812 12.93 1 64.31 256 GLY B C 1
ATOM 6976 O O . GLY B 1 256 ? -28.469 -25.781 11.742 1 64.31 256 GLY B O 1
ATOM 6977 N N . GLU B 1 257 ? -29.922 -26.531 13.273 1 56.59 257 GLU B N 1
ATOM 6978 C CA . GLU B 1 257 ? -30.969 -27.125 12.445 1 56.59 257 GLU B CA 1
ATOM 6979 C C . GLU B 1 257 ? -31.547 -26.094 11.469 1 56.59 257 GLU B C 1
ATOM 6981 O O . GLU B 1 257 ? -31.969 -26.453 10.375 1 56.59 257 GLU B O 1
ATOM 6986 N N . GLY B 1 258 ? -31.484 -24.797 11.742 1 57.22 258 GLY B N 1
ATOM 6987 C CA . GLY B 1 258 ? -32.094 -23.812 10.867 1 57.22 258 GLY B CA 1
ATOM 6988 C C . GLY B 1 258 ? -31.141 -23.281 9.812 1 57.22 258 GLY B C 1
ATOM 6989 O O . GLY B 1 258 ? -31.547 -22.562 8.898 1 57.22 258 GLY B O 1
ATOM 6990 N N . ASP B 1 259 ? -29.922 -23.797 9.766 1 61.06 259 ASP B N 1
ATOM 6991 C CA . ASP B 1 259 ? -28.953 -23.234 8.828 1 61.06 259 ASP B CA 1
ATOM 6992 C C . ASP B 1 259 ? -28.953 -24 7.508 1 61.06 259 ASP B C 1
ATOM 6994 O O . ASP B 1 259 ? -29.516 -25.109 7.426 1 61.06 259 ASP B O 1
ATOM 6998 N N . SER B 1 260 ? -28.469 -23.281 6.461 1 66.62 260 SER B N 1
ATOM 6999 C CA . SER B 1 260 ? -28.5 -23.812 5.102 1 66.62 260 SER B CA 1
ATOM 7000 C C . SER B 1 260 ? -27.75 -25.141 5.008 1 66.62 260 SER B C 1
ATOM 7002 O O . SER B 1 260 ? -26.625 -25.25 5.488 1 66.62 260 SER B O 1
ATOM 7004 N N . VAL B 1 261 ? -28.5 -26.188 4.641 1 73.25 261 VAL B N 1
ATOM 7005 C CA . VAL B 1 261 ? -27.969 -27.531 4.418 1 73.25 261 VAL B CA 1
ATOM 7006 C C . VAL B 1 261 ? -26.734 -27.453 3.516 1 73.25 261 VAL B C 1
ATOM 7008 O O . VAL B 1 261 ? -25.797 -28.219 3.674 1 73.25 261 VAL B O 1
ATOM 7011 N N . GLN B 1 262 ? -26.672 -26.438 2.738 1 78.31 262 GLN B N 1
ATOM 7012 C CA . GLN B 1 262 ? -25.562 -26.266 1.816 1 78.31 262 GLN B CA 1
ATOM 7013 C C . GLN B 1 262 ? -24.281 -25.891 2.564 1 78.31 262 GLN B C 1
ATOM 7015 O O . GLN B 1 262 ? -23.188 -26.344 2.203 1 78.31 262 GLN B O 1
ATOM 7020 N N . ASP B 1 263 ? -24.422 -25.25 3.619 1 81.75 263 ASP B N 1
ATOM 7021 C CA . ASP B 1 263 ? -23.25 -24.844 4.398 1 81.75 263 ASP B CA 1
ATOM 7022 C C . ASP B 1 263 ? -22.641 -26.031 5.125 1 81.75 263 ASP B C 1
ATOM 7024 O O . ASP B 1 263 ? -21.422 -26.156 5.203 1 81.75 263 ASP B O 1
ATOM 7028 N N . ILE B 1 264 ? -23.516 -26.844 5.586 1 85.19 264 ILE B N 1
ATOM 7029 C CA . ILE B 1 264 ? -23.047 -28.031 6.297 1 85.19 264 ILE B CA 1
ATOM 7030 C C . ILE B 1 264 ? -22.297 -28.953 5.336 1 85.19 264 ILE B C 1
ATOM 7032 O O . ILE B 1 264 ? -21.266 -29.516 5.695 1 85.19 264 ILE B O 1
ATOM 7036 N N . ASP B 1 265 ? -22.844 -29.047 4.168 1 89.19 265 ASP B N 1
ATOM 7037 C CA . ASP B 1 265 ? -22.172 -29.875 3.17 1 89.19 265 ASP B CA 1
ATOM 7038 C C . ASP B 1 265 ? -20.828 -29.266 2.766 1 89.19 265 ASP B C 1
ATOM 7040 O O . ASP B 1 265 ? -19.859 -30 2.564 1 89.19 265 ASP B O 1
ATOM 7044 N N . LEU B 1 266 ? -20.812 -27.984 2.629 1 91.06 266 LEU B N 1
ATOM 7045 C CA . LEU B 1 266 ? -19.562 -27.328 2.328 1 91.06 266 LEU B CA 1
ATOM 7046 C C . LEU B 1 266 ? -18.531 -27.594 3.416 1 91.06 266 LEU B C 1
ATOM 7048 O O . LEU B 1 266 ? -17.344 -27.812 3.121 1 91.06 266 LEU B O 1
ATOM 7052 N N . ILE B 1 267 ? -18.938 -27.625 4.656 1 92.94 267 ILE B N 1
ATOM 7053 C CA . ILE B 1 267 ? -18.062 -27.875 5.797 1 92.94 267 ILE B CA 1
ATOM 7054 C C . ILE B 1 267 ? -17.484 -29.297 5.695 1 92.94 267 ILE B C 1
ATOM 7056 O O . ILE B 1 267 ? -16.281 -29.5 5.855 1 92.94 267 ILE B O 1
ATOM 7060 N N . ARG B 1 268 ? -18.359 -30.219 5.355 1 94.19 268 ARG B N 1
ATOM 7061 C CA . ARG B 1 268 ? -17.922 -31.609 5.246 1 94.19 268 ARG B CA 1
ATOM 7062 C C . ARG B 1 268 ? -16.922 -31.781 4.109 1 94.19 268 ARG B C 1
ATOM 7064 O O . ARG B 1 268 ? -15.922 -32.469 4.266 1 94.19 268 ARG B O 1
ATOM 7071 N N . ILE B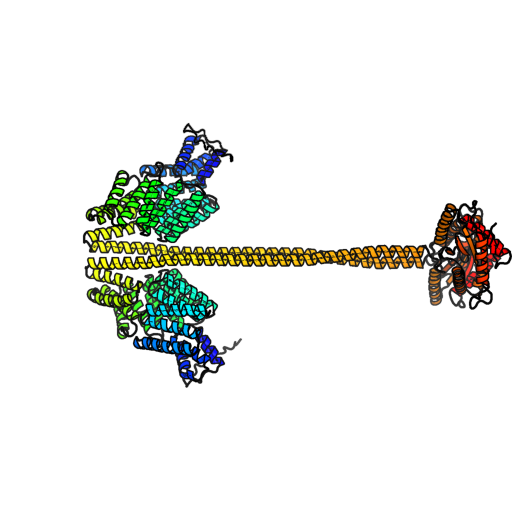 1 269 ? -17.234 -31.156 3.008 1 95.94 269 ILE B N 1
ATOM 7072 C CA . ILE B 1 269 ? -16.344 -31.234 1.851 1 95.94 269 ILE B CA 1
ATOM 7073 C C . ILE B 1 269 ? -15.008 -30.594 2.178 1 95.94 269 ILE B C 1
ATOM 7075 O O . ILE B 1 269 ? -13.953 -31.141 1.87 1 95.94 269 ILE B O 1
ATOM 7079 N N . GLY B 1 270 ? -15.062 -29.438 2.828 1 96.69 270 GLY B N 1
ATOM 7080 C CA . GLY B 1 270 ? -13.836 -28.766 3.254 1 96.69 270 GLY B CA 1
ATOM 7081 C C . GLY B 1 270 ? -13.023 -29.594 4.23 1 96.69 270 GLY B C 1
ATOM 7082 O O . GLY B 1 270 ? -11.797 -29.688 4.098 1 96.69 270 GLY B O 1
ATOM 7083 N N . GLU B 1 271 ? -13.711 -30.188 5.176 1 96.94 271 GLU B N 1
ATOM 7084 C CA . GLU B 1 271 ? -13.031 -31.078 6.121 1 96.94 271 GLU B CA 1
ATOM 7085 C C . GLU B 1 271 ? -12.383 -32.25 5.41 1 96.94 271 GLU B C 1
ATOM 7087 O O . GLU B 1 271 ? -11.273 -32.656 5.758 1 96.94 271 GLU B O 1
ATOM 7092 N N . ALA B 1 272 ? -13.07 -32.781 4.461 1 97.81 272 ALA B N 1
ATOM 7093 C CA . ALA B 1 272 ? -12.523 -33.875 3.676 1 97.81 272 ALA B CA 1
ATOM 7094 C C . ALA B 1 272 ? -11.242 -33.469 2.959 1 97.81 272 ALA B C 1
ATOM 7096 O O . ALA B 1 272 ? -10.266 -34.219 2.934 1 97.81 272 ALA B O 1
ATOM 7097 N N . GLU B 1 273 ? -11.289 -32.344 2.383 1 97.38 273 GLU B N 1
ATOM 7098 C CA . GLU B 1 273 ? -10.102 -31.812 1.699 1 97.38 273 GLU B CA 1
ATOM 7099 C C . GLU B 1 273 ? -8.93 -31.672 2.664 1 97.38 273 GLU B C 1
ATOM 7101 O O . GLU B 1 273 ? -7.789 -31.984 2.318 1 97.38 273 GLU B O 1
ATOM 7106 N N . ALA B 1 274 ? -9.195 -31.188 3.85 1 97.44 274 ALA B N 1
ATOM 7107 C CA . ALA B 1 274 ? -8.156 -31.031 4.867 1 97.44 274 ALA B CA 1
ATOM 7108 C C . ALA B 1 274 ? -7.586 -32.375 5.277 1 97.44 274 ALA B C 1
ATOM 7110 O O . ALA B 1 274 ? -6.379 -32.531 5.488 1 97.44 274 ALA B O 1
ATOM 7111 N N . ARG B 1 275 ? -8.469 -33.375 5.352 1 97.62 275 ARG B N 1
ATOM 7112 C CA . ARG B 1 275 ? -8.031 -34.719 5.699 1 97.62 275 ARG B CA 1
ATOM 7113 C C . ARG B 1 275 ? -7.133 -35.281 4.613 1 97.62 275 ARG B C 1
ATOM 7115 O O . ARG B 1 275 ? -6.188 -36.031 4.914 1 97.62 275 ARG B O 1
ATOM 7122 N N . LEU B 1 276 ? -7.453 -34.969 3.395 1 97.19 276 LEU B N 1
ATOM 7123 C CA . LEU B 1 276 ? -6.594 -35.406 2.295 1 97.19 276 LEU B CA 1
ATOM 7124 C C . LEU B 1 276 ? -5.207 -34.781 2.414 1 97.19 276 LEU B C 1
ATOM 7126 O O . LEU B 1 276 ? -4.203 -35.406 2.105 1 97.19 276 LEU B O 1
ATOM 7130 N N . GLY B 1 277 ? -5.191 -33.5 2.867 1 95.69 277 GLY B N 1
ATOM 7131 C CA . GLY B 1 277 ? -3.922 -32.844 3.092 1 95.69 277 GLY B CA 1
ATOM 7132 C C . GLY B 1 277 ? -3.064 -33.531 4.145 1 95.69 277 GLY B C 1
ATOM 7133 O O . GLY B 1 277 ? -1.836 -33.5 4.066 1 95.69 277 GLY B O 1
ATOM 7134 N N . LEU B 1 278 ? -3.699 -34.219 5.066 1 96.19 278 LEU B N 1
ATOM 7135 C CA . LEU B 1 278 ? -3 -34.938 6.125 1 96.19 278 LEU B CA 1
ATOM 7136 C C . LEU B 1 278 ? -2.785 -36.406 5.734 1 96.19 278 LEU B C 1
ATOM 7138 O O . LEU B 1 278 ? -2.416 -37.219 6.574 1 96.19 278 LEU B O 1
ATOM 7142 N N . ARG B 1 279 ? -3.086 -36.812 4.508 1 95.81 279 ARG B N 1
ATOM 7143 C CA . ARG B 1 279 ? -2.924 -38.156 3.951 1 95.81 279 ARG B CA 1
ATOM 7144 C C . ARG B 1 279 ? -3.807 -39.156 4.68 1 95.81 279 ARG B C 1
ATOM 7146 O O . ARG B 1 279 ? -3.346 -40.219 5.062 1 95.81 279 ARG B O 1
ATOM 7153 N N . GLN B 1 280 ? -5.043 -38.688 4.973 1 96.94 280 GLN B N 1
ATOM 7154 C CA . GLN B 1 280 ? -6.059 -39.531 5.57 1 96.94 280 GLN B CA 1
ATOM 7155 C C . GLN B 1 280 ? -7.242 -39.719 4.629 1 96.94 280 GLN B C 1
ATOM 7157 O O . GLN B 1 280 ? -8.359 -39.312 4.941 1 96.94 280 GLN B O 1
ATOM 7162 N N . PRO B 1 281 ? -7.051 -40.375 3.502 1 96.94 281 PRO B N 1
ATOM 7163 C CA . PRO B 1 281 ? -8.094 -40.469 2.482 1 96.94 281 PRO B CA 1
ATOM 7164 C C . PRO B 1 281 ? -9.312 -41.25 2.959 1 96.94 281 PRO B C 1
ATOM 7166 O O . PRO B 1 281 ? -10.438 -41 2.514 1 96.94 281 PRO B O 1
ATOM 7169 N N . GLU B 1 282 ? -9.195 -42.188 3.893 1 97.06 282 GLU B N 1
ATOM 7170 C CA . GLU B 1 282 ? -10.328 -42.969 4.391 1 97.06 282 GLU B CA 1
ATOM 7171 C C . GLU B 1 282 ? -11.305 -42.094 5.164 1 97.06 282 GLU B C 1
ATOM 7173 O O . GLU B 1 282 ? -12.523 -42.219 5.016 1 97.06 282 GLU B O 1
ATOM 7178 N N . LEU B 1 283 ? -10.75 -41.25 6.012 1 96.81 283 LEU B N 1
ATOM 7179 C CA . LEU B 1 283 ? -11.602 -40.312 6.754 1 96.81 283 LEU B CA 1
ATOM 7180 C C . LEU B 1 283 ? -12.281 -39.344 5.812 1 96.81 283 LEU B C 1
ATOM 7182 O O . LEU B 1 283 ? -13.43 -38.969 6.031 1 96.81 283 LEU B O 1
ATOM 7186 N N . ALA B 1 284 ? -11.57 -38.906 4.75 1 97.75 284 ALA B N 1
ATOM 7187 C CA . ALA B 1 284 ? -12.156 -38.062 3.736 1 97.75 284 ALA B CA 1
ATOM 7188 C C . ALA B 1 284 ? -13.312 -38.75 3.021 1 97.75 284 ALA B C 1
ATOM 7190 O O . ALA B 1 284 ? -14.352 -38.125 2.764 1 97.75 284 ALA B O 1
ATOM 7191 N N . GLN B 1 285 ? -13.109 -39.969 2.727 1 97.5 285 GLN B N 1
ATOM 7192 C CA . GLN B 1 285 ? -14.141 -40.75 2.055 1 97.5 285 GLN B CA 1
ATOM 7193 C C . GLN B 1 285 ? -15.414 -40.812 2.889 1 97.5 285 GLN B C 1
ATOM 7195 O O . GLN B 1 285 ? -16.516 -40.656 2.355 1 97.5 285 GLN B O 1
ATOM 7200 N N . ALA B 1 286 ? -15.281 -41.031 4.168 1 96.94 286 ALA B N 1
ATOM 7201 C CA . ALA B 1 286 ? -16.438 -41.094 5.066 1 96.94 286 ALA B CA 1
ATOM 7202 C C . ALA B 1 286 ? -17.219 -39.781 5.051 1 96.94 286 ALA B C 1
ATOM 7204 O O . ALA B 1 286 ? -18.453 -39.781 5.008 1 96.94 286 ALA B O 1
ATOM 7205 N N . LEU B 1 287 ? -16.516 -38.688 5.098 1 95.94 287 LEU B N 1
ATOM 7206 C CA . LEU B 1 287 ? -17.141 -37.375 5.102 1 95.94 287 LEU B CA 1
ATOM 7207 C C . LEU B 1 287 ? -17.859 -37.125 3.785 1 95.94 287 LEU B C 1
ATOM 7209 O O . LEU B 1 287 ? -18.984 -36.594 3.783 1 95.94 287 LEU B O 1
ATOM 7213 N N . LEU B 1 288 ? -17.234 -37.469 2.656 1 96.56 288 LEU B N 1
ATOM 7214 C CA . LEU B 1 288 ? -17.828 -37.25 1.342 1 96.56 288 LEU B CA 1
ATOM 7215 C C . LEU B 1 288 ? -19.047 -38.125 1.135 1 96.56 288 LEU B C 1
ATOM 7217 O O . LEU B 1 288 ? -20.016 -37.75 0.477 1 96.56 288 LEU B O 1
ATOM 7221 N N . GLN B 1 289 ? -18.984 -39.281 1.695 1 95.56 289 GLN B N 1
ATOM 7222 C CA . GLN B 1 289 ? -20.109 -40.219 1.615 1 95.56 289 GLN B CA 1
ATOM 7223 C C . GLN B 1 289 ? -21.312 -39.656 2.395 1 95.56 289 GLN B C 1
ATOM 7225 O O . GLN B 1 289 ? -22.469 -39.875 1.987 1 95.56 289 GLN B O 1
ATOM 7230 N N . GLU B 1 290 ? -21.078 -39 3.49 1 92.75 290 GLU B N 1
ATOM 7231 C CA . GLU B 1 290 ? -22.156 -38.406 4.285 1 92.75 290 GLU B CA 1
ATOM 7232 C C . GLU B 1 290 ? -22.875 -37.312 3.508 1 92.75 290 GLU B C 1
ATOM 7234 O O . GLU B 1 290 ? -24.078 -37.094 3.693 1 92.75 290 GLU B O 1
ATOM 7239 N N . SER B 1 291 ? -22.156 -36.688 2.607 1 91.06 291 SER B N 1
ATOM 7240 C CA . SER B 1 291 ? -22.734 -35.594 1.84 1 91.06 291 SER B CA 1
ATOM 7241 C C . SER B 1 291 ? -23.359 -36.125 0.542 1 91.06 291 SER B C 1
ATOM 7243 O O . SER B 1 291 ? -24.156 -35.406 -0.089 1 91.06 291 SER B O 1
ATOM 7245 N N . ALA B 1 292 ? -23.094 -37.281 0.124 1 92.25 292 ALA B N 1
ATOM 7246 C CA . ALA B 1 292 ? -23.406 -37.844 -1.192 1 92.25 292 ALA B CA 1
ATOM 7247 C C . ALA B 1 292 ? -24.906 -37.812 -1.462 1 92.25 292 ALA B C 1
ATOM 7249 O O . ALA B 1 292 ? -25.328 -37.469 -2.557 1 92.25 292 ALA B O 1
ATOM 7250 N N . PRO B 1 293 ? -25.734 -38.125 -0.426 1 88.44 293 PRO B N 1
ATOM 7251 C CA . PRO B 1 293 ? -27.172 -38.156 -0.702 1 88.44 293 PRO B CA 1
ATOM 7252 C C . PRO B 1 293 ? -27.734 -36.781 -1.078 1 88.44 293 PRO B C 1
ATOM 7254 O O . PRO B 1 293 ? -28.75 -36.719 -1.78 1 88.44 293 PRO B O 1
ATOM 7257 N N . ARG B 1 294 ? -27.094 -35.781 -0.708 1 84.62 294 ARG B N 1
ATOM 7258 C CA . ARG B 1 294 ? -27.594 -34.438 -0.957 1 84.62 294 ARG B CA 1
ATOM 7259 C C . ARG B 1 294 ? -26.922 -33.812 -2.17 1 84.62 294 ARG B C 1
ATOM 7261 O O . ARG B 1 294 ? -27.297 -32.719 -2.613 1 84.62 294 ARG B O 1
ATOM 7268 N N . MET B 1 295 ? -25.938 -34.5 -2.646 1 87.5 295 MET B N 1
ATOM 7269 C CA . MET B 1 295 ? -25.172 -33.969 -3.768 1 87.5 295 MET B CA 1
ATOM 7270 C C . MET B 1 295 ? -25.812 -34.375 -5.098 1 87.5 295 MET B C 1
ATOM 7272 O O . MET B 1 295 ? -25.875 -35.531 -5.445 1 87.5 295 MET B O 1
ATOM 7276 N N . ASN B 1 296 ? -26.328 -33.406 -5.703 1 84.38 296 ASN B N 1
ATOM 7277 C CA . ASN B 1 296 ? -26.906 -33.594 -7.027 1 84.38 296 ASN B CA 1
ATOM 7278 C C . ASN B 1 296 ? -26.734 -32.312 -7.887 1 84.38 296 ASN B C 1
ATOM 7280 O O . ASN B 1 296 ? -26.672 -31.219 -7.363 1 84.38 296 ASN B O 1
ATOM 7284 N N . ARG B 1 297 ? -26.641 -32.469 -9.156 1 82.69 297 ARG B N 1
ATOM 7285 C CA . ARG B 1 297 ? -26.406 -31.375 -10.102 1 82.69 297 ARG B CA 1
ATOM 7286 C C . ARG B 1 297 ? -27.594 -30.422 -10.156 1 82.69 297 ARG B C 1
ATOM 7288 O O . ARG B 1 297 ? -27.453 -29.266 -10.531 1 82.69 297 ARG B O 1
ATOM 7295 N N . GLN B 1 298 ? -28.703 -30.922 -9.641 1 81.81 298 GLN B N 1
ATOM 7296 C CA . GLN B 1 298 ? -29.938 -30.156 -9.734 1 81.81 298 GLN B CA 1
ATOM 7297 C C . GLN B 1 298 ? -30.094 -29.234 -8.531 1 81.81 298 GLN B C 1
ATOM 7299 O O . GLN B 1 298 ? -30.875 -28.266 -8.57 1 81.81 298 GLN B O 1
ATOM 7304 N N . SER B 1 299 ? -29.406 -29.469 -7.453 1 79.94 299 SER B N 1
ATOM 7305 C CA . SER B 1 299 ? -29.531 -28.656 -6.254 1 79.94 299 SER B CA 1
ATOM 7306 C C . SER B 1 299 ? -28.516 -27.516 -6.25 1 79.94 299 SER B C 1
ATOM 7308 O O . SER B 1 299 ? -28.891 -26.344 -6.262 1 79.94 299 SER B O 1
ATOM 7310 N N . ASP B 1 300 ? -27.281 -27.75 -6.195 1 82.25 300 ASP B N 1
ATOM 7311 C CA . ASP B 1 300 ? -26.188 -26.781 -6.25 1 82.25 300 ASP B CA 1
ATOM 7312 C C . ASP B 1 300 ? -25.062 -27.266 -7.164 1 82.25 300 ASP B C 1
ATOM 7314 O O . ASP B 1 300 ? -24.156 -27.984 -6.723 1 82.25 300 ASP B O 1
ATOM 7318 N N . PRO B 1 301 ? -25.25 -26.734 -8.336 1 84.81 301 PRO B N 1
ATOM 7319 C CA . PRO B 1 301 ? -24.297 -27.25 -9.312 1 84.81 301 PRO B CA 1
ATOM 7320 C C . PRO B 1 301 ? -22.844 -26.906 -8.945 1 84.81 301 PRO B C 1
ATOM 7322 O O . PRO B 1 301 ? -21.938 -27.688 -9.211 1 84.81 301 PRO B O 1
ATOM 7325 N N . SER B 1 302 ? -22.625 -25.734 -8.391 1 86.94 302 SER B N 1
ATOM 7326 C CA . SER B 1 302 ? -21.281 -25.328 -8.023 1 86.94 302 SER B CA 1
ATOM 7327 C C . SER B 1 302 ? -20.703 -26.219 -6.922 1 86.94 302 SER B C 1
ATOM 7329 O O . SER B 1 302 ? -19.578 -26.688 -7.02 1 86.94 302 SER B O 1
ATOM 7331 N N . LEU B 1 303 ? -21.5 -26.469 -5.906 1 89.5 303 LEU B N 1
ATOM 7332 C CA . LEU B 1 303 ? -21.062 -27.312 -4.797 1 89.5 303 LEU B CA 1
ATOM 7333 C C . LEU B 1 303 ? -20.844 -28.75 -5.258 1 89.5 303 LEU B C 1
ATOM 7335 O O . LEU B 1 303 ? -19.938 -29.438 -4.793 1 89.5 303 LEU B O 1
ATOM 7339 N N . TYR B 1 304 ? -21.719 -29.141 -6.145 1 92.25 304 TYR B N 1
ATOM 7340 C CA . TYR B 1 304 ? -21.609 -30.484 -6.68 1 92.25 304 TYR B CA 1
ATOM 7341 C C . TYR B 1 304 ? -20.312 -30.672 -7.445 1 92.25 304 TYR B C 1
ATOM 7343 O O . TYR B 1 304 ? -19.625 -31.688 -7.281 1 92.25 304 TYR B O 1
ATOM 7351 N N . ALA B 1 305 ? -20.016 -29.688 -8.273 1 93.56 305 ALA B N 1
ATOM 7352 C CA . ALA B 1 305 ? -18.781 -29.75 -9.031 1 93.56 305 ALA B CA 1
ATOM 7353 C C . ALA B 1 305 ? -17.562 -29.75 -8.094 1 93.56 305 ALA B C 1
ATOM 7355 O O . ALA B 1 305 ? -16.578 -30.453 -8.344 1 93.56 305 ALA B O 1
ATOM 7356 N N . TYR B 1 306 ? -17.625 -29.016 -7.082 1 94.5 306 TYR B N 1
ATOM 7357 C CA . TYR B 1 306 ? -16.562 -29 -6.09 1 94.5 306 TYR B CA 1
ATOM 7358 C C . TYR B 1 306 ? -16.438 -30.344 -5.387 1 94.5 306 TYR B C 1
ATOM 7360 O O . TYR B 1 306 ? -15.336 -30.844 -5.172 1 94.5 306 TYR B O 1
ATOM 7368 N N . TRP B 1 307 ? -17.594 -30.891 -5.035 1 95.81 307 TRP B N 1
ATOM 7369 C CA . TRP B 1 307 ? -17.641 -32.219 -4.438 1 95.81 307 TRP B CA 1
ATOM 7370 C C . TRP B 1 307 ? -17 -33.25 -5.352 1 95.81 307 TRP B C 1
ATOM 7372 O O . TRP B 1 307 ? -16.234 -34.094 -4.895 1 95.81 307 TRP B O 1
ATOM 7382 N N . GLU B 1 308 ? -17.25 -33.156 -6.656 1 96.69 308 GLU B N 1
ATOM 7383 C CA . GLU B 1 308 ? -16.656 -34.062 -7.637 1 96.69 308 GLU B CA 1
ATOM 7384 C C . GLU B 1 308 ? -15.133 -33.938 -7.656 1 96.69 308 GLU B C 1
ATOM 7386 O O . GLU B 1 308 ? -14.414 -34.906 -7.746 1 96.69 308 GLU B O 1
ATOM 7391 N N . LEU B 1 309 ? -14.688 -32.719 -7.578 1 97.38 309 LEU B N 1
ATOM 7392 C CA . LEU B 1 309 ? -13.25 -32.469 -7.57 1 97.38 309 LEU B CA 1
ATOM 7393 C C . LEU B 1 309 ? -12.578 -33.125 -6.367 1 97.38 309 LEU B C 1
ATOM 7395 O O . LEU B 1 309 ? -11.562 -33.781 -6.512 1 97.38 309 LEU B O 1
ATOM 7399 N N . ILE B 1 310 ? -13.18 -32.969 -5.188 1 97.69 310 ILE B N 1
ATOM 7400 C CA . ILE B 1 310 ? -12.578 -33.5 -3.967 1 97.69 310 ILE B CA 1
ATOM 7401 C C . ILE B 1 310 ? -12.688 -35 -3.955 1 97.69 310 ILE B C 1
ATOM 7403 O O . ILE B 1 310 ? -11.781 -35.688 -3.484 1 97.69 310 ILE B O 1
ATOM 7407 N N . GLN B 1 311 ? -13.805 -35.5 -4.512 1 97.62 311 GLN B N 1
ATOM 7408 C CA . GLN B 1 311 ? -13.945 -36.938 -4.68 1 97.62 311 GLN B CA 1
ATOM 7409 C C . GLN B 1 311 ? -12.828 -37.5 -5.551 1 97.62 311 GLN B C 1
ATOM 7411 O O . GLN B 1 311 ? -12.258 -38.562 -5.238 1 97.62 311 GLN B O 1
ATOM 7416 N N . ALA B 1 312 ? -12.555 -36.812 -6.594 1 98.12 312 ALA B N 1
ATOM 7417 C CA . ALA B 1 312 ? -11.5 -37.25 -7.504 1 98.12 312 ALA B CA 1
ATOM 7418 C C . ALA B 1 312 ? -10.148 -37.281 -6.801 1 98.12 312 ALA B C 1
ATOM 7420 O O . ALA B 1 312 ? -9.383 -38.219 -6.961 1 98.12 312 ALA B O 1
ATOM 7421 N N . LYS B 1 313 ? -9.852 -36.281 -6.059 1 97.88 313 LYS B N 1
ATOM 7422 C CA . LYS B 1 313 ? -8.602 -36.219 -5.301 1 97.88 313 LYS B CA 1
ATOM 7423 C C . LYS B 1 313 ? -8.508 -37.375 -4.312 1 97.88 313 LYS B C 1
ATOM 7425 O O . LYS B 1 313 ? -7.438 -37.969 -4.148 1 97.88 313 LYS B O 1
ATOM 7430 N N . MET B 1 314 ? -9.648 -37.656 -3.662 1 97.75 314 MET B N 1
ATOM 7431 C CA . MET B 1 314 ? -9.711 -38.719 -2.697 1 97.75 314 MET B CA 1
ATOM 7432 C C . MET B 1 314 ? -9.453 -40.062 -3.375 1 97.75 314 MET B C 1
ATOM 7434 O O . MET B 1 314 ? -8.648 -40.875 -2.891 1 97.75 314 MET B O 1
ATOM 7438 N N . LEU B 1 315 ? -10.062 -40.281 -4.527 1 98 315 LEU B N 1
ATOM 7439 C CA . LEU B 1 315 ? -9.891 -41.531 -5.266 1 98 315 LEU B CA 1
ATOM 7440 C C . LEU B 1 315 ? -8.438 -41.688 -5.707 1 98 315 LEU B C 1
ATOM 7442 O O . LEU B 1 315 ? -7.898 -42.812 -5.656 1 98 315 LEU B O 1
ATOM 7446 N N . THR B 1 316 ? -7.824 -40.625 -6.133 1 97.75 316 THR B N 1
ATOM 7447 C CA . THR B 1 316 ? -6.418 -40.688 -6.516 1 97.75 316 THR B CA 1
ATOM 7448 C C . THR B 1 316 ? -5.547 -41.062 -5.32 1 97.75 316 THR B C 1
ATOM 7450 O O . THR B 1 316 ? -4.633 -41.875 -5.445 1 97.75 316 THR B O 1
ATOM 7453 N N . ALA B 1 317 ? -5.848 -40.5 -4.148 1 97.06 317 ALA B N 1
ATOM 7454 C CA . ALA B 1 317 ? -5.09 -40.75 -2.932 1 97.06 317 ALA B CA 1
ATOM 7455 C C . ALA B 1 317 ? -5.254 -42.219 -2.496 1 97.06 317 ALA B C 1
ATOM 7457 O O . ALA B 1 317 ? -4.352 -42.781 -1.886 1 97.06 317 ALA B O 1
ATOM 7458 N N . LEU B 1 318 ? -6.387 -42.812 -2.854 1 96.81 318 LEU B N 1
ATOM 7459 C CA . LEU B 1 318 ? -6.676 -44.188 -2.492 1 96.81 318 LEU B CA 1
ATOM 7460 C C . LEU B 1 318 ? -6.137 -45.156 -3.543 1 96.81 318 LEU B C 1
ATOM 7462 O O . LEU B 1 318 ? -6.316 -46.375 -3.43 1 96.81 318 LEU B O 1
ATOM 7466 N N . GLY B 1 319 ? -5.539 -44.594 -4.578 1 95.88 319 GLY B N 1
ATOM 7467 C CA . GLY B 1 319 ? -4.965 -45.438 -5.625 1 95.88 319 GLY B CA 1
ATOM 7468 C C . GLY B 1 319 ? -5.957 -45.781 -6.715 1 95.88 319 GLY B C 1
ATOM 7469 O O . GLY B 1 319 ? -5.723 -46.719 -7.5 1 95.88 319 GLY B O 1
ATOM 7470 N N . GLN B 1 320 ? -7.113 -45.188 -6.73 1 97.06 320 GLN B N 1
ATOM 7471 C CA . GLN B 1 320 ? -8.148 -45.406 -7.73 1 97.06 320 GLN B CA 1
ATOM 7472 C C . GLN B 1 320 ? -8.25 -44.25 -8.703 1 97.06 320 GLN B C 1
ATOM 7474 O O . GLN B 1 320 ? -9.344 -43.719 -8.945 1 97.06 320 GLN B O 1
ATOM 7479 N N . ALA B 1 321 ? -7.152 -43.906 -9.273 1 97 321 ALA B N 1
ATOM 7480 C CA . ALA B 1 321 ? -7.043 -42.719 -10.102 1 97 321 ALA B CA 1
ATOM 7481 C C . ALA B 1 321 ? -7.852 -42.875 -11.383 1 97 321 ALA B C 1
ATOM 7483 O O . ALA B 1 321 ? -8.344 -41.875 -11.93 1 97 321 ALA B O 1
ATOM 7484 N N . GLN B 1 322 ? -8.039 -44.062 -11.852 1 97.25 322 GLN B N 1
ATOM 7485 C CA . GLN B 1 322 ? -8.797 -44.281 -13.07 1 97.25 322 GLN B CA 1
ATOM 7486 C C . GLN B 1 322 ? -10.234 -43.781 -12.93 1 97.25 322 GLN B C 1
ATOM 7488 O O . GLN B 1 322 ? -10.812 -43.25 -13.875 1 97.25 322 GLN B O 1
ATOM 7493 N N . GLN B 1 323 ? -10.766 -43.969 -11.734 1 97.25 323 GLN B N 1
ATOM 7494 C CA . GLN B 1 323 ? -12.141 -43.562 -11.461 1 97.25 323 GLN B CA 1
ATOM 7495 C C . GLN B 1 323 ? -12.234 -42.062 -11.219 1 97.25 323 GLN B C 1
ATOM 7497 O O . GLN B 1 323 ? -13.32 -41.5 -11.281 1 97.25 323 GLN B O 1
ATOM 7502 N N . ALA B 1 324 ? -11.148 -41.438 -10.953 1 97.69 324 ALA B N 1
ATOM 7503 C CA . ALA B 1 324 ? -11.102 -40 -10.656 1 97.69 324 ALA B CA 1
ATOM 7504 C C . ALA B 1 324 ? -11.25 -39.156 -11.922 1 97.69 324 ALA B C 1
ATOM 7506 O O . ALA B 1 324 ? -11.797 -38.062 -11.891 1 97.69 324 ALA B O 1
ATOM 7507 N N . LEU B 1 325 ? -10.75 -39.688 -13.117 1 97.62 325 LEU B N 1
ATOM 7508 C CA . LEU B 1 325 ? -10.609 -38.906 -14.344 1 97.62 325 LEU B CA 1
ATOM 7509 C C . LEU B 1 325 ? -11.969 -38.469 -14.875 1 97.62 325 LEU B C 1
ATOM 7511 O O . LEU B 1 325 ? -12.148 -37.312 -15.234 1 97.62 325 LEU B O 1
ATOM 7515 N N . PRO B 1 326 ? -13.016 -39.406 -14.844 1 97.25 326 PRO B N 1
ATOM 7516 C CA . PRO B 1 326 ? -14.328 -38.938 -15.312 1 97.25 326 PRO B CA 1
ATOM 7517 C C . PRO B 1 326 ? -14.93 -37.844 -14.43 1 97.25 326 PRO B C 1
ATOM 7519 O O . PRO B 1 326 ? -15.625 -36.969 -14.93 1 97.25 326 PRO B O 1
ATOM 7522 N N . LEU B 1 327 ? -14.719 -37.938 -13.117 1 97 327 LEU B N 1
ATOM 7523 C CA . LEU B 1 327 ? -15.211 -36.906 -12.195 1 97 327 LEU B CA 1
ATOM 7524 C C . LEU B 1 327 ? -14.578 -35.562 -12.492 1 97 327 LEU B C 1
ATOM 7526 O O . LEU B 1 327 ? -15.266 -34.531 -12.484 1 97 327 LEU B O 1
ATOM 7530 N N . LEU B 1 328 ? -13.281 -35.531 -12.773 1 97.88 328 LEU B N 1
ATOM 7531 C CA . LEU B 1 328 ? -12.57 -34.312 -13.094 1 97.88 328 LEU B CA 1
ATOM 7532 C C . LEU B 1 328 ? -13.078 -33.719 -14.398 1 97.88 328 LEU B C 1
ATOM 7534 O O . LEU B 1 328 ? -13.211 -32.5 -14.516 1 97.88 328 LEU B O 1
ATOM 7538 N N . GLU B 1 329 ? -13.391 -34.531 -15.359 1 97.25 329 GLU B N 1
ATOM 7539 C CA . GLU B 1 329 ? -13.898 -34.094 -16.641 1 97.25 329 GLU B CA 1
ATOM 7540 C C . GLU B 1 329 ? -15.258 -33.406 -16.484 1 97.25 329 GLU B C 1
ATOM 7542 O O . GLU B 1 329 ? -15.508 -32.344 -17.094 1 97.25 329 GLU B O 1
ATOM 7547 N N . GLN B 1 330 ? -16.094 -34 -15.664 1 95.44 330 GLN B N 1
ATOM 7548 C CA . GLN B 1 330 ? -17.422 -33.438 -15.422 1 95.44 330 GLN B CA 1
ATOM 7549 C C . GLN B 1 330 ? -17.328 -32.094 -14.695 1 95.44 330 GLN B C 1
ATOM 7551 O O . GLN B 1 330 ? -17.984 -31.141 -15.07 1 95.44 330 GLN B O 1
ATOM 7556 N N . ALA B 1 331 ? -16.516 -32.062 -13.633 1 96 331 ALA B N 1
ATOM 7557 C CA . ALA B 1 331 ? -16.312 -30.828 -12.891 1 96 331 ALA B CA 1
ATOM 7558 C C . ALA B 1 331 ? -15.734 -29.75 -13.789 1 96 331 ALA B C 1
ATOM 7560 O O . ALA B 1 331 ? -16.109 -28.578 -13.688 1 96 331 ALA B O 1
ATOM 7561 N N . GLU B 1 332 ? -14.805 -30.125 -14.695 1 96.75 332 GLU B N 1
ATOM 7562 C CA . GLU B 1 332 ? -14.164 -29.188 -15.609 1 96.75 332 GLU B CA 1
ATOM 7563 C C . GLU B 1 332 ? -15.188 -28.531 -16.531 1 96.75 332 GLU B C 1
ATOM 7565 O O . GLU B 1 332 ? -15.117 -27.344 -16.812 1 96.75 332 GLU B O 1
ATOM 7570 N N . LEU B 1 333 ? -16.109 -29.359 -17.016 1 94.56 333 LEU B N 1
ATOM 7571 C CA . LEU B 1 333 ? -17.156 -28.844 -17.922 1 94.56 333 LEU B CA 1
ATOM 7572 C C . LEU B 1 333 ? -17.953 -27.75 -17.234 1 94.56 333 LEU B C 1
ATOM 7574 O O . LEU B 1 333 ? -18.25 -26.719 -17.859 1 94.56 333 LEU B O 1
ATOM 7578 N N . PHE B 1 334 ? -18.297 -27.938 -15.984 1 91.12 334 PHE B N 1
ATOM 7579 C CA . PHE B 1 334 ? -19.094 -26.953 -15.258 1 91.12 334 PHE B CA 1
ATOM 7580 C C . PHE B 1 334 ? -18.297 -25.672 -15.039 1 91.12 334 PHE B C 1
ATOM 7582 O O . PHE B 1 334 ? -18.781 -24.578 -15.344 1 91.12 334 PHE B O 1
ATOM 7589 N N . PHE B 1 335 ? -17.078 -25.812 -14.516 1 93.5 335 PHE B N 1
ATOM 7590 C CA . PHE B 1 335 ? -16.297 -24.641 -14.156 1 93.5 335 PHE B CA 1
ATOM 7591 C C . PHE B 1 335 ? -15.805 -23.906 -15.398 1 93.5 335 PHE B C 1
ATOM 7593 O O . PHE B 1 335 ? -15.578 -22.688 -15.367 1 93.5 335 PHE B O 1
ATOM 7600 N N . ALA B 1 336 ? -15.609 -24.578 -16.531 1 93.75 336 ALA B N 1
ATOM 7601 C CA . ALA B 1 336 ? -15.281 -23.938 -17.797 1 93.75 336 ALA B CA 1
ATOM 7602 C C . ALA B 1 336 ? -16.422 -23.062 -18.281 1 93.75 336 ALA B C 1
ATOM 7604 O O . ALA B 1 336 ? -16.203 -21.953 -18.797 1 93.75 336 ALA B O 1
ATOM 7605 N N . HIS B 1 337 ? -17.656 -23.594 -18.047 1 89.44 337 HIS B N 1
ATOM 7606 C CA . HIS B 1 337 ? -18.828 -22.828 -18.422 1 89.44 337 HIS B CA 1
ATOM 7607 C C . HIS B 1 337 ? -18.938 -21.531 -17.594 1 89.44 337 HIS B C 1
ATOM 7609 O O . HIS B 1 337 ? -19.344 -20.5 -18.125 1 89.44 337 HIS B O 1
ATOM 7615 N N . GLU B 1 338 ? -18.516 -21.641 -16.328 1 87.94 338 GLU B N 1
ATOM 7616 C CA . GLU B 1 338 ? -18.547 -20.484 -15.438 1 87.94 338 GLU B CA 1
ATOM 7617 C C . GLU B 1 338 ? -17.328 -19.594 -15.664 1 87.94 338 GLU B C 1
ATOM 7619 O O . GLU B 1 338 ? -17.219 -18.531 -15.062 1 87.94 338 GLU B O 1
ATOM 7624 N N . GLU B 1 339 ? -16.438 -19.969 -16.5 1 88.62 339 GLU B N 1
ATOM 7625 C CA . GLU B 1 339 ? -15.164 -19.266 -16.719 1 88.62 339 GLU B CA 1
ATOM 7626 C C . GLU B 1 339 ? -14.438 -19.062 -15.391 1 88.62 339 GLU B C 1
ATOM 7628 O O . GLU B 1 339 ? -13.93 -17.969 -15.125 1 88.62 339 GLU B O 1
ATOM 7633 N N . ASN B 1 340 ? -14.539 -20.141 -14.477 1 92.38 340 ASN B N 1
ATOM 7634 C CA . ASN B 1 340 ? -13.867 -20.078 -13.18 1 92.38 340 ASN B CA 1
ATOM 7635 C C . ASN B 1 340 ? -12.422 -20.547 -13.266 1 92.38 340 ASN B C 1
ATOM 7637 O O . ASN B 1 340 ? -12.156 -21.75 -13.172 1 92.38 340 ASN B O 1
ATOM 7641 N N . GLN B 1 341 ? -11.531 -19.609 -13.383 1 91.81 341 GLN B N 1
ATOM 7642 C CA . GLN B 1 341 ? -10.125 -19.922 -13.609 1 91.81 341 GLN B CA 1
ATOM 7643 C C . GLN B 1 341 ? -9.508 -20.594 -12.383 1 91.81 341 GLN B C 1
ATOM 7645 O O . GLN B 1 341 ? -8.609 -21.438 -12.516 1 91.81 341 GLN B O 1
ATOM 7650 N N . ARG B 1 342 ? -9.984 -20.328 -11.258 1 90.69 342 ARG B N 1
ATOM 7651 C CA . ARG B 1 342 ? -9.438 -20.859 -10.016 1 90.69 342 ARG B CA 1
ATOM 7652 C C . ARG B 1 342 ? -9.68 -22.375 -9.93 1 90.69 342 ARG B C 1
ATOM 7654 O O . ARG B 1 342 ? -8.742 -23.141 -9.719 1 90.69 342 ARG B O 1
ATOM 7661 N N . PHE B 1 343 ? -10.898 -22.766 -10.141 1 94.19 343 PHE B N 1
ATOM 7662 C CA . PHE B 1 343 ? -11.227 -24.172 -10.023 1 94.19 343 PHE B CA 1
ATOM 7663 C C . PHE B 1 343 ? -10.664 -24.953 -11.203 1 94.19 343 PHE B C 1
ATOM 7665 O O . PHE B 1 343 ? -10.281 -26.125 -11.055 1 94.19 343 PHE B O 1
ATOM 7672 N N . LEU B 1 344 ? -10.617 -24.234 -12.336 1 95.69 344 LEU B N 1
ATOM 7673 C CA . LEU B 1 344 ? -9.984 -24.891 -13.477 1 95.69 344 LEU B CA 1
ATOM 7674 C C . LEU B 1 344 ? -8.523 -25.203 -13.188 1 95.69 344 LEU B C 1
ATOM 7676 O O . LEU B 1 344 ? -8.023 -26.281 -13.539 1 95.69 344 LEU B O 1
ATOM 7680 N N . MET B 1 345 ? -7.875 -24.25 -12.531 1 95 345 MET B N 1
ATOM 7681 C CA . MET B 1 345 ? -6.496 -24.453 -12.109 1 95 345 MET B CA 1
ATOM 7682 C C . MET B 1 345 ? -6.391 -25.656 -11.172 1 95 345 MET B C 1
ATOM 7684 O O . MET B 1 345 ? -5.523 -26.516 -11.344 1 95 345 MET B O 1
ATOM 7688 N N . TRP B 1 346 ? -7.305 -25.828 -10.25 1 95.25 346 TRP B N 1
ATOM 7689 C CA . TRP B 1 346 ? -7.301 -26.922 -9.281 1 95.25 346 TRP B CA 1
ATOM 7690 C C . TRP B 1 346 ? -7.562 -28.25 -9.961 1 95.25 346 TRP B C 1
ATOM 7692 O O . TRP B 1 346 ? -6.98 -29.281 -9.594 1 95.25 346 TRP B O 1
ATOM 7702 N N . ILE B 1 347 ? -8.406 -28.219 -10.938 1 97.62 347 ILE B N 1
ATOM 7703 C CA . ILE B 1 347 ? -8.766 -29.438 -11.656 1 97.62 347 ILE B CA 1
ATOM 7704 C C . ILE B 1 347 ? -7.559 -29.953 -12.438 1 97.62 347 ILE B C 1
ATOM 7706 O O . ILE B 1 347 ? -7.277 -31.156 -12.438 1 97.62 347 ILE B O 1
ATOM 7710 N N . GLN B 1 348 ? -6.84 -29 -13.039 1 97.69 348 GLN B N 1
ATOM 7711 C CA . GLN B 1 348 ? -5.66 -29.406 -13.797 1 97.69 348 GLN B CA 1
ATOM 7712 C C . GLN B 1 348 ? -4.594 -29.984 -12.867 1 97.69 348 GLN B C 1
ATOM 7714 O O . GLN B 1 348 ? -3.893 -30.938 -13.234 1 97.69 348 GLN B O 1
ATOM 7719 N N . ARG B 1 349 ? -4.473 -29.453 -11.742 1 97 349 ARG B N 1
ATOM 7720 C CA . ARG B 1 349 ? -3.537 -30 -10.758 1 97 349 ARG B CA 1
ATOM 7721 C C . ARG B 1 349 ? -3.938 -31.406 -10.344 1 97 349 ARG B C 1
ATOM 7723 O O . ARG B 1 349 ? -3.096 -32.312 -10.289 1 97 349 ARG B O 1
ATOM 7730 N N . ALA B 1 350 ? -5.23 -31.594 -10.07 1 97.75 350 ALA B N 1
ATOM 7731 C CA . ALA B 1 350 ? -5.742 -32.906 -9.672 1 97.75 350 ALA B CA 1
ATOM 7732 C C . ALA B 1 350 ? -5.59 -33.906 -10.805 1 97.75 350 ALA B C 1
ATOM 7734 O O . ALA B 1 350 ? -5.238 -35.094 -10.57 1 97.75 350 ALA B O 1
ATOM 7735 N N . ARG B 1 351 ? -5.84 -33.438 -12.031 1 98.06 351 ARG B N 1
ATOM 7736 C CA . ARG B 1 351 ? -5.684 -34.312 -13.203 1 98.06 351 ARG B CA 1
ATOM 7737 C C . ARG B 1 351 ? -4.238 -34.75 -13.359 1 98.06 351 ARG B C 1
ATOM 7739 O O . ARG B 1 351 ? -3.975 -35.938 -13.641 1 98.06 351 ARG B O 1
ATOM 7746 N N . SER B 1 352 ? -3.316 -33.812 -13.188 1 98.12 352 SER B N 1
ATOM 7747 C CA . SER B 1 352 ? -1.893 -34.125 -13.281 1 98.12 352 SER B CA 1
ATOM 7748 C C . SER B 1 352 ? -1.49 -35.188 -12.273 1 98.12 352 SER B C 1
ATOM 7750 O O . SER B 1 352 ? -0.801 -36.156 -12.625 1 98.12 352 SER B O 1
ATOM 7752 N N . GLU B 1 353 ? -1.963 -35.125 -11.086 1 97.06 353 GLU B N 1
ATOM 7753 C CA . GLU B 1 353 ? -1.639 -36.062 -10.023 1 97.06 353 GLU B CA 1
ATOM 7754 C C . GLU B 1 353 ? -2.254 -37.438 -10.297 1 97.06 353 GLU B C 1
ATOM 7756 O O . GLU B 1 353 ? -1.617 -38.469 -10.07 1 97.06 353 GLU B O 1
ATOM 7761 N N . ALA B 1 354 ? -3.496 -37.406 -10.781 1 98 354 ALA B N 1
ATOM 7762 C CA . ALA B 1 354 ? -4.168 -38.656 -11.109 1 98 354 ALA B CA 1
ATOM 7763 C C . ALA B 1 354 ? -3.438 -39.406 -12.227 1 98 354 ALA B C 1
ATOM 7765 O O . ALA B 1 354 ? -3.195 -40.594 -12.133 1 98 354 ALA B O 1
ATOM 7766 N N . MET B 1 355 ? -3.047 -38.656 -13.25 1 98.12 355 MET B N 1
ATOM 7767 C CA . MET B 1 355 ? -2.346 -39.25 -14.383 1 98.12 355 MET B CA 1
ATOM 7768 C C . MET B 1 355 ? -0.981 -39.781 -13.953 1 98.12 355 MET B C 1
ATOM 7770 O O . MET B 1 355 ? -0.547 -40.844 -14.422 1 98.12 355 MET B O 1
ATOM 7774 N N . ALA B 1 356 ? -0.291 -39.031 -13.117 1 97.31 356 ALA B N 1
ATOM 7775 C CA . ALA B 1 356 ? 1.003 -39.469 -12.609 1 97.31 356 ALA B CA 1
ATOM 7776 C C . ALA B 1 356 ? 0.862 -40.781 -11.82 1 97.31 356 ALA B C 1
ATOM 7778 O O . ALA B 1 356 ? 1.71 -41.656 -11.922 1 97.31 356 ALA B O 1
ATOM 7779 N N . SER B 1 357 ? -0.253 -40.906 -11.016 1 96.44 357 SER B N 1
ATOM 7780 C CA . SER B 1 357 ? -0.515 -42.094 -10.242 1 96.44 357 SER B CA 1
ATOM 7781 C C . SER B 1 357 ? -0.753 -43.312 -11.148 1 96.44 357 SER B C 1
ATOM 7783 O O . SER B 1 357 ? -0.459 -44.438 -10.781 1 96.44 357 SER B O 1
ATOM 7785 N N . LEU B 1 358 ? -1.236 -43.062 -12.414 1 97 358 LEU B N 1
ATOM 7786 C CA . LEU B 1 358 ? -1.479 -44.094 -13.414 1 97 358 LEU B CA 1
ATOM 7787 C C . LEU B 1 358 ? -0.24 -44.344 -14.273 1 97 358 LEU B C 1
ATOM 7789 O O . LEU B 1 358 ? -0.291 -45.062 -15.258 1 97 358 LEU B O 1
ATOM 7793 N N . GLN B 1 359 ? 0.848 -43.562 -13.969 1 96.19 359 GLN B N 1
ATOM 7794 C CA . GLN B 1 359 ? 2.127 -43.656 -14.672 1 96.19 359 GLN B CA 1
ATOM 7795 C C . GLN B 1 359 ? 2 -43.188 -16.109 1 96.19 359 GLN B C 1
ATOM 7797 O O . GLN B 1 359 ? 2.705 -43.656 -17 1 96.19 359 GLN B O 1
ATOM 7802 N N . ARG B 1 360 ? 0.967 -42.406 -16.359 1 96.94 360 ARG B N 1
ATOM 7803 C CA . ARG B 1 360 ? 0.823 -41.719 -17.625 1 96.94 360 ARG B CA 1
ATOM 7804 C C . ARG B 1 360 ? 1.474 -40.312 -17.578 1 96.94 360 ARG B C 1
ATOM 7806 O O . ARG B 1 360 ? 0.784 -39.312 -17.609 1 96.94 360 ARG B O 1
ATOM 7813 N N . TYR B 1 361 ? 2.764 -40.312 -17.594 1 97.12 361 TYR B N 1
ATOM 7814 C CA . TYR B 1 361 ? 3.539 -39.125 -17.25 1 97.12 361 TYR B CA 1
ATOM 7815 C C . TYR B 1 361 ? 3.453 -38.062 -18.359 1 97.12 361 TYR B C 1
ATOM 7817 O O . TYR B 1 361 ? 3.559 -36.875 -18.094 1 97.12 361 TYR B O 1
ATOM 7825 N N . GLU B 1 362 ? 3.254 -38.5 -19.641 1 97 362 GLU B N 1
ATOM 7826 C CA . GLU B 1 362 ? 3.088 -37.531 -20.703 1 97 362 GLU B CA 1
ATOM 7827 C C . GLU B 1 362 ? 1.86 -36.656 -20.469 1 97 362 GLU B C 1
ATOM 7829 O O . GLU B 1 362 ? 1.937 -35.406 -20.562 1 97 362 GLU B O 1
ATOM 7834 N N . GLU B 1 363 ? 0.778 -37.312 -20.141 1 97.31 363 GLU B N 1
ATOM 7835 C CA . GLU B 1 363 ? -0.46 -36.594 -19.859 1 97.31 363 GLU B CA 1
ATOM 7836 C C . GLU B 1 363 ? -0.367 -35.812 -18.547 1 97.31 363 GLU B C 1
ATOM 7838 O O . GLU B 1 363 ? -0.914 -34.719 -18.422 1 97.31 363 GLU B O 1
ATOM 7843 N N . ALA B 1 364 ? 0.333 -36.406 -17.531 1 98.06 364 ALA B N 1
ATOM 7844 C CA . ALA B 1 364 ? 0.543 -35.719 -16.266 1 98.06 364 ALA B CA 1
ATOM 7845 C C . ALA B 1 364 ? 1.314 -34.406 -16.453 1 98.06 364 ALA B C 1
ATOM 7847 O O . ALA B 1 364 ? 0.966 -33.375 -15.883 1 98.06 364 ALA B O 1
ATOM 7848 N N . TYR B 1 365 ? 2.324 -34.531 -17.328 1 97.5 365 TYR B N 1
ATOM 7849 C CA . TYR B 1 365 ? 3.154 -33.375 -17.641 1 97.5 365 TYR B CA 1
ATOM 7850 C C . TYR B 1 365 ? 2.346 -32.281 -18.359 1 97.5 365 TYR B C 1
ATOM 7852 O O . TYR B 1 365 ? 2.449 -31.094 -18.016 1 97.5 365 TYR B O 1
ATOM 7860 N N . ALA B 1 366 ? 1.527 -32.688 -19.266 1 97.19 366 ALA B N 1
ATOM 7861 C CA . ALA B 1 366 ? 0.703 -31.734 -20.031 1 97.19 366 ALA B CA 1
ATOM 7862 C C . ALA B 1 366 ? -0.299 -31.031 -19.109 1 97.19 366 ALA B C 1
ATOM 7864 O O . ALA B 1 366 ? -0.5 -29.828 -19.219 1 97.19 366 ALA B O 1
ATOM 7865 N N . ALA B 1 367 ? -0.901 -31.781 -18.188 1 97.75 367 ALA B N 1
ATOM 7866 C CA . ALA B 1 367 ? -1.86 -31.219 -17.234 1 97.75 367 ALA B CA 1
ATOM 7867 C C . ALA B 1 367 ? -1.181 -30.234 -16.297 1 97.75 367 ALA B C 1
ATOM 7869 O O . ALA B 1 367 ? -1.746 -29.188 -15.953 1 97.75 367 ALA B O 1
ATOM 7870 N N . LEU B 1 368 ? -0.016 -30.578 -15.875 1 97.38 368 LEU B N 1
ATOM 7871 C CA . LEU B 1 368 ? 0.731 -29.703 -14.977 1 97.38 368 LEU B CA 1
ATOM 7872 C C . LEU B 1 368 ? 1.132 -28.422 -15.68 1 97.38 368 LEU B C 1
ATOM 7874 O O . LEU B 1 368 ? 1.143 -27.344 -15.062 1 97.38 368 LEU B O 1
ATOM 7878 N N . GLN B 1 369 ? 1.471 -28.5 -16.969 1 96.94 369 GLN B N 1
ATOM 7879 C CA . GLN B 1 369 ? 1.779 -27.312 -17.75 1 96.94 369 GLN B CA 1
ATOM 7880 C C . GLN B 1 369 ? 0.564 -26.391 -17.859 1 96.94 369 GLN B C 1
ATOM 7882 O O . GLN B 1 369 ? 0.696 -25.172 -17.781 1 96.94 369 GLN B O 1
ATOM 7887 N N . LEU B 1 370 ? -0.578 -27.016 -18.016 1 96.25 370 LEU B N 1
ATOM 7888 C CA . LEU B 1 370 ? -1.807 -26.234 -18.078 1 96.25 370 LEU B CA 1
ATOM 7889 C C . LEU B 1 370 ? -2.104 -25.562 -16.75 1 96.25 370 LEU B C 1
ATOM 7891 O O . LEU B 1 370 ? -2.549 -24.406 -16.703 1 96.25 370 LEU B O 1
ATOM 7895 N N . TYR B 1 371 ? -1.848 -26.297 -15.625 1 96 371 TYR B N 1
ATOM 7896 C CA . TYR B 1 371 ? -1.974 -25.719 -14.297 1 96 371 TYR B CA 1
ATOM 7897 C C . TYR B 1 371 ? -1.108 -24.469 -14.156 1 96 371 TYR B C 1
ATOM 7899 O O . TYR B 1 371 ? -1.578 -23.422 -13.695 1 96 371 TYR B O 1
ATOM 7907 N N . LEU B 1 372 ? 0.114 -24.609 -14.602 1 94.94 372 LEU B N 1
ATOM 7908 C CA . LEU B 1 372 ? 1.071 -23.516 -14.492 1 94.94 372 LEU B CA 1
ATOM 7909 C C . LEU B 1 372 ? 0.625 -22.312 -15.32 1 94.94 372 LEU B C 1
ATOM 7911 O O . LEU B 1 372 ? 0.746 -21.172 -14.883 1 94.94 372 LEU B O 1
ATOM 7915 N N . ALA B 1 373 ? 0.144 -22.562 -16.5 1 93.81 373 ALA B N 1
ATOM 7916 C CA . ALA B 1 373 ? -0.321 -21.484 -17.375 1 93.81 373 ALA B CA 1
ATOM 7917 C C . ALA B 1 373 ? -1.484 -20.734 -16.734 1 93.81 373 ALA B C 1
ATOM 7919 O O . ALA B 1 373 ? -1.523 -19.5 -16.766 1 93.81 373 ALA B O 1
ATOM 7920 N N . LEU B 1 374 ? -2.416 -21.469 -16.109 1 92.56 374 LEU B N 1
ATOM 7921 C CA . LEU B 1 374 ? -3.566 -20.859 -15.461 1 92.56 374 LEU B CA 1
ATOM 7922 C C . LEU B 1 374 ? -3.137 -20.078 -14.227 1 92.56 374 LEU B C 1
ATOM 7924 O O . LEU B 1 374 ? -3.617 -18.953 -14 1 92.56 374 LEU B O 1
ATOM 7928 N N . GLU B 1 375 ? -2.236 -20.625 -13.484 1 91.31 375 GLU B N 1
ATOM 7929 C CA . GLU B 1 375 ? -1.732 -19.953 -12.289 1 91.31 375 GLU B CA 1
ATOM 7930 C C . GLU B 1 375 ? -1.042 -18.641 -12.648 1 91.31 375 GLU B C 1
ATOM 7932 O O . GLU B 1 375 ? -1.269 -17.625 -12 1 91.31 375 GLU B O 1
ATOM 7937 N N . HIS B 1 376 ? -0.214 -18.688 -13.688 1 88.38 376 HIS B N 1
ATOM 7938 C CA . HIS B 1 376 ? 0.492 -17.484 -14.125 1 88.38 376 HIS B CA 1
ATOM 7939 C C . HIS B 1 376 ? -0.483 -16.422 -14.594 1 88.38 376 HIS B C 1
ATOM 7941 O O . HIS B 1 376 ? -0.275 -15.227 -14.336 1 88.38 376 HIS B O 1
ATOM 7947 N N . ARG B 1 377 ? -1.531 -16.812 -15.219 1 87.25 377 ARG B N 1
ATOM 7948 C CA . ARG B 1 377 ? -2.533 -15.852 -15.672 1 87.25 377 ARG B CA 1
ATOM 7949 C C . ARG B 1 377 ? -3.23 -15.18 -14.5 1 87.25 377 ARG B C 1
ATOM 7951 O O . ARG B 1 377 ? -3.422 -13.961 -14.492 1 87.25 377 ARG B O 1
ATOM 7958 N N . ILE B 1 378 ? -3.572 -15.984 -13.523 1 86.31 378 ILE B N 1
ATOM 7959 C CA . ILE B 1 378 ? -4.238 -15.461 -12.344 1 86.31 378 ILE B CA 1
ATOM 7960 C C . ILE B 1 378 ? -3.301 -14.508 -11.602 1 86.31 378 ILE B C 1
ATOM 7962 O O . ILE B 1 378 ? -3.705 -13.406 -11.203 1 86.31 378 ILE B O 1
ATOM 7966 N N . ASP B 1 379 ? -2.055 -14.875 -11.508 1 82.44 379 ASP B N 1
ATOM 7967 C CA . ASP B 1 379 ? -1.062 -14.07 -10.805 1 82.44 379 ASP B CA 1
ATOM 7968 C C . ASP B 1 379 ? -0.813 -12.75 -11.523 1 82.44 379 ASP B C 1
ATOM 7970 O O . ASP B 1 379 ? -0.704 -11.695 -10.891 1 82.44 379 ASP B O 1
ATOM 7974 N N . GLU B 1 380 ? -0.709 -12.859 -12.781 1 80.31 380 GLU B N 1
ATOM 7975 C CA . GLU B 1 380 ? -0.486 -11.656 -13.578 1 80.31 380 GLU B CA 1
ATOM 7976 C C . GLU B 1 380 ? -1.632 -10.664 -13.406 1 80.31 380 GLU B C 1
ATOM 7978 O O . GLU B 1 380 ? -1.4 -9.461 -13.25 1 80.31 380 GLU B O 1
ATOM 7983 N N . GLN B 1 381 ? -2.812 -11.18 -13.43 1 78.5 381 GLN B N 1
ATOM 7984 C CA . GLN B 1 381 ? -3.98 -10.328 -13.242 1 78.5 381 GLN B CA 1
ATOM 7985 C C . GLN B 1 381 ? -4.02 -9.734 -11.836 1 78.5 381 GLN B C 1
ATOM 7987 O O . GLN B 1 381 ? -4.348 -8.562 -11.664 1 78.5 381 GLN B O 1
ATOM 7992 N N . LEU B 1 382 ? -3.619 -10.547 -10.93 1 77.62 382 LEU B N 1
ATOM 7993 C CA . LEU B 1 382 ? -3.621 -10.117 -9.539 1 77.62 382 LEU B CA 1
ATOM 7994 C C . LEU B 1 382 ? -2.596 -9.008 -9.312 1 77.62 382 LEU B C 1
ATOM 7996 O O . LEU B 1 382 ? -2.902 -7.992 -8.688 1 77.62 382 LEU B O 1
ATOM 8000 N N . LEU B 1 383 ? -1.415 -9.227 -9.805 1 74.44 383 LEU B N 1
ATOM 8001 C CA . LEU B 1 383 ? -0.328 -8.273 -9.594 1 74.44 383 LEU B CA 1
ATOM 8002 C C . LEU B 1 383 ? -0.645 -6.934 -10.242 1 74.44 383 LEU B C 1
ATOM 8004 O O . LEU B 1 383 ? -0.389 -5.879 -9.664 1 74.44 383 LEU B O 1
ATOM 8008 N N . GLU B 1 384 ? -1.201 -6.934 -11.328 1 69.88 384 GLU B N 1
ATOM 8009 C CA . GLU B 1 384 ? -1.585 -5.703 -12.016 1 69.88 384 GLU B CA 1
ATOM 8010 C C . GLU B 1 384 ? -2.635 -4.93 -11.227 1 69.88 384 GLU B C 1
ATOM 8012 O O . GLU B 1 384 ? -2.529 -3.715 -11.062 1 69.88 384 GLU B O 1
ATOM 8017 N N . GLN B 1 385 ? -3.502 -5.664 -10.742 1 68.81 385 GLN B N 1
ATOM 8018 C CA . GLN B 1 385 ? -4.602 -5.035 -10.023 1 68.81 385 GLN B CA 1
ATOM 8019 C C . GLN B 1 385 ? -4.148 -4.543 -8.648 1 68.81 385 GLN B C 1
ATOM 8021 O O . GLN B 1 385 ? -4.574 -3.484 -8.188 1 68.81 385 GLN B O 1
ATOM 8026 N N . GLN B 1 386 ? -3.295 -5.305 -7.988 1 67.81 386 GLN B N 1
ATOM 8027 C CA . GLN B 1 386 ? -2.742 -4.914 -6.695 1 67.81 386 GLN B CA 1
ATOM 8028 C C . GLN B 1 386 ? -1.966 -3.605 -6.805 1 67.81 386 GLN B C 1
ATOM 8030 O O . GLN B 1 386 ? -2.059 -2.748 -5.922 1 67.81 386 GLN B O 1
ATOM 8035 N N . GLN B 1 387 ? -1.231 -3.566 -7.832 1 65.25 387 GLN B N 1
ATOM 8036 C CA . GLN B 1 387 ? -0.474 -2.338 -8.039 1 65.25 387 GLN B CA 1
ATOM 8037 C C . GLN B 1 387 ? -1.401 -1.13 -8.141 1 65.25 387 GLN B C 1
ATOM 8039 O O . GLN B 1 387 ? -1.117 -0.076 -7.566 1 65.25 387 GLN B O 1
ATOM 8044 N N . ILE B 1 388 ? -2.424 -1.334 -8.828 1 60.25 388 ILE B N 1
ATOM 8045 C CA . ILE B 1 388 ? -3.393 -0.256 -8.992 1 60.25 388 ILE B CA 1
ATOM 8046 C C . ILE B 1 388 ? -4.012 0.091 -7.641 1 60.25 388 ILE B C 1
ATOM 8048 O O . ILE B 1 388 ? -4.145 1.268 -7.297 1 60.25 388 ILE B O 1
ATOM 8052 N N . TRP B 1 389 ? -4.223 -0.948 -6.953 1 61.84 389 TRP B N 1
ATOM 8053 C CA . TRP B 1 389 ? -4.836 -0.752 -5.645 1 61.84 389 TRP B CA 1
ATOM 8054 C C . TRP B 1 389 ? -3.883 -0.032 -4.695 1 61.84 389 TRP B C 1
ATOM 8056 O O . TRP B 1 389 ? -4.277 0.91 -4.004 1 61.84 389 TRP B O 1
ATOM 8066 N N . MET B 1 390 ? -2.658 -0.548 -4.625 1 61.56 390 MET B N 1
ATOM 8067 C CA . MET B 1 390 ? -1.661 0.064 -3.75 1 61.56 390 MET B CA 1
ATOM 8068 C C . MET B 1 390 ? -1.453 1.532 -4.109 1 61.56 390 MET B C 1
ATOM 8070 O O . MET B 1 390 ? -1.39 2.389 -3.223 1 61.56 390 MET B O 1
ATOM 8074 N N . ARG B 1 391 ? -1.401 1.739 -5.359 1 61.38 391 ARG B N 1
ATOM 8075 C CA . ARG B 1 391 ? -1.243 3.111 -5.828 1 61.38 391 ARG B CA 1
ATOM 8076 C C . ARG B 1 391 ? -2.432 3.973 -5.418 1 61.38 391 ARG B C 1
ATOM 8078 O O . ARG B 1 391 ? -2.258 5.113 -4.977 1 61.38 391 ARG B O 1
ATOM 8085 N N . ASN B 1 392 ? -3.598 3.406 -5.586 1 54.41 392 ASN B N 1
ATOM 8086 C CA . ASN B 1 392 ? -4.809 4.141 -5.23 1 54.41 392 ASN B CA 1
ATOM 8087 C C . ASN B 1 392 ? -4.887 4.402 -3.73 1 54.41 392 ASN B C 1
ATOM 8089 O O . ASN B 1 392 ? -5.254 5.5 -3.307 1 54.41 392 ASN B O 1
ATOM 8093 N N . GLU B 1 393 ? -4.52 3.383 -3.01 1 59.06 393 GLU B N 1
ATOM 8094 C CA . GLU B 1 393 ? -4.547 3.539 -1.559 1 59.06 393 GLU B CA 1
ATOM 8095 C C . GLU B 1 393 ? -3.541 4.59 -1.099 1 59.06 393 GLU B C 1
ATOM 8097 O O . GLU B 1 393 ? -3.836 5.395 -0.21 1 59.06 393 GLU B O 1
ATOM 8102 N N . PHE B 1 394 ? -2.428 4.52 -1.673 1 56.81 394 PHE B N 1
ATOM 8103 C CA . PHE B 1 394 ? -1.404 5.504 -1.346 1 56.81 394 PHE B CA 1
ATOM 8104 C C . PHE B 1 394 ? -1.846 6.902 -1.765 1 56.81 394 PHE B C 1
ATOM 8106 O O . PHE B 1 394 ? -1.665 7.867 -1.019 1 56.81 394 PHE B O 1
ATOM 8113 N N . THR B 1 395 ? -2.457 6.914 -2.91 1 54.88 395 THR B N 1
ATOM 8114 C CA . THR B 1 395 ? -2.955 8.203 -3.381 1 54.88 395 THR B CA 1
ATOM 8115 C C . THR B 1 395 ? -4.047 8.727 -2.457 1 54.88 395 THR B C 1
ATOM 8117 O O . THR B 1 395 ? -4.074 9.922 -2.131 1 54.88 395 THR B O 1
ATOM 8120 N N . LEU B 1 396 ? -4.902 7.82 -2.076 1 55.31 396 LEU B N 1
ATOM 8121 C CA . LEU B 1 396 ? -5.973 8.211 -1.159 1 55.31 396 LEU B CA 1
ATOM 8122 C C . LEU B 1 396 ? -5.398 8.68 0.173 1 55.31 396 LEU B C 1
ATOM 8124 O O . LEU B 1 396 ? -5.852 9.688 0.728 1 55.31 396 LEU B O 1
ATOM 8128 N N . ALA B 1 397 ? -4.449 8.016 0.635 1 58.56 397 ALA B N 1
ATOM 8129 C CA . ALA B 1 397 ? -3.809 8.406 1.89 1 58.56 397 ALA B CA 1
ATOM 8130 C C . ALA B 1 397 ? -3.121 9.766 1.759 1 58.56 397 ALA B C 1
ATOM 8132 O O . ALA B 1 397 ? -3.207 10.602 2.662 1 58.56 397 ALA B O 1
ATOM 8133 N N . ARG B 1 398 ? -2.543 9.969 0.657 1 60.59 398 ARG B N 1
ATOM 8134 C CA . ARG B 1 398 ? -1.871 11.234 0.385 1 60.59 398 ARG B CA 1
ATOM 8135 C C . ARG B 1 398 ? -2.877 12.375 0.261 1 60.59 398 ARG B C 1
ATOM 8137 O O . ARG B 1 398 ? -2.643 13.477 0.766 1 60.59 398 ARG B O 1
ATOM 8144 N N . GLU B 1 399 ? -3.912 12.008 -0.386 1 61.12 399 GLU B N 1
ATOM 8145 C CA . GLU B 1 399 ? -4.949 13.023 -0.555 1 61.12 399 GLU B CA 1
ATOM 8146 C C . GLU B 1 399 ? -5.602 13.375 0.778 1 61.12 399 GLU B C 1
ATOM 8148 O O . GLU B 1 399 ? -5.875 14.547 1.054 1 61.12 399 GLU B O 1
ATOM 8153 N N . GLN B 1 400 ? -5.84 12.422 1.533 1 65.25 400 GLN B N 1
ATOM 8154 C CA . GLN B 1 400 ? -6.402 12.664 2.859 1 65.25 400 GLN B CA 1
ATOM 8155 C C . GLN B 1 400 ? -5.441 13.477 3.721 1 65.25 400 GLN B C 1
ATOM 8157 O O . GLN B 1 400 ? -5.863 14.398 4.426 1 65.25 400 GLN B O 1
ATOM 8162 N N . ALA B 1 401 ? -4.18 13.148 3.635 1 63.12 401 ALA B N 1
ATOM 8163 C CA . ALA B 1 401 ? -3.178 13.922 4.363 1 63.12 401 ALA B CA 1
ATOM 8164 C C . ALA B 1 401 ? -3.143 15.367 3.881 1 63.12 401 ALA B C 1
ATOM 8166 O O . ALA B 1 401 ? -3.041 16.297 4.688 1 63.12 401 ALA B O 1
ATOM 8167 N N . LYS B 1 402 ? -3.25 15.469 2.623 1 66.19 402 LYS B N 1
ATOM 8168 C CA . LYS B 1 402 ? -3.307 16.812 2.047 1 66.19 402 LYS B CA 1
ATOM 8169 C C . LYS B 1 402 ? -4.547 17.562 2.525 1 66.19 402 LYS B C 1
ATOM 8171 O O . LYS B 1 402 ? -4.465 18.734 2.883 1 66.19 402 LYS B O 1
ATOM 8176 N N . HIS B 1 403 ? -5.641 16.891 2.465 1 66.69 403 HIS B N 1
ATOM 8177 C CA . HIS B 1 403 ? -6.883 17.484 2.932 1 66.69 403 HIS B CA 1
ATOM 8178 C C . HIS B 1 403 ? -6.777 17.906 4.395 1 66.69 403 HIS B C 1
ATOM 8180 O O . HIS B 1 403 ? -7.207 19 4.762 1 66.69 403 HIS B O 1
ATOM 8186 N N . ASP B 1 404 ? -6.266 17.125 5.145 1 67.19 404 ASP B N 1
ATOM 8187 C CA . ASP B 1 404 ? -6.09 17.438 6.562 1 67.19 404 ASP B CA 1
ATOM 8188 C C . ASP B 1 404 ? -5.145 18.625 6.754 1 67.19 404 ASP B C 1
ATOM 8190 O O . ASP B 1 404 ? -5.387 19.484 7.598 1 67.19 404 ASP B O 1
ATOM 8194 N N . ARG B 1 405 ? -4.133 18.641 5.969 1 69.31 405 ARG B N 1
ATOM 8195 C CA . ARG B 1 405 ? -3.207 19.766 6.004 1 69.31 405 ARG B CA 1
ATOM 8196 C C . ARG B 1 405 ? -3.896 21.062 5.582 1 69.31 405 ARG B C 1
ATOM 8198 O O . ARG B 1 405 ? -3.703 22.109 6.203 1 69.31 405 ARG B O 1
ATOM 8205 N N . LEU B 1 406 ? -4.719 20.922 4.617 1 71.25 406 LEU B N 1
ATOM 8206 C CA . LEU B 1 406 ? -5.43 22.094 4.125 1 71.25 406 LEU B CA 1
ATOM 8207 C C . LEU B 1 406 ? -6.453 22.578 5.148 1 71.25 406 LEU B C 1
ATOM 8209 O O . LEU B 1 406 ? -6.613 23.781 5.348 1 71.25 406 LEU B O 1
ATOM 8213 N N . LYS B 1 407 ? -7.109 21.688 5.73 1 74.81 407 LYS B N 1
ATOM 8214 C CA . LYS B 1 407 ? -8.047 22.047 6.789 1 74.81 407 LYS B CA 1
ATOM 8215 C C . LYS B 1 407 ? -7.34 22.734 7.949 1 74.81 407 LYS B C 1
ATOM 8217 O O . LYS B 1 407 ? -7.824 23.75 8.469 1 74.81 407 LYS B O 1
ATOM 8222 N N . ALA B 1 408 ? -6.23 22.25 8.297 1 74.06 408 ALA B N 1
ATOM 8223 C CA . ALA B 1 408 ? -5.449 22.859 9.367 1 74.06 408 ALA B CA 1
ATOM 8224 C C . ALA B 1 408 ? -4.949 24.234 8.961 1 74.06 408 ALA B C 1
ATOM 8226 O O . ALA B 1 408 ? -4.988 25.188 9.758 1 74.06 408 ALA B O 1
ATOM 8227 N N . ALA B 1 409 ? -4.516 24.312 7.742 1 75 409 ALA B N 1
ATOM 8228 C CA . ALA B 1 409 ? -4.055 25.594 7.23 1 75 409 ALA B CA 1
ATOM 8229 C C . ALA B 1 409 ? -5.195 26.609 7.203 1 75 409 ALA B C 1
ATOM 8231 O O . ALA B 1 409 ? -5.004 27.781 7.543 1 75 409 ALA B O 1
ATOM 8232 N N . HIS B 1 410 ? -6.352 26.141 6.879 1 77.56 410 HIS B N 1
ATOM 8233 C CA . HIS B 1 410 ? -7.527 27 6.871 1 77.56 410 HIS B CA 1
ATOM 8234 C C . HIS B 1 410 ? -7.898 27.438 8.281 1 77.56 410 HIS B C 1
ATOM 8236 O O . HIS B 1 410 ? -8.25 28.609 8.508 1 77.56 410 HIS B O 1
ATOM 8242 N N . ALA B 1 411 ? -7.852 26.594 9.156 1 78.69 411 ALA B N 1
ATOM 8243 C CA . ALA B 1 411 ? -8.148 26.922 10.547 1 78.69 411 ALA B CA 1
ATOM 8244 C C . ALA B 1 411 ? -7.148 27.922 11.102 1 78.69 411 ALA B C 1
ATOM 8246 O O . ALA B 1 411 ? -7.523 28.844 11.828 1 78.69 411 ALA B O 1
ATOM 8247 N N . LEU B 1 412 ? -5.949 27.766 10.703 1 80.25 412 LEU B N 1
ATOM 8248 C CA . LEU B 1 412 ? -4.914 28.719 11.102 1 80.25 412 LEU B CA 1
ATOM 8249 C C . LEU B 1 412 ? -5.164 30.094 10.5 1 80.25 412 LEU B C 1
ATOM 8251 O O . LEU B 1 412 ? -5.027 31.109 11.18 1 80.25 412 LEU B O 1
ATOM 8255 N N . GLN B 1 413 ? -5.535 30.047 9.305 1 80.62 413 GLN B N 1
ATOM 8256 C CA . GLN B 1 413 ? -5.82 31.312 8.633 1 80.62 413 GLN B CA 1
ATOM 8257 C C . GLN B 1 413 ? -7.027 32 9.258 1 80.62 413 GLN B C 1
ATOM 8259 O O . GLN B 1 413 ? -7.016 33.219 9.453 1 80.62 413 GLN B O 1
ATOM 8264 N N . GLN B 1 414 ? -8.047 31.25 9.547 1 80.38 414 GLN B N 1
ATOM 8265 C CA . GLN B 1 414 ? -9.242 31.797 10.188 1 80.38 414 GLN B CA 1
ATOM 8266 C C . GLN B 1 414 ? -8.906 32.375 11.562 1 80.38 414 GLN B C 1
ATOM 8268 O O . GLN B 1 414 ? -9.375 33.469 11.914 1 80.38 414 GLN B O 1
ATOM 8273 N N . GLN B 1 415 ? -8.078 31.734 12.25 1 79.69 415 GLN B N 1
ATOM 8274 C CA . GLN B 1 415 ? -7.688 32.219 13.57 1 79.69 415 GLN B CA 1
ATOM 8275 C C . GLN B 1 415 ? -6.852 33.5 13.461 1 79.69 415 GLN B C 1
ATOM 8277 O O . GLN B 1 415 ? -6.98 34.406 14.281 1 79.69 415 GLN B O 1
ATOM 8282 N N . LYS B 1 416 ? -6.098 33.531 12.477 1 80.94 416 LYS B N 1
ATOM 8283 C CA . LYS B 1 416 ? -5.312 34.75 12.227 1 80.94 416 LYS B CA 1
ATOM 8284 C C . LYS B 1 416 ? -6.215 35.938 11.891 1 80.94 416 LYS B C 1
ATOM 8286 O O . LYS B 1 416 ? -5.992 37.031 12.367 1 80.94 416 LYS B O 1
ATOM 8291 N N . LEU B 1 417 ? -7.23 35.656 11.156 1 79.88 417 LEU B N 1
ATOM 8292 C CA . LEU B 1 417 ? -8.172 36.719 10.805 1 79.88 417 LEU B CA 1
ATOM 8293 C C . LEU B 1 417 ? -8.945 37.188 12.031 1 79.88 417 LEU B C 1
ATOM 8295 O O . LEU B 1 417 ? -9.117 38.406 12.227 1 79.88 417 LEU B O 1
ATOM 8299 N N . GLU B 1 418 ? -9.305 36.344 12.828 1 80.88 418 GLU B N 1
ATOM 8300 C CA . GLU B 1 418 ? -10.016 36.688 14.055 1 80.88 418 GLU B CA 1
ATOM 8301 C C . GLU B 1 418 ? -9.133 37.5 15.008 1 80.88 418 GLU B C 1
ATOM 8303 O O . GLU B 1 418 ? -9.594 38.438 15.641 1 80.88 418 GLU B O 1
ATOM 8308 N N . ARG B 1 419 ? -7.91 37.156 14.961 1 78 419 ARG B N 1
ATOM 8309 C CA . ARG B 1 419 ? -6.945 37.906 15.758 1 78 419 ARG B CA 1
ATOM 8310 C C . ARG B 1 419 ? -6.805 39.344 15.258 1 78 419 ARG B C 1
ATOM 8312 O O . ARG B 1 419 ? -6.828 40.281 16.047 1 78 419 ARG B O 1
ATOM 8319 N N . LEU B 1 420 ? -6.75 39.469 14.078 1 80.62 420 LEU B N 1
ATOM 8320 C CA . LEU B 1 420 ? -6.562 40.781 13.492 1 80.62 420 LEU B CA 1
ATOM 8321 C C . LEU B 1 420 ? -7.777 41.688 13.766 1 80.62 420 LEU B C 1
ATOM 8323 O O . LEU B 1 420 ? -7.633 42.875 14.07 1 80.62 420 LEU B O 1
ATOM 8327 N N . VAL B 1 421 ? -8.953 41.094 13.75 1 81.44 421 VAL B N 1
ATOM 8328 C CA . VAL B 1 421 ? -10.18 41.844 13.992 1 81.44 421 VAL B CA 1
ATOM 8329 C C . VAL B 1 421 ? -10.242 42.281 15.461 1 81.44 421 VAL B C 1
ATOM 8331 O O . VAL B 1 421 ? -10.562 43.438 15.766 1 81.44 421 VAL B O 1
ATOM 8334 N N . GLU B 1 422 ? -9.836 41.406 16.328 1 82.62 422 GLU B N 1
ATOM 8335 C CA . GLU B 1 422 ? -9.891 41.719 17.766 1 82.62 422 GLU B CA 1
ATOM 8336 C C . GLU B 1 422 ? -8.859 42.75 18.156 1 82.62 422 GLU B C 1
ATOM 8338 O O . GLU B 1 422 ? -9.164 43.688 18.906 1 82.62 422 GLU B O 1
ATOM 8343 N N . VAL B 1 423 ? -7.727 42.688 17.609 1 81.5 423 VAL B N 1
ATOM 8344 C CA . VAL B 1 423 ? -6.668 43.656 17.906 1 81.5 423 VAL B CA 1
ATOM 8345 C C . VAL B 1 423 ? -7.047 45.031 17.344 1 81.5 423 VAL B C 1
ATOM 8347 O O . VAL B 1 423 ? -6.816 46.062 17.984 1 81.5 423 VAL B O 1
ATOM 8350 N N . ARG B 1 424 ? -7.688 45.062 16.25 1 79.62 424 ARG B N 1
ATOM 8351 C CA . ARG B 1 424 ? -8.117 46.312 15.656 1 79.62 424 ARG B CA 1
ATOM 8352 C C . ARG B 1 424 ? -9.172 47 16.516 1 79.62 424 ARG B C 1
ATOM 8354 O O . ARG B 1 424 ? -9.148 48.219 16.688 1 79.62 424 ARG B O 1
ATOM 8361 N N . PHE B 1 425 ? -9.945 46.219 17.156 1 82.25 425 PHE B N 1
ATOM 8362 C CA . PHE B 1 425 ? -10.984 46.75 18.031 1 82.25 425 PHE B CA 1
ATOM 8363 C C . PHE B 1 425 ? -10.375 47.438 19.25 1 82.25 425 PHE B C 1
ATOM 8365 O O . PHE B 1 425 ? -10.688 48.594 19.547 1 82.25 425 PHE B O 1
ATOM 8372 N N . TRP B 1 426 ? -9.445 46.75 19.766 1 82.62 426 TRP B N 1
ATOM 8373 C CA . TRP B 1 426 ? -8.828 47.281 20.969 1 82.62 426 TRP B CA 1
ATOM 8374 C C . TRP B 1 426 ? -7.949 48.469 20.656 1 82.62 426 TRP B C 1
ATOM 8376 O O . TRP B 1 426 ? -7.93 49.469 21.406 1 82.62 426 TRP B O 1
ATOM 8386 N N . ARG B 1 427 ? -7.371 48.344 19.516 1 80.62 427 ARG B N 1
ATOM 8387 C CA . ARG B 1 427 ? -6.547 49.438 19.062 1 80.62 427 ARG B CA 1
ATOM 8388 C C . ARG B 1 427 ? -7.398 50.688 18.797 1 80.62 427 ARG B C 1
ATOM 8390 O O . ARG B 1 427 ? -7.047 51.781 19.203 1 80.62 427 ARG B O 1
ATOM 8397 N N . ASN B 1 428 ? -8.602 50.531 18.281 1 81.12 428 ASN B N 1
ATOM 8398 C CA . ASN B 1 428 ? -9.5 51.656 18 1 81.12 428 ASN B CA 1
ATOM 8399 C C . ASN B 1 428 ? -10.086 52.219 19.297 1 81.12 428 ASN B C 1
ATOM 8401 O O . ASN B 1 428 ? -10.266 53.438 19.406 1 81.12 428 ASN B O 1
ATOM 8405 N N . LEU B 1 429 ? -10.18 51.406 20.219 1 83.62 429 LEU B N 1
ATOM 8406 C CA . LEU B 1 429 ? -10.695 51.844 21.516 1 83.62 429 LEU B CA 1
ATOM 8407 C C . LEU B 1 429 ? -9.656 52.688 22.25 1 83.62 429 LEU B C 1
ATOM 8409 O O . LEU B 1 429 ? -10 53.719 22.844 1 83.62 429 LEU B O 1
ATOM 8413 N N . VAL B 1 430 ? -8.445 52.375 22.094 1 82.44 430 VAL B N 1
ATOM 8414 C CA . VAL B 1 430 ? -7.359 53.156 22.703 1 82.44 430 VAL B CA 1
ATOM 8415 C C . VAL B 1 430 ? -7.242 54.5 22.031 1 82.44 430 VAL B C 1
ATOM 8417 O O . VAL B 1 430 ? -7.094 55.531 22.703 1 82.44 430 VAL B O 1
ATOM 8420 N N . TYR B 1 431 ? -7.461 54.531 20.797 1 81.31 431 TYR B N 1
ATOM 8421 C CA . TYR B 1 431 ? -7.414 55.781 20.047 1 81.31 431 TYR B CA 1
ATOM 8422 C C . TYR B 1 431 ? -8.578 56.688 20.438 1 81.31 431 TYR B C 1
ATOM 8424 O O . TYR B 1 431 ? -8.398 57.875 20.625 1 81.31 431 TYR B O 1
ATOM 8432 N N . ALA B 1 432 ? -9.695 56.125 20.703 1 83.06 432 ALA B N 1
ATOM 8433 C CA . ALA B 1 432 ? -10.883 56.875 21.062 1 83.06 432 ALA B CA 1
ATOM 8434 C C . ALA B 1 432 ? -10.75 57.469 22.469 1 83.06 432 ALA B C 1
ATOM 8436 O O . ALA B 1 432 ? -11.031 58.625 22.688 1 83.06 432 ALA B O 1
ATOM 8437 N N . LEU B 1 433 ? -10.141 56.719 23.328 1 81.56 433 LEU B N 1
ATOM 8438 C CA . LEU B 1 433 ? -9.977 57.156 24.703 1 81.56 433 LEU B CA 1
ATOM 8439 C C . LEU B 1 433 ? -8.883 58.219 24.797 1 81.56 433 LEU B C 1
ATOM 8441 O O . LEU B 1 433 ? -9.023 59.188 25.547 1 81.56 433 LEU B O 1
ATOM 8445 N N . GLY B 1 434 ? -7.938 58 23.953 1 79.69 434 GLY B N 1
ATOM 8446 C CA . GLY B 1 434 ? -6.895 59 23.859 1 79.69 434 GLY B CA 1
ATOM 8447 C C . GLY B 1 434 ? -7.391 60.312 23.328 1 79.69 434 GLY B C 1
ATOM 8448 O O . GLY B 1 434 ? -7.031 61.375 23.844 1 79.69 434 GLY B O 1
ATOM 8449 N N . LEU B 1 435 ? -8.328 60.281 22.438 1 81.62 435 LEU B N 1
ATOM 8450 C CA . LEU B 1 435 ? -8.914 61.5 21.859 1 81.62 435 LEU B CA 1
ATOM 8451 C C . LEU B 1 435 ? -9.812 62.188 22.875 1 81.62 435 LEU B C 1
ATOM 8453 O O . LEU B 1 435 ? -9.781 63.406 22.984 1 81.62 435 LEU B O 1
ATOM 8457 N N . VAL B 1 436 ? -10.461 61.469 23.672 1 80.94 436 VAL B N 1
ATOM 8458 C CA . VAL B 1 436 ? -11.344 62.031 24.688 1 80.94 436 VAL B CA 1
ATOM 8459 C C . VAL B 1 436 ? -10.523 62.719 25.781 1 80.94 436 VAL B C 1
ATOM 8461 O O . VAL B 1 436 ? -10.844 63.812 26.203 1 80.94 436 VAL B O 1
ATOM 8464 N N . LEU B 1 437 ? -9.438 62.125 26.109 1 79.25 437 LEU B N 1
ATOM 8465 C CA . LEU B 1 437 ? -8.547 62.688 27.109 1 79.25 437 LEU B CA 1
ATOM 8466 C C . LEU B 1 437 ? -7.922 64 26.625 1 79.25 437 LEU B C 1
ATOM 8468 O O . LEU B 1 437 ? -7.824 64.938 27.391 1 79.25 437 LEU B O 1
ATOM 8472 N N . ALA B 1 438 ? -7.66 63.969 25.359 1 80.31 438 ALA B N 1
ATOM 8473 C CA . ALA B 1 438 ? -7.082 65.188 24.766 1 80.31 438 ALA B CA 1
ATOM 8474 C C . ALA B 1 438 ? -8.102 66.312 24.734 1 80.31 438 ALA B C 1
ATOM 8476 O O . ALA B 1 438 ? -7.777 67.438 25.047 1 80.31 438 ALA B O 1
ATOM 8477 N N . LEU B 1 439 ? -9.305 66 24.547 1 80.81 439 LEU B N 1
ATOM 8478 C CA . LEU B 1 439 ? -10.375 67 24.469 1 80.81 439 LEU B CA 1
ATOM 8479 C C . LEU B 1 439 ? -10.711 67.562 25.844 1 80.81 439 LEU B C 1
ATOM 8481 O O . LEU B 1 439 ? -10.906 68.75 26.016 1 80.81 439 LEU B O 1
ATOM 8485 N N . LEU B 1 440 ? -10.633 66.75 26.797 1 77.75 440 LEU B N 1
ATOM 8486 C CA . LEU B 1 440 ? -10.906 67.188 28.172 1 77.75 440 LEU B CA 1
ATOM 8487 C C . LEU B 1 440 ? -9.797 68.062 28.703 1 77.75 440 LEU B C 1
ATOM 8489 O O . LEU B 1 440 ? -10.062 69.062 29.391 1 77.75 440 LEU B O 1
ATOM 8493 N N . ALA B 1 441 ? -8.625 67.75 28.234 1 77.31 441 ALA B N 1
ATOM 8494 C CA . ALA B 1 441 ? -7.48 68.562 28.641 1 77.31 441 ALA B CA 1
ATOM 8495 C C . ALA B 1 441 ? -7.559 70 28.047 1 77.31 441 ALA B C 1
ATOM 8497 O O . ALA B 1 441 ? -7.312 71 28.734 1 77.31 441 ALA B O 1
ATOM 8498 N N . VAL B 1 442 ? -8.047 70.125 26.906 1 73.88 442 VAL B N 1
ATOM 8499 C CA . VAL B 1 442 ? -8.164 71.375 26.219 1 73.88 442 VAL B CA 1
ATOM 8500 C C . VAL B 1 442 ? -9.305 72.188 26.828 1 73.88 442 VAL B C 1
ATOM 8502 O O . VAL B 1 442 ? -9.164 73.375 27.062 1 73.88 442 VAL B O 1
ATOM 8505 N N . ALA B 1 443 ? -10.336 71.562 27.188 1 74.06 443 ALA B N 1
ATOM 8506 C CA . ALA B 1 443 ? -11.484 72.188 27.781 1 74.06 443 ALA B CA 1
ATOM 8507 C C . ALA B 1 443 ? -11.148 72.75 29.188 1 74.06 443 ALA B C 1
ATOM 8509 O O . ALA B 1 443 ? -11.547 73.812 29.562 1 74.06 443 ALA B O 1
ATOM 8510 N N . TRP B 1 444 ? -10.352 72 29.859 1 71.44 444 TRP B N 1
ATOM 8511 C CA . TRP B 1 444 ? -9.914 72.375 31.188 1 71.44 444 TRP B CA 1
ATOM 8512 C C . TRP B 1 444 ? -9.016 73.562 31.156 1 71.44 444 TRP B C 1
ATOM 8514 O O . TRP B 1 444 ? -9.195 74.5 31.938 1 71.44 444 TRP B O 1
ATOM 8524 N N . LEU B 1 445 ? -8.164 73.625 30.188 1 69.88 445 LEU B N 1
ATOM 8525 C CA . LEU B 1 445 ? -7.238 74.75 30.016 1 69.88 445 LEU B CA 1
ATOM 8526 C C . LEU B 1 445 ? -7.98 76 29.609 1 69.88 445 LEU B C 1
ATOM 8528 O O . LEU B 1 445 ? -7.684 77.125 30.109 1 69.88 445 LEU B O 1
ATOM 8532 N N . ALA B 1 446 ? -9.078 75.875 28.922 1 71.5 446 ALA B N 1
ATOM 8533 C CA . ALA B 1 446 ? -9.859 77 28.453 1 71.5 446 ALA B CA 1
ATOM 8534 C C . ALA B 1 446 ? -10.742 77.562 29.562 1 71.5 446 ALA B C 1
ATOM 8536 O O . ALA B 1 446 ? -10.852 78.75 29.719 1 71.5 446 ALA B O 1
ATOM 8537 N N . ALA B 1 447 ? -11.273 76.812 30.406 1 69.5 447 ALA B N 1
ATOM 8538 C CA . ALA B 1 447 ? -12.148 77.188 31.516 1 69.5 447 ALA B CA 1
ATOM 8539 C C . ALA B 1 447 ? -11.352 77.938 32.594 1 69.5 447 ALA B C 1
ATOM 8541 O O . ALA B 1 447 ? -11.789 78.938 33.125 1 69.5 447 ALA B O 1
ATOM 8542 N N . HIS B 1 448 ? -10.234 77.438 32.938 1 66.69 448 HIS B N 1
ATOM 8543 C CA . HIS B 1 448 ? -9.375 78 33.938 1 66.69 448 HIS B CA 1
ATOM 8544 C C . HIS B 1 448 ? -8.898 79.375 33.531 1 66.69 448 HIS B C 1
ATOM 8546 O O . HIS B 1 448 ? -8.867 80.312 34.344 1 66.69 448 HIS B O 1
ATOM 8552 N N . SER B 1 449 ? -8.781 79.625 32.344 1 64.38 449 SER B N 1
ATOM 8553 C CA . SER B 1 449 ? -8.305 80.875 31.812 1 64.38 449 SER B CA 1
ATOM 8554 C C . SER B 1 449 ? -9.406 81.938 31.844 1 64.38 449 SER B C 1
ATOM 8556 O O . SER B 1 449 ? -9.156 83.125 32.188 1 64.38 449 SER B O 1
ATOM 8558 N N . ARG B 1 450 ? -10.648 81.625 31.781 1 61.5 450 ARG B N 1
ATOM 8559 C CA . ARG B 1 450 ? -11.773 82.562 31.766 1 61.5 450 ARG B CA 1
ATOM 8560 C C . ARG B 1 450 ? -12.133 83.062 33.156 1 61.5 450 ARG B C 1
ATOM 8562 O O . ARG B 1 450 ? -12.406 84.25 33.375 1 61.5 450 ARG B O 1
ATOM 8569 N N . GLN B 1 451 ? -12.172 82.25 34.031 1 59.28 451 GLN B N 1
ATOM 8570 C CA . GLN B 1 451 ? -12.492 82.562 35.438 1 59.28 451 GLN B CA 1
ATOM 8571 C C . GLN B 1 451 ? -11.445 83.5 36.031 1 59.28 451 GLN B C 1
ATOM 8573 O O . GLN B 1 451 ? -11.781 84.438 36.719 1 59.28 451 GLN B O 1
ATOM 8578 N N . LEU B 1 452 ? -10.273 83.375 35.812 1 60.22 452 LEU B N 1
ATOM 8579 C CA . LEU B 1 452 ? -9.203 84.188 36.312 1 60.22 452 LEU B CA 1
ATOM 8580 C C . LEU B 1 452 ? -9.305 85.625 35.719 1 60.22 452 LEU B C 1
ATOM 8582 O O . LEU B 1 452 ? -9.047 86.562 36.438 1 60.22 452 LEU B O 1
ATOM 8586 N N . ARG B 1 453 ? -9.953 85.688 34.656 1 59.56 453 ARG B N 1
ATOM 8587 C CA . ARG B 1 453 ? -10.086 87 34 1 59.56 453 ARG B CA 1
ATOM 8588 C C . ARG B 1 453 ? -11.234 87.812 34.625 1 59.56 453 ARG B C 1
ATOM 8590 O O . ARG B 1 453 ? -11.109 89 34.844 1 59.56 453 ARG B O 1
ATOM 8597 N N . ALA B 1 454 ? -12.266 87.188 34.969 1 57.84 454 ALA B N 1
ATOM 8598 C CA . ALA B 1 454 ? -13.438 87.875 35.531 1 57.84 454 ALA B CA 1
ATOM 8599 C C . ALA B 1 454 ? -13.148 88.375 36.938 1 57.84 454 ALA B C 1
ATOM 8601 O O . ALA B 1 454 ? -13.523 89.5 37.312 1 57.84 454 ALA B O 1
ATOM 8602 N N . LEU B 1 455 ? -12.523 87.625 37.719 1 56.44 455 LEU B N 1
ATOM 8603 C CA . LEU B 1 455 ? -12.203 88 39.094 1 56.44 455 LEU B CA 1
ATOM 8604 C C . LEU B 1 455 ? -11.188 89.125 39.125 1 56.44 455 LEU B C 1
ATOM 8606 O O . LEU B 1 455 ? -11.234 90 40.031 1 56.44 455 LEU B O 1
ATOM 8610 N N . ALA B 1 456 ? -10.523 89.25 38.062 1 59.78 456 ALA B N 1
ATOM 8611 C CA . ALA B 1 456 ? -9.406 90.188 38.094 1 59.78 456 ALA B CA 1
ATOM 8612 C C . ALA B 1 456 ? -9.797 91.5 37.5 1 59.78 456 ALA B C 1
ATOM 8614 O O . ALA B 1 456 ? -9.18 92.562 37.812 1 59.78 456 ALA B O 1
ATOM 8615 N N . PHE B 1 457 ? -11.172 91.5 36.906 1 66.25 457 PHE B N 1
ATOM 8616 C CA . PHE B 1 457 ? -11.297 92.75 36.125 1 66.25 457 PHE B CA 1
ATOM 8617 C C . PHE B 1 457 ? -12.641 93.375 36.375 1 66.25 457 PHE B C 1
ATOM 8619 O O . PHE B 1 457 ? -12.938 94.438 35.781 1 66.25 457 PHE B O 1
ATOM 8626 N N . THR B 1 458 ? -13.57 92.938 37.344 1 75 458 THR B N 1
ATOM 8627 C CA . THR B 1 458 ? -14.883 93.562 37.531 1 75 458 THR B CA 1
ATOM 8628 C C . THR B 1 458 ? -15.133 93.812 39.031 1 75 458 THR B C 1
ATOM 8630 O O . THR B 1 458 ? -14.68 93.062 39.875 1 75 458 THR B O 1
ATOM 8633 N N . ASP B 1 459 ? -15.812 95.125 39.281 1 74.88 459 ASP B N 1
ATOM 8634 C CA . ASP B 1 459 ? -16.234 95.438 40.656 1 74.88 459 ASP B CA 1
ATOM 8635 C C . ASP B 1 459 ? -17.422 94.562 41.062 1 74.88 459 ASP B C 1
ATOM 8637 O O . ASP B 1 459 ? -18.438 94.5 40.375 1 74.88 459 ASP B O 1
ATOM 8641 N N . GLU B 1 460 ? -17.406 93.875 42.094 1 70.44 460 GLU B N 1
ATOM 8642 C CA . GLU B 1 460 ? -18.375 92.875 42.531 1 70.44 460 GLU B CA 1
ATOM 8643 C C . GLU B 1 460 ? -19.734 93.5 42.844 1 70.44 460 GLU B C 1
ATOM 8645 O O . GLU B 1 460 ? -20.781 92.875 42.562 1 70.44 460 GLU B O 1
ATOM 8650 N N . LEU B 1 461 ? -19.672 94.75 43.344 1 75.62 461 LEU B N 1
ATOM 8651 C CA . LEU B 1 461 ? -20.906 95.375 43.812 1 75.62 461 LEU B CA 1
ATOM 8652 C C . LEU B 1 461 ? -21.688 95.938 42.625 1 75.62 461 LEU B C 1
ATOM 8654 O O . LEU B 1 461 ? -22.906 95.75 42.531 1 75.62 461 LEU B O 1
ATOM 8658 N N . THR B 1 462 ? -21.078 96.625 41.75 1 85.19 462 THR B N 1
ATOM 8659 C CA . THR B 1 462 ? -21.75 97.438 40.75 1 85.19 462 THR B CA 1
ATOM 8660 C C . THR B 1 462 ? -21.625 96.75 39.375 1 85.19 462 THR B C 1
ATOM 8662 O O . THR B 1 462 ? -22.359 97.125 38.438 1 85.19 462 THR B O 1
ATOM 8665 N N . GLY B 1 463 ? -20.625 95.75 39.188 1 80.88 463 GLY B N 1
ATOM 8666 C CA . GLY B 1 463 ? -20.469 95.062 37.906 1 80.88 463 GLY B CA 1
ATOM 8667 C C . GLY B 1 463 ? -19.656 95.812 36.906 1 80.88 463 GLY B C 1
ATOM 8668 O O . GLY B 1 463 ? -19.438 95.375 35.781 1 80.88 463 GLY B O 1
ATOM 8669 N N . ILE B 1 464 ? -19.266 97 37.312 1 86.19 464 ILE B N 1
ATOM 8670 C CA . ILE B 1 464 ? -18.484 97.812 36.375 1 86.19 464 ILE B CA 1
ATOM 8671 C C . ILE B 1 464 ? -17 97.5 36.562 1 86.19 464 ILE B C 1
ATOM 8673 O O . ILE B 1 464 ? -16.625 96.625 37.344 1 86.19 464 ILE B O 1
ATOM 8677 N N . LYS B 1 465 ? -16.219 98.062 35.656 1 86.06 465 LYS B N 1
ATOM 8678 C CA . LYS B 1 465 ? -14.766 97.812 35.719 1 86.06 465 LYS B CA 1
ATOM 8679 C C . LYS B 1 465 ? -14.211 98.25 37.094 1 86.06 465 LYS B C 1
ATOM 8681 O O . LYS B 1 465 ? -14.617 99.25 37.656 1 86.06 465 LYS B O 1
ATOM 8686 N N . ASN B 1 466 ? -13.391 97.438 37.594 1 80.88 466 ASN B N 1
ATOM 8687 C CA . ASN B 1 466 ? -12.742 97.812 38.875 1 80.88 466 ASN B CA 1
ATOM 8688 C C . ASN B 1 466 ? -11.578 98.75 38.656 1 80.88 466 ASN B C 1
ATOM 8690 O O . ASN B 1 466 ? -11.266 99.125 37.5 1 80.88 466 ASN B O 1
ATOM 8694 N N . ARG B 1 467 ? -11.023 99.312 39.719 1 80.69 467 ARG B N 1
ATOM 8695 C CA . ARG B 1 467 ? -9.984 100.312 39.656 1 80.69 467 ARG B CA 1
ATOM 8696 C C . ARG B 1 467 ? -8.852 99.875 38.719 1 80.69 467 ARG B C 1
ATOM 8698 O O . ARG B 1 467 ? -8.422 100.688 37.875 1 80.69 467 ARG B O 1
ATOM 8705 N N . ARG B 1 468 ? -8.492 98.562 38.812 1 76.25 468 ARG B N 1
ATOM 8706 C CA . ARG B 1 468 ? -7.391 98 38 1 76.25 468 ARG B CA 1
ATOM 8707 C C . ARG B 1 468 ? -7.742 98.062 36.5 1 76.25 468 ARG B C 1
ATOM 8709 O O . ARG B 1 468 ? -6.945 98.5 35.688 1 76.25 468 ARG B O 1
ATOM 8716 N N . ARG B 1 469 ? -8.898 97.688 36.281 1 81.19 469 ARG B N 1
ATOM 8717 C CA . ARG B 1 469 ? -9.32 97.562 34.875 1 81.19 469 ARG B CA 1
ATOM 8718 C C . ARG B 1 469 ? -9.547 98.938 34.25 1 81.19 469 ARG B C 1
ATOM 8720 O O . ARG B 1 469 ? -9.18 99.125 33.094 1 81.19 469 ARG B O 1
ATOM 8727 N N . ILE B 1 470 ? -10.141 99.75 34.969 1 90 470 ILE B N 1
ATOM 8728 C CA . ILE B 1 470 ? -10.461 101.062 34.406 1 90 470 ILE B CA 1
ATOM 8729 C C . ILE B 1 470 ? -9.172 101.812 34.219 1 90 470 ILE B C 1
ATOM 8731 O O . ILE B 1 470 ? -9.031 102.562 33.25 1 90 470 ILE B O 1
ATOM 8735 N N . MET B 1 471 ? -8.289 101.75 35.125 1 87.12 471 MET B N 1
ATOM 8736 C CA . MET B 1 471 ? -7.012 102.438 35 1 87.12 471 MET B CA 1
ATOM 8737 C C . MET B 1 471 ? -6.207 101.875 33.812 1 87.12 471 MET B C 1
ATOM 8739 O O . MET B 1 471 ? -5.602 102.625 33.062 1 87.12 471 MET B O 1
ATOM 8743 N N . ALA B 1 472 ? -6.301 100.562 33.688 1 86 472 ALA B N 1
ATOM 8744 C CA . ALA B 1 472 ? -5.609 99.938 32.562 1 86 472 ALA B CA 1
ATOM 8745 C C . ALA B 1 472 ? -6.223 100.375 31.234 1 86 472 ALA B C 1
ATOM 8747 O O . ALA B 1 472 ? -5.504 100.75 30.297 1 86 472 ALA B O 1
ATOM 8748 N N . ARG B 1 473 ? -7.465 100.375 31.234 1 89.56 473 ARG B N 1
ATOM 8749 C CA . ARG B 1 473 ? -8.172 100.875 30.031 1 89.56 473 ARG B CA 1
ATOM 8750 C C . ARG B 1 473 ? -7.914 102.312 29.75 1 89.56 473 ARG B C 1
ATOM 8752 O O . ARG B 1 473 ? -7.738 102.75 28.609 1 89.56 473 ARG B O 1
ATOM 8759 N N . GLY B 1 474 ? -7.898 103.062 30.734 1 93.25 474 GLY B N 1
ATOM 8760 C CA . GLY B 1 474 ? -7.641 104.5 30.625 1 93.25 474 GLY B CA 1
ATOM 8761 C C . GLY B 1 474 ? -6.25 104.812 30.094 1 93.25 474 GLY B C 1
ATOM 8762 O O . GLY B 1 474 ? -6.082 105.688 29.266 1 93.25 474 GLY B O 1
ATOM 8763 N N . ALA B 1 475 ? -5.273 104.125 30.578 1 91.06 475 ALA B N 1
ATOM 8764 C CA . ALA B 1 475 ? -3.906 104.312 30.109 1 91.06 475 ALA B CA 1
ATOM 8765 C C . ALA B 1 475 ? -3.797 104.062 28.609 1 91.06 475 ALA B C 1
ATOM 8767 O O . ALA B 1 475 ? -3.141 104.75 27.875 1 91.06 475 ALA B O 1
ATOM 8768 N N . GLY B 1 476 ? -4.492 102.938 28.234 1 88.81 476 GLY B N 1
ATOM 8769 C CA . GLY B 1 476 ? -4.535 102.625 26.828 1 88.81 476 GLY B CA 1
ATOM 8770 C C . GLY B 1 476 ? -5.23 103.688 25.984 1 88.81 476 GLY B C 1
ATOM 8771 O O . GLY B 1 476 ? -4.738 104.062 24.906 1 88.81 476 GLY B O 1
ATOM 8772 N N . MET B 1 477 ? -6.328 104.125 26.484 1 92.44 477 MET B N 1
ATOM 8773 C CA . MET B 1 477 ? -7.109 105.125 25.766 1 92.44 477 MET B CA 1
ATOM 8774 C C . MET B 1 477 ? -6.34 106.438 25.672 1 92.44 477 MET B C 1
ATOM 8776 O O . MET B 1 477 ? -6.387 107.125 24.641 1 92.44 477 MET B O 1
ATOM 8780 N N . LEU B 1 478 ? -5.676 106.812 26.672 1 94.06 478 LEU B N 1
ATOM 8781 C CA . LEU B 1 478 ? -4.879 108 26.703 1 94.06 478 LEU B CA 1
ATOM 8782 C C . LEU B 1 478 ? -3.746 107.938 25.688 1 94.06 478 LEU B C 1
ATOM 8784 O O . LEU B 1 478 ? -3.516 108.875 24.953 1 94.06 478 LEU B O 1
ATOM 8788 N N . SER B 1 479 ? -3.066 106.75 25.688 1 92.06 479 SER B N 1
ATOM 8789 C CA . SER B 1 479 ? -1.981 106.562 24.719 1 92.06 479 SER B CA 1
ATOM 8790 C C . SER B 1 479 ? -2.484 106.688 23.297 1 92.06 479 SER B C 1
ATOM 8792 O O . SER B 1 479 ? -1.83 107.312 22.438 1 92.06 479 SER B O 1
ATOM 8794 N N . LYS B 1 480 ? -3.57 106.188 23.062 1 90.25 480 LYS B N 1
ATOM 8795 C CA . LYS B 1 480 ? -4.18 106.25 21.734 1 90.25 480 LYS B CA 1
ATOM 8796 C C . LYS B 1 480 ? -4.566 107.688 21.391 1 90.25 480 LYS B C 1
ATOM 8798 O O . LYS B 1 480 ? -4.355 108.125 20.266 1 90.25 480 LYS B O 1
ATOM 8803 N N . ALA B 1 481 ? -5.113 108.312 22.25 1 93.12 481 ALA B N 1
ATOM 8804 C CA . ALA B 1 481 ? -5.531 109.75 22.031 1 93.12 481 ALA B CA 1
ATOM 8805 C C . ALA B 1 481 ? -4.336 110.625 21.734 1 93.12 481 ALA B C 1
ATOM 8807 O O . ALA B 1 481 ? -4.402 111.5 20.859 1 93.12 481 ALA B O 1
ATOM 8808 N N . ARG B 1 482 ? -3.314 110.375 22.406 1 91.38 482 ARG B N 1
ATOM 8809 C CA . ARG B 1 482 ? -2.092 111.188 22.203 1 91.38 482 ARG B CA 1
ATOM 8810 C C . ARG B 1 482 ? -1.512 110.938 20.812 1 91.38 482 ARG B C 1
ATOM 8812 O O . ARG B 1 482 ? -1.111 111.812 20.109 1 91.38 482 ARG B O 1
ATOM 8819 N N . ARG B 1 483 ? -1.535 109.688 20.469 1 89.31 483 ARG B N 1
ATOM 8820 C CA . ARG B 1 483 ? -0.981 109.312 19.188 1 89.31 483 ARG B CA 1
ATOM 8821 C C . ARG B 1 483 ? -1.804 109.875 18.031 1 89.31 483 ARG B C 1
ATOM 8823 O O . ARG B 1 483 ? -1.249 110.312 17.016 1 89.31 483 ARG B O 1
ATOM 8830 N N . GLN B 1 484 ? -3.045 109.875 18.266 1 90.06 484 GLN B N 1
ATOM 8831 C CA . GLN B 1 484 ? -3.932 110.312 17.188 1 90.06 484 GLN B CA 1
ATOM 8832 C C . GLN B 1 484 ? -4.293 111.812 17.328 1 90.06 484 GLN B C 1
ATOM 8834 O O . GLN B 1 484 ? -5.07 112.312 16.531 1 90.06 484 GLN B O 1
ATOM 8839 N N . GLN B 1 485 ? -3.797 112.375 18.281 1 89.94 485 GLN B N 1
ATOM 8840 C CA . GLN B 1 485 ? -4.043 113.812 18.562 1 89.94 485 GLN B CA 1
ATOM 8841 C C . GLN B 1 485 ? -5.535 114.125 18.672 1 89.94 485 GLN B C 1
ATOM 8843 O O . GLN B 1 485 ? -6.043 115 18.047 1 89.94 485 GLN B O 1
ATOM 8848 N N . GLN B 1 486 ? -6.133 113.25 19.25 1 91.81 486 GLN B N 1
ATOM 8849 C CA . GLN B 1 486 ? -7.566 113.375 19.484 1 91.81 486 GLN B CA 1
ATOM 8850 C C . GLN B 1 486 ? -7.852 113.812 20.938 1 91.81 486 GLN B C 1
ATOM 8852 O O . GLN B 1 486 ? -7.074 113.5 21.844 1 91.81 486 GLN B O 1
ATOM 8857 N N . PRO B 1 487 ? -8.883 114.562 21.125 1 94.25 487 PRO B N 1
ATOM 8858 C CA . PRO B 1 487 ? -9.211 114.938 22.484 1 94.25 487 PRO B CA 1
ATOM 8859 C C . PRO B 1 487 ? -9.641 113.75 23.359 1 94.25 487 PRO B C 1
ATOM 8861 O O . PRO B 1 487 ? -10.211 112.812 22.875 1 94.25 487 PRO B O 1
ATOM 8864 N N . PHE B 1 488 ? -9.305 113.812 24.641 1 94.44 488 PHE B N 1
ATOM 8865 C CA . PHE B 1 488 ? -9.609 112.812 25.656 1 94.44 488 PHE B CA 1
ATOM 8866 C C . PHE B 1 488 ? -9.945 113.5 26.984 1 94.44 488 PHE B C 1
ATOM 8868 O O . PHE B 1 488 ? -9.219 114.375 27.438 1 94.44 488 PHE B O 1
ATOM 8875 N N . SER B 1 489 ? -11.047 113.188 27.5 1 97 489 SER B N 1
ATOM 8876 C CA . SER B 1 489 ? -11.461 113.75 28.766 1 97 489 SER B CA 1
ATOM 8877 C C . SER B 1 489 ? -11.859 112.688 29.781 1 97 489 SER B C 1
ATOM 8879 O O . SER B 1 489 ? -12.172 111.562 29.406 1 97 489 SER B O 1
ATOM 8881 N N . VAL B 1 490 ? -11.812 113.062 31.078 1 96.88 490 VAL B N 1
ATOM 8882 C CA . VAL B 1 490 ? -12.234 112.125 32.156 1 96.88 490 VAL B CA 1
ATOM 8883 C C . VAL B 1 490 ? -13.227 112.875 33.062 1 96.88 490 VAL B C 1
ATOM 8885 O O . VAL B 1 490 ? -13.195 114.125 33.188 1 96.88 490 VAL B O 1
ATOM 8888 N N . LEU B 1 491 ? -14.18 112.125 33.562 1 96.44 491 LEU B N 1
ATOM 8889 C CA . LEU B 1 491 ? -15.094 112.625 34.625 1 96.44 491 LEU B CA 1
ATOM 8890 C C . LEU B 1 491 ? -14.828 111.875 35.938 1 96.44 491 LEU B C 1
ATOM 8892 O O . LEU B 1 491 ? -14.719 110.625 35.938 1 96.44 491 LEU B O 1
ATOM 8896 N N . LEU B 1 492 ? -14.586 112.5 36.906 1 95.19 492 LEU B N 1
ATOM 8897 C CA . LEU B 1 492 ? -14.531 111.938 38.25 1 95.19 492 LEU B CA 1
ATOM 8898 C C . LEU B 1 492 ? -15.727 112.438 39.094 1 95.19 492 LEU B C 1
ATOM 8900 O O . LEU B 1 492 ? -15.977 113.625 39.219 1 95.19 492 LEU B O 1
ATOM 8904 N N . PHE B 1 493 ? -16.453 111.438 39.531 1 94.38 493 PHE B N 1
ATOM 8905 C CA . PHE B 1 493 ? -17.594 111.938 40.312 1 94.38 493 PHE B CA 1
ATOM 8906 C C . PHE B 1 493 ? -17.75 111.125 41.594 1 94.38 493 PHE B C 1
ATOM 8908 O O . PHE B 1 493 ? -17.219 110 41.688 1 94.38 493 PHE B O 1
ATOM 8915 N N . ASP B 1 494 ? -18.391 111.625 42.531 1 92.75 494 ASP B N 1
ATOM 8916 C CA . ASP B 1 494 ? -18.641 111.062 43.844 1 92.75 494 ASP B CA 1
ATOM 8917 C C . ASP B 1 494 ? -20.094 111.312 44.25 1 92.75 494 ASP B C 1
ATOM 8919 O O . ASP B 1 494 ? -20.719 112.312 43.875 1 92.75 494 ASP B O 1
ATOM 8923 N N . ILE B 1 495 ? -20.578 110.438 45.094 1 93.5 495 ILE B N 1
ATOM 8924 C CA . ILE B 1 495 ? -21.938 110.562 45.625 1 93.5 495 ILE B CA 1
ATOM 8925 C C . ILE B 1 495 ? -21.922 111.562 46.812 1 93.5 495 ILE B C 1
ATOM 8927 O O . ILE B 1 495 ? -21.172 111.375 47.781 1 93.5 495 ILE B O 1
ATOM 8931 N N . ASP B 1 496 ? -22.797 112.562 46.75 1 91.56 496 ASP B N 1
ATOM 8932 C CA . ASP B 1 496 ? -22.828 113.625 47.781 1 91.56 496 ASP B CA 1
ATOM 8933 C C . ASP B 1 496 ? -23.391 113.062 49.094 1 91.56 496 ASP B C 1
ATOM 8935 O O . ASP B 1 496 ? -24.469 112.438 49.094 1 91.56 496 ASP B O 1
ATOM 8939 N N . ARG B 1 497 ? -22.688 113.188 50.156 1 87.81 497 ARG B N 1
ATOM 8940 C CA . ARG B 1 497 ? -23.078 112.812 51.531 1 87.81 497 ARG B CA 1
ATOM 8941 C C . ARG B 1 497 ? -23.422 111.312 51.594 1 87.81 497 ARG B C 1
ATOM 8943 O O . ARG B 1 497 ? -24.453 110.938 52.156 1 87.81 497 ARG B O 1
ATOM 8950 N N . PHE B 1 498 ? -22.625 110.625 51.094 1 87.44 498 PHE B N 1
ATOM 8951 C CA . PHE B 1 498 ? -22.875 109.188 51.062 1 87.44 498 PHE B CA 1
ATOM 8952 C C . PHE B 1 498 ? -22.812 108.562 52.438 1 87.44 498 PHE B C 1
ATOM 8954 O O . PHE B 1 498 ? -23.578 107.688 52.75 1 87.44 498 PHE B O 1
ATOM 8961 N N . LYS B 1 499 ? -21.969 109.062 53.125 1 77.81 499 LYS B N 1
ATOM 8962 C CA . LYS B 1 499 ? -21.844 108.562 54.5 1 77.81 499 LYS B CA 1
ATOM 8963 C C . LYS B 1 499 ? -23.141 108.812 55.25 1 77.81 499 LYS B C 1
ATOM 8965 O O . LYS B 1 499 ? -23.562 107.938 56.062 1 77.81 499 LYS B O 1
ATOM 8970 N N . ARG B 1 500 ? -23.672 109.875 55.062 1 81.62 500 ARG B N 1
ATOM 8971 C CA . ARG B 1 500 ? -24.938 110.188 55.719 1 81.62 500 ARG B CA 1
ATOM 8972 C C . ARG B 1 500 ? -26.031 109.188 55.312 1 81.62 500 ARG B C 1
ATOM 8974 O O . ARG B 1 500 ? -26.891 108.812 56.094 1 81.62 500 ARG B O 1
ATOM 8981 N N . ILE B 1 501 ? -26 108.812 54.094 1 85.88 501 ILE B N 1
ATOM 8982 C CA . ILE B 1 501 ? -26.953 107.875 53.562 1 85.88 501 ILE B CA 1
ATOM 8983 C C . ILE B 1 501 ? -26.75 106.5 54.25 1 85.88 501 ILE B C 1
ATOM 8985 O O . ILE B 1 501 ? -27.703 105.875 54.719 1 85.88 501 ILE B O 1
ATOM 8989 N N . ASN B 1 502 ? -25.516 106.188 54.406 1 79.75 502 ASN B N 1
ATOM 8990 C CA . ASN B 1 502 ? -25.188 104.938 55.062 1 79.75 502 ASN B CA 1
ATOM 8991 C C . ASN B 1 502 ? -25.594 105 56.531 1 79.75 502 ASN B C 1
ATOM 8993 O O . ASN B 1 502 ? -26.156 104 57.062 1 79.75 502 ASN B O 1
ATOM 8997 N N . ASP B 1 503 ? -25.375 106.062 57.094 1 73.62 503 ASP B N 1
ATOM 8998 C CA . ASP B 1 503 ? -25.641 106.25 58.531 1 73.62 503 ASP B CA 1
ATOM 8999 C C . ASP B 1 503 ? -27.141 106.25 58.812 1 73.62 503 ASP B C 1
ATOM 9001 O O . ASP B 1 503 ? -27.594 105.688 59.812 1 73.62 503 ASP B O 1
ATOM 9005 N N . SER B 1 504 ? -27.781 106.812 57.938 1 79.62 504 SER B N 1
ATOM 9006 C CA . SER B 1 504 ? -29.219 107 58.156 1 79.62 504 SER B CA 1
ATOM 9007 C C . SER B 1 504 ? -30.016 105.75 57.719 1 79.62 504 SER B C 1
ATOM 9009 O O . SER B 1 504 ? -31.016 105.438 58.344 1 79.62 504 SER B O 1
ATOM 9011 N N . PHE B 1 505 ? -29.547 105.125 56.656 1 79.25 505 PHE B N 1
ATOM 9012 C CA . PHE B 1 505 ? -30.406 104.062 56.062 1 79.25 505 PHE B CA 1
ATOM 9013 C C . PHE B 1 505 ? -29.719 102.75 56.031 1 79.25 505 PHE B C 1
ATOM 9015 O O . PHE B 1 505 ? -30.328 101.75 55.656 1 79.25 505 PHE B O 1
ATOM 9022 N N . GLY B 1 506 ? -28.531 102.75 56.438 1 77.81 506 GLY B N 1
ATOM 9023 C CA . GLY B 1 506 ? -27.812 101.5 56.5 1 77.81 506 GLY B CA 1
ATOM 9024 C C . GLY B 1 506 ? -26.938 101.25 55.281 1 77.81 506 GLY B C 1
ATOM 9025 O O . GLY B 1 506 ? -27.156 101.875 54.219 1 77.81 506 GLY B O 1
ATOM 9026 N N . HIS B 1 507 ? -26 100.312 55.344 1 75.31 507 HIS B N 1
ATOM 9027 C CA . HIS B 1 507 ? -25.031 100.062 54.281 1 75.31 507 HIS B CA 1
ATOM 9028 C C . HIS B 1 507 ? -25.688 99.312 53.125 1 75.31 507 HIS B C 1
ATOM 9030 O O . HIS B 1 507 ? -25.281 99.5 51.969 1 75.31 507 HIS B O 1
ATOM 9036 N N . HIS B 1 508 ? -26.609 98.562 53.375 1 77.5 508 HIS B N 1
ATOM 9037 C CA . HIS B 1 508 ? -27.328 97.875 52.312 1 77.5 508 HIS B CA 1
ATOM 9038 C C . HIS B 1 508 ? -28.016 98.875 51.375 1 77.5 508 HIS B C 1
ATOM 9040 O O . HIS B 1 508 ? -28 98.688 50.156 1 77.5 508 HIS B O 1
ATOM 9046 N N . GLN B 1 509 ? -28.578 99.812 52.031 1 80 509 GLN B N 1
ATOM 9047 C CA . GLN B 1 509 ? -29.203 100.875 51.219 1 80 509 GLN B CA 1
ATOM 9048 C C . GLN B 1 509 ? -28.156 101.688 50.469 1 80 509 GLN B C 1
ATOM 9050 O O . GLN B 1 509 ? -28.375 102.062 49.312 1 80 509 GLN B O 1
ATOM 9055 N N . GLY B 1 510 ? -27.062 101.875 51.125 1 86.12 510 GLY B N 1
ATOM 9056 C CA . GLY B 1 510 ? -25.953 102.5 50.438 1 86.12 510 GLY B CA 1
ATOM 9057 C C . GLY B 1 510 ? -25.484 101.75 49.219 1 86.12 510 GLY B C 1
ATOM 9058 O O . GLY B 1 510 ? -25.234 102.375 48.156 1 86.12 510 GLY B O 1
ATOM 9059 N N . ASP B 1 511 ? -25.453 100.5 49.312 1 83.25 511 ASP B N 1
ATOM 9060 C CA . ASP B 1 511 ? -25.078 99.625 48.188 1 83.25 511 ASP B CA 1
ATOM 9061 C C . ASP B 1 511 ? -26.062 99.75 47.062 1 83.25 511 ASP B C 1
ATOM 9063 O O . ASP B 1 511 ? -25.656 99.812 45.875 1 83.25 511 ASP B O 1
ATOM 9067 N N . ARG B 1 512 ? -27.234 99.812 47.344 1 85.69 512 ARG B N 1
ATOM 9068 C CA . ARG B 1 512 ? -28.281 99.938 46.344 1 85.69 512 ARG B CA 1
ATOM 9069 C C . ARG B 1 512 ? -28.172 101.312 45.625 1 85.69 512 ARG B C 1
ATOM 9071 O O . ARG B 1 512 ? -28.438 101.438 44.438 1 85.69 512 ARG B O 1
ATOM 9078 N N . VAL B 1 513 ? -27.812 102.25 46.375 1 90.81 513 VAL B N 1
ATOM 9079 C CA . VAL B 1 513 ? -27.625 103.562 45.812 1 90.81 513 VAL B CA 1
ATOM 9080 C C . VAL B 1 513 ? -26.453 103.562 44.844 1 90.81 513 VAL B C 1
ATOM 9082 O O . VAL B 1 513 ? -26.547 104.125 43.75 1 90.81 513 VAL B O 1
ATOM 9085 N N . LEU B 1 514 ? -25.422 102.938 45.25 1 91.75 514 LEU B N 1
ATOM 9086 C CA . LEU B 1 514 ? -24.266 102.875 44.375 1 91.75 514 LEU B CA 1
ATOM 9087 C C . LEU B 1 514 ? -24.641 102.188 43.062 1 91.75 514 LEU B C 1
ATOM 9089 O O . LEU B 1 514 ? -24.281 102.688 42 1 91.75 514 LEU B O 1
ATOM 9093 N N . GLN B 1 515 ? -25.328 101.062 43.156 1 89.38 515 GLN B N 1
ATOM 9094 C CA . GLN B 1 515 ? -25.766 100.375 41.969 1 89.38 515 GLN B CA 1
ATOM 9095 C C . GLN B 1 515 ? -26.688 101.188 41.094 1 89.38 515 GLN B C 1
ATOM 9097 O O . GLN B 1 515 ? -26.562 101.188 39.875 1 89.38 515 GLN B O 1
ATOM 9102 N N . TRP B 1 516 ? -27.562 101.812 41.75 1 88.75 516 TRP B N 1
ATOM 9103 C CA . TRP B 1 516 ? -28.531 102.688 41.062 1 88.75 516 TRP B CA 1
ATOM 9104 C C . TRP B 1 516 ? -27.812 103.812 40.344 1 88.75 516 TRP B C 1
ATOM 9106 O O . TRP B 1 516 ? -28.141 104.125 39.219 1 88.75 516 TRP B O 1
ATOM 9116 N N . VAL B 1 517 ? -26.938 104.5 40.938 1 93.56 517 VAL B N 1
ATOM 9117 C CA . VAL B 1 517 ? -26.188 105.562 40.344 1 93.56 517 VAL B CA 1
ATOM 9118 C C . VAL B 1 517 ? -25.438 105.062 39.094 1 93.56 517 VAL B C 1
ATOM 9120 O O . VAL B 1 517 ? -25.438 105.75 38.062 1 93.56 517 VAL B O 1
ATOM 9123 N N . VAL B 1 518 ? -24.781 103.875 39.25 1 93.25 518 VAL B N 1
ATOM 9124 C CA . VAL B 1 518 ? -24.047 103.312 38.156 1 93.25 518 VAL B CA 1
ATOM 9125 C C . VAL B 1 518 ? -25 103 37 1 93.25 518 VAL B C 1
ATOM 9127 O O . VAL B 1 518 ? -24.641 103.312 35.844 1 93.25 518 VAL B O 1
ATOM 9130 N N . LYS B 1 519 ? -26.125 102.562 37.219 1 87.44 519 LYS B N 1
ATOM 9131 C CA . LYS B 1 519 ? -27.125 102.312 36.188 1 87.44 519 LYS B CA 1
ATOM 9132 C C . LYS B 1 519 ? -27.531 103.625 35.5 1 87.44 519 LYS B C 1
ATOM 9134 O O . LYS B 1 519 ? -27.672 103.688 34.281 1 87.44 519 LYS B O 1
ATOM 9139 N N . CYS B 1 520 ? -27.75 104.625 36.219 1 89.19 520 CYS B N 1
ATOM 9140 C CA . CYS B 1 520 ? -28.141 105.938 35.688 1 89.19 520 CYS B CA 1
ATOM 9141 C C . CYS B 1 520 ? -27.047 106.5 34.781 1 89.19 520 CYS B C 1
ATOM 9143 O O . CYS B 1 520 ? -27.344 106.938 33.688 1 89.19 520 CYS B O 1
ATOM 9145 N N . VAL B 1 521 ? -25.859 106.438 35.281 1 93.75 521 VAL B N 1
ATOM 9146 C CA . VAL B 1 521 ? -24.75 107 34.531 1 93.75 521 VAL B CA 1
ATOM 9147 C C . VAL B 1 521 ? -24.5 106.188 33.281 1 93.75 521 VAL B C 1
ATOM 9149 O O . VAL B 1 521 ? -24.281 106.75 32.188 1 93.75 521 VAL B O 1
ATOM 9152 N N . ARG B 1 522 ? -24.484 104.875 33.438 1 89.19 522 ARG B N 1
ATOM 9153 C CA . ARG B 1 522 ? -24.234 104 32.312 1 89.19 522 ARG B CA 1
ATOM 9154 C C . ARG B 1 522 ? -25.203 104.25 31.172 1 89.19 522 ARG B C 1
ATOM 9156 O O . ARG B 1 522 ? -24.828 104.188 30 1 89.19 522 ARG B O 1
ATOM 9163 N N . CYS B 1 523 ? -26.406 104.625 31.422 1 84.31 523 CYS B N 1
ATOM 9164 C CA . CYS B 1 523 ? -27.453 104.875 30.438 1 84.31 523 CYS B CA 1
ATOM 9165 C C . CYS B 1 523 ? -27.141 106.125 29.625 1 84.31 523 CYS B C 1
ATOM 9167 O O . CYS B 1 523 ? -27.625 106.25 28.5 1 84.31 523 CYS B O 1
ATOM 9169 N N . LEU B 1 524 ? -26.312 106.938 30.047 1 88.38 524 LEU B N 1
ATOM 9170 C CA . LEU B 1 524 ? -26.047 108.188 29.391 1 88.38 524 LEU B CA 1
ATOM 9171 C C . LEU B 1 524 ? -24.703 108.188 28.672 1 88.38 524 LEU B C 1
ATOM 9173 O O . LEU B 1 524 ? -24.328 109.125 28.016 1 88.38 524 LEU B O 1
ATOM 9177 N N . LEU B 1 525 ? -24 107.062 28.875 1 91.44 525 LEU B N 1
ATOM 9178 C CA . LEU B 1 525 ? -22.688 106.938 28.266 1 91.44 525 LEU B CA 1
ATOM 9179 C C . LEU B 1 525 ? -22.766 106.188 26.938 1 91.44 525 LEU B C 1
ATOM 9181 O O . LEU B 1 525 ? -23.672 105.375 26.719 1 91.44 525 LEU B O 1
ATOM 9185 N N . ARG B 1 526 ? -21.734 106.375 26.078 1 84.5 526 ARG B N 1
ATOM 9186 C CA . ARG B 1 526 ? -21.625 105.688 24.797 1 84.5 526 ARG B CA 1
ATOM 9187 C C . ARG B 1 526 ? -20.875 104.375 24.938 1 84.5 526 ARG B C 1
ATOM 9189 O O . ARG B 1 526 ? -20.312 104.062 26 1 84.5 526 ARG B O 1
ATOM 9196 N N . HIS B 1 527 ? -20.922 103.688 23.844 1 82.31 527 HIS B N 1
ATOM 9197 C CA . HIS B 1 527 ? -20.297 102.375 23.766 1 82.31 527 HIS B CA 1
ATOM 9198 C C . HIS B 1 527 ? -18.781 102.5 23.984 1 82.31 527 HIS B C 1
ATOM 9200 O O . HIS B 1 527 ? -18.172 101.625 24.594 1 82.31 527 HIS B O 1
ATOM 9206 N N . ASP B 1 528 ? -18.188 103.562 23.469 1 84.81 528 ASP B N 1
ATOM 9207 C CA . ASP B 1 528 ? -16.734 103.75 23.516 1 84.81 528 ASP B CA 1
ATOM 9208 C C . ASP B 1 528 ? -16.297 104.312 24.859 1 84.81 528 ASP B C 1
ATOM 9210 O O . ASP B 1 528 ? -15.109 104.312 25.188 1 84.81 528 ASP B O 1
ATOM 9214 N N . ASP B 1 529 ? -17.25 104.812 25.672 1 91 529 ASP B N 1
ATOM 9215 C CA . ASP B 1 529 ? -16.938 105.375 27 1 91 529 ASP B CA 1
ATOM 9216 C C . ASP B 1 529 ? -16.734 104.188 28 1 91 529 ASP B C 1
ATOM 9218 O O . ASP B 1 529 ? -17.156 103.062 27.75 1 91 529 ASP B O 1
ATOM 9222 N N . ALA B 1 530 ? -15.984 104.5 29.031 1 92.62 530 ALA B N 1
ATOM 9223 C CA . ALA B 1 530 ? -15.758 103.438 30.047 1 92.62 530 ALA B CA 1
ATOM 9224 C C . ALA B 1 530 ? -16.062 104 31.438 1 92.62 530 ALA B C 1
ATOM 9226 O O . ALA B 1 530 ? -15.758 105.125 31.75 1 92.62 530 ALA B O 1
ATOM 9227 N N . LEU B 1 531 ? -16.719 103.25 32.188 1 94.19 531 LEU B N 1
ATOM 9228 C CA . LEU B 1 531 ? -17.078 103.562 33.562 1 94.19 531 LEU B CA 1
ATOM 9229 C C . LEU B 1 531 ? -16.438 102.562 34.531 1 94.19 531 LEU B C 1
ATOM 9231 O O . LEU B 1 531 ? -16.484 101.375 34.312 1 94.19 531 LEU B O 1
ATOM 9235 N N . GLY B 1 532 ? -15.766 103.062 35.5 1 93.25 532 GLY B N 1
ATOM 9236 C CA . GLY B 1 532 ? -15.141 102.25 36.5 1 93.25 532 GLY B CA 1
ATOM 9237 C C . GLY B 1 532 ? -15.258 102.812 37.906 1 93.25 532 GLY B C 1
ATOM 9238 O O . GLY B 1 532 ? -15.453 104 38.094 1 93.25 532 GLY B O 1
ATOM 9239 N N . ARG B 1 533 ? -15.242 101.938 38.875 1 90.06 533 ARG B N 1
ATOM 9240 C CA . ARG B 1 533 ? -15.281 102.312 40.281 1 90.06 533 ARG B CA 1
ATOM 9241 C C . ARG B 1 533 ? -13.875 102.375 40.875 1 90.06 533 ARG B C 1
ATOM 9243 O O . ARG B 1 533 ? -13.156 101.375 40.875 1 90.06 533 ARG B O 1
ATOM 9250 N N . THR B 1 534 ? -13.422 103.562 41.281 1 83.62 534 THR B N 1
ATOM 9251 C CA . THR B 1 534 ? -12.047 103.75 41.75 1 83.62 534 THR B CA 1
ATOM 9252 C C . THR B 1 534 ? -11.977 103.75 43.281 1 83.62 534 THR B C 1
ATOM 9254 O O . THR B 1 534 ? -10.906 103.5 43.844 1 83.62 534 THR B O 1
ATOM 9257 N N . GLY B 1 535 ? -13.055 104 43.938 1 77.44 535 GLY B N 1
ATOM 9258 C CA . GLY B 1 535 ? -13.133 104 45.375 1 77.44 535 GLY B CA 1
ATOM 9259 C C . GLY B 1 535 ? -14.492 103.625 45.906 1 77.44 535 GLY B C 1
ATOM 9260 O O . GLY B 1 535 ? -15.289 103 45.188 1 77.44 535 GLY B O 1
ATOM 9261 N N . GLY B 1 536 ? -14.773 103.812 47.188 1 77.75 536 GLY B N 1
ATOM 9262 C CA . GLY B 1 536 ? -16.047 103.438 47.781 1 77.75 536 GLY B CA 1
ATOM 9263 C C . GLY B 1 536 ? -17.234 104.125 47.094 1 77.75 536 GLY B C 1
ATOM 9264 O O . GLY B 1 536 ? -18.172 103.438 46.688 1 77.75 536 GLY B O 1
ATOM 9265 N N . GLU B 1 537 ? -17.156 105.375 47 1 87.75 537 GLU B N 1
ATOM 9266 C CA . GLU B 1 537 ? -18.25 106.125 46.375 1 87.75 537 GLU B CA 1
ATOM 9267 C C . GLU B 1 537 ? -17.734 106.938 45.188 1 87.75 537 GLU B C 1
ATOM 9269 O O . GLU B 1 537 ? -18.438 107.812 44.719 1 87.75 537 GLU B O 1
ATOM 9274 N N . GLU B 1 538 ? -16.531 106.625 44.781 1 90.5 538 GLU B N 1
ATOM 9275 C CA . GLU B 1 538 ? -15.898 107.438 43.688 1 90.5 538 GLU B CA 1
ATOM 9276 C C . GLU B 1 538 ? -15.875 106.625 42.375 1 90.5 538 GLU B C 1
ATOM 9278 O O . GLU B 1 538 ? -15.594 105.438 42.375 1 90.5 538 GLU B O 1
ATOM 9283 N N . PHE B 1 539 ? -16.203 107.312 41.312 1 94 539 PHE B N 1
ATOM 9284 C CA . PHE B 1 539 ? -16.297 106.688 40 1 94 539 PHE B CA 1
ATOM 9285 C C . PHE B 1 539 ? -15.523 107.5 38.969 1 94 539 PHE B C 1
ATOM 9287 O O . PHE B 1 539 ? -15.406 108.688 39.094 1 94 539 PHE B O 1
ATOM 9294 N N . LEU B 1 540 ? -14.969 106.812 38.031 1 95.31 540 LEU B N 1
ATOM 9295 C CA . LEU B 1 540 ? -14.219 107.438 36.938 1 95.31 540 LEU B CA 1
ATOM 9296 C C . LEU B 1 540 ? -14.875 107.062 35.594 1 95.31 540 LEU B C 1
ATOM 9298 O O . LEU B 1 540 ? -15.273 105.938 35.375 1 95.31 540 LEU B O 1
ATOM 9302 N N . VAL B 1 541 ? -15.109 108 34.812 1 95.94 541 VAL B N 1
ATOM 9303 C CA . VAL B 1 541 ? -15.602 107.875 33.469 1 95.94 541 VAL B CA 1
ATOM 9304 C C . VAL B 1 541 ? -14.531 108.312 32.469 1 95.94 541 VAL B C 1
ATOM 9306 O O . VAL B 1 541 ? -13.961 109.375 32.625 1 95.94 541 VAL B O 1
ATOM 9309 N N . LEU B 1 542 ? -14.227 107.5 31.547 1 95.69 542 LEU B N 1
ATOM 9310 C CA . LEU B 1 542 ? -13.305 107.812 30.453 1 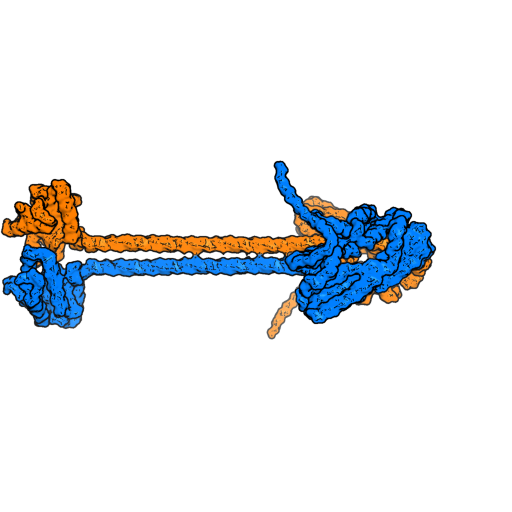95.69 542 LEU B CA 1
ATOM 9311 C C . LEU B 1 542 ? -14.062 108.188 29.188 1 95.69 542 LEU B C 1
ATOM 9313 O O . LEU B 1 542 ? -14.938 107.438 28.734 1 95.69 542 LEU B O 1
ATOM 9317 N N . LEU B 1 543 ? -13.789 109.375 28.578 1 96.06 543 LEU B N 1
ATOM 9318 C CA . LEU B 1 543 ? -14.477 109.875 27.391 1 96.06 543 LEU B CA 1
ATOM 9319 C C . LEU B 1 543 ? -13.492 110.062 26.25 1 96.06 543 LEU B C 1
ATOM 9321 O O . LEU B 1 543 ? -12.945 111.188 26.094 1 96.06 543 LEU B O 1
ATOM 9325 N N . PRO B 1 544 ? -13.391 109.062 25.453 1 94.12 544 PRO B N 1
ATOM 9326 C CA . PRO B 1 544 ? -12.539 109.25 24.266 1 94.12 544 PRO B CA 1
ATOM 9327 C C . PRO B 1 544 ? -13.156 110.188 23.234 1 94.12 544 PRO B C 1
ATOM 9329 O O . PRO B 1 544 ? -14.383 110.312 23.172 1 94.12 544 PRO B O 1
ATOM 9332 N N . HIS B 1 545 ? -12.375 110.875 22.484 1 93.19 545 HIS B N 1
ATOM 9333 C CA . HIS B 1 545 ? -12.781 111.812 21.406 1 93.19 545 HIS B CA 1
ATOM 9334 C C . HIS B 1 545 ? -13.719 112.875 21.906 1 93.19 545 HIS B C 1
ATOM 9336 O O . HIS B 1 545 ? -14.711 113.188 21.25 1 93.19 545 HIS B O 1
ATOM 9342 N N . THR B 1 546 ? -13.469 113.25 23.094 1 94.56 546 THR B N 1
ATOM 9343 C CA . THR B 1 546 ? -14.344 114.188 23.719 1 94.56 546 THR B CA 1
ATOM 9344 C C . THR B 1 546 ? -13.539 115.375 24.297 1 94.56 546 THR B C 1
ATOM 9346 O O . THR B 1 546 ? -12.609 115.188 25.062 1 94.56 546 THR B O 1
ATOM 9349 N N . ASN B 1 547 ? -13.828 116.562 23.891 1 93.69 547 ASN B N 1
ATOM 9350 C CA . ASN B 1 547 ? -13.141 117.75 24.406 1 93.69 547 ASN B CA 1
ATOM 9351 C C . ASN B 1 547 ? -13.781 118.25 25.688 1 93.69 547 ASN B C 1
ATOM 9353 O O . ASN B 1 547 ? -14.758 117.625 26.172 1 93.69 547 ASN B O 1
ATOM 9357 N N . LEU B 1 548 ? -13.242 119.188 26.266 1 95.25 548 LEU B N 1
ATOM 9358 C CA . LEU B 1 548 ? -13.633 119.688 27.578 1 95.25 548 LEU B CA 1
ATOM 9359 C C . LEU B 1 548 ? -15.086 120.125 27.578 1 95.25 548 LEU B C 1
ATOM 9361 O O . LEU B 1 548 ? -15.828 119.875 28.516 1 95.25 548 LEU B O 1
ATOM 9365 N N . THR B 1 549 ? -15.461 120.875 26.562 1 93.62 549 THR B N 1
ATOM 9366 C CA . THR B 1 549 ? -16.812 121.438 26.469 1 93.62 549 THR B CA 1
ATOM 9367 C C . THR B 1 549 ? -17.844 120.312 26.344 1 93.62 549 THR B C 1
ATOM 9369 O O . THR B 1 549 ? -18.891 120.375 27 1 93.62 549 THR B O 1
ATOM 9372 N N . GLU B 1 550 ? -17.5 119.375 25.5 1 91.69 550 GLU B N 1
ATOM 9373 C CA . GLU B 1 550 ? -18.391 118.25 25.328 1 91.69 550 GLU B CA 1
ATOM 9374 C C . GLU B 1 550 ? -18.469 117.438 26.609 1 91.69 550 GLU B C 1
ATOM 9376 O O . GLU B 1 550 ? -19.531 116.938 26.969 1 91.69 550 GLU B O 1
ATOM 9381 N N . ALA B 1 551 ? -17.359 117.25 27.188 1 96.12 551 ALA B N 1
ATOM 9382 C CA . ALA B 1 551 ? -17.312 116.438 28.438 1 96.12 551 ALA B CA 1
ATOM 9383 C C . ALA B 1 551 ? -18.141 117.125 29.531 1 96.12 551 ALA B C 1
ATOM 9385 O O . ALA B 1 551 ? -18.812 116.5 30.312 1 96.12 551 ALA B O 1
ATOM 9386 N N . ASP B 1 552 ? -18.047 118.375 29.531 1 95.19 552 ASP B N 1
ATOM 9387 C CA . ASP B 1 552 ? -18.812 119.125 30.484 1 95.19 552 ASP B CA 1
ATOM 9388 C C . ASP B 1 552 ? -20.312 118.938 30.266 1 95.19 552 ASP B C 1
ATOM 9390 O O . ASP B 1 552 ? -21.094 118.875 31.219 1 95.19 552 ASP B O 1
ATOM 9394 N N . ARG B 1 553 ? -20.688 118.938 29.094 1 92.5 553 ARG B N 1
ATOM 9395 C CA . ARG B 1 553 ? -22.094 118.75 28.75 1 92.5 553 ARG B CA 1
ATOM 9396 C C . ARG B 1 553 ? -22.562 117.375 29.234 1 92.5 553 ARG B C 1
ATOM 9398 O O . ARG B 1 553 ? -23.656 117.25 29.797 1 92.5 553 ARG B O 1
ATOM 9405 N N . VAL B 1 554 ? -21.688 116.438 28.938 1 93.38 554 VAL B N 1
ATOM 9406 C CA . VAL B 1 554 ? -22 115.062 29.391 1 93.38 554 VAL B CA 1
ATOM 9407 C C . VAL B 1 554 ? -22.094 115.062 30.906 1 93.38 554 VAL B C 1
ATOM 9409 O O . VAL B 1 554 ? -23.016 114.438 31.469 1 93.38 554 VAL B O 1
ATOM 9412 N N . ALA B 1 555 ? -21.25 115.625 31.578 1 96.38 555 ALA B N 1
ATOM 9413 C CA . ALA B 1 555 ? -21.203 115.688 33.031 1 96.38 555 ALA B CA 1
ATOM 9414 C C . ALA B 1 555 ? -22.469 116.375 33.594 1 96.38 555 ALA B C 1
ATOM 9416 O O . ALA B 1 555 ? -23.062 115.875 34.562 1 96.38 555 ALA B O 1
ATOM 9417 N N . ARG B 1 556 ? -22.812 117.438 33.031 1 94.56 556 ARG B N 1
ATOM 9418 C CA . ARG B 1 556 ? -24 118.188 33.469 1 94.56 556 ARG B CA 1
ATOM 9419 C C . ARG B 1 556 ? -25.25 117.312 33.25 1 94.56 556 ARG B C 1
ATOM 9421 O O . ARG B 1 556 ? -26.156 117.312 34.125 1 94.56 556 ARG B O 1
ATOM 9428 N N . ARG B 1 557 ? -25.234 116.688 32.156 1 93.12 557 ARG B N 1
ATOM 9429 C CA . ARG B 1 557 ? -26.375 115.812 31.875 1 93.12 557 ARG B CA 1
ATOM 9430 C C . ARG B 1 557 ? -26.469 114.688 32.938 1 93.12 557 ARG B C 1
ATOM 9432 O O . ARG B 1 557 ? -27.562 114.375 33.406 1 93.12 557 ARG B O 1
ATOM 9439 N N . ILE B 1 558 ? -25.375 114.125 33.25 1 93.88 558 ILE B N 1
ATOM 9440 C CA . ILE B 1 558 ? -25.312 113.062 34.25 1 93.88 558 ILE B CA 1
ATOM 9441 C C . ILE B 1 558 ? -25.781 113.625 35.594 1 93.88 558 ILE B C 1
ATOM 9443 O O . ILE B 1 558 ? -26.609 113 36.281 1 93.88 558 ILE B O 1
ATOM 9447 N N . CYS B 1 559 ? -25.219 114.688 35.969 1 94.62 559 CYS B N 1
ATOM 9448 C CA . CYS B 1 559 ? -25.531 115.312 37.25 1 94.62 559 CYS B CA 1
ATOM 9449 C C . CYS B 1 559 ? -27.031 115.562 37.344 1 94.62 559 CYS B C 1
ATOM 9451 O O . CYS B 1 559 ? -27.656 115.25 38.375 1 94.62 559 CYS B O 1
ATOM 9453 N N . GLN B 1 560 ? -27.578 116.188 36.344 1 90.19 560 GLN B N 1
ATOM 9454 C CA . GLN B 1 560 ? -29 116.5 36.344 1 90.19 560 GLN B CA 1
ATOM 9455 C C . GLN B 1 560 ? -29.859 115.25 36.344 1 90.19 560 GLN B C 1
ATOM 9457 O O . GLN B 1 560 ? -30.891 115.188 37 1 90.19 560 GLN B O 1
ATOM 9462 N N . PHE B 1 561 ? -29.453 114.375 35.562 1 91.88 561 PHE B N 1
ATOM 9463 C CA . PHE B 1 561 ? -30.188 113.125 35.469 1 91.88 561 PHE B CA 1
ATOM 9464 C C . PHE B 1 561 ? -30.281 112.438 36.812 1 91.88 561 PHE B C 1
ATOM 9466 O O . PHE B 1 561 ? -31.359 111.938 37.188 1 91.88 561 PHE B O 1
ATOM 9473 N N . VAL B 1 562 ? -29.25 112.312 37.531 1 92.31 562 VAL B N 1
ATOM 9474 C CA . VAL B 1 562 ? -29.203 111.625 38.844 1 92.31 562 VAL B CA 1
ATOM 9475 C C . VAL B 1 562 ? -30.031 112.438 39.844 1 92.31 562 VAL B C 1
ATOM 9477 O O . VAL B 1 562 ? -30.797 111.875 40.625 1 92.31 562 VAL B O 1
ATOM 9480 N N . ALA B 1 563 ? -29.922 113.688 39.812 1 90.38 563 ALA B N 1
ATOM 9481 C CA . ALA B 1 563 ? -30.609 114.562 40.75 1 90.38 563 ALA B CA 1
ATOM 9482 C C . ALA B 1 563 ? -32.125 114.562 40.5 1 90.38 563 ALA B C 1
ATOM 9484 O O . ALA B 1 563 ? -32.906 114.75 41.406 1 90.38 563 ALA B O 1
ATOM 9485 N N . ALA B 1 564 ? -32.469 114.438 39.281 1 85.12 564 ALA B N 1
ATOM 9486 C CA . ALA B 1 564 ? -33.875 114.5 38.906 1 85.12 564 ALA B CA 1
ATOM 9487 C C . ALA B 1 564 ? -34.625 113.25 39.25 1 85.12 564 ALA B C 1
ATOM 9489 O O . ALA B 1 564 ? -35.875 113.25 39.312 1 85.12 564 ALA B O 1
ATOM 9490 N N . ARG B 1 565 ? -33.906 112.188 39.469 1 81.69 565 ARG B N 1
ATOM 9491 C CA . ARG B 1 565 ? -34.594 110.938 39.688 1 81.69 565 ARG B CA 1
ATOM 9492 C C . ARG B 1 565 ? -34.656 110.562 41.156 1 81.69 565 ARG B C 1
ATOM 9494 O O . ARG B 1 565 ? -33.719 110.938 41.938 1 81.69 565 ARG B O 1
ATOM 9501 N N . VAL B 1 566 ? -35.781 110 41.5 1 77.31 566 VAL B N 1
ATOM 9502 C CA . VAL B 1 566 ? -36 109.688 42.906 1 77.31 566 VAL B CA 1
ATOM 9503 C C . VAL B 1 566 ? -35.656 108.25 43.156 1 77.31 566 VAL B C 1
ATOM 9505 O O . VAL B 1 566 ? -36.125 107.375 42.438 1 77.31 566 VAL B O 1
ATOM 9508 N N . PHE B 1 567 ? -34.594 107.938 44 1 80.69 567 PHE B N 1
ATOM 9509 C CA . PHE B 1 567 ? -34.312 106.625 44.438 1 80.69 567 PHE B CA 1
ATOM 9510 C C . PHE B 1 567 ? -35.375 106.125 45.406 1 80.69 567 PHE B C 1
ATOM 9512 O O . PHE B 1 567 ? -35.812 106.812 46.281 1 80.69 567 PHE B O 1
ATOM 9519 N N . PRO B 1 568 ? -35.938 105 45.156 1 75.06 568 PRO B N 1
ATOM 9520 C CA . PRO B 1 568 ? -37.062 104.5 46 1 75.06 568 PRO B CA 1
ATOM 9521 C C . PRO B 1 568 ? -36.75 104.5 47.469 1 75.06 568 PRO B C 1
ATOM 9523 O O . PRO B 1 568 ? -35.625 104.125 47.875 1 75.06 568 PRO B O 1
ATOM 9526 N N . ASN B 1 569 ? -37.594 104.938 48.375 1 72.75 569 ASN B N 1
ATOM 9527 C CA . ASN B 1 569 ? -37.594 104.875 49.844 1 72.75 569 ASN B CA 1
ATOM 9528 C C . ASN B 1 569 ? -36.562 105.812 50.438 1 72.75 569 ASN B C 1
ATOM 9530 O O . ASN B 1 569 ? -36.062 105.562 51.531 1 72.75 569 ASN B O 1
ATOM 9534 N N . MET B 1 570 ? -36.062 106.812 49.625 1 77.5 570 MET B N 1
ATOM 9535 C CA . MET B 1 570 ? -35.156 107.812 50.156 1 77.5 570 MET B CA 1
ATOM 9536 C C . MET B 1 570 ? -35.844 109.188 50.219 1 77.5 570 MET B C 1
ATOM 9538 O O . MET B 1 570 ? -36.469 109.625 49.25 1 77.5 570 MET B O 1
ATOM 9542 N N . PRO B 1 571 ? -35.906 109.812 51.406 1 75.62 571 PRO B N 1
ATOM 9543 C CA . PRO B 1 571 ? -36.625 111.125 51.562 1 75.62 571 PRO B CA 1
ATOM 9544 C C . PRO B 1 571 ? -35.969 112.25 50.75 1 75.62 571 PRO B C 1
ATOM 9546 O O . PRO B 1 571 ? -36.625 113.188 50.406 1 75.62 571 PRO B O 1
ATOM 9549 N N . ALA B 1 572 ? -34.656 112.188 50.5 1 78.5 572 ALA B N 1
ATOM 9550 C CA . ALA B 1 572 ? -33.938 113.25 49.75 1 78.5 572 ALA B CA 1
ATOM 9551 C C . ALA B 1 572 ? -33.312 112.688 48.469 1 78.5 572 ALA B C 1
ATOM 9553 O O . ALA B 1 572 ? -32.969 111.5 48.406 1 78.5 572 ALA B O 1
ATOM 9554 N N . PRO B 1 573 ? -33.281 113.562 47.438 1 85.88 573 PRO B N 1
ATOM 9555 C CA . PRO B 1 573 ? -32.656 113.125 46.188 1 85.88 573 PRO B CA 1
ATOM 9556 C C . PRO B 1 573 ? -31.172 112.75 46.344 1 85.88 573 PRO B C 1
ATOM 9558 O O . PRO B 1 573 ? -30.469 113.438 47.125 1 85.88 573 PRO B O 1
ATOM 9561 N N . VAL B 1 574 ? -30.734 111.75 45.719 1 90.94 574 VAL B N 1
ATOM 9562 C CA . VAL B 1 574 ? -29.312 111.438 45.625 1 90.94 574 VAL B CA 1
ATOM 9563 C C . VAL B 1 574 ? -28.656 112.375 44.594 1 90.94 574 VAL B C 1
ATOM 9565 O O . VAL B 1 574 ? -29.172 112.5 43.5 1 90.94 574 VAL B O 1
ATOM 9568 N N . THR B 1 575 ? -27.703 113.125 45 1 93.38 575 THR B N 1
ATOM 9569 C CA . THR B 1 575 ? -26.984 114 44.094 1 93.38 575 THR B CA 1
ATOM 9570 C C . THR B 1 575 ? -25.531 113.625 43.969 1 93.38 575 THR B C 1
ATOM 9572 O O . THR B 1 575 ? -25.016 112.875 44.844 1 93.38 575 THR B O 1
ATOM 9575 N N . ILE B 1 576 ? -24.922 114 42.906 1 94.31 576 ILE B N 1
ATOM 9576 C CA . ILE B 1 576 ? -23.5 113.688 42.688 1 94.31 576 ILE B CA 1
ATOM 9577 C C . ILE B 1 576 ? -22.781 115 42.312 1 94.31 576 ILE B C 1
ATOM 9579 O O . ILE B 1 576 ? -23.406 115.938 41.812 1 94.31 576 ILE B O 1
ATOM 9583 N N . SER B 1 577 ? -21.531 115.125 42.625 1 96.56 577 SER B N 1
ATOM 9584 C CA . SER B 1 577 ? -20.625 116.188 42.188 1 96.56 577 SER B CA 1
ATOM 9585 C C . SER B 1 577 ? -19.578 115.625 41.219 1 96.56 577 SER B C 1
ATOM 9587 O O . SER B 1 577 ? -19.094 114.562 41.375 1 96.56 577 SER B O 1
ATOM 9589 N N . ILE B 1 578 ? -19.312 116.375 40.219 1 96.12 578 ILE B N 1
ATOM 9590 C CA . ILE B 1 578 ? -18.469 115.875 39.156 1 96.12 578 ILE B CA 1
ATOM 9591 C C . ILE B 1 578 ? -17.328 116.875 38.875 1 96.12 578 ILE B C 1
ATOM 9593 O O . ILE B 1 578 ? -17.547 118.062 38.812 1 96.12 578 ILE B O 1
ATOM 9597 N N . GLY B 1 579 ? -16.094 116.375 38.75 1 96.88 579 GLY B N 1
ATOM 9598 C CA . GLY B 1 579 ? -14.938 117.062 38.219 1 96.88 579 GLY B CA 1
ATOM 9599 C C . GLY B 1 579 ? -14.578 116.688 36.812 1 96.88 579 GLY B C 1
ATOM 9600 O O . GLY B 1 579 ? -14.547 115.438 36.5 1 96.88 579 GLY B O 1
ATOM 9601 N N . VAL B 1 580 ? -14.422 117.5 35.906 1 96.81 580 VAL B N 1
ATOM 9602 C CA . VAL B 1 580 ? -14.133 117.25 34.5 1 96.81 580 VAL B CA 1
ATOM 9603 C C . VAL B 1 580 ? -12.75 117.812 34.156 1 96.81 580 VAL B C 1
ATOM 9605 O O . VAL B 1 580 ? -12.359 118.875 34.594 1 96.81 580 VAL B O 1
ATOM 9608 N N . ALA B 1 581 ? -11.984 116.938 33.438 1 96.81 581 ALA B N 1
ATOM 9609 C CA . ALA B 1 581 ? -10.68 117.375 32.969 1 96.81 581 ALA B CA 1
ATOM 9610 C C . ALA B 1 581 ? -10.398 116.875 31.562 1 96.81 581 ALA B C 1
ATOM 9612 O O . ALA B 1 581 ? -10.742 115.688 31.266 1 96.81 581 ALA B O 1
ATOM 9613 N N . GLN B 1 582 ? -9.883 117.562 30.734 1 96.19 582 GLN B N 1
ATOM 9614 C CA . GLN B 1 582 ? -9.438 117.188 29.406 1 96.19 582 GLN B CA 1
ATOM 9615 C C . GLN B 1 582 ? -7.918 117 29.391 1 96.19 582 GLN B C 1
ATOM 9617 O O . GLN B 1 582 ? -7.184 117.75 30.016 1 96.19 582 GLN B O 1
ATOM 9622 N N . LEU B 1 583 ? -7.523 116 28.656 1 94.44 583 LEU B N 1
ATOM 9623 C CA . LEU B 1 583 ? -6.105 115.75 28.469 1 94.44 583 LEU B CA 1
ATOM 9624 C C . LEU B 1 583 ? -5.387 116.938 27.875 1 94.44 583 LEU B C 1
ATOM 9626 O O . LEU B 1 583 ? -5.848 117.5 26.875 1 94.44 583 LEU B O 1
ATOM 9630 N N . LYS B 1 584 ? -4.352 117.375 28.547 1 92.38 584 LYS B N 1
ATOM 9631 C CA . LYS B 1 584 ? -3.48 118.438 28.047 1 92.38 584 LYS B CA 1
ATOM 9632 C C . LYS B 1 584 ? -2.08 117.938 27.75 1 92.38 584 LYS B C 1
ATOM 9634 O O . LYS B 1 584 ? -1.733 116.812 28.141 1 92.38 584 LYS B O 1
ATOM 9639 N N . GLU B 1 585 ? -1.338 118.688 27.078 1 87.88 585 GLU B N 1
ATOM 9640 C CA . GLU B 1 585 ? 0.031 118.312 26.734 1 87.88 585 GLU B CA 1
ATOM 9641 C C . GLU B 1 585 ? 0.892 118.188 27.984 1 87.88 585 GLU B C 1
ATOM 9643 O O . GLU B 1 585 ? 1.795 117.312 28.016 1 87.88 585 GLU B O 1
ATOM 9648 N N . GLU B 1 586 ? 0.521 118.75 29.016 1 84.38 586 GLU B N 1
ATOM 9649 C CA . GLU B 1 586 ? 1.306 118.812 30.234 1 84.38 586 GLU B CA 1
ATOM 9650 C C . GLU B 1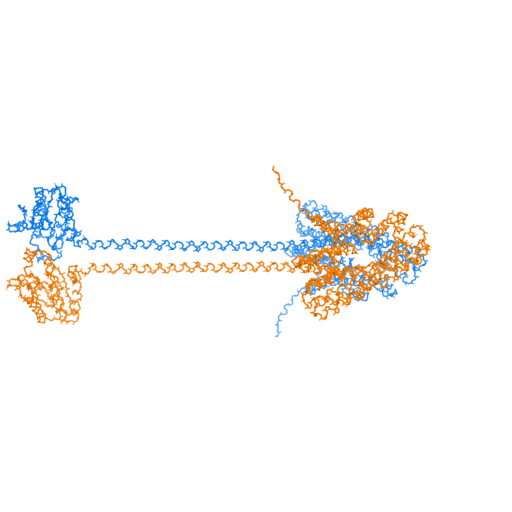 586 ? 0.993 117.562 31.109 1 84.38 586 GLU B C 1
ATOM 9652 O O . GLU B 1 586 ? 1.754 117.25 32.031 1 84.38 586 GLU B O 1
ATOM 9657 N N . ASP B 1 587 ? -0.026 116.875 30.812 1 87.81 587 ASP B N 1
ATOM 9658 C CA . ASP B 1 587 ? -0.388 115.688 31.594 1 87.81 587 ASP B CA 1
ATOM 9659 C C . ASP B 1 587 ? 0.538 114.562 31.266 1 87.81 587 ASP B C 1
ATOM 9661 O O . ASP B 1 587 ? 0.528 114 30.156 1 87.81 587 ASP B O 1
ATOM 9665 N N . GLY B 1 588 ? 1.297 114.188 32.188 1 83.31 588 GLY B N 1
ATOM 9666 C CA . GLY B 1 588 ? 2.256 113.125 31.969 1 83.31 588 GLY B CA 1
ATOM 9667 C C . GLY B 1 588 ? 1.605 111.75 31.828 1 83.31 588 GLY B C 1
ATOM 9668 O O . GLY B 1 588 ? 2.094 110.875 31.062 1 83.31 588 GLY B O 1
ATOM 9669 N N . ASP B 1 589 ? 0.729 111.562 32.562 1 86.12 589 ASP B N 1
ATOM 9670 C CA . ASP B 1 589 ? 0.042 110.25 32.531 1 86.12 589 ASP B CA 1
ATOM 9671 C C . ASP B 1 589 ? -1.41 110.375 33 1 86.12 589 ASP B C 1
ATOM 9673 O O . ASP B 1 589 ? -1.879 111.5 33.25 1 86.12 589 ASP B O 1
ATOM 9677 N N . LEU B 1 590 ? -2.119 109.25 32.969 1 91.94 590 LEU B N 1
ATOM 9678 C CA . LEU B 1 590 ? -3.533 109.188 33.312 1 91.94 590 LEU B CA 1
ATOM 9679 C C . LEU B 1 590 ? -3.742 109.75 34.75 1 91.94 590 LEU B C 1
ATOM 9681 O O . LEU B 1 590 ? -4.73 110.438 35.031 1 91.94 590 LEU B O 1
ATOM 9685 N N . ASN B 1 591 ? -2.881 109.5 35.625 1 86.69 591 ASN B N 1
ATOM 9686 C CA . ASN B 1 591 ? -2.971 109.938 37 1 86.69 591 ASN B CA 1
ATOM 9687 C C . ASN B 1 591 ? -2.982 111.438 37.125 1 86.69 591 ASN B C 1
ATOM 9689 O O . ASN B 1 591 ? -3.711 112 37.938 1 86.69 591 ASN B O 1
ATOM 9693 N N . ALA B 1 592 ? -2.156 112 36.344 1 88.5 592 ALA B N 1
ATOM 9694 C CA . ALA B 1 592 ? -2.105 113.438 36.344 1 88.5 592 ALA B CA 1
ATOM 9695 C C . ALA B 1 592 ? -3.438 114.062 35.875 1 88.5 592 ALA B C 1
ATOM 9697 O O . ALA B 1 592 ? -3.91 115 36.469 1 88.5 592 ALA B O 1
ATOM 9698 N N . LEU B 1 593 ? -3.949 113.5 34.906 1 93.25 593 LEU B N 1
ATOM 9699 C CA . LEU B 1 593 ? -5.25 113.938 34.406 1 93.25 593 LEU B CA 1
ATOM 9700 C C . LEU B 1 593 ? -6.332 113.688 35.438 1 93.25 593 LEU B C 1
ATOM 9702 O O . LEU B 1 593 ? -7.16 114.625 35.688 1 93.25 593 LEU B O 1
ATOM 9706 N N . ILE B 1 594 ? -6.371 112.562 36.125 1 92.94 594 ILE B N 1
ATOM 9707 C CA . ILE B 1 594 ? -7.344 112.25 37.156 1 92.94 594 ILE B CA 1
ATOM 9708 C C . ILE B 1 594 ? -7.172 113.188 38.344 1 92.94 594 ILE B C 1
ATOM 9710 O O . ILE B 1 594 ? -8.156 113.562 38.969 1 92.94 594 ILE B O 1
ATOM 9714 N N . GLN B 1 595 ? -6.047 113.562 38.594 1 88.12 595 GLN B N 1
ATOM 9715 C CA . GLN B 1 595 ? -5.773 114.5 39.688 1 88.12 595 GLN B CA 1
ATOM 9716 C C . GLN B 1 595 ? -6.398 115.875 39.438 1 88.12 595 GLN B C 1
ATOM 9718 O O . GLN B 1 595 ? -6.918 116.5 40.344 1 88.12 595 GLN B O 1
ATOM 9723 N N . ARG B 1 596 ? -6.227 116.25 38.219 1 93.44 596 ARG B N 1
ATOM 9724 C CA . ARG B 1 596 ? -6.867 117.5 37.875 1 93.44 596 ARG B CA 1
ATOM 9725 C C . ARG B 1 596 ? -8.383 117.438 37.969 1 93.44 596 ARG B C 1
ATOM 9727 O O . ARG B 1 596 ? -9.039 118.312 38.469 1 93.44 596 ARG B O 1
ATOM 9734 N N . ALA B 1 597 ? -8.875 116.375 37.531 1 94.56 597 ALA B N 1
ATOM 9735 C CA . ALA B 1 597 ? -10.305 116.125 37.656 1 94.56 597 ALA B CA 1
ATOM 9736 C C . ALA B 1 597 ? -10.711 116.062 39.125 1 94.56 597 ALA B C 1
ATOM 9738 O O . ALA B 1 597 ? -11.781 116.562 39.531 1 94.56 597 ALA B O 1
ATOM 9739 N N . ASP B 1 598 ? -9.898 115.438 39.969 1 89.56 598 ASP B N 1
ATOM 9740 C CA . ASP B 1 598 ? -10.125 115.312 41.375 1 89.56 598 ASP B CA 1
ATOM 9741 C C . ASP B 1 598 ? -10.148 116.688 42.062 1 89.56 598 ASP B C 1
ATOM 9743 O O . ASP B 1 598 ? -10.953 116.938 42.969 1 89.56 598 ASP B O 1
ATOM 9747 N N . ALA B 1 599 ? -9.266 117.5 41.625 1 90.31 599 ALA B N 1
ATOM 9748 C CA . ALA B 1 599 ? -9.25 118.875 42.125 1 90.31 599 ALA B CA 1
ATOM 9749 C C . ALA B 1 599 ? -10.547 119.625 41.781 1 90.31 599 ALA B C 1
ATOM 9751 O O . ALA B 1 599 ? -11.078 120.375 42.594 1 90.31 599 ALA B O 1
ATOM 9752 N N . ALA B 1 600 ? -10.914 119.438 40.625 1 94.56 600 ALA B N 1
ATOM 9753 C CA . ALA B 1 600 ? -12.188 120.062 40.188 1 94.56 600 ALA B CA 1
ATOM 9754 C C . ALA B 1 600 ? -13.344 119.5 41 1 94.56 600 ALA B C 1
ATOM 9756 O O . ALA B 1 600 ? -14.266 120.188 41.375 1 94.56 600 ALA B O 1
ATOM 9757 N N . LEU B 1 601 ? -13.336 118.188 41.188 1 94.19 601 LEU B N 1
ATOM 9758 C CA . LEU B 1 601 ? -14.344 117.562 42.031 1 94.19 601 LEU B CA 1
ATOM 9759 C C . LEU B 1 601 ? -14.367 118.125 43.438 1 94.19 601 LEU B C 1
ATOM 9761 O O . LEU B 1 601 ? -15.438 118.375 44 1 94.19 601 LEU B O 1
ATOM 9765 N N . TYR B 1 602 ? -13.289 118.312 44 1 88.56 602 TYR B N 1
ATOM 9766 C CA . TYR B 1 602 ? -13.164 118.938 45.312 1 88.56 602 TYR B CA 1
ATOM 9767 C C . TYR B 1 602 ? -13.812 120.312 45.344 1 88.56 602 TYR B C 1
ATOM 9769 O O . TYR B 1 602 ? -14.516 120.625 46.312 1 88.56 602 TYR B O 1
ATOM 9777 N N . ARG B 1 603 ? -13.531 121.062 44.375 1 92.88 603 ARG B N 1
ATOM 9778 C CA . ARG B 1 603 ? -14.156 122.375 44.25 1 92.88 603 ARG B CA 1
ATOM 9779 C C . ARG B 1 603 ? -15.672 122.25 44.156 1 92.88 603 ARG B C 1
ATOM 9781 O O . ARG B 1 603 ? -16.391 123.062 44.75 1 92.88 603 ARG B O 1
ATOM 9788 N N . ALA B 1 604 ? -16.094 121.312 43.469 1 94.81 604 ALA B N 1
ATOM 9789 C CA . ALA B 1 604 ? -17.531 121.062 43.312 1 94.81 604 ALA B CA 1
ATOM 9790 C C . ALA B 1 604 ? -18.172 120.75 44.656 1 94.81 604 ALA B C 1
ATOM 9792 O O . ALA B 1 604 ? -19.266 121.25 44.969 1 94.81 604 ALA B O 1
ATOM 9793 N N . LYS B 1 605 ? -17.531 119.938 45.469 1 91.25 605 LYS B N 1
ATOM 9794 C CA . LYS B 1 605 ? -18.016 119.562 46.781 1 91.25 605 LYS B CA 1
ATOM 9795 C C . LYS B 1 605 ? -18 120.812 47.719 1 91.25 605 LYS B C 1
ATOM 9797 O O . LYS B 1 605 ? -18.938 121 48.5 1 91.25 605 LYS B O 1
ATOM 9802 N N . GLU B 1 606 ? -17.094 121.625 47.594 1 87.12 606 GLU B N 1
ATOM 9803 C CA . GLU B 1 606 ? -16.922 122.75 48.469 1 87.12 606 GLU B CA 1
ATOM 9804 C C . GLU B 1 606 ? -17.891 123.875 48.094 1 87.12 606 GLU B C 1
ATOM 9806 O O . GLU B 1 606 ? -18.344 124.625 48.938 1 87.12 606 GLU B O 1
ATOM 9811 N N . ASN B 1 607 ? -18.156 124 46.875 1 91.31 607 ASN B N 1
ATOM 9812 C CA . ASN B 1 607 ? -19 125.062 46.344 1 91.31 607 ASN B CA 1
ATOM 9813 C C . ASN B 1 607 ? -20.484 124.75 46.438 1 91.31 607 ASN B C 1
ATOM 9815 O O . ASN B 1 607 ? -21.297 125.312 45.719 1 91.31 607 ASN B O 1
ATOM 9819 N N . GLY B 1 608 ? -20.859 123.688 47.25 1 85.75 608 GLY B N 1
ATOM 9820 C CA . GLY B 1 608 ? -22.281 123.5 47.469 1 85.75 608 GLY B CA 1
ATOM 9821 C C . GLY B 1 608 ? -22.75 122.125 47.031 1 85.75 608 GLY B C 1
ATOM 9822 O O . GLY B 1 608 ? -23.891 121.75 47.312 1 85.75 608 GLY B O 1
ATOM 9823 N N . ARG B 1 609 ? -21.984 121.312 46.344 1 91.31 609 ARG B N 1
ATOM 9824 C CA . ARG B 1 609 ? -22.297 119.938 45.906 1 91.31 609 ARG B CA 1
ATOM 9825 C C . ARG B 1 609 ? -23.375 119.938 44.844 1 91.31 609 ARG B C 1
ATOM 9827 O O . ARG B 1 609 ? -23.922 121 44.5 1 91.31 609 ARG B O 1
ATOM 9834 N N . ASN B 1 610 ? -23.594 118.938 44.156 1 93.62 610 ASN B N 1
ATOM 9835 C CA . ASN B 1 610 ? -24.562 118.75 43.062 1 93.62 610 ASN B CA 1
ATOM 9836 C C . ASN B 1 610 ? -24.266 119.688 41.906 1 93.62 610 ASN B C 1
ATOM 9838 O O . ASN B 1 610 ? -25.141 120.438 41.469 1 93.62 610 ASN B O 1
ATOM 9842 N N . ARG B 1 611 ? -23.062 119.625 41.531 1 95 611 ARG B N 1
ATOM 9843 C CA . ARG B 1 611 ? -22.672 120.5 40.438 1 95 611 ARG B CA 1
ATOM 9844 C C . ARG B 1 611 ? -21.469 119.938 39.688 1 95 611 ARG B C 1
ATOM 9846 O O . ARG B 1 611 ? -20.844 119 40.125 1 95 611 ARG B O 1
ATOM 9853 N N . VAL B 1 612 ? -21.125 120.5 38.625 1 96.44 612 VAL B N 1
ATOM 9854 C CA . VAL B 1 612 ? -20 120.125 37.75 1 96.44 612 VAL B CA 1
ATOM 9855 C C . VAL B 1 612 ? -18.953 121.25 37.75 1 96.44 612 VAL B C 1
ATOM 9857 O O . VAL B 1 612 ? -19.312 122.438 37.688 1 96.44 612 VAL B O 1
ATOM 9860 N N . GLU B 1 613 ? -17.75 120.938 37.969 1 96.56 613 GLU B N 1
ATOM 9861 C CA . GLU B 1 613 ? -16.656 121.875 37.875 1 96.56 613 GLU B CA 1
ATOM 9862 C C . GLU B 1 613 ? -15.602 121.438 36.875 1 96.56 613 GLU B C 1
ATOM 9864 O O . GLU B 1 613 ? -15.289 120.25 36.812 1 96.56 613 GLU B O 1
ATOM 9869 N N . ARG B 1 614 ? -14.992 122.25 36.062 1 95 614 ARG B N 1
ATOM 9870 C CA . ARG B 1 614 ? -13.969 122 35.062 1 95 614 ARG B CA 1
ATOM 9871 C C . ARG B 1 614 ? -12.57 122.25 35.625 1 95 614 ARG B C 1
ATOM 9873 O O . ARG B 1 614 ? -12.359 123.188 36.375 1 95 614 ARG B O 1
ATOM 9880 N N . ALA B 1 615 ? -11.695 121.25 35.406 1 87.69 615 ALA B N 1
ATOM 9881 C CA . ALA B 1 615 ? -10.281 121.5 35.688 1 87.69 615 ALA B CA 1
ATOM 9882 C C . ALA B 1 615 ? -9.641 122.312 34.594 1 87.69 615 ALA B C 1
ATOM 9884 O O . ALA B 1 615 ? -9.812 122.062 33.406 1 87.69 615 ALA B O 1
ATOM 9885 N N . ASP B 1 616 ? -9.312 123.75 34.781 1 70.38 616 ASP B N 1
ATOM 9886 C CA . ASP B 1 616 ? -8.688 124.562 33.781 1 70.38 616 ASP B CA 1
ATOM 9887 C C . ASP B 1 616 ? -7.363 124 33.312 1 70.38 616 ASP B C 1
ATOM 9889 O O . ASP B 1 616 ? -6.664 123.312 34.062 1 70.38 616 ASP B O 1
#

InterPro domains:
  IPR000160 GGDEF domain [PF00990] (456-611)
  IPR000160 GGDEF domain [PS50887] (486-616)
  IPR000160 GGDEF domain [SM00267] (445-615)
  IPR000160 GGDEF domain [TIGR00254] (453-614)
  IPR000160 GGDEF domain [cd01949] (457-612)
  IPR011990 Tetratricopeptide-like helical domain superfamily [G3DSA:1.25.40.10] (47-218)
  IPR011990 Tetratricopeptide-like helical domain superfamily [SSF48452] (55-210)
  IPR011990 Tetratricopeptide-like helical domain superfamily [SSF48452] (190-375)
  IPR029787 Nucleotide cyclase [SSF55073] (461-613)
  IPR043128 Reverse transcriptase/Diguanylate cyclase domain [G3DSA:3.30.70.270] (444-614)
  IPR050469 Diguanylate cyclase Dgc-like, bacteria [PTHR45138] (174-616)

Sequence (1232 aa):
MVKRAVWLLCGVSLMGAAAPLPPEQLEQELTSLEQGPPLFGSLHRRTHALSADLSHYPPAAQARIRRLDCYNQSADRIELMQAAVREANRLIELARQEQDAVAVADLTICRGGYYQLLGDVEAARRDFDAALHEAQRLHAIREEGLALAKRGDMLSYIGRLGEGIKDQQQAYRLLHQTGAIGHARVVQLAMARTYRRMEYYSEALSHLNRIHARLVQQERHDELARLQLEYALLHLDSGRYQMAIDSFIAARHAFGEGDSVQDIDLIRIGEAEARLGLRQPELAQALLQESAPRMNRQSDPSLYAYWELIQAKMLTALGQAQQALPLLEQAELFFAHEENQRFLMWIQRARSEAMASLQRYEEAYAALQLYLALEHRIDEQLLEQQQIWMRNEFTLAREQAKHDRLKAAHALQQQKLERLVEVRFWRNLVYALGLVLALLAVAWLAAHSRQLRALAFTDELTGIKNRRRIMARGAGMLSKARRQQQPFSVLLFDIDRFKRINDSFGHHQGDRVLQWVVKCVRCLLRHDDALGRTGGEEFLVLLPHTNLTEADRVARRICQFVAARVFPNMPAPVTISIGVAQLKEEDGDLNALIQRADAALYRAKENGRNRVERADMVKRAVWLLCGVSLMGAAAPLPPEQLEQELTSLEQGPPLFGSLHRRTHALSADLSHYPPAAQARIRRLDCYNQSADRIELMQAAVREANRLIELARQEQDAVAVADLTICRGGYYQLLGDVEAARRDFDAALHEAQRLHAIREEGLALAKRGDMLSYIGRLGEGIKDQQQAYRLLHQTGAIGHARVVQLAMARTYRRMEYYSEALSHLNRIHARLVQQERHDELARLQLEYALLHLDSGRYQMAIDSFIAARHAFGEGDSVQDIDLIRIGEAEARLGLRQPELAQALLQESAPRMNRQSDPSLYAYWELIQAKMLTALGQAQQALPLLEQAELFFAHEENQRFLMWIQRARSEAMASLQRYEEAYAALQLYLALEHRIDEQLLEQQQIWMRNEFTLAREQAKHDRLKAAHALQQQKLERLVEVRFWRNLVYALGLVLALLAVAWLAAHSRQLRALAFTDELTGIKNRRRIMARGAGMLSKARRQQQPFSVLLFDIDRFKRINDSFGHHQGDRVLQWVVKCVRCLLRHDDALGRTGGEEFLVLLPHTNLTEADRVARRICQFVAARVFPNMPAPVTISIGVAQLKEEDGDLNALIQRADAALYRAKENGRNRVERAD